Protein 6WX8 (pdb70)

Nearest PDB structures (foldseek):
  6wx8-assembly2_D  TM=1.002E+00  e=6.109E-12  Homo sapiens
  3f27-assembly1_D  TM=8.336E-01  e=6.403E-07  Mus musculus
  4s2q-assembly1_D  TM=8.272E-01  e=6.403E-07  Mus musculus
  4y60-assembly1_C  TM=8.380E-01  e=1.070E-06  Mus musculus
  6t78-assembly1_A  TM=8.111E-01  e=1.574E-06  Homo sapiens

Secondary structure (DSSP, 8-state):
--TTS-HHHHHHHHT-S-HHHHHHHHHHHHHHHHSSSS--HHHHHHTT-HHHHHHHTT-TT-HHHHHHHHHHHHHHHTS-HHHHHHHHHTT-HHHHHHHTT-S-HHHHHHHHHHHHHHHTT-HHHHHHHHHHT-HHHHHHT-STTS-HHHHHHHHHHHHHHT---SSPPPHHHHHHHHHHHHHHTT-S-HHHHHHHHHHHHHHHTS-HHHHHHHHHTT-HHHHGGGGG-SSHHHHHHHHHHHHHHTTS-HHHHHHHHHTTGGGGHHHHHT-S-HHHHHHHHHHHHHHHTS-HHHHHHHHHTT-HHHHHHHHSS--HHHHHHHHHHHHHHHHH--HHHHHHHHHTT-HHHHHHGGG-S-HHHHHHHHHHHHHHHHH-STTHHHHHHHHHHTTHHHHHHHGGG-SSHHHHHHHHHHHHHH-/----SS--HHHHHHHHHHHHHHHH-TTS-HHHHHHHHHHHHTT--HHHHHHHHHHHHHHHHHHHHT-TTGGGSPPS------/-HHHHHHHHHHT-S-HHHHHHHHHHHHHHHHSSSS--HHHHHHTT-HHHHHHHHT-TT-HHHHHHHHHHHHHHHTS-HHHHHHHHHTT-HHHHHHHTT-SSHHHHHHHHHHHHHHHTT-HHHHHHHHHHT-HHHHHHT-STTS-HHHHHHHHHHHHHHT---SSPPPHHHHHHHHHHHHHHTT-S-HHHHHHHHHHHHHHHTS-HHHHHHHHHTT-HHHHGGGGG-SSHHHHHHHHHHHHHHTTS-HHHHHHHHHTTGGGGHHHHHT-S-HHHHHHHHHHHHHHHTS-HHHHHHHHHTT-HHHHHHHHHHS-HHHHHHHHHHHHHHHHH--HHHHHHHHHTT-HHHHHHGGG-S-HHHHHHHHHHHHHHHHH-STTHHHHHHHHHHTTHHHHHHHGGG-SSHHHHHHHHHHHHHH--/---SS--HHHHHHHHHHHHHHHH-TTS-HHHHHHHHHHHHTTS-HHHHHHHHHHHHHHHHHHHHT-TTSTTPPPS------

Sequence (999 aa):
RVQNTSLEAIVQNASSDNQGIQLSAVQAARKLLSSDRNPPIDDLIKSGILPILVHCLERDDNPSLQFEAAWALTNIASGTSEQTQAVVQSNAVPLFLRLLHSPHQNVCEQAVWALGNIIGDGPQCRDYVISLGVVKPLLSFISPSIPITFLRNVTWVMVNLCRHKDPPPPMETIQEILPALCVLIHHTDVNILVDTVWALSYLTDAGNEQIQMVIDSGIVPHLVPLLSHQEVKVQTAALRAVGNIVTGTDEQTQVVLNCDALSHFPALLTHPKEKINKEAVWFLSNITAGNQQQVQAVIDANLVPMIIHLLDKGDFGTQKEAAWAISNLTISGRKDQVAYLIQQNVIPPFCNLLTVKDAQVVQVVLDGLSNILKMAEDEAETIGNLIEECGGLEKIEQLQNHENEDIYKLAYEIIDQFFDRVKRPMNAFMVWSRGQRRKMAQENPKMHNSEISKRLGAEWKLLSETEKRPFIDEAKRLRALHMKEHPDYKYRPRRKTKTLMNTSLEAIVQNASSDNQGIQLSAVQAARKLLSSDRNPPIDDLIKSGILPILVHCLERDDNPSLQFEAAWALTNIASGTSEQTQAVVQSNAVPLFLRLLHSPHQNVCEQAVWALGNIIGDGPQCRDYVISLGVVKPLLSFISPSIPITFLRNVTWVMVNLCRHKDPPPPMETIQEILPALCVLIHHTDVNILVDTVWALSYLTDAGNEQIQMVIDSGIVPHLVPLLSHQEVKVQTAALRAVGNIVTGTDEQTQVVLNCDALSHFPALLTHPKEKINKEAVWFLSNITAGNQQQVQAVIDANLVPMIIHLLDKGDFGTQKEAAWAISNLTISGRKDQVAYLIQQNVIPPFCNLLTVKDAQVVQVVLDGLSNILKMAEDEAETIGNLIEECGGLEKIEQLQNHENEDIYKLAYEIIDQFFSRVKRPMNAFMVWSRGQRRKMAQENPKMHNSEISKRLGAEWKLLSETEKRPFIDEAKRLRALHMKEHPDYKYRPRRKTKTLM

GO terms:
  GO:0061608 nuclear import signal receptor activity (F, IDA)
  GO:0005737 cytoplasm (C, IDA)
  GO:0008139 nuclear localization sequence binding (F, IDA)
  GO:0006607 NLS-bearing protein import into nucleus (P, IDA)
  GO:0006607 NLS-bearing protein import into nucleus (P, TAS)
  GO:0005654 nucleoplasm (C, TAS)
  GO:0005829 cytosol (C, TAS)
  GO:0005515 protein binding (F, IPI)
  GO:0005654 nucleoplasm (C, IDA)
  GO:0006606 protein import into nucleus (P, IDA)

Radius of gyration: 35.35 Å; Cα contacts (8 Å, |Δi|>4): 1407; chains: 4; bounding box: 92×103×62 Å

Solvent-accessible surface area: 43957 Å² total; per-residue (Å²): 170,46,176,124,62,62,31,133,45,13,19,127,63,0,64,32,138,80,69,50,79,10,48,65,5,0,55,34,0,17,75,7,0,1,56,64,155,130,21,21,9,71,68,0,40,167,38,35,0,13,90,28,0,16,97,0,0,80,56,79,103,25,38,62,0,1,41,14,0,0,30,0,0,0,0,0,0,9,18,76,55,133,22,0,69,20,0,24,150,28,91,0,0,47,27,0,19,111,2,6,135,18,124,72,102,67,0,9,43,10,0,1,57,0,1,0,0,0,0,0,22,9,28,155,6,0,44,72,0,21,97,80,37,1,6,174,20,2,32,81,36,30,35,52,78,22,53,69,88,8,8,86,23,0,2,17,1,0,0,0,0,1,38,38,78,120,74,35,4,52,110,128,6,0,90,82,1,2,78,12,1,5,27,2,7,12,42,96,24,59,84,0,6,16,26,1,0,14,0,0,5,13,0,2,24,6,24,64,130,15,2,70,18,0,24,106,35,38,0,1,44,18,0,1,46,15,0,28,52,150,50,48,71,0,22,2,0,0,1,10,0,0,0,5,0,0,32,4,58,33,140,10,0,42,44,0,12,89,32,35,0,14,58,29,0,52,64,1,4,96,38,112,113,106,115,5,11,58,11,0,0,14,0,0,0,1,0,1,6,0,42,84,116,0,0,59,26,0,24,96,27,111,0,2,43,40,4,11,122,28,1,42,187,20,49,94,14,0,31,53,22,0,0,18,1,4,4,6,4,3,103,16,8,92,122,81,2,5,38,59,0,30,137,68,95,0,4,40,12,0,1,67,8,2,73,25,193,55,45,109,5,0,18,4,0,0,18,0,0,4,37,0,0,92,45,15,141,132,107,15,137,68,10,5,77,68,0,101,138,42,20,0,22,108,42,0,81,118,14,32,125,49,161,49,104,65,0,83,133,29,0,116,72,5,27,125,109,48,82,118,85,47,3,27,41,16,75,15,36,37,24,15,10,68,47,64,65,76,127,23,36,109,118,67,106,207,38,135,94,77,77,3,17,157,107,2,20,61,65,30,159,153,36,56,129,96,98,40,142,72,62,54,71,57,15,126,120,50,70,44,77,26,54,119,99,7,13,22,67,171,136,55,14,119,96,32,40,32,17,71,133,135,116,65,14,119,50,15,23,130,61,1,76,31,142,78,106,49,81,13,62,71,5,1,53,34,0,16,92,64,0,0,79,65,146,129,22,48,10,72,69,0,40,172,35,32,1,18,91,26,1,20,91,0,0,83,40,87,112,36,32,57,2,3,46,12,0,0,30,0,0,0,0,0,0,11,21,77,55,132,21,0,64,17,0,21,146,30,93,0,0,48,26,0,18,104,2,7,134,20,125,79,94,69,0,7,42,9,0,1,59,0,1,0,0,0,0,0,26,9,33,161,6,0,45,74,0,23,98,81,35,1,5,100,19,2,30,54,36,30,42,75,107,23,50,69,86,7,6,88,24,0,1,16,1,0,0,0,0,1,35,42,75,104,76,35,3,55,108,129,6,0,88,80,0,4,9,11,0,1,72,2,7,66,56,128,25,59,82,0,8,15,24,0,0,11,0,0,4,13,0,1,25,3,23,69,132,18,2,68,21,0,24,89,7,4,0,0,30,28,0,0,53,20,1,68,55,182,51,54,75,0,24,1,0,0,0,11,0,0,0,4,0,0,34,4,57,24,126,11,0,40,46,0,18,90,4,50,0,15,82,33,0,52,64,2,6,94,42,116,123,103,78,5,9,47,8,0,0,13,0,0,0,0,0,1,5,0,44,81,116,0,0,58,29,0,21,99,30,105,0,1,54,41,2,14,103,15,1,62,159,15,49,92,13,0,27,58,21,0,0,17,0,2,4,3,3,2,96,15,8,100,114,81,2,6,41,49,0,28,138,57,96,0,3,41,8,0,0,67,12,2,79,29,202,47,48,86,4,1,11,4,0,0,23,0,0,1,39,0,0,72,53,11,146,132,109,19,135,71,13,6,74,72,0,101,138,39,22,0,25,100,34,0,81,108,16,30,127,50,169,60,102,56,0,76,107,25,0,117,70,0,18,117,103,41,29,156,149,48,4,23,43,14,75,15,62,36,26,16,12,64,52,79,76,58,138,22,35,110,119,64,102,207,35,141,76,86,82,2,49,155,110,2,21,60,64,26,157,151,38,53,124,96,98,34,143,74,60,54,73,56,15,112,120,47,73,43,83,26,49,122,76,3,14,18,64,144,141,54,14,119,96,34,42,34,16,74,137

InterPro domains:
  IPR000225 Armadillo [PF00514] (104-144)
  IPR000225 Armadillo [PF00514] (146-184)
  IPR000225 Armadillo [PF00514] (189-229)
  IPR000225 Armadillo [PF00514] (233-271)
  IPR000225 Armadillo [PF00514] (274-312)
  IPR000225 Armadillo [PF00514] (315-355)
  IPR000225 Armadillo [PF00514] (357-396)
  IPR000225 Armadillo [PF00514] (402-439)
  IPR000225 Armadillo [PS50176] (114-158)
  IPR000225 Armadillo [PS50176] (157-184)
  IPR000225 Armadillo [PS50176] (284-322)
  IPR000225 Armadillo [SM00185] (103-144)
  IPR000225 Armadillo [SM00185] (146-186)
  IPR000225 Armadillo [SM00185] (188-229)
  IPR000225 Armadillo [SM00185] (232-271)
  IPR000225 Armadillo [SM00185] (273-313)
  IPR000225 Armadillo [SM00185] (315-355)
  IPR000225 Armadillo [SM00185] (357-397)
  IPR000225 Armadillo [SM00185] (400-440)
  IPR002652 Importin-alpha, importin-beta-binding domain [PF01749] (11-93)

Structure (mmCIF, N/CA/C/O backbone):
data_6WX8
#
_entry.id   6WX8
#
_cell.length_a   148.580
_cell.length_b   118.990
_cell.length_c   94.870
_cell.angle_alpha   90.000
_cell.angle_beta   128.770
_cell.angle_gamma   90.000
#
_symmetry.space_group_name_H-M   'C 1 2 1'
#
loop_
_entity.id
_entity.type
_entity.pdbx_description
1 polymer 'Importin subunit alpha-3'
2 polymer 'Transcription factor SOX-2'
3 non-polymer 'SULFATE ION'
4 water water
#
loop_
_atom_site.group_PDB
_atom_site.id
_atom_site.type_symbol
_atom_site.label_atom_id
_atom_site.label_alt_id
_atom_site.label_comp_id
_atom_site.label_asym_id
_atom_site.label_entity_id
_atom_site.label_seq_id
_atom_site.pdbx_PDB_ins_code
_atom_site.Cartn_x
_atom_site.Cartn_y
_atom_site.Cartn_z
_atom_site.occupancy
_atom_site.B_iso_or_equiv
_atom_site.auth_seq_id
_atom_site.auth_comp_id
_atom_site.auth_asym_id
_atom_site.auth_atom_id
_atom_site.pdbx_PDB_model_num
ATOM 1 N N . ARG A 1 5 ? -18.29589 32.98898 -6.41773 1.000 98.96000 67 ARG A N 1
ATOM 2 C CA . ARG A 1 5 ? -17.50298 34.20603 -6.53280 1.000 92.71000 67 ARG A CA 1
ATOM 3 C C . ARG A 1 5 ? -17.84707 34.95796 -7.81582 1.000 88.52000 67 ARG A C 1
ATOM 4 O O . ARG A 1 5 ? -17.87015 36.18896 -7.84087 1.000 75.11000 67 ARG A O 1
ATOM 12 N N . VAL A 1 6 ? -18.12305 34.20690 -8.88278 1.000 86.36000 68 VAL A N 1
ATOM 13 C CA . VAL A 1 6 ? -18.50613 34.81782 -10.15179 1.000 85.30000 68 VAL A CA 1
ATOM 14 C C . VAL A 1 6 ? -19.94016 35.32472 -10.09577 1.000 74.26000 68 VAL A C 1
ATOM 15 O O . VAL A 1 6 ? -20.25425 36.39368 -10.62780 1.000 72.08000 68 VAL A O 1
ATOM 19 N N . GLN A 1 7 ? -20.82909 34.56569 -9.45571 1.000 75.65000 69 GLN A N 1
ATOM 20 C CA . GLN A 1 7 ? -22.23011 34.94860 -9.35569 1.000 78.32000 69 GLN A CA 1
ATOM 21 C C . GLN A 1 7 ? -22.45617 36.16162 -8.46373 1.000 73.94000 69 GLN A C 1
ATOM 22 O O . GLN A 1 7 ? -23.59020 36.64554 -8.39171 1.000 75.45000 69 GLN A O 1
ATOM 28 N N . ASN A 1 8 ? -21.41919 36.66471 -7.78978 1.000 71.28000 70 ASN A N 1
ATOM 29 C CA . ASN A 1 8 ? -21.58523 37.70374 -6.78081 1.000 67.20000 70 ASN A CA 1
ATOM 30 C C . ASN A 1 8 ? -20.73132 38.93579 -7.06789 1.000 60.91000 70 ASN A C 1
ATOM 31 O O . ASN A 1 8 ? -20.26834 39.59886 -6.13793 1.000 65.75000 70 ASN A O 1
ATOM 36 N N . THR A 1 9 ? -20.51638 39.25075 -8.34391 1.000 50.88000 71 THR A N 1
ATOM 37 C CA . THR A 1 9 ? -19.76847 40.43879 -8.73298 1.000 51.02000 71 THR A CA 1
ATOM 38 C C . THR A 1 9 ? -19.98754 40.70072 -10.21698 1.000 54.25000 71 THR A C 1
ATOM 39 O O . THR A 1 9 ? -20.12850 39.75968 -11.00294 1.000 73.19000 71 THR A O 1
ATOM 43 N N . SER A 1 10 ? -20.04164 41.97770 -10.58603 1.000 53.81000 72 SER A N 1
ATOM 44 C CA . SER A 1 10 ? -20.26571 42.38263 -11.97104 1.000 56.99000 72 SER A CA 1
ATOM 45 C C . SER A 1 10 ? -18.97472 42.22469 -12.76407 1.000 58.83000 72 SER A C 1
ATOM 46 O O . SER A 1 10 ? -18.01376 42.97176 -12.55213 1.000 49.01000 72 SER A O 1
ATOM 49 N N . LEU A 1 11 ? -18.94668 41.25065 -13.67703 1.000 65.26000 73 LEU A N 1
ATOM 50 C CA . LEU A 1 11 ? -17.80170 41.11869 -14.57406 1.000 60.62000 73 LEU A CA 1
ATOM 51 C C . LEU A 1 11 ? -17.69481 42.31767 -15.50912 1.000 61.89000 73 LEU A C 1
ATOM 52 O O . LEU A 1 11 ? -16.58685 42.76773 -15.82517 1.000 61.04000 73 LEU A O 1
ATOM 57 N N . GLU A 1 12 ? -18.83586 42.84257 -15.96510 1.000 61.99000 74 GLU A N 1
ATOM 58 C CA . GLU A 1 12 ? -18.82697 44.03054 -16.81615 1.000 69.77000 74 GLU A CA 1
ATOM 59 C C . GLU A 1 12 ? -18.17203 45.20961 -16.11021 1.000 64.06000 74 GLU A C 1
ATOM 60 O O . GLU A 1 12 ? -17.38309 45.94564 -16.71527 1.000 61.55000 74 GLU A O 1
ATOM 66 N N . ALA A 1 13 ? -18.49400 45.41364 -14.83021 1.000 63.26000 75 ALA A N 1
ATOM 67 C CA . ALA A 1 13 ? -17.87405 46.50171 -14.08027 1.000 59.60000 75 ALA A CA 1
ATOM 68 C C . ALA A 1 13 ? -16.37103 46.29282 -13.96231 1.000 51.08000 75 ALA A C 1
ATOM 69 O O . ALA A 1 13 ? -15.59710 47.25587 -14.01837 1.000 50.01000 75 ALA A O 1
ATOM 71 N N . ILE A 1 14 ? -15.93994 45.04185 -13.79128 1.000 52.80000 76 ILE A N 1
ATOM 72 C CA . ILE A 1 14 ? -14.51092 44.73795 -13.77631 1.000 49.23000 76 ILE A CA 1
ATOM 73 C C . ILE A 1 14 ? -13.87799 45.11694 -15.10934 1.000 50.65000 76 ILE A C 1
ATOM 74 O O . ILE A 1 14 ? -12.84604 45.79701 -15.15740 1.000 48.82000 76 ILE A O 1
ATOM 79 N N . VAL A 1 15 ? -14.48699 44.67286 -16.21131 1.000 53.13000 77 VAL A N 1
ATOM 80 C CA . VAL A 1 15 ? -13.94605 44.95284 -17.53933 1.000 50.10000 77 VAL A CA 1
ATOM 81 C C . VAL A 1 15 ? -13.90816 46.45183 -17.80439 1.000 50.56000 77 VAL A C 1
ATOM 82 O O . VAL A 1 15 ? -12.92721 46.97588 -18.34744 1.000 62.13000 77 VAL A O 1
ATOM 86 N N . GLN A 1 16 ? -14.97220 47.16678 -17.42739 1.000 55.85000 78 GLN A N 1
ATOM 87 C CA . GLN A 1 16 ? -15.01631 48.59976 -17.69344 1.000 62.67000 78 GLN A CA 1
ATOM 88 C C . GLN A 1 16 ? -14.05133 49.35687 -16.78850 1.000 56.21000 78 GLN A C 1
ATOM 89 O O . GLN A 1 16 ? -13.43841 50.34089 -17.21756 1.000 64.05000 78 GLN A O 1
ATOM 95 N N . ASN A 1 17 ? -13.91126 48.92592 -15.53049 1.000 54.80000 79 ASN A N 1
ATOM 96 C CA . ASN A 1 17 ? -12.93528 49.56303 -14.65055 1.000 58.37000 79 ASN A CA 1
ATOM 97 C C . ASN A 1 17 ? -11.50927 49.25211 -15.08758 1.000 62.66000 79 ASN A C 1
ATOM 98 O O . ASN A 1 17 ? -10.60032 50.05818 -14.85664 1.000 53.96000 79 ASN A O 1
ATOM 103 N N . ALA A 1 18 ? -11.29121 48.08810 -15.70054 1.000 67.34000 80 ALA A N 1
ATOM 104 C CA . ALA A 1 18 ? -9.96120 47.74117 -16.18656 1.000 66.03000 80 ALA A CA 1
ATOM 105 C C . ALA A 1 18 ? -9.54430 48.60115 -17.37061 1.000 67.96000 80 ALA A C 1
ATOM 106 O O . ALA A 1 18 ? -8.34831 48.68422 -17.67365 1.000 66.69000 80 ALA A O 1
ATOM 108 N N . SER A 1 19 ? -10.49936 49.23606 -18.04761 1.000 76.27000 81 SER A N 1
ATOM 109 C CA . SER A 1 19 ? -10.21346 50.15804 -19.13565 1.000 71.32000 81 SER A CA 1
ATOM 110 C C . SER A 1 19 ? -10.23754 51.61105 -18.68471 1.000 84.18000 81 SER A C 1
ATOM 111 O O . SER A 1 19 ? -10.13063 52.51203 -19.52275 1.000 94.39000 81 SER A O 1
ATOM 114 N N . SER A 1 20 ? -10.38052 51.85709 -17.38471 1.000 88.94000 82 SER A N 1
ATOM 115 C CA . SER A 1 20 ? -10.43460 53.21811 -16.87277 1.000 88.84000 82 SER A CA 1
ATOM 116 C C . SER A 1 20 ? -9.06865 53.88420 -16.97883 1.000 94.66000 82 SER A C 1
ATOM 117 O O . SER A 1 20 ? -8.02460 53.22427 -16.96484 1.000 86.07000 82 SER A O 1
ATOM 120 N N . ASP A 1 21 ? -9.08074 55.21320 -17.08389 1.000 96.87000 83 ASP A N 1
ATOM 121 C CA . ASP A 1 21 ? -7.84180 55.97728 -17.11495 1.000 91.57000 83 ASP A CA 1
ATOM 122 C C . ASP A 1 21 ? -7.22177 56.16438 -15.73698 1.000 83.42000 83 ASP A C 1
ATOM 123 O O . ASP A 1 21 ? -6.06879 56.60046 -15.65103 1.000 84.92000 83 ASP A O 1
ATOM 128 N N . ASN A 1 22 ? -7.94771 55.85237 -14.66695 1.000 76.06000 84 ASN A N 1
ATOM 129 C CA . ASN A 1 22 ? -7.39768 55.92046 -13.31996 1.000 81.28000 84 ASN A CA 1
ATOM 130 C C . ASN A 1 22 ? -6.62658 54.63852 -13.02294 1.000 88.06000 84 ASN A C 1
ATOM 131 O O . ASN A 1 22 ? -7.17451 53.53648 -13.14188 1.000 79.05000 84 ASN A O 1
ATOM 136 N N . GLN A 1 23 ? -5.35558 54.78463 -12.64298 1.000 92.61000 85 GLN A N 1
ATOM 137 C CA . GLN A 1 23 ? -4.50749 53.61769 -12.42296 1.000 84.91000 85 GLN A CA 1
ATOM 138 C C . GLN A 1 23 ? -4.98840 52.79071 -11.23591 1.000 71.20000 85 GLN A C 1
ATOM 139 O O . GLN A 1 23 ? -4.95131 51.55471 -11.27987 1.000 74.16000 85 GLN A O 1
ATOM 145 N N . GLY A 1 24 ? -5.43641 53.45072 -10.16393 1.000 76.38000 86 GLY A N 1
ATOM 146 C CA . GLY A 1 24 ? -5.92733 52.71473 -9.00888 1.000 60.70000 86 GLY A CA 1
ATOM 147 C C . GLY A 1 24 ? -7.15728 51.88563 -9.32581 1.000 70.34000 86 GLY A C 1
ATOM 148 O O . GLY A 1 24 ? -7.26319 50.72864 -8.90776 1.000 61.75000 86 GLY A O 1
ATOM 149 N N . ILE A 1 25 ? -8.10834 52.46854 -10.05781 1.000 72.49000 87 ILE A N 1
ATOM 150 C CA . ILE A 1 25 ? -9.30830 51.73544 -10.44674 1.000 72.09000 87 ILE A CA 1
ATOM 151 C C . ILE A 1 25 ? -8.94525 50.59543 -11.38671 1.000 68.64000 87 ILE A C 1
ATOM 152 O O . ILE A 1 25 ? -9.49417 49.49040 -11.29465 1.000 69.07000 87 ILE A O 1
ATOM 157 N N . GLN A 1 26 ? -8.01230 50.85046 -12.30675 1.000 69.59000 88 GLN A N 1
ATOM 158 C CA . GLN A 1 26 ? -7.60526 49.83745 -13.27472 1.000 68.44000 88 GLN A CA 1
ATOM 159 C C . GLN A 1 26 ? -6.94515 48.64852 -12.58769 1.000 57.89000 88 GLN A C 1
ATOM 160 O O . GLN A 1 26 ? -7.27208 47.49049 -12.87264 1.000 55.96000 88 GLN A O 1
ATOM 166 N N . LEU A 1 27 ? -5.99815 48.91862 -11.68473 1.000 60.32000 89 LEU A N 1
ATOM 167 C CA . LEU A 1 27 ? -5.30105 47.84170 -10.98471 1.000 56.46000 89 LEU A CA 1
ATOM 168 C C . LEU A 1 27 ? -6.26997 46.96866 -10.19565 1.000 59.38000 89 LEU A C 1
ATOM 169 O O . LEU A 1 27 ? -6.16688 45.73667 -10.22260 1.000 66.64000 89 LEU A O 1
ATOM 174 N N . SER A 1 28 ? -7.21299 47.58962 -9.48064 1.000 50.72000 90 SER A N 1
ATOM 175 C CA . SER A 1 28 ? -8.17291 46.82259 -8.69058 1.000 52.37000 90 SER A CA 1
ATOM 176 C C . SER A 1 28 ? -9.04088 45.93049 -9.56852 1.000 50.88000 90 SER A C 1
ATOM 177 O O . SER A 1 28 ? -9.46479 44.85348 -9.13146 1.000 54.23000 90 SER A O 1
ATOM 180 N N . ALA A 1 29 ? -9.32094 46.35743 -10.80153 1.000 54.77000 91 ALA A N 1
ATOM 181 C CA . ALA A 1 29 ? -10.14091 45.54734 -11.69647 1.000 53.92000 91 ALA A CA 1
ATOM 182 C C . ALA A 1 29 ? -9.35785 44.35237 -12.22545 1.000 51.87000 91 ALA A C 1
ATOM 183 O O . ALA A 1 29 ? -9.86777 43.22633 -12.25339 1.000 52.48000 91 ALA A O 1
ATOM 185 N N . VAL A 1 30 ? -8.11588 44.58244 -12.66049 1.000 53.67000 92 VAL A N 1
ATOM 186 C CA . VAL A 1 30 ? -7.27182 43.48148 -13.11948 1.000 54.87000 92 VAL A CA 1
ATOM 187 C C . VAL A 1 30 ? -6.99271 42.51854 -11.97345 1.000 57.97000 92 VAL A C 1
ATOM 188 O O . VAL A 1 30 ? -6.98364 41.29453 -12.15540 1.000 53.82000 92 VAL A O 1
ATOM 192 N N . GLN A 1 31 ? -6.75872 43.05960 -10.77448 1.000 49.72000 93 GLN A N 1
ATOM 193 C CA . GLN A 1 31 ? -6.55562 42.21666 -9.60045 1.000 53.00000 93 GLN A CA 1
ATOM 194 C C . GLN A 1 31 ? -7.78455 41.36159 -9.31738 1.000 51.03000 93 GLN A C 1
ATOM 195 O O . GLN A 1 31 ? -7.66246 40.18161 -8.96633 1.000 54.09000 93 GLN A O 1
ATOM 201 N N . ALA A 1 32 ? -8.97860 41.94350 -9.45636 1.000 50.53000 94 ALA A N 1
ATOM 202 C CA . ALA A 1 32 ? -10.20254 41.17243 -9.26430 1.000 46.47000 94 ALA A CA 1
ATOM 203 C C . ALA A 1 32 ? -10.32550 40.07038 -10.30825 1.000 41.74000 94 ALA A C 1
ATOM 204 O O . ALA A 1 32 ? -10.76141 38.95536 -9.99819 1.000 43.71000 94 ALA A O 1
ATOM 206 N N . ALA A 1 33 ? -9.95155 40.36835 -11.55527 1.000 42.83000 95 ALA A N 1
ATOM 207 C CA . ALA A 1 33 ? -9.96452 39.34531 -12.59623 1.000 49.68000 95 ALA A CA 1
ATOM 208 C C . ALA A 1 33 ? -8.98043 38.22839 -12.27822 1.000 43.62000 95 ALA A C 1
ATOM 209 O O . ALA A 1 33 ? -9.28335 37.04636 -12.48016 1.000 44.04000 95 ALA A O 1
ATOM 211 N N . ARG A 1 34 ? -7.78844 38.58549 -11.79227 1.000 43.47000 96 ARG A N 1
ATOM 212 C CA . ARG A 1 34 ? -6.80436 37.57658 -11.41126 1.000 39.43000 96 ARG A CA 1
ATOM 213 C C . ARG A 1 34 ? -7.34326 36.68058 -10.30421 1.000 42.07000 96 ARG A C 1
ATOM 214 O O . ARG A 1 34 ? -7.21418 35.45259 -10.36416 1.000 47.46000 96 ARG A O 1
ATOM 222 N N . LYS A 1 35 ? -7.94427 37.28358 -9.27421 1.000 43.71000 97 LYS A N 1
ATOM 223 C CA . LYS A 1 35 ? -8.47419 36.49759 -8.16416 1.000 47.29000 97 LYS A CA 1
ATOM 224 C C . LYS A 1 35 ? -9.61514 35.59549 -8.61809 1.000 44.30000 97 LYS A C 1
ATOM 225 O O . LYS A 1 35 ? -9.75604 34.46950 -8.12805 1.000 46.29000 97 LYS A O 1
ATOM 231 N N . LEU A 1 36 ? -10.44720 36.07840 -9.54509 1.000 46.53000 98 LEU A N 1
ATOM 232 C CA . LEU A 1 36 ? -11.48816 35.22831 -10.11402 1.000 43.84000 98 LEU A CA 1
ATOM 233 C C . LEU A 1 36 ? -10.89310 34.02732 -10.83599 1.000 55.63000 98 LEU A C 1
ATOM 234 O O . LEU A 1 36 ? -11.47702 32.93828 -10.81693 1.000 51.58000 98 LEU A O 1
ATOM 239 N N . LEU A 1 37 ? -9.73213 34.20237 -11.46504 1.000 51.97000 99 LEU A N 1
ATOM 240 C CA . LEU A 1 37 ? -9.10708 33.16638 -12.27501 1.000 54.09000 99 LEU A CA 1
ATOM 241 C C . LEU A 1 37 ? -8.14900 32.27848 -11.49301 1.000 53.46000 99 LEU A C 1
ATOM 242 O O . LEU A 1 37 ? -7.68794 31.26849 -12.03598 1.000 62.66000 99 LEU A O 1
ATOM 247 N N . SER A 1 38 ? -7.83698 32.62155 -10.24003 1.000 57.69000 100 SER A N 1
ATOM 248 C CA . SER A 1 38 ? -6.80391 31.91665 -9.48903 1.000 55.44000 100 SER A CA 1
ATOM 249 C C . SER A 1 38 ? -7.25984 31.52868 -8.08801 1.000 71.04000 100 SER A C 1
ATOM 250 O O . SER A 1 38 ? -6.41880 31.23577 -7.23102 1.000 69.51000 100 SER A O 1
ATOM 253 N N . SER A 1 39 ? -8.56683 31.51260 -7.82796 1.000 82.38000 101 SER A N 1
ATOM 254 C CA . SER A 1 39 ? -9.06277 31.14961 -6.50694 1.000 89.04000 101 SER A CA 1
ATOM 255 C C . SER A 1 39 ? -9.32166 29.65660 -6.35987 1.000 85.76000 101 SER A C 1
ATOM 256 O O . SER A 1 39 ? -9.42159 29.16964 -5.22785 1.000 84.35000 101 SER A O 1
ATOM 259 N N . ASP A 1 40 ? -9.42464 28.92455 -7.46384 1.000 84.09000 102 ASP A N 1
ATOM 260 C CA . ASP A 1 40 ? -9.58754 27.47754 -7.42977 1.000 82.07000 102 ASP A CA 1
ATOM 261 C C . ASP A 1 40 ? -9.11554 26.91852 -8.76577 1.000 84.18000 102 ASP A C 1
ATOM 262 O O . ASP A 1 40 ? -8.69862 27.66151 -9.65981 1.000 86.52000 102 ASP A O 1
ATOM 267 N N . ARG A 1 41 ? -9.19046 25.59851 -8.89871 1.000 80.32000 103 ARG A N 1
ATOM 268 C CA . ARG A 1 41 ? -8.73945 24.90749 -10.09870 1.000 86.69000 103 ARG A CA 1
ATOM 269 C C . ARG A 1 41 ? -9.82647 24.79138 -11.15966 1.000 86.95000 103 ARG A C 1
ATOM 270 O O . ARG A 1 41 ? -9.62845 24.09235 -12.15764 1.000 86.62000 103 ARG A O 1
ATOM 278 N N . ASN A 1 42 ? -10.96351 25.45631 -10.96565 1.000 86.35000 104 ASN A N 1
ATOM 279 C CA . ASN A 1 42 ? -12.04854 25.48819 -11.94762 1.000 83.03000 104 ASN A CA 1
ATOM 280 C C . ASN A 1 42 ? -12.52965 26.92816 -12.09766 1.000 83.42000 104 ASN A C 1
ATOM 281 O O . ASN A 1 42 ? -13.65166 27.26909 -11.70664 1.000 82.80000 104 ASN A O 1
ATOM 286 N N . PRO A 1 43 ? -11.69972 27.79919 -12.66572 1.000 68.02000 105 PRO A N 1
ATOM 287 C CA . PRO A 1 43 ? -12.04782 29.22116 -12.74477 1.000 61.60000 105 PRO A CA 1
ATOM 288 C C . PRO A 1 43 ? -12.97988 29.49705 -13.91175 1.000 68.27000 105 PRO A C 1
ATOM 289 O O . PRO A 1 43 ? -13.16185 28.63901 -14.78871 1.000 69.03000 105 PRO A O 1
ATOM 293 N N . PRO A 1 44 ? -13.59196 30.69301 -13.96078 1.000 60.03000 106 PRO A N 1
ATOM 294 C CA . PRO A 1 44 ? -14.51902 31.04490 -15.05977 1.000 61.91000 106 PRO A CA 1
ATOM 295 C C . PRO A 1 44 ? -13.80410 31.68290 -16.24781 1.000 62.20000 106 PRO A C 1
ATOM 296 O O . PRO A 1 44 ? -13.92519 32.88488 -16.53186 1.000 60.57000 106 PRO A O 1
ATOM 300 N N . ILE A 1 45 ? -13.03607 30.86793 -16.97080 1.000 62.61000 107 ILE A N 1
ATOM 301 C CA . ILE A 1 45 ? -12.23613 31.39194 -18.07385 1.000 53.50000 107 ILE A CA 1
ATOM 302 C C . ILE A 1 45 ? -13.13320 31.89383 -19.19984 1.000 49.83000 107 ILE A C 1
ATOM 303 O O . ILE A 1 45 ? -12.90229 32.97283 -19.75889 1.000 49.92000 107 ILE A O 1
ATOM 308 N N . ASP A 1 46 ? -14.16616 31.12375 -19.55078 1.000 57.05000 108 ASP A N 1
ATOM 309 C CA . ASP A 1 46 ? -15.03722 31.50364 -20.65977 1.000 51.56000 108 ASP A CA 1
ATOM 310 C C . ASP A 1 46 ? -15.74830 32.82361 -20.38280 1.000 62.52000 108 ASP A C 1
ATOM 311 O O . ASP A 1 46 ? -15.81739 33.69657 -21.25583 1.000 55.41000 108 ASP A O 1
ATOM 316 N N . ASP A 1 47 ? -16.28728 32.98662 -19.17079 1.000 66.93000 109 ASP A N 1
ATOM 317 C CA . ASP A 1 47 ? -17.02935 34.20258 -18.84881 1.000 61.37000 109 ASP A CA 1
ATOM 318 C C . ASP A 1 47 ? -16.15544 35.44463 -18.97289 1.000 59.84000 109 ASP A C 1
ATOM 319 O O . ASP A 1 47 ? -16.60953 36.48458 -19.46492 1.000 65.42000 109 ASP A O 1
ATOM 324 N N . LEU A 1 48 ? -14.89842 35.35974 -18.53592 1.000 65.17000 110 LEU A N 1
ATOM 325 C CA . LEU A 1 48 ? -14.01750 36.51780 -18.62000 1.000 63.01000 110 LEU A CA 1
ATOM 326 C C . LEU A 1 48 ? -13.52556 36.75977 -20.04102 1.000 57.62000 110 LEU A C 1
ATOM 327 O O . LEU A 1 48 ? -13.27665 37.91078 -20.41607 1.000 65.55000 110 LEU A O 1
ATOM 332 N N . ILE A 1 49 ? -13.37551 35.70175 -20.83898 1.000 58.91000 111 ILE A N 1
ATOM 333 C CA . ILE A 1 49 ? -13.06057 35.88272 -22.25300 1.000 64.18000 111 ILE A CA 1
ATOM 334 C C . ILE A 1 49 ? -14.22664 36.55361 -22.96999 1.000 61.45000 111 ILE A C 1
ATOM 335 O O . ILE A 1 49 ? -14.04373 37.51559 -23.72604 1.000 51.54000 111 ILE A O 1
ATOM 340 N N . LYS A 1 50 ? -15.44460 36.05153 -22.74394 1.000 60.78000 112 LYS A N 1
ATOM 341 C CA . LYS A 1 50 ? -16.62265 36.61043 -23.39992 1.000 61.82000 112 LYS A CA 1
ATOM 342 C C . LYS A 1 50 ? -16.87374 38.05443 -22.98597 1.000 64.35000 112 LYS A C 1
ATOM 343 O O . LYS A 1 50 ? -17.46682 38.82336 -23.75198 1.000 66.42000 112 LYS A O 1
ATOM 349 N N . SER A 1 51 ? -16.43673 38.44350 -21.78800 1.000 61.37000 113 SER A N 1
ATOM 350 C CA . SER A 1 51 ? -16.65781 39.80551 -21.31605 1.000 56.65000 113 SER A CA 1
ATOM 351 C C . SER A 1 51 ? -15.76190 40.83054 -21.99911 1.000 62.61000 113 SER A C 1
ATOM 352 O O . SER A 1 51 ? -15.97298 42.03353 -21.81116 1.000 63.05000 113 SER A O 1
ATOM 355 N N . GLY A 1 52 ? -14.77890 40.39358 -22.78313 1.000 63.90000 114 GLY A N 1
ATOM 356 C CA . GLY A 1 52 ? -13.92598 41.31461 -23.50419 1.000 56.81000 114 GLY A CA 1
ATOM 357 C C . GLY A 1 52 ? -12.75199 41.85072 -22.72125 1.000 52.78000 114 GLY A C 1
ATOM 358 O O . GLY A 1 52 ? -12.32508 42.98474 -22.96530 1.000 58.36000 114 GLY A O 1
ATOM 359 N N . ILE A 1 53 ? -12.21091 41.07279 -21.78323 1.000 62.74000 115 ILE A N 1
ATOM 360 C CA . ILE A 1 53 ? -11.10692 41.54990 -20.95928 1.000 64.60000 115 ILE A CA 1
ATOM 361 C C . ILE A 1 53 ? -9.74192 41.22697 -21.56031 1.000 64.62000 115 ILE A C 1
ATOM 362 O O . ILE A 1 53 ? -8.73494 41.81406 -21.13637 1.000 64.72000 115 ILE A O 1
ATOM 367 N N . LEU A 1 54 ? -9.67788 40.31394 -22.53128 1.000 61.66000 116 LEU A N 1
ATOM 368 C CA . LEU A 1 54 ? -8.39188 39.93900 -23.11830 1.000 49.46000 116 LEU A CA 1
ATOM 369 C C . LEU A 1 54 ? -7.65198 41.12103 -23.73337 1.000 52.95000 116 LEU A C 1
ATOM 370 O O . LEU A 1 54 ? -6.45398 41.28312 -23.43942 1.000 56.64000 116 LEU A O 1
ATOM 375 N N . PRO A 1 55 ? -8.26206 41.96196 -24.58139 1.000 51.97000 117 PRO A N 1
ATOM 376 C CA . PRO A 1 55 ? -7.50415 43.10599 -25.11546 1.000 52.58000 117 PRO A CA 1
ATOM 377 C C . PRO A 1 55 ? -7.02219 44.05806 -24.03551 1.000 54.50000 117 PRO A C 1
ATOM 378 O O . PRO A 1 55 ? -5.99624 44.72513 -24.22056 1.000 52.78000 117 PRO A O 1
ATOM 382 N N . ILE A 1 56 ? -7.73416 44.13906 -22.91049 1.000 54.14000 118 ILE A N 1
ATOM 383 C CA . ILE A 1 56 ? -7.32819 45.03613 -21.83354 1.000 50.36000 118 ILE A CA 1
ATOM 384 C C . ILE A 1 56 ? -6.12812 44.46624 -21.08855 1.000 55.40000 118 ILE A C 1
ATOM 385 O O . ILE A 1 56 ? -5.15817 45.17832 -20.80361 1.000 46.49000 118 ILE A O 1
ATOM 390 N N . LEU A 1 57 ? -6.18103 43.17425 -20.75650 1.000 54.76000 119 LEU A N 1
ATOM 391 C CA . LEU A 1 57 ? -5.05096 42.52935 -20.09351 1.000 45.17000 119 LEU A CA 1
ATOM 392 C C . LEU A 1 57 ? -3.80099 42.57741 -20.96155 1.000 51.98000 119 LEU A C 1
ATOM 393 O O . LEU A 1 57 ? -2.69899 42.84050 -20.46359 1.000 49.18000 119 LEU A O 1
ATOM 398 N N . VAL A 1 58 ? -3.95301 42.31334 -22.26153 1.000 50.80000 120 VAL A N 1
ATOM 399 C CA . VAL A 1 58 ? -2.82404 42.37738 -23.18457 1.000 44.97000 120 VAL A CA 1
ATOM 400 C C . VAL A 1 58 ? -2.23514 43.78142 -23.22264 1.000 50.08000 120 VAL A C 1
ATOM 401 O O . VAL A 1 58 ? -1.01115 43.95751 -23.20169 1.000 56.62000 120 VAL A O 1
ATOM 405 N N . HIS A 1 59 ? -3.09421 44.80336 -23.27166 1.000 53.39000 121 HIS A N 1
ATOM 406 C CA . HIS A 1 59 ? -2.60431 46.17840 -23.28673 1.000 56.06000 121 HIS A CA 1
ATOM 407 C C . HIS A 1 59 ? -1.84729 46.50850 -22.00476 1.000 56.70000 121 HIS A C 1
ATOM 408 O O . HIS A 1 59 ? -0.87235 47.26856 -22.02882 1.000 54.61000 121 HIS A O 1
ATOM 415 N N . CYS A 1 60 ? -2.29422 45.95851 -20.87173 1.000 51.82000 122 CYS A N 1
ATOM 416 C CA . CYS A 1 60 ? -1.61720 46.20261 -19.60176 1.000 49.32000 122 CYS A CA 1
ATOM 417 C C . CYS A 1 60 ? -0.17617 45.70571 -19.62178 1.000 55.48000 122 CYS A C 1
ATOM 418 O O . CYS A 1 60 ? 0.67682 46.25179 -18.91383 1.000 52.54000 122 CYS A O 1
ATOM 421 N N . LEU A 1 61 ? 0.10988 44.66270 -20.40975 1.000 51.75000 123 LEU A N 1
ATOM 422 C CA . LEU A 1 61 ? 1.46892 44.13679 -20.48977 1.000 55.83000 123 LEU A CA 1
ATOM 423 C C . LEU A 1 61 ? 2.45883 45.17883 -20.99784 1.000 57.87000 123 LEU A C 1
ATOM 424 O O . LEU A 1 61 ? 3.64984 45.10393 -20.67787 1.000 46.86000 123 LEU A O 1
ATOM 429 N N . GLU A 1 62 ? 1.99174 46.15277 -21.78386 1.000 61.63000 124 GLU A N 1
ATOM 430 C CA . GLU A 1 62 ? 2.87865 47.17381 -22.32993 1.000 60.80000 124 GLU A CA 1
ATOM 431 C C . GLU A 1 62 ? 3.22561 48.26387 -21.32798 1.000 62.96000 124 GLU A C 1
ATOM 432 O O . GLU A 1 62 ? 4.15755 49.03493 -21.58004 1.000 55.20000 124 GLU A O 1
ATOM 438 N N . ARG A 1 63 ? 2.51364 48.34487 -20.20397 1.000 59.47000 125 ARG A N 1
ATOM 439 C CA . ARG A 1 63 ? 2.66359 49.46792 -19.28001 1.000 59.54000 125 ARG A CA 1
ATOM 440 C C . ARG A 1 63 ? 3.87563 49.22503 -18.38604 1.000 50.29000 125 ARG A C 1
ATOM 441 O O . ARG A 1 63 ? 3.76869 48.80907 -17.22902 1.000 57.50000 125 ARG A O 1
ATOM 449 N N . ASP A 1 64 ? 5.05859 49.49409 -18.94609 1.000 50.11000 126 ASP A N 1
ATOM 450 C CA . ASP A 1 64 ? 6.28962 49.41021 -18.16912 1.000 57.31000 126 ASP A CA 1
ATOM 451 C C . ASP A 1 64 ? 6.27259 50.35526 -16.97616 1.000 59.73000 126 ASP A C 1
ATOM 452 O O . ASP A 1 64 ? 6.98964 50.11734 -15.99817 1.000 62.74000 126 ASP A O 1
ATOM 457 N N . ASP A 1 65 ? 5.46652 51.41720 -17.03518 1.000 71.58000 127 ASP A N 1
ATOM 458 C CA . ASP A 1 65 ? 5.36649 52.37523 -15.94321 1.000 65.85000 127 ASP A CA 1
ATOM 459 C C . ASP A 1 65 ? 4.63656 51.81323 -14.73217 1.000 60.93000 127 ASP A C 1
ATOM 460 O O . ASP A 1 65 ? 4.71655 52.40928 -13.65219 1.000 68.94000 127 ASP A O 1
ATOM 465 N N . ASN A 1 66 ? 3.93264 50.69218 -14.88010 1.000 61.61000 128 ASN A N 1
ATOM 466 C CA . ASN A 1 66 ? 3.15471 50.08617 -13.80105 1.000 58.44000 128 ASN A CA 1
ATOM 467 C C . ASN A 1 66 ? 3.49881 48.60319 -13.76001 1.000 61.32000 128 ASN A C 1
ATOM 468 O O . ASN A 1 66 ? 2.75885 47.76412 -14.29195 1.000 59.20000 128 ASN A O 1
ATOM 473 N N . PRO A 1 67 ? 4.62786 48.24529 -13.14103 1.000 55.74000 129 PRO A N 1
ATOM 474 C CA . PRO A 1 67 ? 4.99796 46.82232 -13.05598 1.000 54.74000 129 PRO A CA 1
ATOM 475 C C . PRO A 1 67 ? 3.98804 45.97728 -12.30292 1.000 52.41000 129 PRO A C 1
ATOM 476 O O . PRO A 1 67 ? 3.87211 44.77626 -12.57587 1.000 52.92000 129 PRO A O 1
ATOM 480 N N . SER A 1 68 ? 3.25703 46.56627 -11.35292 1.000 45.68000 130 SER A N 1
ATOM 481 C CA . SER A 1 68 ? 2.20410 45.82522 -10.66986 1.000 49.79000 130 SER A CA 1
ATOM 482 C C . SER A 1 68 ? 1.06509 45.49211 -11.62281 1.000 46.67000 130 SER A C 1
ATOM 483 O O . SER A 1 68 ? 0.46717 44.41307 -11.53375 1.000 45.59000 130 SER A O 1
ATOM 486 N N . LEU A 1 69 ? 0.75300 46.40605 -12.54384 1.000 56.89000 131 LEU A N 1
ATOM 487 C CA . LEU A 1 69 ? -0.30501 46.14794 -13.51379 1.000 53.74000 131 LEU A CA 1
ATOM 488 C C . LEU A 1 69 ? 0.12703 45.10293 -14.53477 1.000 53.69000 131 LEU A C 1
ATOM 489 O O . LEU A 1 69 ? -0.68293 44.26986 -14.95771 1.000 53.33000 131 LEU A O 1
ATOM 494 N N . GLN A 1 70 ? 1.39401 45.13900 -14.94981 1.000 46.18000 132 GLN A N 1
ATOM 495 C CA . GLN A 1 70 ? 1.92106 44.09000 -15.81678 1.000 46.61000 132 GLN A CA 1
ATOM 496 C C . GLN A 1 70 ? 1.86718 42.73103 -15.12972 1.000 51.02000 132 GLN A C 1
ATOM 497 O O . GLN A 1 70 ? 1.45323 41.73297 -15.73167 1.000 40.44000 132 GLN A O 1
ATOM 503 N N . PHE A 1 71 ? 2.29522 42.67410 -13.86574 1.000 47.49000 133 PHE A N 1
ATOM 504 C CA . PHE A 1 71 ? 2.31133 41.41113 -13.13469 1.000 37.05000 133 PHE A CA 1
ATOM 505 C C . PHE A 1 71 ? 0.90837 40.83004 -12.99362 1.000 43.54000 133 PHE A C 1
ATOM 506 O O . PHE A 1 71 ? 0.68244 39.64902 -13.28457 1.000 47.24000 133 PHE A O 1
ATOM 514 N N . GLU A 1 72 ? -0.04567 41.64300 -12.53362 1.000 42.07000 134 GLU A N 1
ATOM 515 C CA . GLU A 1 72 ? -1.41063 41.15591 -12.34956 1.000 45.90000 134 GLU A CA 1
ATOM 516 C C . GLU A 1 72 ? -2.02264 40.69582 -13.66753 1.000 37.64000 134 GLU A C 1
ATOM 517 O O . GLU A 1 72 ? -2.73657 39.68676 -13.70846 1.000 35.39000 134 GLU A O 1
ATOM 523 N N . ALA A 1 73 ? -1.75272 41.41879 -14.75656 1.000 38.93000 135 ALA A N 1
ATOM 524 C CA . ALA A 1 73 ? -2.32374 41.04670 -16.04753 1.000 44.06000 135 ALA A CA 1
ATOM 525 C C . ALA A 1 73 ? -1.68067 39.77672 -16.58950 1.000 46.07000 135 ALA A C 1
ATOM 526 O O . ALA A 1 73 ? -2.37262 38.90765 -17.13244 1.000 41.57000 135 ALA A O 1
ATOM 528 N N . ALA A 1 74 ? -0.35565 39.65682 -16.46354 1.000 31.93000 136 ALA A N 1
ATOM 529 C CA . ALA A 1 74 ? 0.31342 38.42085 -16.85451 1.000 43.89000 136 ALA A CA 1
ATOM 530 C C . ALA A 1 74 ? -0.19247 37.24285 -16.03245 1.000 43.01000 136 ALA A C 1
ATOM 531 O O . ALA A 1 74 ? -0.36741 36.13682 -16.55840 1.000 41.34000 136 ALA A O 1
ATOM 533 N N . TRP A 1 75 ? -0.42445 37.46088 -14.73545 1.000 36.19000 137 TRP A N 1
ATOM 534 C CA . TRP A 1 75 ? -0.99435 36.41788 -13.88639 1.000 32.57000 137 TRP A CA 1
ATOM 535 C C . TRP A 1 75 ? -2.38034 36.01276 -14.37633 1.000 44.23000 137 TRP A C 1
ATOM 536 O O . TRP A 1 75 ? -2.69126 34.82074 -14.47927 1.000 46.79000 137 TRP A O 1
ATOM 547 N N . ALA A 1 76 ? -3.22742 36.99769 -14.68334 1.000 44.36000 138 ALA A N 1
ATOM 548 C CA . ALA A 1 76 ? -4.55741 36.69658 -15.20529 1.000 48.89000 138 ALA A CA 1
ATOM 549 C C . ALA A 1 76 ? -4.46940 35.93853 -16.52526 1.000 45.45000 138 ALA A C 1
ATOM 550 O O . ALA A 1 76 ? -5.17534 34.94448 -16.73220 1.000 37.37000 138 ALA A O 1
ATOM 552 N N . LEU A 1 77 ? -3.60246 36.39656 -17.43131 1.000 42.39000 139 LEU A N 1
ATOM 553 C CA . LEU A 1 77 ? -3.45845 35.73252 -18.72329 1.000 41.62000 139 LEU A CA 1
ATOM 554 C C . LEU A 1 77 ? -2.82835 34.35257 -18.58325 1.000 39.41000 139 LEU A C 1
ATOM 555 O O . LEU A 1 77 ? -3.14232 33.45151 -19.36821 1.000 41.86000 139 LEU A O 1
ATOM 560 N N . THR A 1 78 ? -1.92731 34.17767 -17.61127 1.000 38.33000 140 THR A N 1
ATOM 561 C CA . THR A 1 78 ? -1.33421 32.86472 -17.36824 1.000 37.05000 140 THR A CA 1
ATOM 562 C C . THR A 1 78 ? -2.40713 31.81165 -17.11616 1.000 47.14000 140 THR A C 1
ATOM 563 O O . THR A 1 78 ? -2.37908 30.72463 -17.70512 1.000 44.86000 140 THR A O 1
ATOM 567 N N . ASN A 1 79 ? -3.36813 32.11962 -16.24315 1.000 43.40000 141 ASN A N 1
ATOM 568 C CA . ASN A 1 79 ? -4.37805 31.13357 -15.87708 1.000 42.20000 141 ASN A CA 1
ATOM 569 C C . ASN A 1 79 ? -5.44207 30.96945 -16.95504 1.000 37.20000 141 ASN A C 1
ATOM 570 O O . ASN A 1 79 ? -6.05500 29.89940 -17.05198 1.000 38.62000 141 ASN A O 1
ATOM 575 N N . ILE A 1 80 ? -5.68517 32.00640 -17.76007 1.000 42.82000 142 ILE A N 1
ATOM 576 C CA . ILE A 1 80 ? -6.55319 31.84030 -18.92104 1.000 49.74000 142 ILE A CA 1
ATOM 577 C C . ILE A 1 80 ? -5.91616 30.88730 -19.92402 1.000 50.21000 142 ILE A C 1
ATOM 578 O O . ILE A 1 80 ? -6.58711 30.01023 -20.48097 1.000 53.62000 142 ILE A O 1
ATOM 583 N N . ALA A 1 81 ? -4.61017 31.03438 -20.15907 1.000 48.40000 143 ALA A N 1
ATOM 584 C CA . ALA A 1 81 ? -3.90914 30.15839 -21.09005 1.000 47.76000 143 ALA A CA 1
ATOM 585 C C . ALA A 1 81 ? -3.74603 28.74743 -20.54400 1.000 48.97000 143 ALA A C 1
ATOM 586 O O . ALA A 1 81 ? -3.42299 27.83242 -21.30898 1.000 54.41000 143 ALA A O 1
ATOM 588 N N . SER A 1 82 ? -3.95397 28.55046 -19.24399 1.000 45.73000 144 SER A N 1
ATOM 589 C CA . SER A 1 82 ? -3.83287 27.24150 -18.61594 1.000 41.22000 144 SER A CA 1
ATOM 590 C C . SER A 1 82 ? -5.02281 26.33040 -18.88987 1.000 45.83000 144 SER A C 1
ATOM 591 O O . SER A 1 82 ? -5.01172 25.17842 -18.44082 1.000 50.80000 144 SER A O 1
ATOM 594 N N . GLY A 1 83 ? -6.03887 26.80130 -19.60786 1.000 50.28000 145 GLY A N 1
ATOM 595 C CA . GLY A 1 83 ? -7.24182 26.01521 -19.79679 1.000 49.63000 145 GLY A CA 1
ATOM 596 C C . GLY A 1 83 ? -7.20179 25.11217 -21.01175 1.000 51.86000 145 GLY A C 1
ATOM 597 O O . GLY A 1 83 ? -6.18476 24.46723 -21.28476 1.000 57.36000 145 GLY A O 1
ATOM 598 N N . THR A 1 84 ? -8.30581 25.05906 -21.74972 1.000 53.25000 146 THR A N 1
ATOM 599 C CA . THR A 1 84 ? -8.38779 24.22701 -22.93668 1.000 48.72000 146 THR A CA 1
ATOM 600 C C . THR A 1 84 ? -7.62987 24.87302 -24.09473 1.000 56.01000 146 THR A C 1
ATOM 601 O O . THR A 1 84 ? -7.20095 26.02805 -24.02779 1.000 52.90000 146 THR A O 1
ATOM 605 N N . SER A 1 85 ? -7.45385 24.09499 -25.16671 1.000 58.21000 147 SER A N 1
ATOM 606 C CA . SER A 1 85 ? -6.79292 24.61899 -26.35775 1.000 53.76000 147 SER A CA 1
ATOM 607 C C . SER A 1 85 ? -7.53102 25.82291 -26.92677 1.000 51.23000 147 SER A C 1
ATOM 608 O O . SER A 1 85 ? -6.89710 26.74794 -27.44483 1.000 59.92000 147 SER A O 1
ATOM 611 N N . GLU A 1 86 ? -8.86302 25.83082 -26.83873 1.000 56.67000 148 GLU A N 1
ATOM 612 C CA . GLU A 1 86 ? -9.63211 26.97475 -27.31775 1.000 53.37000 148 GLU A CA 1
ATOM 613 C C . GLU A 1 86 ? -9.32917 28.22381 -26.50081 1.000 51.82000 148 GLU A C 1
ATOM 614 O O . GLU A 1 86 ? -9.21726 29.32479 -27.05186 1.000 53.49000 148 GLU A O 1
ATOM 620 N N . GLN A 1 87 ? -9.18612 28.06987 -25.18281 1.000 52.80000 149 GLN A N 1
ATOM 621 C CA . GLN A 1 87 ? -8.91617 29.21492 -24.32186 1.000 49.90000 149 GLN A CA 1
ATOM 622 C C . GLN A 1 87 ? -7.46921 29.67802 -24.44393 1.000 50.30000 149 GLN A C 1
ATOM 623 O O . GLN A 1 87 ? -7.19429 30.88204 -24.39098 1.000 52.50000 149 GLN A O 1
ATOM 629 N N . THR A 1 88 ? -6.53215 28.73807 -24.59592 1.000 48.53000 150 THR A N 1
ATOM 630 C CA . THR A 1 88 ? -5.14718 29.11216 -24.86797 1.000 43.90000 150 THR A CA 1
ATOM 631 C C . THR A 1 88 ? -5.02527 29.83711 -26.20301 1.000 46.26000 150 THR A C 1
ATOM 632 O O . THR A 1 88 ? -4.29435 30.82816 -26.31507 1.000 48.29000 150 THR A O 1
ATOM 636 N N . GLN A 1 89 ? -5.73027 29.35202 -27.22997 1.000 45.11000 151 GLN A N 1
ATOM 637 C CA . GLN A 1 89 ? -5.68636 29.99998 -28.53699 1.000 51.69000 151 GLN A CA 1
ATOM 638 C C . GLN A 1 89 ? -6.21945 31.42594 -28.47103 1.000 51.12000 151 GLN A C 1
ATOM 639 O O . GLN A 1 89 ? -5.73853 32.30995 -29.18908 1.000 55.42000 151 GLN A O 1
ATOM 645 N N . ALA A 1 90 ? -7.22644 31.66491 -27.62401 1.000 48.90000 152 ALA A N 1
ATOM 646 C CA . ALA A 1 90 ? -7.74953 33.01788 -27.45305 1.000 45.36000 152 ALA A CA 1
ATOM 647 C C . ALA A 1 90 ? -6.66258 33.97797 -26.98612 1.000 42.83000 152 ALA A C 1
ATOM 648 O O . ALA A 1 90 ? -6.60468 35.12796 -27.43317 1.000 44.88000 152 ALA A O 1
ATOM 650 N N . VAL A 1 91 ? -5.79152 33.52107 -26.08413 1.000 41.25000 153 VAL A N 1
ATOM 651 C CA . VAL A 1 91 ? -4.67357 34.34816 -25.64420 1.000 40.58000 153 VAL A CA 1
ATOM 652 C C . VAL A 1 91 ? -3.69962 34.58018 -26.79223 1.000 41.68000 153 VAL A C 1
ATOM 653 O O . VAL A 1 91 ? -3.18770 35.69121 -26.97529 1.000 45.05000 153 VAL A O 1
ATOM 657 N N . VAL A 1 92 ? -3.43157 33.53917 -27.58420 1.000 52.13000 154 VAL A N 1
ATOM 658 C CA . VAL A 1 92 ? -2.49661 33.66919 -28.69823 1.000 47.00000 154 VAL A CA 1
ATOM 659 C C . VAL A 1 92 ? -3.03371 34.65011 -29.73426 1.000 47.63000 154 VAL A C 1
ATOM 660 O O . VAL A 1 92 ? -2.29279 35.49814 -30.24831 1.000 46.72000 154 VAL A O 1
ATOM 664 N N . GLN A 1 93 ? -4.32872 34.56101 -30.05021 1.000 47.68000 155 GLN A N 1
ATOM 665 C CA . GLN A 1 93 ? -4.92181 35.47093 -31.02423 1.000 55.44000 155 GLN A CA 1
ATOM 666 C C . GLN A 1 93 ? -4.99189 36.90695 -30.52829 1.000 49.43000 155 GLN A C 1
ATOM 667 O O . GLN A 1 93 ? -5.21498 37.80990 -31.34032 1.000 47.86000 155 GLN A O 1
ATOM 673 N N . SER A 1 94 ? -4.81087 37.13901 -29.23130 1.000 50.20000 156 SER A N 1
ATOM 674 C CA . SER A 1 94 ? -4.71994 38.49004 -28.69536 1.000 43.04000 156 SER A CA 1
ATOM 675 C C . SER A 1 94 ? -3.33599 39.09912 -28.86742 1.000 45.29000 156 SER A C 1
ATOM 676 O O . SER A 1 94 ? -3.11306 40.22416 -28.40647 1.000 59.61000 156 SER A O 1
ATOM 679 N N . ASN A 1 95 ? -2.41096 38.38016 -29.50842 1.000 47.64000 157 ASN A N 1
ATOM 680 C CA . ASN A 1 95 ? -1.04300 38.85125 -29.73748 1.000 46.86000 157 ASN A CA 1
ATOM 681 C C . ASN A 1 95 ? -0.34098 39.16635 -28.41852 1.000 45.28000 157 ASN A C 1
ATOM 682 O O . ASN A 1 95 ? 0.40195 40.14240 -28.30358 1.000 50.61000 157 ASN A O 1
ATOM 687 N N . ALA A 1 96 ? -0.57989 38.32637 -27.40948 1.000 41.48000 158 ALA A N 1
ATOM 688 C CA . ALA A 1 96 ? 0.04513 38.52547 -26.10750 1.000 40.84000 158 ALA A CA 1
ATOM 689 C C . ALA A 1 96 ? 1.46817 37.98257 -26.06052 1.000 41.34000 158 ALA A C 1
ATOM 690 O O . ALA A 1 96 ? 2.27716 38.45665 -25.25457 1.000 43.71000 158 ALA A O 1
ATOM 692 N N . VAL A 1 97 ? 1.78721 36.99355 -26.90050 1.000 43.37000 159 VAL A N 1
ATOM 693 C CA . VAL A 1 97 ? 3.10326 36.35465 -26.83051 1.000 46.03000 159 VAL A CA 1
ATOM 694 C C . VAL A 1 97 ? 4.23918 37.33672 -27.09658 1.000 41.26000 159 VAL A C 1
ATOM 695 O O . VAL A 1 97 ? 5.23021 37.31581 -26.34561 1.000 45.40000 159 VAL A O 1
ATOM 699 N N . PRO A 1 98 ? 4.18309 38.20167 -28.12062 1.000 45.28000 160 PRO A N 1
ATOM 700 C CA . PRO A 1 98 ? 5.26902 39.18474 -28.28269 1.000 40.31000 160 PRO A CA 1
ATOM 701 C C . PRO A 1 98 ? 5.46000 40.07780 -27.07073 1.000 50.81000 160 PRO A C 1
ATOM 702 O O . PRO A 1 98 ? 6.59298 40.48489 -26.78578 1.000 42.64000 160 PRO A O 1
ATOM 706 N N . LEU A 1 99 ? 4.38700 40.39576 -26.34571 1.000 45.13000 161 LEU A N 1
ATOM 707 C CA . LEU A 1 99 ? 4.52598 41.21781 -25.14875 1.000 45.41000 161 LEU A CA 1
ATOM 708 C C . LEU A 1 99 ? 5.10007 40.41590 -23.98673 1.000 44.35000 161 LEU A C 1
ATOM 709 O O . LEU A 1 99 ? 5.88205 40.94698 -23.19178 1.000 43.45000 161 LEU A O 1
ATOM 714 N N . PHE A 1 100 ? 4.71816 39.14088 -23.86867 1.000 34.74000 162 PHE A N 1
ATOM 715 C CA . PHE A 1 100 ? 5.33925 38.27096 -22.87465 1.000 39.97000 162 PHE A CA 1
ATOM 716 C C . PHE A 1 100 ? 6.83925 38.15005 -23.11369 1.000 38.89000 162 PHE A C 1
ATOM 717 O O . PHE A 1 100 ? 7.63128 38.14914 -22.16472 1.000 39.01000 162 PHE A O 1
ATOM 725 N N . LEU A 1 101 ? 7.24522 38.04103 -24.38070 1.000 39.93000 163 LEU A N 1
ATOM 726 C CA . LEU A 1 101 ? 8.66521 37.94711 -24.70174 1.000 43.51000 163 LEU A CA 1
ATOM 727 C C . LEU A 1 101 ? 9.40114 39.23018 -24.34081 1.000 44.50000 163 LEU A C 1
ATOM 728 O O . LEU A 1 101 ? 10.54915 39.18428 -23.88285 1.000 53.21000 163 LEU A O 1
ATOM 733 N N . ARG A 1 102 ? 8.76305 40.38313 -24.55184 1.000 46.12000 164 ARG A N 1
ATOM 734 C CA . ARG A 1 102 ? 9.35798 41.64219 -24.11991 1.000 49.31000 164 ARG A CA 1
ATOM 735 C C . ARG A 1 102 ? 9.50402 41.68626 -22.60391 1.000 49.60000 164 ARG A C 1
ATOM 736 O O . ARG A 1 102 ? 10.49400 42.21234 -22.08197 1.000 57.76000 164 ARG A O 1
ATOM 744 N N . LEU A 1 103 ? 8.52608 41.13622 -21.87986 1.000 41.86000 165 LEU A N 1
ATOM 745 C CA . LEU A 1 103 ? 8.56912 41.13928 -20.42286 1.000 52.46000 165 LEU A CA 1
ATOM 746 C C . LEU A 1 103 ? 9.64220 40.21737 -19.86186 1.000 51.94000 165 LEU A C 1
ATOM 747 O O . LEU A 1 103 ? 9.95823 40.32144 -18.67187 1.000 48.70000 165 LEU A O 1
ATOM 752 N N . LEU A 1 104 ? 10.19824 39.31638 -20.67384 1.000 43.53000 166 LEU A N 1
ATOM 753 C CA . LEU A 1 104 ? 11.31131 38.49747 -20.21284 1.000 48.15000 166 LEU A CA 1
ATOM 754 C C . LEU A 1 104 ? 12.54826 39.33257 -19.91491 1.000 49.43000 166 LEU A C 1
ATOM 755 O O . LEU A 1 104 ? 13.43732 38.87066 -19.19292 1.000 54.14000 166 LEU A O 1
ATOM 760 N N . HIS A 1 105 ? 12.62216 40.54855 -20.45296 1.000 45.34000 167 HIS A N 1
ATOM 761 C CA . HIS A 1 105 ? 13.71311 41.47164 -20.18103 1.000 57.62000 167 HIS A CA 1
ATOM 762 C C . HIS A 1 105 ? 13.33107 42.53665 -19.16206 1.000 58.42000 167 HIS A C 1
ATOM 763 O O . HIS A 1 105 ? 14.07901 43.50171 -18.97913 1.000 61.65000 167 HIS A O 1
ATOM 770 N N . SER A 1 106 ? 12.18310 42.39060 -18.51002 1.000 47.73000 168 SER A N 1
ATOM 771 C CA . SER A 1 106 ? 11.77606 43.34961 -17.49505 1.000 53.88000 168 SER A CA 1
ATOM 772 C C . SER A 1 106 ? 12.74810 43.31073 -16.31808 1.000 52.46000 168 SER A C 1
ATOM 773 O O . SER A 1 106 ? 13.24218 42.23778 -15.95305 1.000 49.89000 168 SER A O 1
ATOM 776 N N . PRO A 1 107 ? 13.05904 44.45877 -15.71013 1.000 56.55000 169 PRO A N 1
ATOM 777 C CA . PRO A 1 107 ? 13.92608 44.44988 -14.52216 1.000 54.05000 169 PRO A CA 1
ATOM 778 C C . PRO A 1 107 ? 13.23115 43.95288 -13.26612 1.000 60.14000 169 PRO A C 1
ATOM 779 O O . PRO A 1 107 ? 13.89319 43.80097 -12.23213 1.000 46.03000 169 PRO A O 1
ATOM 783 N N . HIS A 1 108 ? 11.92916 43.69179 -13.32607 1.000 50.99000 170 HIS A N 1
ATOM 784 C CA . HIS A 1 108 ? 11.14423 43.27378 -12.17203 1.000 46.72000 170 HIS A CA 1
ATOM 785 C C . HIS A 1 108 ? 10.98633 41.75877 -12.20596 1.000 51.23000 170 HIS A C 1
ATOM 786 O O . HIS A 1 108 ? 10.41234 41.21169 -13.15392 1.000 50.26000 170 HIS A O 1
ATOM 793 N N . GLN A 1 109 ? 11.50841 41.08884 -11.17495 1.000 40.86000 171 GLN A N 1
ATOM 794 C CA . GLN A 1 109 ? 11.61751 39.63285 -11.19490 1.000 45.39000 171 GLN A CA 1
ATOM 795 C C . GLN A 1 109 ? 10.25455 38.96575 -11.35183 1.000 53.56000 171 GLN A C 1
ATOM 796 O O . GLN A 1 109 ? 10.09059 38.05371 -12.16979 1.000 47.50000 171 GLN A O 1
ATOM 802 N N . ASN A 1 110 ? 9.26354 39.40071 -10.56782 1.000 45.46000 172 ASN A N 1
ATOM 803 C CA . ASN A 1 110 ? 7.95158 38.76062 -10.62275 1.000 49.14000 172 ASN A CA 1
ATOM 804 C C . ASN A 1 110 ? 7.30153 38.91952 -11.99074 1.000 48.65000 172 ASN A C 1
ATOM 805 O O . ASN A 1 110 ? 6.52458 38.05545 -12.41068 1.000 52.91000 172 ASN A O 1
ATOM 810 N N . VAL A 1 111 ? 7.59944 40.01452 -12.69479 1.000 44.31000 173 VAL A N 1
ATOM 811 C CA . VAL A 1 111 ? 7.05938 40.19843 -14.03778 1.000 40.13000 173 VAL A CA 1
ATOM 812 C C . VAL A 1 111 ? 7.69642 39.20843 -15.00676 1.000 42.57000 173 VAL A C 1
ATOM 813 O O . VAL A 1 111 ? 7.01344 38.62835 -15.85872 1.000 45.12000 173 VAL A O 1
ATOM 817 N N . CYS A 1 112 ? 9.01144 39.00353 -14.89579 1.000 47.47000 174 CYS A N 1
ATOM 818 C CA . CYS A 1 112 ? 9.68248 38.00454 -15.72377 1.000 52.86000 174 CYS A CA 1
ATOM 819 C C . CYS A 1 112 ? 9.13259 36.60951 -15.45870 1.000 43.50000 174 CYS A C 1
ATOM 820 O O . CYS A 1 112 ? 8.73861 35.89845 -16.39166 1.000 38.35000 174 CYS A O 1
ATOM 823 N N . GLU A 1 113 ? 9.11865 36.19456 -14.18869 1.000 45.00000 175 GLU A N 1
ATOM 824 C CA . GLU A 1 113 ? 8.65976 34.85254 -13.83862 1.000 42.70000 175 GLU A CA 1
ATOM 825 C C . GLU A 1 113 ? 7.24876 34.59843 -14.35157 1.000 42.28000 175 GLU A C 1
ATOM 826 O O . GLU A 1 113 ? 6.96181 33.53538 -14.91452 1.000 47.51000 175 GLU A O 1
ATOM 832 N N . GLN A 1 114 ? 6.35070 35.56637 -14.16158 1.000 36.82000 176 GLN A N 1
ATOM 833 C CA . GLN A 1 114 ? 4.97170 35.38026 -14.59553 1.000 45.08000 176 GLN A CA 1
ATOM 834 C C . GLN A 1 114 ? 4.87865 35.32319 -16.11452 1.000 39.03000 176 GLN A C 1
ATOM 835 O O . GLN A 1 114 ? 4.06269 34.57412 -16.66647 1.000 38.33000 176 GLN A O 1
ATOM 841 N N . ALA A 1 115 ? 5.70258 36.11222 -16.80958 1.000 33.27000 177 ALA A N 1
ATOM 842 C CA . ALA A 1 115 ? 5.76454 36.01717 -18.26358 1.000 31.55000 177 ALA A CA 1
ATOM 843 C C . ALA A 1 115 ? 6.27962 34.65019 -18.70054 1.000 36.84000 177 ALA A C 1
ATOM 844 O O . ALA A 1 115 ? 5.76763 34.06311 -19.66150 1.000 38.62000 177 ALA A O 1
ATOM 846 N N . VAL A 1 116 ? 7.30468 34.13629 -18.01255 1.000 41.93000 178 VAL A N 1
ATOM 847 C CA . VAL A 1 116 ? 7.79776 32.78631 -18.28651 1.000 33.07000 178 VAL A CA 1
ATOM 848 C C . VAL A 1 116 ? 6.67284 31.77124 -18.13644 1.000 31.17000 178 VAL A C 1
ATOM 849 O O . VAL A 1 116 ? 6.47087 30.90319 -18.99540 1.000 48.17000 178 VAL A O 1
ATOM 853 N N . TRP A 1 117 ? 5.92786 31.86423 -17.03142 1.000 34.25000 179 TRP A N 1
ATOM 854 C CA . TRP A 1 117 ? 4.84994 30.91717 -16.76235 1.000 33.00000 179 TRP A CA 1
ATOM 855 C C . TRP A 1 117 ? 3.77890 30.97405 -17.84632 1.000 38.97000 179 TRP A C 1
ATOM 856 O O . TRP A 1 117 ? 3.31296 29.93600 -18.32926 1.000 38.71000 179 TRP A O 1
ATOM 867 N N . ALA A 1 118 ? 3.36681 32.18501 -18.23335 1.000 38.28000 180 ALA A N 1
ATOM 868 C CA . ALA A 1 118 ? 2.36076 32.32390 -19.28133 1.000 44.33000 180 ALA A CA 1
ATOM 869 C C . ALA A 1 118 ? 2.84077 31.71188 -20.59032 1.000 44.11000 180 ALA A C 1
ATOM 870 O O . ALA A 1 118 ? 2.07779 31.02280 -21.28027 1.000 38.18000 180 ALA A O 1
ATOM 872 N N . LEU A 1 119 ? 4.10174 31.95595 -20.95337 1.000 44.72000 181 LEU A N 1
ATOM 873 C CA . LEU A 1 119 ? 4.65074 31.36194 -22.16736 1.000 39.52000 181 LEU A CA 1
ATOM 874 C C . LEU A 1 119 ? 4.70485 29.84295 -22.07230 1.000 39.51000 181 LEU A C 1
ATOM 875 O O . LEU A 1 119 ? 4.52487 29.15289 -23.08227 1.000 34.83000 181 LEU A O 1
ATOM 880 N N . GLY A 1 120 ? 4.94092 29.30501 -20.87429 1.000 36.40000 182 GLY A N 1
ATOM 881 C CA . GLY A 1 120 ? 4.97403 27.86002 -20.71723 1.000 35.32000 182 GLY A CA 1
ATOM 882 C C . GLY A 1 120 ? 3.64506 27.20091 -21.03516 1.000 40.21000 182 GLY A C 1
ATOM 883 O O . GLY A 1 120 ? 3.59912 26.15889 -21.69112 1.000 37.48000 182 GLY A O 1
ATOM 884 N N . ASN A 1 121 ? 2.54404 27.79486 -20.56415 1.000 43.94000 183 ASN A N 1
ATOM 885 C CA . ASN A 1 121 ? 1.22707 27.24175 -20.85809 1.000 38.01000 183 ASN A CA 1
ATOM 886 C C . ASN A 1 121 ? 0.91302 27.30567 -22.34509 1.000 34.70000 183 ASN A C 1
ATOM 887 O O . ASN A 1 121 ? 0.24506 26.41061 -22.87803 1.000 38.31000 183 ASN A O 1
ATOM 892 N N . ILE A 1 122 ? 1.37592 28.35468 -23.02414 1.000 36.36000 184 ILE A N 1
ATOM 893 C CA . ILE A 1 122 ? 1.13887 28.47961 -24.45814 1.000 41.81000 184 ILE A CA 1
ATOM 894 C C . ILE A 1 122 ? 1.96592 27.45463 -25.22712 1.000 45.33000 184 ILE A C 1
ATOM 895 O O . ILE A 1 122 ? 1.46294 26.78356 -26.13608 1.000 39.76000 184 ILE A O 1
ATOM 900 N N . ILE A 1 123 ? 3.24694 27.32074 -24.87316 1.000 45.18000 185 ILE A N 1
ATOM 901 C CA . ILE A 1 123 ? 4.11099 26.35177 -25.54215 1.000 40.75000 185 ILE A CA 1
ATOM 902 C C . ILE A 1 123 ? 3.58309 24.93674 -25.34407 1.000 40.88000 185 ILE A C 1
ATOM 903 O O . ILE A 1 123 ? 3.63712 24.10271 -26.25604 1.000 40.50000 185 ILE A O 1
ATOM 908 N N . GLY A 1 124 ? 3.04314 24.65075 -24.16005 1.000 42.52000 186 GLY A N 1
ATOM 909 C CA . GLY A 1 124 ? 2.55725 23.31573 -23.85298 1.000 37.29000 186 GLY A CA 1
ATOM 910 C C . GLY A 1 124 ? 1.25625 22.94161 -24.53092 1.000 37.07000 186 GLY A C 1
ATOM 911 O O . GLY A 1 124 ? 0.83433 21.78459 -24.41487 1.000 45.33000 186 GLY A O 1
ATOM 912 N N . ASP A 1 125 ? 0.61017 23.88054 -25.22694 1.000 40.53000 187 ASP A N 1
ATOM 913 C CA . ASP A 1 125 ? -0.66783 23.57443 -25.86489 1.000 43.17000 187 ASP A CA 1
ATOM 914 C C . ASP A 1 125 ? -0.49880 22.57839 -27.00486 1.000 47.30000 187 ASP A C 1
ATOM 915 O O . ASP A 1 125 ? -1.31574 21.66333 -27.16280 1.000 57.75000 187 ASP A O 1
ATOM 920 N N . GLY A 1 126 ? 0.55317 22.73243 -27.80489 1.000 50.94000 188 GLY A N 1
ATOM 921 C CA . GLY A 1 126 ? 0.79019 21.85041 -28.92287 1.000 45.59000 188 GLY A CA 1
ATOM 922 C C . GLY A 1 126 ? 1.96014 22.29345 -29.77692 1.000 43.86000 188 GLY A C 1
ATOM 923 O O . GLY A 1 126 ? 2.59107 23.32351 -29.52098 1.000 45.94000 188 GLY A O 1
ATOM 924 N N . PRO A 1 127 ? 2.26916 21.51743 -30.81890 1.000 40.63000 189 PRO A N 1
ATOM 925 C CA . PRO A 1 127 ? 3.43611 21.84648 -31.65395 1.000 40.67000 189 PRO A CA 1
ATOM 926 C C . PRO A 1 127 ? 3.29800 23.15544 -32.40799 1.000 45.13000 189 PRO A C 1
ATOM 927 O O . PRO A 1 127 ? 4.31094 23.81650 -32.66905 1.000 45.53000 189 PRO A O 1
ATOM 931 N N . GLN A 1 128 ? 2.07696 23.54834 -32.77497 1.000 37.31000 190 GLN A N 1
ATOM 932 C CA . GLN A 1 128 ? 1.88885 24.80530 -33.49202 1.000 36.91000 190 GLN A CA 1
ATOM 933 C C . GLN A 1 128 ? 2.24080 25.99836 -32.61007 1.000 35.80000 190 GLN A C 1
ATOM 934 O O . GLN A 1 128 ? 3.05173 26.84940 -32.99713 1.000 42.71000 190 GLN A O 1
ATOM 940 N N . CYS A 1 129 ? 1.62983 26.08337 -31.42706 1.000 31.30000 191 CYS A N 1
ATOM 941 C CA . CYS A 1 129 ? 1.96878 27.15543 -30.49411 1.000 37.96000 191 CYS A CA 1
ATOM 942 C C . CYS A 1 129 ? 3.42980 27.07754 -30.07215 1.000 37.72000 191 CYS A C 1
ATOM 943 O O . CYS A 1 129 ? 4.10573 28.10659 -29.95521 1.000 37.34000 191 CYS A O 1
ATOM 946 N N . ARG A 1 130 ? 3.92789 25.86359 -29.82312 1.000 37.94000 192 ARG A N 1
ATOM 947 C CA . ARG A 1 130 ? 5.32991 25.68870 -29.45316 1.000 37.86000 192 ARG A CA 1
ATOM 948 C C . ARG A 1 130 ? 6.25284 26.29572 -30.50321 1.000 39.74000 192 ARG A C 1
ATOM 949 O O . ARG A 1 130 ? 7.13879 27.09379 -30.18027 1.000 31.95000 192 ARG A O 1
ATOM 957 N N . ASP A 1 131 ? 6.04683 25.93766 -31.77319 1.000 44.02000 193 ASP A N 1
ATOM 958 C CA . ASP A 1 131 ? 6.89076 26.47267 -32.83523 1.000 41.36000 193 ASP A CA 1
ATOM 959 C C . ASP A 1 131 ? 6.66365 27.96465 -33.03829 1.000 38.27000 193 ASP A C 1
ATOM 960 O O . ASP A 1 131 ? 7.59859 28.68570 -33.40434 1.000 46.65000 193 ASP A O 1
ATOM 965 N N . TYR A 1 132 ? 5.43462 28.43957 -32.82527 1.000 46.07000 194 TYR A N 1
ATOM 966 C CA . TYR A 1 132 ? 5.16452 29.87355 -32.90232 1.000 38.31000 194 TYR A CA 1
ATOM 967 C C . TYR A 1 132 ? 5.98850 30.64565 -31.87937 1.000 41.19000 194 TYR A C 1
ATOM 968 O O . TYR A 1 132 ? 6.64042 31.64268 -32.21443 1.000 41.29000 194 TYR A O 1
ATOM 977 N N . VAL A 1 133 ? 5.96857 30.20070 -30.62235 1.000 39.96000 195 VAL A N 1
ATOM 978 C CA . VAL A 1 133 ? 6.72455 30.88979 -29.58140 1.000 40.69000 195 VAL A CA 1
ATOM 979 C C . VAL A 1 133 ? 8.22256 30.69988 -29.79744 1.000 45.39000 195 VAL A C 1
ATOM 980 O O . VAL A 1 133 ? 9.02250 31.60395 -29.52650 1.000 40.01000 195 VAL A O 1
ATOM 984 N N . ILE A 1 134 ? 8.62562 29.52289 -30.28741 1.000 44.66000 196 ILE A N 1
ATOM 985 C CA . ILE A 1 134 ? 10.02863 29.29497 -30.63244 1.000 44.08000 196 ILE A CA 1
ATOM 986 C C . ILE A 1 134 ? 10.47453 30.26296 -31.71949 1.000 43.79000 196 ILE A C 1
ATOM 987 O O . ILE A 1 134 ? 11.53449 30.89304 -31.61955 1.000 34.16000 196 ILE A O 1
ATOM 992 N N . SER A 1 135 ? 9.66549 30.39986 -32.77547 1.000 40.03000 197 SER A N 1
ATOM 993 C CA . SER A 1 135 ? 10.06240 31.21785 -33.91552 1.000 42.46000 197 SER A CA 1
ATOM 994 C C . SER A 1 135 ? 10.19431 32.68887 -33.54458 1.000 53.84000 197 SER A C 1
ATOM 995 O O . SER A 1 135 ? 10.98024 33.41390 -34.16363 1.000 56.17000 197 SER A O 1
ATOM 998 N N . LEU A 1 136 ? 9.44231 33.14786 -32.54558 1.000 46.05000 198 LEU A N 1
ATOM 999 C CA . LEU A 1 136 ? 9.57223 34.52189 -32.08263 1.000 43.02000 198 LEU A CA 1
ATOM 1000 C C . LEU A 1 136 ? 10.80524 34.74300 -31.21468 1.000 45.64000 198 LEU A C 1
ATOM 1001 O O . LEU A 1 136 ? 11.16716 35.89804 -30.96974 1.000 46.21000 198 LEU A O 1
ATOM 1006 N N . GLY A 1 137 ? 11.45432 33.67907 -30.74466 1.000 39.87000 199 GLY A N 1
ATOM 1007 C CA . GLY A 1 137 ? 12.73233 33.81918 -30.07370 1.000 45.20000 199 GLY A CA 1
ATOM 1008 C C . GLY A 1 137 ? 12.69539 33.62724 -28.57169 1.000 36.16000 199 GLY A C 1
ATOM 1009 O O . GLY A 1 137 ? 13.33036 34.38331 -27.83374 1.000 46.06000 199 GLY A O 1
ATOM 1010 N N . VAL A 1 138 ? 11.95048 32.62421 -28.10163 1.000 37.10000 200 VAL A N 1
ATOM 1011 C CA . VAL A 1 138 ? 11.79753 32.43125 -26.66262 1.000 33.94000 200 VAL A CA 1
ATOM 1012 C C . VAL A 1 138 ? 13.00960 31.72936 -26.05063 1.000 42.60000 200 VAL A C 1
ATOM 1013 O O . VAL A 1 138 ? 13.33362 31.96243 -24.88065 1.000 38.66000 200 VAL A O 1
ATOM 1017 N N . VAL A 1 139 ? 13.69664 30.87338 -26.81161 1.000 40.68000 201 VAL A N 1
ATOM 1018 C CA . VAL A 1 139 ? 14.68672 29.97347 -26.21961 1.000 45.83000 201 VAL A CA 1
ATOM 1019 C C . VAL A 1 139 ? 15.87368 30.75657 -25.66268 1.000 42.91000 201 VAL A C 1
ATOM 1020 O O . VAL A 1 139 ? 16.33573 30.49465 -24.54568 1.000 40.30000 201 VAL A O 1
ATOM 1024 N N . LYS A 1 140 ? 16.39059 31.72358 -26.43073 1.000 41.12000 202 LYS A N 1
ATOM 1025 C CA . LYS A 1 140 ? 17.57255 32.46668 -25.99180 1.000 43.15000 202 LYS A CA 1
ATOM 1026 C C . LYS A 1 140 ? 17.36154 33.19471 -24.66782 1.000 42.59000 202 LYS A C 1
ATOM 1027 O O . LYS A 1 140 ? 18.15358 32.97881 -23.73383 1.000 41.65000 202 LYS A O 1
ATOM 1033 N N . PRO A 1 141 ? 16.34849 34.05665 -24.50682 1.000 47.52000 203 PRO A N 1
ATOM 1034 C CA . PRO A 1 141 ? 16.17448 34.70569 -23.19884 1.000 43.37000 203 PRO A CA 1
ATOM 1035 C C . PRO A 1 141 ? 15.78558 33.73671 -22.09979 1.000 45.44000 203 PRO A C 1
ATOM 1036 O O . PRO A 1 141 ? 16.16260 33.95178 -20.94181 1.000 57.85000 203 PRO A O 1
ATOM 1040 N N . LEU A 1 142 ? 15.03664 32.68064 -22.42673 1.000 43.92000 204 LEU A N 1
ATOM 1041 C CA . LEU A 1 142 ? 14.63674 31.70666 -21.41468 1.000 44.40000 204 LEU A CA 1
ATOM 1042 C C . LEU A 1 142 ? 15.84881 31.02376 -20.79369 1.000 45.40000 204 LEU A C 1
ATOM 1043 O O . LEU A 1 142 ? 15.95985 30.92382 -19.56669 1.000 47.08000 204 LEU A O 1
ATOM 1048 N N . LEU A 1 143 ? 16.77182 30.54579 -21.63070 1.000 45.98000 205 LEU A N 1
ATOM 1049 C CA . LEU A 1 143 ? 17.93788 29.83789 -21.11570 1.000 45.61000 205 LEU A CA 1
ATOM 1050 C C . LEU A 1 143 ? 18.91984 30.77099 -20.42177 1.000 45.98000 205 LEU A C 1
ATOM 1051 O O . LEU A 1 143 ? 19.71189 30.30808 -19.59377 1.000 40.73000 205 LEU A O 1
ATOM 1056 N N . SER A 1 144 ? 18.89274 32.06697 -20.74182 1.000 47.11000 206 SER A N 1
ATOM 1057 C CA . SER A 1 144 ? 19.75369 33.01406 -20.04488 1.000 51.23000 206 SER A CA 1
ATOM 1058 C C . SER A 1 144 ? 19.40073 33.11810 -18.56888 1.000 50.80000 206 SER A C 1
ATOM 1059 O O . SER A 1 144 ? 20.25873 33.48819 -17.75992 1.000 46.59000 206 SER A O 1
ATOM 1062 N N . PHE A 1 145 ? 18.15676 32.80002 -18.19983 1.000 45.52000 207 PHE A N 1
ATOM 1063 C CA . PHE A 1 145 ? 17.77481 32.80205 -16.79281 1.000 44.12000 207 PHE A CA 1
ATOM 1064 C C . PHE A 1 145 ? 18.49791 31.72013 -16.00379 1.000 53.51000 207 PHE A C 1
ATOM 1065 O O . PHE A 1 145 ? 18.65193 31.85619 -14.78580 1.000 51.96000 207 PHE A O 1
ATOM 1073 N N . ILE A 1 146 ? 18.93896 30.65014 -16.66476 1.000 50.80000 208 ILE A N 1
ATOM 1074 C CA . ILE A 1 146 ? 19.60006 29.54621 -15.98074 1.000 49.61000 208 ILE A CA 1
ATOM 1075 C C . ILE A 1 146 ? 20.99604 29.99332 -15.57280 1.000 56.22000 208 ILE A C 1
ATOM 1076 O O . ILE A 1 146 ? 21.90901 30.06135 -16.40383 1.000 58.00000 208 ILE A O 1
ATOM 1081 N N . SER A 1 147 ? 21.16706 30.30139 -14.29382 1.000 45.00000 209 SER A N 1
ATOM 1082 C CA . SER A 1 147 ? 22.45704 30.70550 -13.75287 1.000 60.41000 209 SER A CA 1
ATOM 1083 C C . SER A 1 147 ? 22.48611 30.32056 -12.28386 1.000 63.77000 209 SER A C 1
ATOM 1084 O O . SER A 1 147 ? 21.46416 29.91451 -11.71981 1.000 54.22000 209 SER A O 1
ATOM 1087 N N . PRO A 1 148 ? 23.65213 30.41566 -11.63290 1.000 68.58000 210 PRO A N 1
ATOM 1088 C CA . PRO A 1 148 ? 23.68019 30.19272 -10.17789 1.000 66.90000 210 PRO A CA 1
ATOM 1089 C C . PRO A 1 148 ? 22.90914 31.23370 -9.38491 1.000 68.03000 210 PRO A C 1
ATOM 1090 O O . PRO A 1 148 ? 22.52519 30.95172 -8.24289 1.000 73.49000 210 PRO A O 1
ATOM 1094 N N . SER A 1 149 ? 22.66404 32.41866 -9.94395 1.000 64.05000 211 SER A N 1
ATOM 1095 C CA . SER A 1 149 ? 22.03199 33.50765 -9.21197 1.000 64.31000 211 SER A CA 1
ATOM 1096 C C . SER A 1 149 ? 20.52798 33.59153 -9.44993 1.000 66.51000 211 SER A C 1
ATOM 1097 O O . SER A 1 149 ? 19.93891 34.66250 -9.26795 1.000 76.05000 211 SER A O 1
ATOM 1100 N N . ILE A 1 150 ? 19.89804 32.49747 -9.86687 1.000 65.12000 212 ILE A N 1
ATOM 1101 C CA . ILE A 1 150 ? 18.45403 32.48737 -10.08682 1.000 58.52000 212 ILE A CA 1
ATOM 1102 C C . ILE A 1 150 ? 17.78611 31.86837 -8.86378 1.000 55.17000 212 ILE A C 1
ATOM 1103 O O . ILE A 1 150 ? 18.30420 30.88743 -8.30875 1.000 62.62000 212 ILE A O 1
ATOM 1108 N N . PRO A 1 151 ? 16.69209 32.44331 -8.36377 1.000 60.13000 213 PRO A N 1
ATOM 1109 C CA . PRO A 1 151 ? 15.94517 31.77730 -7.28972 1.000 61.38000 213 PRO A CA 1
ATOM 1110 C C . PRO A 1 151 ? 15.49025 30.39125 -7.72265 1.000 47.97000 213 PRO A C 1
ATOM 1111 O O . PRO A 1 151 ? 15.09023 30.17918 -8.86963 1.000 48.83000 213 PRO A O 1
ATOM 1115 N N . ILE A 1 152 ? 15.57334 29.44130 -6.78662 1.000 54.81000 214 ILE A N 1
ATOM 1116 C CA . ILE A 1 152 ? 15.27043 28.04526 -7.09455 1.000 45.67000 214 ILE A CA 1
ATOM 1117 C C . ILE A 1 152 ? 13.84142 27.89315 -7.60550 1.000 48.46000 214 ILE A C 1
ATOM 1118 O O . ILE A 1 152 ? 13.57645 27.10309 -8.52146 1.000 57.81000 214 ILE A O 1
ATOM 1123 N N . THR A 1 153 ? 12.89739 28.64110 -7.02650 1.000 53.51000 215 THR A N 1
ATOM 1124 C CA . THR A 1 153 ? 11.50338 28.52699 -7.44746 1.000 46.12000 215 THR A CA 1
ATOM 1125 C C . THR A 1 153 ? 11.32431 28.98692 -8.88947 1.000 39.64000 215 THR A C 1
ATOM 1126 O O . THR A 1 153 ? 10.53833 28.40184 -9.64342 1.000 41.97000 215 THR A O 1
ATOM 1130 N N . PHE A 1 154 ? 12.04122 30.04096 -9.28653 1.000 43.68000 216 PHE A N 1
ATOM 1131 C CA . PHE A 1 154 ? 12.02615 30.46990 -10.68255 1.000 43.78000 216 PHE A CA 1
ATOM 1132 C C . PHE A 1 154 ? 12.62220 29.39690 -11.58452 1.000 52.13000 216 PHE A C 1
ATOM 1133 O O . PHE A 1 154 ? 12.04619 29.05482 -12.62449 1.000 45.50000 216 PHE A O 1
ATOM 1141 N N . LEU A 1 155 ? 13.78425 28.85700 -11.20254 1.000 36.54000 217 LEU A N 1
ATOM 1142 C CA . LEU A 1 155 ? 14.45529 27.86701 -12.03952 1.000 47.58000 217 LEU A CA 1
ATOM 1143 C C . LEU A 1 155 ? 13.57337 26.64694 -12.27644 1.000 47.17000 217 LEU A C 1
ATOM 1144 O O . LEU A 1 155 ? 13.55537 26.09190 -13.38242 1.000 50.75000 217 LEU A O 1
ATOM 1149 N N . ARG A 1 156 ? 12.82743 26.21993 -11.25440 1.000 37.86000 218 ARG A N 1
ATOM 1150 C CA . ARG A 1 156 ? 11.86650 25.13586 -11.43633 1.000 39.96000 218 ARG A CA 1
ATOM 1151 C C . ARG A 1 156 ? 10.86144 25.46975 -12.53032 1.000 36.62000 218 ARG A C 1
ATOM 1152 O O . ARG A 1 156 ? 10.49948 24.60669 -13.34027 1.000 40.64000 218 ARG A O 1
ATOM 1160 N N . ASN A 1 157 ? 10.39535 26.71971 -12.56735 1.000 50.35000 219 ASN A N 1
ATOM 1161 C CA . ASN A 1 157 ? 9.47029 27.13561 -13.61534 1.000 54.51000 219 ASN A CA 1
ATOM 1162 C C . ASN A 1 157 ? 10.15225 27.15360 -14.97736 1.000 44.94000 219 ASN A C 1
ATOM 1163 O O . ASN A 1 157 ? 9.55125 26.75852 -15.98333 1.000 39.88000 219 ASN A O 1
ATOM 1168 N N . VAL A 1 158 ? 11.40422 27.61769 -15.02842 1.000 43.32000 220 VAL A N 1
ATOM 1169 C CA . VAL A 1 158 ? 12.15018 27.63669 -16.28544 1.000 43.68000 220 VAL A CA 1
ATOM 1170 C C . VAL A 1 158 ? 12.30126 26.22568 -16.83939 1.000 44.90000 220 VAL A C 1
ATOM 1171 O O . VAL A 1 158 ? 12.06924 25.97861 -18.02937 1.000 48.10000 220 VAL A O 1
ATOM 1175 N N . THR A 1 159 ? 12.69935 25.27674 -15.98536 1.000 42.23000 221 THR A N 1
ATOM 1176 C CA . THR A 1 159 ? 12.86543 23.89873 -16.43631 1.000 42.40000 221 THR A CA 1
ATOM 1177 C C . THR A 1 159 ? 11.54746 23.31562 -16.92725 1.000 34.78000 221 THR A C 1
ATOM 1178 O O . THR A 1 159 ? 11.52448 22.54558 -17.89522 1.000 47.67000 221 THR A O 1
ATOM 1182 N N . TRP A 1 160 ? 10.43845 23.66357 -16.27023 1.000 37.84000 222 TRP A N 1
ATOM 1183 C CA . TRP A 1 160 ? 9.13747 23.17946 -16.71717 1.000 44.11000 222 TRP A CA 1
ATOM 1184 C C . TRP A 1 160 ? 8.80639 23.69438 -18.11218 1.000 42.07000 222 TRP A C 1
ATOM 1185 O O . TRP A 1 160 ? 8.24542 22.96131 -18.93514 1.000 44.33000 222 TRP A O 1
ATOM 1196 N N . VAL A 1 161 ? 9.13830 24.95740 -18.39424 1.000 35.06000 223 VAL A N 1
ATOM 1197 C CA . VAL A 1 161 ? 8.92522 25.49633 -19.73526 1.000 40.70000 223 VAL A CA 1
ATOM 1198 C C . VAL A 1 161 ? 9.79224 24.75835 -20.74825 1.000 48.04000 223 VAL A C 1
ATOM 1199 O O . VAL A 1 161 ? 9.35823 24.47327 -21.87123 1.000 43.13000 223 VAL A O 1
ATOM 1203 N N . MET A 1 162 ? 11.03127 24.43445 -20.36528 1.000 40.51000 224 MET A N 1
ATOM 1204 C CA . MET A 1 162 ? 11.89930 23.65547 -21.24228 1.000 40.00000 224 MET A CA 1
ATOM 1205 C C . MET A 1 162 ? 11.31839 22.27642 -21.52120 1.000 38.41000 224 MET A C 1
ATOM 1206 O O . MET A 1 162 ? 11.49839 21.74139 -22.62119 1.000 39.74000 224 MET A O 1
ATOM 1211 N N . VAL A 1 163 ? 10.63146 21.68341 -20.54116 1.000 34.75000 225 VAL A N 1
ATOM 1212 C CA . VAL A 1 163 ? 9.97054 20.39736 -20.76009 1.000 42.78000 225 VAL A CA 1
ATOM 1213 C C . VAL A 1 163 ? 8.93850 20.51324 -21.87706 1.000 45.33000 225 VAL A C 1
ATOM 1214 O O . VAL A 1 163 ? 8.87653 19.67021 -22.78003 1.000 50.83000 225 VAL A O 1
ATOM 1218 N N . ASN A 1 164 ? 8.10943 21.56019 -21.83108 1.000 35.03000 226 ASN A N 1
ATOM 1219 C CA . ASN A 1 164 ? 7.08538 21.73808 -22.85505 1.000 40.97000 226 ASN A CA 1
ATOM 1220 C C . ASN A 1 164 ? 7.69432 22.00407 -24.22608 1.000 39.44000 226 ASN A C 1
ATOM 1221 O O . ASN A 1 164 ? 7.08332 21.67098 -25.24805 1.000 40.43000 226 ASN A O 1
ATOM 1226 N N . LEU A 1 165 ? 8.88928 22.59715 -24.27214 1.000 35.53000 227 LEU A N 1
ATOM 1227 C CA . LEU A 1 165 ? 9.55523 22.83514 -25.54617 1.000 34.96000 227 LEU A CA 1
ATOM 1228 C C . LEU A 1 165 ? 10.00530 21.54215 -26.21513 1.000 38.51000 227 LEU A C 1
ATOM 1229 O O . LEU A 1 165 ? 10.30026 21.55112 -27.41414 1.000 40.74000 227 LEU A O 1
ATOM 1234 N N . CYS A 1 166 ? 10.06939 20.44018 -25.46909 1.000 32.88000 228 CYS A N 1
ATOM 1235 C CA . CYS A 1 166 ? 10.51947 19.15419 -25.98306 1.000 23.85000 228 CYS A CA 1
ATOM 1236 C C . CYS A 1 166 ? 9.37953 18.17110 -26.21798 1.000 38.55000 228 CYS A C 1
ATOM 1237 O O . CYS A 1 166 ? 9.63259 17.04510 -26.65595 1.000 46.73000 228 CYS A O 1
ATOM 1240 N N . ARG A 1 167 ? 8.13551 18.56603 -25.93796 1.000 40.97000 229 ARG A N 1
ATOM 1241 C CA . ARG A 1 167 ? 7.08458 17.58997 -25.66289 1.000 47.78000 229 ARG A CA 1
ATOM 1242 C C . ARG A 1 167 ? 6.54859 16.91288 -26.92185 1.000 51.80000 229 ARG A C 1
ATOM 1243 O O . ARG A 1 167 ? 6.54367 15.68088 -27.01180 1.000 73.04000 229 ARG A O 1
ATOM 1251 N N . HIS A 1 168 ? 6.09851 17.68881 -27.90086 1.000 46.38000 230 HIS A N 1
ATOM 1252 C CA . HIS A 1 168 ? 5.28551 17.13971 -28.97882 1.000 47.83000 230 HIS A CA 1
ATOM 1253 C C . HIS A 1 168 ? 6.13852 16.61973 -30.12982 1.000 44.01000 230 HIS A C 1
ATOM 1254 O O . HIS A 1 168 ? 7.20747 17.15179 -30.43888 1.000 48.59000 230 HIS A O 1
ATOM 1261 N N . LYS A 1 169 ? 5.63757 15.55667 -30.76477 1.000 50.63000 231 LYS A N 1
ATOM 1262 C CA . LYS A 1 169 ? 6.38259 14.77868 -31.74376 1.000 56.93000 231 LYS A CA 1
ATOM 1263 C C . LYS A 1 169 ? 5.88154 14.93959 -33.17575 1.000 57.14000 231 LYS A C 1
ATOM 1264 O O . LYS A 1 169 ? 6.56254 14.49360 -34.10575 1.000 53.79000 231 LYS A O 1
ATOM 1270 N N . ASP A 1 170 ? 4.73649 15.58750 -33.39174 1.000 59.00000 232 ASP A N 1
ATOM 1271 C CA . ASP A 1 170 ? 4.11744 15.68041 -34.71672 1.000 51.84000 232 ASP A CA 1
ATOM 1272 C C . ASP A 1 170 ? 3.88433 17.14038 -35.08777 1.000 46.82000 232 ASP A C 1
ATOM 1273 O O . ASP A 1 170 ? 2.74930 17.63230 -35.02476 1.000 60.66000 232 ASP A O 1
ATOM 1278 N N . PRO A 1 171 ? 4.93727 17.86943 -35.48784 1.000 34.11000 233 PRO A N 1
ATOM 1279 C CA . PRO A 1 171 ? 6.33529 17.44952 -35.60386 1.000 50.89000 233 PRO A CA 1
ATOM 1280 C C . PRO A 1 171 ? 7.11131 17.71063 -34.31590 1.000 38.66000 233 PRO A C 1
ATOM 1281 O O . PRO A 1 171 ? 6.61529 18.44163 -33.45691 1.000 37.09000 233 PRO A O 1
ATOM 1285 N N . PRO A 1 172 ? 8.29936 17.12972 -34.17491 1.000 47.40000 234 PRO A N 1
ATOM 1286 C CA . PRO A 1 172 ? 9.13337 17.43682 -33.01295 1.000 33.38000 234 PRO A CA 1
ATOM 1287 C C . PRO A 1 172 ? 9.63627 18.86585 -33.08602 1.000 29.53000 234 PRO A C 1
ATOM 1288 O O . PRO A 1 172 ? 9.57320 19.49480 -34.15304 1.000 36.36000 234 PRO A O 1
ATOM 1292 N N . PRO A 1 173 ? 10.11427 19.42493 -31.97505 1.000 39.76000 235 PRO A N 1
ATOM 1293 C CA . PRO A 1 173 ? 10.67217 20.78296 -32.00812 1.000 35.59000 235 PRO A CA 1
ATOM 1294 C C . PRO A 1 173 ? 11.79513 20.88400 -33.02516 1.000 37.31000 235 PRO A C 1
ATOM 1295 O O . PRO A 1 173 ? 12.41919 19.87003 -33.37314 1.000 38.61000 235 PRO A O 1
ATOM 1299 N N . PRO A 1 174 ? 12.07304 22.08500 -33.53522 1.000 35.91000 236 PRO A N 1
ATOM 1300 C CA . PRO A 1 174 ? 13.12600 22.22903 -34.54626 1.000 41.47000 236 PRO A CA 1
ATOM 1301 C C . PRO A 1 174 ? 14.47005 21.73315 -34.03528 1.000 45.76000 236 PRO A C 1
ATOM 1302 O O . PRO A 1 174 ? 14.74308 21.73221 -32.83229 1.000 36.81000 236 PRO A O 1
ATOM 1306 N N . MET A 1 175 ? 15.30805 21.29117 -34.97629 1.000 44.37000 237 MET A N 1
ATOM 1307 C CA . MET A 1 175 ? 16.63509 20.79627 -34.62431 1.000 41.74000 237 MET A CA 1
ATOM 1308 C C . MET A 1 175 ? 17.44304 21.86036 -33.89137 1.000 43.59000 237 MET A C 1
ATOM 1309 O O . MET A 1 175 ? 18.08109 21.57744 -32.87238 1.000 44.02000 237 MET A O 1
ATOM 1314 N N . GLU A 1 176 ? 17.43094 23.09333 -34.40642 1.000 40.43000 238 GLU A N 1
ATOM 1315 C CA . GLU A 1 176 ? 18.19089 24.17141 -33.78049 1.000 49.72000 238 GLU A CA 1
ATOM 1316 C C . GLU A 1 176 ? 17.75191 24.40244 -32.33948 1.000 52.46000 238 GLU A C 1
ATOM 1317 O O . GLU A 1 176 ? 18.57992 24.70453 -31.47352 1.000 43.96000 238 GLU A O 1
ATOM 1323 N N . THR A 1 177 ? 16.45393 24.25936 -32.06044 1.000 47.98000 239 THR A N 1
ATOM 1324 C CA . THR A 1 177 ? 15.96596 24.45438 -30.69843 1.000 47.78000 239 THR A CA 1
ATOM 1325 C C . THR A 1 177 ? 16.42807 23.32845 -29.78140 1.000 41.85000 239 THR A C 1
ATOM 1326 O O . THR A 1 177 ? 16.85008 23.57952 -28.64542 1.000 44.15000 239 THR A O 1
ATOM 1330 N N . ILE A 1 178 ? 16.35814 22.08342 -30.25935 1.000 31.18000 240 ILE A N 1
ATOM 1331 C CA . ILE A 1 178 ? 16.83024 20.95049 -29.46932 1.000 39.82000 240 ILE A CA 1
ATOM 1332 C C . ILE A 1 178 ? 18.31624 21.09760 -29.16937 1.000 36.92000 240 ILE A C 1
ATOM 1333 O O . ILE A 1 178 ? 18.77829 20.79168 -28.06337 1.000 34.54000 240 ILE A O 1
ATOM 1338 N N . GLN A 1 179 ? 19.08417 21.58362 -30.14641 1.000 29.09000 241 GLN A N 1
ATOM 1339 C CA . GLN A 1 179 ? 20.52317 21.73372 -29.96546 1.000 42.10000 241 GLN A CA 1
ATOM 1340 C C . GLN A 1 179 ? 20.86412 22.86478 -29.00052 1.000 42.17000 241 GLN A C 1
ATOM 1341 O O . GLN A 1 179 ? 21.94014 22.85188 -28.39655 1.000 43.41000 241 GLN A O 1
ATOM 1347 N N . GLU A 1 180 ? 19.98106 23.85673 -28.86053 1.000 45.18000 242 GLU A N 1
ATOM 1348 C CA . GLU A 1 180 ? 20.20401 24.91578 -27.88058 1.000 42.41000 242 GLU A CA 1
ATOM 1349 C C . GLU A 1 180 ? 19.86609 24.45982 -26.46555 1.000 38.12000 242 GLU A C 1
ATOM 1350 O O . GLU A 1 180 ? 20.53509 24.85990 -25.50558 1.000 46.77000 242 GLU A O 1
ATOM 1356 N N . ILE A 1 181 ? 18.83715 23.62575 -26.32048 1.000 44.08000 243 ILE A N 1
ATOM 1357 C CA . ILE A 1 181 ? 18.33621 23.26577 -24.99845 1.000 34.34000 243 ILE A CA 1
ATOM 1358 C C . ILE A 1 181 ? 19.23831 22.23586 -24.33044 1.000 40.14000 243 ILE A C 1
ATOM 1359 O O . ILE A 1 181 ? 19.44034 22.27192 -23.11045 1.000 36.97000 243 ILE A O 1
ATOM 1364 N N . LEU A 1 182 ? 19.80234 21.31686 -25.11442 1.000 39.27000 244 LEU A N 1
ATOM 1365 C CA . LEU A 1 182 ? 20.58944 20.23094 -24.53540 1.000 43.16000 244 LEU A CA 1
ATOM 1366 C C . LEU A 1 182 ? 21.78243 20.70306 -23.70546 1.000 28.80000 244 LEU A C 1
ATOM 1367 O O . LEU A 1 182 ? 22.02450 20.10411 -22.64344 1.000 32.09000 244 LEU A O 1
ATOM 1372 N N . PRO A 1 183 ? 22.56335 21.71609 -24.10852 1.000 32.46000 245 PRO A N 1
ATOM 1373 C CA . PRO A 1 183 ? 23.59834 22.22920 -23.19457 1.000 40.18000 245 PRO A CA 1
ATOM 1374 C C . PRO A 1 183 ? 23.04835 22.71222 -21.86458 1.000 43.70000 245 PRO A C 1
ATOM 1375 O O . PRO A 1 183 ? 23.72839 22.58130 -20.83859 1.000 49.92000 245 PRO A O 1
ATOM 1379 N N . ALA A 1 184 ? 21.83731 23.27413 -21.84856 1.000 46.48000 246 ALA A N 1
ATOM 1380 C CA . ALA A 1 184 ? 21.23632 23.69114 -20.58656 1.000 39.17000 246 ALA A CA 1
ATOM 1381 C C . ALA A 1 184 ? 20.82043 22.48515 -19.75450 1.000 43.60000 246 ALA A C 1
ATOM 1382 O O . ALA A 1 184 ? 20.99046 22.48221 -18.53050 1.000 43.65000 246 ALA A O 1
ATOM 1384 N N . LEU A 1 185 ? 20.26948 21.45308 -20.39944 1.000 43.78000 247 LEU A N 1
ATOM 1385 C CA . LEU A 1 185 ? 19.92358 20.23409 -19.67638 1.000 34.65000 247 LEU A CA 1
ATOM 1386 C C . LEU A 1 185 ? 21.16165 19.55319 -19.10939 1.000 39.00000 247 LEU A C 1
ATOM 1387 O O . LEU A 1 185 ? 21.07873 18.87123 -18.08136 1.000 38.99000 247 LEU A O 1
ATOM 1392 N N . CYS A 1 186 ? 22.31462 19.71825 -19.76444 1.000 38.69000 248 CYS A N 1
ATOM 1393 C CA . CYS A 1 186 ? 23.55767 19.19036 -19.21245 1.000 50.72000 248 CYS A CA 1
ATOM 1394 C C . CYS A 1 186 ? 23.88267 19.84743 -17.87749 1.000 45.78000 248 CYS A C 1
ATOM 1395 O O . CYS A 1 186 ? 24.35274 19.18450 -16.94548 1.000 48.75000 248 CYS A O 1
ATOM 1398 N N . VAL A 1 187 ? 23.64958 21.15742 -17.77153 1.000 51.96000 249 VAL A N 1
ATOM 1399 C CA . VAL A 1 187 ? 23.86657 21.85148 -16.50657 1.000 37.57000 249 VAL A CA 1
ATOM 1400 C C . VAL A 1 187 ? 22.82763 21.41745 -15.47852 1.000 39.46000 249 VAL A C 1
ATOM 1401 O O . VAL A 1 187 ? 23.15969 21.09352 -14.33152 1.000 44.97000 249 VAL A O 1
ATOM 1405 N N . LEU A 1 188 ? 21.55462 21.39735 -15.87848 1.000 46.08000 250 LEU A N 1
ATOM 1406 C CA . LEU A 1 188 ? 20.47167 21.11831 -14.94143 1.000 40.47000 250 LEU A CA 1
ATOM 1407 C C . LEU A 1 188 ? 20.44878 19.66733 -14.47438 1.000 38.24000 250 LEU A C 1
ATOM 1408 O O . LEU A 1 188 ? 19.87283 19.38333 -13.41835 1.000 33.18000 250 LEU A O 1
ATOM 1413 N N . ILE A 1 189 ? 21.05282 18.74634 -15.22836 1.000 43.51000 251 ILE A N 1
ATOM 1414 C CA . ILE A 1 189 ? 21.06793 17.34336 -14.82530 1.000 44.70000 251 ILE A CA 1
ATOM 1415 C C . ILE A 1 189 ? 21.96798 17.09647 -13.62532 1.000 48.86000 251 ILE A C 1
ATOM 1416 O O . ILE A 1 189 ? 21.90208 16.02049 -13.02028 1.000 48.23000 251 ILE A O 1
ATOM 1421 N N . HIS A 1 190 ? 22.80393 18.06554 -13.26238 1.000 41.87000 252 HIS A N 1
ATOM 1422 C CA . HIS A 1 190 ? 23.65597 17.96764 -12.08741 1.000 56.55000 252 HIS A CA 1
ATOM 1423 C C . HIS A 1 190 ? 23.04896 18.63865 -10.86441 1.000 58.27000 252 HIS A C 1
ATOM 1424 O O . HIS A 1 190 ? 23.66699 18.62574 -9.79643 1.000 47.74000 252 HIS A O 1
ATOM 1431 N N . HIS A 1 191 ? 21.85992 19.21956 -10.99340 1.000 48.36000 253 HIS A N 1
ATOM 1432 C CA . HIS A 1 191 ? 21.25690 19.95357 -9.89141 1.000 50.68000 253 HIS A CA 1
ATOM 1433 C C . HIS A 1 191 ? 20.82800 19.01258 -8.76836 1.000 49.24000 253 HIS A C 1
ATOM 1434 O O . HIS A 1 191 ? 20.44807 17.86155 -8.99731 1.000 53.04000 253 HIS A O 1
ATOM 1441 N N . THR A 1 192 ? 20.88900 19.52463 -7.53738 1.000 47.43000 254 THR A N 1
ATOM 1442 C CA . THR A 1 192 ? 20.53509 18.71865 -6.37434 1.000 47.17000 254 THR A CA 1
ATOM 1443 C C . THR A 1 192 ? 19.03610 18.72956 -6.10030 1.000 55.34000 254 THR A C 1
ATOM 1444 O O . THR A 1 192 ? 18.51818 17.78855 -5.48824 1.000 66.62000 254 THR A O 1
ATOM 1448 N N . ASP A 1 193 ? 18.32801 19.76950 -6.53832 1.000 49.41000 255 ASP A N 1
ATOM 1449 C CA . ASP A 1 193 ? 16.88902 19.83941 -6.31828 1.000 44.81000 255 ASP A CA 1
ATOM 1450 C C . ASP A 1 193 ? 16.18207 18.74133 -7.10221 1.000 45.14000 255 ASP A C 1
ATOM 1451 O O . ASP A 1 193 ? 16.37404 18.60729 -8.31421 1.000 52.15000 255 ASP A O 1
ATOM 1456 N N . VAL A 1 194 ? 15.36814 17.94930 -6.40015 1.000 41.35000 256 VAL A N 1
ATOM 1457 C CA . VAL A 1 194 ? 14.72620 16.79423 -7.02209 1.000 50.49000 256 VAL A CA 1
ATOM 1458 C C . VAL A 1 194 ? 13.76414 17.23612 -8.11808 1.000 45.48000 256 VAL A C 1
ATOM 1459 O O . VAL A 1 194 ? 13.67415 16.60407 -9.17705 1.000 59.64000 256 VAL A O 1
ATOM 1463 N N . ASN A 1 195 ? 13.04107 18.33608 -7.89010 1.000 47.65000 257 ASN A N 1
ATOM 1464 C CA . ASN A 1 195 ? 12.05801 18.78797 -8.87009 1.000 57.92000 257 ASN A CA 1
ATOM 1465 C C . ASN A 1 195 ? 12.72394 19.17997 -10.18512 1.000 48.20000 257 ASN A C 1
ATOM 1466 O O . ASN A 1 195 ? 12.21093 18.86789 -11.26610 1.000 47.78000 257 ASN A O 1
ATOM 1471 N N . ILE A 1 196 ? 13.86490 19.86605 -10.11318 1.000 45.21000 258 ILE A N 1
ATOM 1472 C CA . ILE A 1 196 ? 14.58284 20.23805 -11.32922 1.000 47.99000 258 ILE A CA 1
ATOM 1473 C C . ILE A 1 196 ? 15.18390 19.00706 -11.99419 1.000 50.90000 258 ILE A C 1
ATOM 1474 O O . ILE A 1 196 ? 15.14487 18.86601 -13.22218 1.000 54.42000 258 ILE A O 1
ATOM 1479 N N . LEU A 1 197 ? 15.74099 18.09313 -11.19717 1.000 48.14000 259 LEU A N 1
ATOM 1480 C CA . LEU A 1 197 ? 16.36305 16.89716 -11.75914 1.000 47.27000 259 LEU A CA 1
ATOM 1481 C C . LEU A 1 197 ? 15.33309 16.01806 -12.45808 1.000 42.83000 259 LEU A C 1
ATOM 1482 O O . LEU A 1 197 ? 15.57009 15.52903 -13.56907 1.000 43.21000 259 LEU A O 1
ATOM 1487 N N . VAL A 1 198 ? 14.18113 15.80500 -11.81903 1.000 41.10000 260 VAL A N 1
ATOM 1488 C CA . VAL A 1 198 ? 13.13417 14.98491 -12.42397 1.000 45.80000 260 VAL A CA 1
ATOM 1489 C C . VAL A 1 198 ? 12.63308 15.62382 -13.71398 1.000 43.21000 260 VAL A C 1
ATOM 1490 O O . VAL A 1 198 ? 12.45110 14.94277 -14.73195 1.000 53.03000 260 VAL A O 1
ATOM 1494 N N . ASP A 1 199 ? 12.41499 16.94181 -13.69703 1.000 49.17000 261 ASP A N 1
ATOM 1495 C CA . ASP A 1 199 ? 11.93991 17.62973 -14.89304 1.000 39.99000 261 ASP A CA 1
ATOM 1496 C C . ASP A 1 199 ? 12.98488 17.60776 -16.00107 1.000 39.51000 261 ASP A C 1
ATOM 1497 O O . ASP A 1 199 ? 12.64185 17.45869 -17.18005 1.000 42.72000 261 ASP A O 1
ATOM 1502 N N . THR A 1 200 ? 14.26288 17.77386 -15.64611 1.000 35.17000 262 THR A N 1
ATOM 1503 C CA . THR A 1 200 ? 15.32285 17.71189 -16.64714 1.000 36.16000 262 THR A CA 1
ATOM 1504 C C . THR A 1 200 ? 15.32792 16.36486 -17.35709 1.000 37.31000 262 THR A C 1
ATOM 1505 O O . THR A 1 200 ? 15.47189 16.29882 -18.58409 1.000 37.48000 262 THR A O 1
ATOM 1509 N N . VAL A 1 201 ? 15.16202 15.27888 -16.60304 1.000 38.25000 263 VAL A N 1
ATOM 1510 C CA . VAL A 1 201 ? 15.18909 13.95186 -17.20599 1.000 38.31000 263 VAL A CA 1
ATOM 1511 C C . VAL A 1 201 ? 13.92208 13.69974 -18.01494 1.000 43.47000 263 VAL A C 1
ATOM 1512 O O . VAL A 1 201 ? 13.96609 13.07270 -19.08092 1.000 46.39000 263 VAL A O 1
ATOM 1516 N N . TRP A 1 202 ? 12.77207 14.17368 -17.52293 1.000 38.31000 264 TRP A N 1
ATOM 1517 C CA . TRP A 1 202 ? 11.54005 14.05657 -18.29588 1.000 42.56000 264 TRP A CA 1
ATOM 1518 C C . TRP A 1 202 ? 11.66596 14.76852 -19.63592 1.000 38.31000 264 TRP A C 1
ATOM 1519 O O . TRP A 1 202 ? 11.17696 14.27445 -20.65888 1.000 39.31000 264 TRP A O 1
ATOM 1530 N N . ALA A 1 203 ? 12.31488 15.93557 -19.64898 1.000 35.92000 265 ALA A N 1
ATOM 1531 C CA . ALA A 1 203 ? 12.55679 16.63053 -20.90802 1.000 34.40000 265 ALA A CA 1
ATOM 1532 C C . ALA A 1 203 ? 13.41582 15.78655 -21.84001 1.000 37.38000 265 ALA A C 1
ATOM 1533 O O . ALA A 1 203 ? 13.17179 15.74149 -23.05100 1.000 38.82000 265 ALA A O 1
ATOM 1535 N N . LEU A 1 204 ? 14.43089 15.11365 -21.29201 1.000 41.80000 266 LEU A N 1
ATOM 1536 C CA . LEU A 1 204 ? 15.24292 14.21167 -22.10200 1.000 43.95000 266 LEU A CA 1
ATOM 1537 C C . LEU A 1 204 ? 14.42299 13.02959 -22.60393 1.000 37.46000 266 LEU A C 1
ATOM 1538 O O . LEU A 1 204 ? 14.57999 12.60056 -23.75292 1.000 40.04000 266 LEU A O 1
ATOM 1543 N N . SER A 1 205 ? 13.53805 12.49357 -21.75988 1.000 32.19000 267 SER A N 1
ATOM 1544 C CA . SER A 1 205 ? 12.72912 11.34749 -22.16581 1.000 42.74000 267 SER A CA 1
ATOM 1545 C C . SER A 1 205 ? 11.76206 11.70738 -23.28780 1.000 40.85000 267 SER A C 1
ATOM 1546 O O . SER A 1 205 ? 11.43409 10.85133 -24.11676 1.000 40.86000 267 SER A O 1
ATOM 1549 N N . TYR A 1 206 ? 11.29897 12.95935 -23.33383 1.000 41.54000 268 TYR A N 1
ATOM 1550 C CA . TYR A 1 206 ? 10.46091 13.39325 -24.44783 1.000 40.99000 268 TYR A CA 1
ATOM 1551 C C . TYR A 1 206 ? 11.28086 13.55925 -25.72186 1.000 39.89000 268 TYR A C 1
ATOM 1552 O O . TYR A 1 206 ? 10.80385 13.24318 -26.81883 1.000 40.56000 268 TYR A O 1
ATOM 1561 N N . LEU A 1 207 ? 12.51283 14.05834 -25.59991 1.000 47.00000 269 LEU A N 1
ATOM 1562 C CA . LEU A 1 207 ? 13.37878 14.18736 -26.76795 1.000 36.96000 269 LEU A CA 1
ATOM 1563 C C . LEU A 1 207 ? 13.74786 12.82336 -27.33490 1.000 42.68000 269 LEU A C 1
ATOM 1564 O O . LEU A 1 207 ? 13.71084 12.62031 -28.55389 1.000 40.04000 269 LEU A O 1
ATOM 1569 N N . THR A 1 208 ? 14.10695 11.87642 -26.46688 1.000 44.20000 270 THR A N 1
ATOM 1570 C CA . THR A 1 208 ? 14.45903 10.53643 -26.91583 1.000 37.78000 270 THR A CA 1
ATOM 1571 C C . THR A 1 208 ? 13.25807 9.74832 -27.42077 1.000 47.63000 270 THR A C 1
ATOM 1572 O O . THR A 1 208 ? 13.44812 8.70931 -28.06073 1.000 49.87000 270 THR A O 1
ATOM 1576 N N . ASP A 1 209 ? 12.04005 10.20725 -27.14875 1.000 39.55000 271 ASP A N 1
ATOM 1577 C CA . ASP A 1 209 ? 10.83507 9.60015 -27.69669 1.000 42.63000 271 ASP A CA 1
ATOM 1578 C C . ASP A 1 209 ? 10.37099 10.27306 -28.98470 1.000 47.97000 271 ASP A C 1
ATOM 1579 O O . ASP A 1 209 ? 9.32100 9.90297 -29.51865 1.000 46.47000 271 ASP A O 1
ATOM 1584 N N . ALA A 1 210 ? 11.12890 11.23909 -29.50076 1.000 47.88000 272 ALA A N 1
ATOM 1585 C CA . ALA A 1 210 ? 10.72082 12.02002 -30.66078 1.000 44.33000 272 ALA A CA 1
ATOM 1586 C C . ALA A 1 210 ? 11.25481 11.46901 -31.97677 1.000 49.02000 272 ALA A C 1
ATOM 1587 O O . ALA A 1 210 ? 10.95574 12.03394 -33.03379 1.000 48.82000 272 ALA A O 1
ATOM 1589 N N . GLY A 1 211 ? 12.02989 10.38806 -31.94375 1.000 51.58000 273 GLY A N 1
ATOM 1590 C CA . GLY A 1 211 ? 12.56489 9.80105 -33.15675 1.000 37.25000 273 GLY A CA 1
ATOM 1591 C C . GLY A 1 211 ? 14.06391 9.58615 -33.10278 1.000 47.41000 273 GLY A C 1
ATOM 1592 O O . GLY A 1 211 ? 14.74790 10.15123 -32.24383 1.000 36.18000 273 GLY A O 1
ATOM 1593 N N . ASN A 1 212 ? 14.58694 8.77115 -34.02277 1.000 41.74000 274 ASN A N 1
ATOM 1594 C CA . ASN A 1 212 ? 16.00796 8.43725 -33.99180 1.000 47.26000 274 ASN A CA 1
ATOM 1595 C C . ASN A 1 212 ? 16.89087 9.64230 -34.29587 1.000 39.83000 274 ASN A C 1
ATOM 1596 O O . ASN A 1 212 ? 18.02288 9.71340 -33.80491 1.000 44.38000 274 ASN A O 1
ATOM 1601 N N . GLU A 1 213 ? 16.40478 10.59424 -35.09590 1.000 45.72000 275 GLU A N 1
ATOM 1602 C CA . GLU A 1 213 ? 17.17969 11.81028 -35.32097 1.000 44.89000 275 GLU A CA 1
ATOM 1603 C C . GLU A 1 213 ? 17.28667 12.63434 -34.04500 1.000 45.98000 275 GLU A C 1
ATOM 1604 O O . GLU A 1 213 ? 18.33764 13.22142 -33.76506 1.000 47.09000 275 GLU A O 1
ATOM 1610 N N . GLN A 1 214 ? 16.20769 12.69430 -33.26197 1.000 42.00000 276 GLN A N 1
ATOM 1611 C CA . GLN A 1 214 ? 16.25568 13.41935 -31.99800 1.000 44.62000 276 GLN A CA 1
ATOM 1612 C C . GLN A 1 214 ? 17.08576 12.66545 -30.96700 1.000 33.56000 276 GLN A C 1
ATOM 1613 O O . GLN A 1 214 ? 17.78574 13.28353 -30.15504 1.000 43.29000 276 GLN A O 1
ATOM 1619 N N . ILE A 1 215 ? 17.00585 11.33144 -30.97094 1.000 38.20000 277 ILE A N 1
ATOM 1620 C CA . ILE A 1 215 ? 17.88593 10.52753 -30.12794 1.000 37.22000 277 ILE A CA 1
ATOM 1621 C C . ILE A 1 215 ? 19.34390 10.83262 -30.44599 1.000 45.11000 277 ILE A C 1
ATOM 1622 O O . ILE A 1 215 ? 20.18993 10.91672 -29.54602 1.000 42.83000 277 ILE A O 1
ATOM 1627 N N . GLN A 1 216 ? 19.65685 11.02459 -31.73001 1.000 41.70000 278 GLN A N 1
ATOM 1628 C CA . GLN A 1 216 ? 21.03282 11.30867 -32.12006 1.000 47.29000 278 GLN A CA 1
ATOM 1629 C C . GLN A 1 216 ? 21.45974 12.69072 -31.64513 1.000 46.39000 278 GLN A C 1
ATOM 1630 O O . GLN A 1 216 ? 22.62374 12.89581 -31.28118 1.000 42.02000 278 GLN A O 1
ATOM 1636 N N . MET A 1 217 ? 20.53267 13.65166 -31.64414 1.000 42.70000 279 MET A N 1
ATOM 1637 C CA . MET A 1 217 ? 20.83060 14.96570 -31.08320 1.000 39.75000 279 MET A CA 1
ATOM 1638 C C . MET A 1 217 ? 21.17265 14.86078 -29.60321 1.000 40.31000 279 MET A C 1
ATOM 1639 O O . MET A 1 217 ? 22.12162 15.49686 -29.13026 1.000 41.50000 279 MET A O 1
ATOM 1644 N N . VAL A 1 218 ? 20.39973 14.06776 -28.85615 1.000 35.94000 280 VAL A N 1
ATOM 1645 C CA . VAL A 1 218 ? 20.68979 13.85283 -27.44015 1.000 40.34000 280 VAL A CA 1
ATOM 1646 C C . VAL A 1 218 ? 22.07384 13.23994 -27.26617 1.000 43.80000 280 VAL A C 1
ATOM 1647 O O . VAL A 1 218 ? 22.84783 13.65302 -26.39221 1.000 44.93000 280 VAL A O 1
ATOM 1651 N N . ILE A 1 219 ? 22.40388 12.24193 -28.09014 1.000 47.55000 281 ILE A N 1
ATOM 1652 C CA . ILE A 1 219 ? 23.71193 11.59502 -28.00216 1.000 38.55000 281 ILE A CA 1
ATOM 1653 C C . ILE A 1 219 ? 24.82185 12.58508 -28.33623 1.000 43.37000 281 ILE A C 1
ATOM 1654 O O . ILE A 1 219 ? 25.84186 12.65918 -27.64026 1.000 47.64000 281 ILE A O 1
ATOM 1659 N N . ASP A 1 220 ? 24.63776 13.36403 -29.40525 1.000 37.27000 282 ASP A N 1
ATOM 1660 C CA . ASP A 1 220 ? 25.67368 14.29708 -29.83432 1.000 43.12000 282 ASP A CA 1
ATOM 1661 C C . ASP A 1 220 ? 25.90364 15.41914 -28.83037 1.000 44.78000 282 ASP A C 1
ATOM 1662 O O . ASP A 1 220 ? 26.96859 16.04521 -28.85543 1.000 56.71000 282 ASP A O 1
ATOM 1667 N N . SER A 1 221 ? 24.93665 15.69011 -27.95236 1.000 45.39000 283 SER A N 1
ATOM 1668 C CA . SER A 1 221 ? 25.14461 16.68716 -26.91040 1.000 43.57000 283 SER A CA 1
ATOM 1669 C C . SER A 1 221 ? 26.14867 16.22527 -25.86241 1.000 44.95000 283 SER A C 1
ATOM 1670 O O . SER A 1 221 ? 26.71164 17.06134 -25.15046 1.000 54.54000 283 SER A O 1
ATOM 1673 N N . GLY A 1 222 ? 26.38777 14.92129 -25.75537 1.000 38.09000 284 GLY A N 1
ATOM 1674 C CA . GLY A 1 222 ? 27.28383 14.39139 -24.75038 1.000 37.53000 284 GLY A CA 1
ATOM 1675 C C . GLY A 1 222 ? 26.64489 14.12840 -23.40835 1.000 47.68000 284 GLY A C 1
ATOM 1676 O O . GLY A 1 222 ? 27.36694 13.87049 -22.43736 1.000 48.63000 284 GLY A O 1
ATOM 1677 N N . ILE A 1 223 ? 25.31489 14.17631 -23.32131 1.000 35.16000 285 ILE A N 1
ATOM 1678 C CA . ILE A 1 223 ? 24.63593 14.09932 -22.03328 1.000 42.90000 285 ILE A CA 1
ATOM 1679 C C . ILE A 1 223 ? 24.31605 12.66631 -21.61822 1.000 42.08000 285 ILE A C 1
ATOM 1680 O O . ILE A 1 223 ? 24.01510 12.42734 -20.43920 1.000 45.00000 285 ILE A O 1
ATOM 1685 N N . VAL A 1 224 ? 24.37008 11.70828 -22.55118 1.000 42.18000 286 VAL A N 1
ATOM 1686 C CA . VAL A 1 224 ? 24.03619 10.32127 -22.20912 1.000 33.11000 286 VAL A CA 1
ATOM 1687 C C . VAL A 1 224 ? 24.92526 9.78238 -21.09712 1.000 35.17000 286 VAL A C 1
ATOM 1688 O O . VAL A 1 224 ? 24.40133 9.11937 -20.18808 1.000 40.31000 286 VAL A O 1
ATOM 1692 N N . PRO A 1 225 ? 26.24724 10.00547 -21.08917 1.000 40.46000 287 PRO A N 1
ATOM 1693 C CA . PRO A 1 225 ? 27.04831 9.56957 -19.93018 1.000 38.72000 287 PRO A CA 1
ATOM 1694 C C . PRO A 1 225 ? 26.61931 10.18959 -18.61019 1.000 47.03000 287 PRO A C 1
ATOM 1695 O O . PRO A 1 225 ? 27.01537 9.68166 -17.55318 1.000 45.37000 287 PRO A O 1
ATOM 1699 N N . HIS A 1 226 ? 25.86423 11.28954 -18.62821 1.000 53.82000 288 HIS A N 1
ATOM 1700 C CA . HIS A 1 226 ? 25.35023 11.87755 -17.39722 1.000 43.20000 288 HIS A CA 1
ATOM 1701 C C . HIS A 1 226 ? 23.94427 11.40147 -17.05816 1.000 39.17000 288 HIS A C 1
ATOM 1702 O O . HIS A 1 226 ? 23.51930 11.53448 -15.90515 1.000 44.16000 288 HIS A O 1
ATOM 1709 N N . LEU A 1 227 ? 23.21928 10.85138 -18.03411 1.000 45.15000 289 LEU A N 1
ATOM 1710 C CA . LEU A 1 227 ? 21.87732 10.33430 -17.78805 1.000 34.51000 289 LEU A CA 1
ATOM 1711 C C . LEU A 1 227 ? 21.91244 8.90432 -17.26000 1.000 44.17000 289 LEU A C 1
ATOM 1712 O O . LEU A 1 227 ? 21.13149 8.54930 -16.37096 1.000 47.33000 289 LEU A O 1
ATOM 1717 N N . VAL A 1 228 ? 22.80048 8.07136 -17.80899 1.000 54.50000 290 VAL A N 1
ATOM 1718 C CA . VAL A 1 228 ? 22.84859 6.66038 -17.41494 1.000 54.90000 290 VAL A CA 1
ATOM 1719 C C . VAL A 1 228 ? 23.08664 6.46845 -15.91894 1.000 56.23000 290 VAL A C 1
ATOM 1720 O O . VAL A 1 228 ? 22.38972 5.64243 -15.30988 1.000 55.68000 290 VAL A O 1
ATOM 1724 N N . PRO A 1 229 ? 24.03562 7.16254 -15.27299 1.000 46.98000 291 PRO A N 1
ATOM 1725 C CA . PRO A 1 229 ? 24.22768 6.94661 -13.82599 1.000 48.47000 291 PRO A CA 1
ATOM 1726 C C . PRO A 1 229 ? 22.98068 7.18456 -12.99196 1.000 57.09000 291 PRO A C 1
ATOM 1727 O O . PRO A 1 229 ? 22.88875 6.65060 -11.87894 1.000 61.83000 291 PRO A O 1
ATOM 1731 N N . LEU A 1 230 ? 22.02162 7.96948 -13.48596 1.000 51.48000 292 LEU A N 1
ATOM 1732 C CA . LEU A 1 230 ? 20.79462 8.23242 -12.74694 1.000 53.18000 292 LEU A CA 1
ATOM 1733 C C . LEU A 1 230 ? 19.91671 6.99737 -12.58986 1.000 51.26000 292 LEU A C 1
ATOM 1734 O O . LEU A 1 230 ? 18.93173 7.05233 -11.84683 1.000 53.71000 292 LEU A O 1
ATOM 1739 N N . LEU A 1 231 ? 20.23776 5.89536 -13.27383 1.000 56.43000 293 LEU A N 1
ATOM 1740 C CA . LEU A 1 231 ? 19.50486 4.65032 -13.07175 1.000 57.69000 293 LEU A CA 1
ATOM 1741 C C . LEU A 1 231 ? 19.63194 4.13038 -11.64674 1.000 61.36000 293 LEU A C 1
ATOM 1742 O O . LEU A 1 231 ? 18.75500 3.39034 -11.18668 1.000 55.45000 293 LEU A O 1
ATOM 1747 N N . SER A 1 232 ? 20.70093 4.49849 -10.94079 1.000 60.53000 294 SER A N 1
ATOM 1748 C CA . SER A 1 232 ? 20.91300 4.10156 -9.55478 1.000 62.56000 294 SER A CA 1
ATOM 1749 C C . SER A 1 232 ? 20.73295 5.26658 -8.58882 1.000 66.94000 294 SER A C 1
ATOM 1750 O O . SER A 1 232 ? 21.20999 5.20266 -7.45183 1.000 79.93000 294 SER A O 1
ATOM 1753 N N . HIS A 1 233 ? 20.06186 6.33252 -9.02084 1.000 68.41000 295 HIS A N 1
ATOM 1754 C CA . HIS A 1 233 ? 19.89581 7.51154 -8.18088 1.000 63.96000 295 HIS A CA 1
ATOM 1755 C C . HIS A 1 233 ? 19.10387 7.17353 -6.92084 1.000 64.42000 295 HIS A C 1
ATOM 1756 O O . HIS A 1 233 ? 18.29493 6.24448 -6.89478 1.000 63.95000 295 HIS A O 1
ATOM 1763 N N . GLN A 1 234 ? 19.35985 7.94259 -5.85988 1.000 69.95000 296 GLN A N 1
ATOM 1764 C CA . GLN A 1 234 ? 18.71291 7.67960 -4.57885 1.000 71.55000 296 GLN A CA 1
ATOM 1765 C C . GLN A 1 234 ? 17.21189 7.93749 -4.63782 1.000 64.74000 296 GLN A C 1
ATOM 1766 O O . GLN A 1 234 ? 16.43795 7.23347 -3.97976 1.000 68.98000 296 GLN A O 1
ATOM 1772 N N . GLU A 1 235 ? 16.78379 8.92843 -5.41484 1.000 62.85000 297 GLU A N 1
ATOM 1773 C CA . GLU A 1 235 ? 15.36977 9.25233 -5.55481 1.000 60.81000 297 GLU A CA 1
ATOM 1774 C C . GLU A 1 235 ? 14.76580 8.36525 -6.63776 1.000 57.40000 297 GLU A C 1
ATOM 1775 O O . GLU A 1 235 ? 15.24976 8.35224 -7.77477 1.000 62.79000 297 GLU A O 1
ATOM 1781 N N . VAL A 1 236 ? 13.71586 7.62119 -6.28170 1.000 56.82000 298 VAL A N 1
ATOM 1782 C CA . VAL A 1 236 ? 13.11389 6.69211 -7.23364 1.000 59.05000 298 VAL A CA 1
ATOM 1783 C C . VAL A 1 236 ? 12.48381 7.44102 -8.40265 1.000 61.16000 298 VAL A C 1
ATOM 1784 O O . VAL A 1 236 ? 12.48681 6.94798 -9.53663 1.000 64.90000 298 VAL A O 1
ATOM 1788 N N . LYS A 1 237 ? 11.93673 8.63399 -8.15368 1.000 59.09000 299 LYS A N 1
ATOM 1789 C CA . LYS A 1 237 ? 11.34664 9.41691 -9.23370 1.000 58.38000 299 LYS A CA 1
ATOM 1790 C C . LYS A 1 237 ? 12.39359 9.81194 -10.26574 1.000 57.64000 299 LYS A C 1
ATOM 1791 O O . LYS A 1 237 ? 12.07254 9.96987 -11.44974 1.000 46.67000 299 LYS A O 1
ATOM 1797 N N . VAL A 1 238 ? 13.64559 9.98104 -9.83679 1.000 51.36000 300 VAL A N 1
ATOM 1798 C CA . VAL A 1 238 ? 14.73154 10.22208 -10.78083 1.000 55.52000 300 VAL A CA 1
ATOM 1799 C C . VAL A 1 238 ? 15.07061 8.94407 -11.54079 1.000 58.55000 300 VAL A C 1
ATOM 1800 O O . VAL A 1 238 ? 15.34657 8.97505 -12.74580 1.000 48.19000 300 VAL A O 1
ATOM 1804 N N . GLN A 1 239 ? 15.05671 7.80010 -10.84874 1.000 53.97000 301 GLN A N 1
ATOM 1805 C CA . GLN A 1 239 ? 15.39977 6.53010 -11.48670 1.000 50.10000 301 GLN A CA 1
ATOM 1806 C C . GLN A 1 239 ? 14.43376 6.18999 -12.61466 1.000 56.72000 301 GLN A C 1
ATOM 1807 O O . GLN A 1 239 ? 14.85275 5.90297 -13.74266 1.000 56.04000 301 GLN A O 1
ATOM 1813 N N . THR A 1 240 ? 13.12977 6.20791 -12.32462 1.000 49.52000 302 THR A N 1
ATOM 1814 C CA . THR A 1 240 ? 12.14477 5.80480 -13.32358 1.000 52.30000 302 THR A CA 1
ATOM 1815 C C . THR A 1 240 ? 12.14567 6.75176 -14.51361 1.000 54.39000 302 THR A C 1
ATOM 1816 O O . THR A 1 240 ? 12.00766 6.31770 -15.66359 1.000 55.90000 302 THR A O 1
ATOM 1820 N N . ALA A 1 241 ? 12.28559 8.05478 -14.25767 1.000 50.77000 303 ALA A N 1
ATOM 1821 C CA . ALA A 1 241 ? 12.39949 9.00874 -15.35271 1.000 49.26000 303 ALA A CA 1
ATOM 1822 C C . ALA A 1 241 ? 13.63048 8.71979 -16.20174 1.000 47.51000 303 ALA A C 1
ATOM 1823 O O . ALA A 1 241 ? 13.56944 8.76274 -17.43674 1.000 48.98000 303 ALA A O 1
ATOM 1825 N N . ALA A 1 242 ? 14.76252 8.42590 -15.55576 1.000 42.61000 304 ALA A N 1
ATOM 1826 C CA . ALA A 1 242 ? 15.97552 8.10795 -16.30178 1.000 43.90000 304 ALA A CA 1
ATOM 1827 C C . ALA A 1 242 ? 15.85459 6.76891 -17.01573 1.000 45.35000 304 ALA A C 1
ATOM 1828 O O . ALA A 1 242 ? 16.37757 6.60390 -18.12374 1.000 42.76000 304 ALA A O 1
ATOM 1830 N N . LEU A 1 243 ? 15.17268 5.80189 -16.39667 1.000 43.61000 305 LEU A N 1
ATOM 1831 C CA . LEU A 1 243 ? 15.02375 4.48986 -17.01561 1.000 45.37000 305 LEU A CA 1
ATOM 1832 C C . LEU A 1 243 ? 14.19270 4.57175 -18.29059 1.000 48.54000 305 LEU A C 1
ATOM 1833 O O . LEU A 1 243 ? 14.53272 3.94473 -19.30058 1.000 46.08000 305 LEU A O 1
ATOM 1838 N N . ARG A 1 244 ? 13.09665 5.33467 -18.26359 1.000 39.82000 306 ARG A N 1
ATOM 1839 C CA . ARG A 1 244 ? 12.30760 5.53757 -19.47357 1.000 40.00000 306 ARG A CA 1
ATOM 1840 C C . ARG A 1 244 ? 13.09752 6.31158 -20.52363 1.000 44.66000 306 ARG A C 1
ATOM 1841 O O . ARG A 1 244 ? 13.01950 6.00153 -21.71861 1.000 49.39000 306 ARG A O 1
ATOM 1849 N N . ALA A 1 245 ? 13.85846 7.32265 -20.09769 1.000 44.17000 307 ALA A N 1
ATOM 1850 C CA . ALA A 1 245 ? 14.63938 8.12067 -21.03874 1.000 36.16000 307 ALA A CA 1
ATOM 1851 C C . ALA A 1 245 ? 15.65741 7.26471 -21.78374 1.000 43.22000 307 ALA A C 1
ATOM 1852 O O . ALA A 1 245 ? 15.73737 7.30767 -23.01775 1.000 43.27000 307 ALA A O 1
ATOM 1854 N N . VAL A 1 246 ? 16.44649 6.47379 -21.04973 1.000 42.48000 308 VAL A N 1
ATOM 1855 C CA . VAL A 1 246 ? 17.41753 5.60383 -21.70273 1.000 44.38000 308 VAL A CA 1
ATOM 1856 C C . VAL A 1 246 ? 16.71159 4.46476 -22.42566 1.000 32.07000 308 VAL A C 1
ATOM 1857 O O . VAL A 1 246 ? 17.19959 3.97775 -23.45466 1.000 43.11000 308 VAL A O 1
ATOM 1861 N N . GLY A 1 247 ? 15.56863 4.01270 -21.90261 1.000 36.73000 309 GLY A N 1
ATOM 1862 C CA . GLY A 1 247 ? 14.78568 3.01262 -22.61055 1.000 34.96000 309 GLY A CA 1
ATOM 1863 C C . GLY A 1 247 ? 14.35661 3.47753 -23.98855 1.000 36.51000 309 GLY A C 1
ATOM 1864 O O . GLY A 1 247 ? 14.30363 2.68649 -24.93352 1.000 41.52000 309 GLY A O 1
ATOM 1865 N N . ASN A 1 248 ? 14.02951 4.76451 -24.12159 1.000 32.60000 310 ASN A N 1
ATOM 1866 C CA . ASN A 1 248 ? 13.68144 5.30443 -25.43160 1.000 41.84000 310 ASN A CA 1
ATOM 1867 C C . ASN A 1 248 ? 14.87941 5.31348 -26.37364 1.000 39.73000 310 ASN A C 1
ATOM 1868 O O . ASN A 1 248 ? 14.71038 5.13342 -27.58563 1.000 40.59000 310 ASN A O 1
ATOM 1873 N N . ILE A 1 249 ? 16.08741 5.52558 -25.84369 1.000 48.20000 311 ILE A N 1
ATOM 1874 C CA . ILE A 1 249 ? 17.26938 5.56463 -26.69972 1.000 40.08000 311 ILE A CA 1
ATOM 1875 C C . ILE A 1 249 ? 17.52746 4.19762 -27.31568 1.000 43.57000 311 ILE A C 1
ATOM 1876 O O . ILE A 1 249 ? 17.87643 4.09060 -28.49868 1.000 38.29000 311 ILE A O 1
ATOM 1881 N N . VAL A 1 250 ? 17.35455 3.12564 -26.53263 1.000 39.46000 312 VAL A N 1
ATOM 1882 C CA . VAL A 1 250 ? 17.62163 1.78064 -27.03858 1.000 36.67000 312 VAL A CA 1
ATOM 1883 C C . VAL A 1 250 ? 16.50664 1.26253 -27.92853 1.000 50.93000 312 VAL A C 1
ATOM 1884 O O . VAL A 1 250 ? 16.58170 0.11651 -28.39049 1.000 49.91000 312 VAL A O 1
ATOM 1888 N N . THR A 1 251 ? 15.47058 2.06345 -28.17953 1.000 39.57000 313 THR A N 1
ATOM 1889 C CA . THR A 1 251 ? 14.53956 1.78734 -29.26549 1.000 42.75000 313 THR A CA 1
ATOM 1890 C C . THR A 1 251 ? 15.03148 2.32432 -30.60253 1.000 48.96000 313 THR A C 1
ATOM 1891 O O . THR A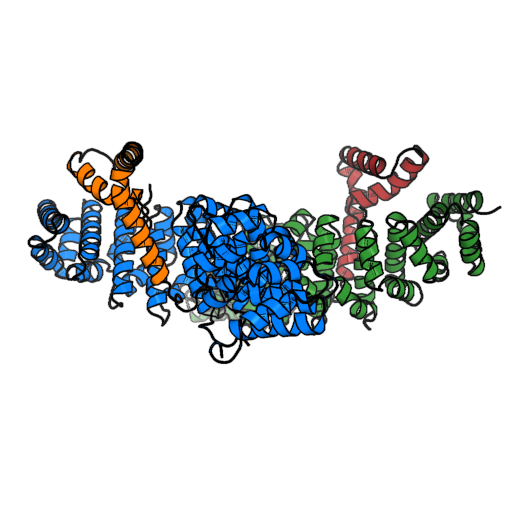 1 251 ? 14.32946 2.17723 -31.60750 1.000 38.09000 313 THR A O 1
ATOM 1895 N N . GLY A 1 252 ? 16.20644 2.93740 -30.63659 1.000 36.67000 314 GLY A N 1
ATOM 1896 C CA . GLY A 1 252 ? 16.79237 3.44539 -31.85963 1.000 33.22000 314 GLY A CA 1
ATOM 1897 C C . GLY A 1 252 ? 17.60242 2.39442 -32.58361 1.000 33.24000 314 GLY A C 1
ATOM 1898 O O . GLY A 1 252 ? 17.37151 1.18941 -32.44255 1.000 35.93000 314 GLY A O 1
ATOM 1899 N N . THR A 1 253 ? 18.57536 2.85945 -33.36666 1.000 46.55000 315 THR A N 1
ATOM 1900 C CA . THR A 1 253 ? 19.41840 1.96148 -34.14165 1.000 48.94000 315 THR A CA 1
ATOM 1901 C C . THR A 1 253 ? 20.32749 1.14858 -33.21764 1.000 46.65000 315 THR A C 1
ATOM 1902 O O . THR A 1 253 ? 20.38251 1.35963 -32.00165 1.000 43.23000 315 THR A O 1
ATOM 1906 N N . ASP A 1 254 ? 21.05253 0.20161 -33.81963 1.000 51.80000 316 ASP A N 1
ATOM 1907 C CA . ASP A 1 254 ? 22.02961 -0.57430 -33.06263 1.000 55.82000 316 ASP A CA 1
ATOM 1908 C C . ASP A 1 254 ? 23.17056 0.30880 -32.57269 1.000 42.70000 316 ASP A C 1
ATOM 1909 O O . ASP A 1 254 ? 23.68461 0.11288 -31.46570 1.000 47.97000 316 ASP A O 1
ATOM 1914 N N . GLU A 1 255 ? 23.57447 1.29180 -33.38375 1.000 39.22000 317 GLU A N 1
ATOM 1915 C CA . GLU A 1 255 ? 24.64242 2.21389 -32.99381 1.000 48.75000 317 GLU A CA 1
ATOM 1916 C C . GLU A 1 255 ? 24.23040 3.07190 -31.80384 1.000 62.07000 317 GLU A C 1
ATOM 1917 O O . GLU A 1 255 ? 25.03141 3.30200 -30.89087 1.000 42.00000 317 GLU A O 1
ATOM 1923 N N . GLN A 1 256 ? 22.98036 3.54582 -31.79582 1.000 46.42000 318 GLN A N 1
ATOM 1924 C CA . GLN A 1 256 ? 22.48634 4.34683 -30.67983 1.000 40.70000 318 GLN A CA 1
ATOM 1925 C C . GLN A 1 256 ? 22.29844 3.49587 -29.42879 1.000 41.02000 318 GLN A C 1
ATOM 1926 O O . GLN A 1 256 ? 22.55044 3.96093 -28.31082 1.000 44.98000 318 GLN A O 1
ATOM 1932 N N . THR A 1 257 ? 21.83852 2.25383 -29.59473 1.000 43.47000 319 THR A N 1
ATOM 1933 C CA . THR A 1 257 ? 21.75662 1.34087 -28.45969 1.000 43.65000 319 THR A CA 1
ATOM 1934 C C . THR A 1 257 ? 23.13865 1.05598 -27.88372 1.000 54.90000 319 THR A C 1
ATOM 1935 O O . THR A 1 257 ? 23.30070 0.93804 -26.66272 1.000 54.10000 319 THR A O 1
ATOM 1939 N N . GLN A 1 258 ? 24.15263 0.96002 -28.74775 1.000 55.78000 320 GLN A N 1
ATOM 1940 C CA . GLN A 1 258 ? 25.50267 0.66613 -28.27778 1.000 56.86000 320 GLN A CA 1
ATOM 1941 C C . GLN A 1 258 ? 26.06762 1.80720 -27.43884 1.000 56.61000 320 GLN A C 1
ATOM 1942 O O . GLN A 1 258 ? 26.83366 1.56129 -26.49886 1.000 51.80000 320 GLN A O 1
ATOM 1948 N N . VAL A 1 259 ? 25.71852 3.05317 -27.77088 1.000 53.73000 321 VAL A N 1
ATOM 1949 C CA . VAL A 1 259 ? 26.16547 4.19823 -26.97794 1.000 43.52000 321 VAL A CA 1
ATOM 1950 C C . VAL A 1 259 ? 25.73052 4.03726 -25.52692 1.000 50.09000 321 VAL A C 1
ATOM 1951 O O . VAL A 1 259 ? 26.50853 4.27135 -24.59395 1.000 59.19000 321 VAL A O 1
ATOM 1955 N N . VAL A 1 260 ? 24.47355 3.64118 -25.31687 1.000 52.20000 322 VAL A N 1
ATOM 1956 C CA . VAL A 1 260 ? 23.97461 3.40620 -23.96484 1.000 47.92000 322 VAL A CA 1
ATOM 1957 C C . VAL A 1 260 ? 24.76871 2.29528 -23.28882 1.000 56.98000 322 VAL A C 1
ATOM 1958 O O . VAL A 1 260 ? 25.15274 2.40835 -22.11784 1.000 55.55000 322 VAL A O 1
ATOM 1962 N N . LEU A 1 261 ? 25.02676 1.20427 -24.01479 1.000 57.57000 323 LEU A N 1
ATOM 1963 C CA . LEU A 1 261 ? 25.76286 0.08434 -23.43776 1.000 63.00000 323 LEU A CA 1
ATOM 1964 C C . LEU A 1 261 ? 27.20384 0.46745 -23.11982 1.000 50.78000 323 LEU A C 1
ATOM 1965 O O . LEU A 1 261 ? 27.76690 0.00353 -22.12182 1.000 48.07000 323 LEU A O 1
ATOM 1970 N N . ASN A 1 262 ? 27.82076 1.30746 -23.95687 1.000 44.26000 324 ASN A N 1
ATOM 1971 C CA . ASN A 1 262 ? 29.17673 1.76557 -23.67793 1.000 58.06000 324 ASN A CA 1
ATOM 1972 C C . ASN A 1 262 ? 29.25071 2.61462 -22.41497 1.000 67.07000 324 ASN A C 1
ATOM 1973 O O . ASN A 1 262 ? 30.33872 2.77672 -21.85201 1.000 67.45000 324 ASN A O 1
ATOM 1978 N N . CYS A 1 263 ? 28.12369 3.15656 -21.95796 1.000 62.97000 325 CYS A N 1
ATOM 1979 C CA . CYS A 1 263 ? 28.05568 3.87361 -20.69298 1.000 57.56000 325 CYS A CA 1
ATOM 1980 C C . CYS A 1 263 ? 27.81978 2.94464 -19.51094 1.000 60.87000 325 CYS A C 1
ATOM 1981 O O . CYS A 1 263 ? 27.49978 3.42166 -18.41695 1.000 80.13000 325 CYS A O 1
ATOM 1984 N N . ASP A 1 264 ? 27.95586 1.63264 -19.71589 1.000 66.92000 326 ASP A N 1
ATOM 1985 C CA . ASP A 1 264 ? 27.80896 0.63667 -18.65385 1.000 65.00000 326 ASP A CA 1
ATOM 1986 C C . ASP A 1 264 ? 26.40798 0.67960 -18.04781 1.000 56.40000 326 ASP A C 1
ATOM 1987 O O . ASP A 1 264 ? 26.23202 0.58963 -16.83180 1.000 67.71000 326 ASP A O 1
ATOM 1992 N N . ALA A 1 265 ? 25.39994 0.82649 -18.91178 1.000 65.30000 327 ALA A N 1
ATOM 1993 C CA . ALA A 1 265 ? 24.01695 0.88242 -18.44574 1.000 65.53000 327 ALA A CA 1
ATOM 1994 C C . ALA A 1 265 ? 23.60706 -0.40458 -17.74268 1.000 62.72000 327 ALA A C 1
ATOM 1995 O O . ALA A 1 265 ? 22.84709 -0.37060 -16.76766 1.000 74.04000 327 ALA A O 1
ATOM 1997 N N . LEU A 1 266 ? 24.09313 -1.55057 -18.22665 1.000 71.41000 328 LEU A N 1
ATOM 1998 C CA . LEU A 1 266 ? 23.67323 -2.83458 -17.67559 1.000 64.94000 328 LEU A CA 1
ATOM 1999 C C . LEU A 1 266 ? 24.11329 -3.01949 -16.22959 1.000 63.28000 328 LEU A C 1
ATOM 2000 O O . LEU A 1 266 ? 23.49636 -3.80750 -15.50654 1.000 65.81000 328 LEU A O 1
ATOM 2005 N N . SER A 1 267 ? 25.17525 -2.33140 -15.80465 1.000 63.54000 329 SER A N 1
ATOM 2006 C CA . SER A 1 267 ? 25.62830 -2.43131 -14.42066 1.000 70.03000 329 SER A CA 1
ATOM 2007 C C . SER A 1 267 ? 24.54030 -2.03435 -13.43064 1.000 69.06000 329 SER A C 1
ATOM 2008 O O . SER A 1 267 ? 24.53837 -2.51430 -12.29062 1.000 70.44000 329 SER A O 1
ATOM 2011 N N . HIS A 1 268 ? 23.61823 -1.16543 -13.83465 1.000 64.57000 330 HIS A N 1
ATOM 2012 C CA . HIS A 1 268 ? 22.57423 -0.68546 -12.93964 1.000 67.97000 330 HIS A CA 1
ATOM 2013 C C . HIS A 1 268 ? 21.36429 -1.60555 -12.89656 1.000 67.00000 330 HIS A C 1
ATOM 2014 O O . HIS A 1 268 ? 20.44130 -1.35158 -12.11755 1.000 70.25000 330 HIS A O 1
ATOM 2021 N N . PHE A 1 269 ? 21.35334 -2.67158 -13.68952 1.000 67.48000 331 PHE A N 1
ATOM 2022 C CA . PHE A 1 269 ? 20.14339 -3.46967 -13.84945 1.000 75.43000 331 PHE A CA 1
ATOM 2023 C C . PHE A 1 269 ? 20.00250 -4.60664 -12.84040 1.000 73.81000 331 PHE A C 1
ATOM 2024 O O . PHE A 1 269 ? 18.86554 -4.99170 -12.54035 1.000 70.11000 331 PHE A O 1
ATOM 2032 N N . PRO A 1 270 ? 21.08556 -5.18654 -12.30141 1.000 71.72000 332 PRO A N 1
ATOM 2033 C CA . PRO A 1 270 ? 20.90165 -6.09551 -11.15537 1.000 71.16000 332 PRO A CA 1
ATOM 2034 C C . PRO A 1 270 ? 20.04565 -5.49352 -10.05237 1.000 69.00000 332 PRO A C 1
ATOM 2035 O O . PRO A 1 270 ? 19.14171 -6.16057 -9.53432 1.000 71.62000 332 PRO A O 1
ATOM 2039 N N . ALA A 1 271 ? 20.31257 -4.24049 -9.67643 1.000 76.91000 333 ALA A N 1
ATOM 2040 C CA . ALA A 1 271 ? 19.49556 -3.57851 -8.66443 1.000 67.31000 333 ALA A CA 1
ATOM 2041 C C . ALA A 1 271 ? 18.08452 -3.30662 -9.17640 1.000 76.20000 333 ALA A C 1
ATOM 2042 O O . ALA A 1 271 ? 17.11555 -3.39566 -8.41336 1.000 74.15000 333 ALA A O 1
ATOM 2044 N N . LEU A 1 272 ? 17.94646 -2.97268 -10.46341 1.000 74.01000 334 LEU A N 1
ATOM 2045 C CA . LEU A 1 272 ? 16.62342 -2.68680 -11.01238 1.000 64.76000 334 LEU A CA 1
ATOM 2046 C C . LEU A 1 272 ? 15.77851 -3.94986 -11.11630 1.000 68.76000 334 LEU A C 1
ATOM 2047 O O . LEU A 1 272 ? 14.56151 -3.90693 -10.90027 1.000 74.78000 334 LEU A O 1
ATOM 2052 N N . LEU A 1 273 ? 16.40157 -5.08283 -11.44828 1.000 70.03000 335 LEU A N 1
ATOM 2053 C CA . LEU A 1 273 ? 15.65066 -6.32289 -11.58820 1.000 77.33000 335 LEU A CA 1
ATOM 2054 C C . LEU A 1 273 ? 15.20173 -6.87686 -10.24117 1.000 86.68000 335 LEU A C 1
ATOM 2055 O O . LEU A 1 273 ? 14.22179 -7.62793 -10.19011 1.000 86.60000 335 LEU A O 1
ATOM 2060 N N . THR A 1 274 ? 15.89174 -6.52777 -9.15620 1.000 82.52000 336 THR A N 1
ATOM 2061 C CA . THR A 1 274 ? 15.51481 -6.94275 -7.81118 1.000 77.83000 336 THR A CA 1
ATOM 2062 C C . THR A 1 274 ? 14.81076 -5.83776 -7.03520 1.000 81.11000 336 THR A C 1
ATOM 2063 O O . THR A 1 274 ? 14.62281 -5.96973 -5.82119 1.000 91.89000 336 THR A O 1
ATOM 2067 N N . HIS A 1 275 ? 14.42667 -4.75282 -7.70323 1.000 80.91000 337 HIS A N 1
ATOM 2068 C CA . HIS A 1 275 ? 13.78761 -3.63783 -7.02225 1.000 83.35000 337 HIS A CA 1
ATOM 2069 C C . HIS A 1 275 ? 12.43466 -4.07191 -6.46120 1.000 92.81000 337 HIS A C 1
ATOM 2070 O O . HIS A 1 275 ? 11.72769 -4.86498 -7.09114 1.000 94.13000 337 HIS A O 1
ATOM 2077 N N . PRO A 1 276 ? 12.05466 -3.58388 -5.27620 1.000 87.63000 338 PRO A N 1
ATOM 2078 C CA . PRO A 1 276 ? 10.73270 -3.94395 -4.73015 1.000 86.66000 338 PRO A CA 1
ATOM 2079 C C . PRO A 1 276 ? 9.57465 -3.56107 -5.63613 1.000 85.61000 338 PRO A C 1
ATOM 2080 O O . PRO A 1 276 ? 8.62170 -4.34014 -5.77507 1.000 83.43000 338 PRO A O 1
ATOM 2084 N N . LYS A 1 277 ? 9.62055 -2.37909 -6.24918 1.000 90.08000 339 LYS A N 1
ATOM 2085 C CA . LYS A 1 277 ? 8.55049 -1.94920 -7.14216 1.000 91.40000 339 LYS A CA 1
ATOM 2086 C C . LYS A 1 277 ? 8.45552 -2.88625 -8.33812 1.000 86.50000 339 LYS A C 1
ATOM 2087 O O . LYS A 1 277 ? 9.42851 -3.06322 -9.07814 1.000 85.18000 339 LYS A O 1
ATOM 2093 N N . GLU A 1 278 ? 7.27955 -3.48934 -8.52606 1.000 87.52000 340 GLU A N 1
ATOM 2094 C CA . GLU A 1 278 ? 7.10058 -4.42140 -9.63402 1.000 87.29000 340 GLU A CA 1
ATOM 2095 C C . GLU A 1 278 ? 7.12449 -3.70745 -10.98105 1.000 73.45000 340 GLU A C 1
ATOM 2096 O O . GLU A 1 278 ? 7.64250 -4.24945 -11.96404 1.000 72.47000 340 GLU A O 1
ATOM 2102 N N . LYS A 1 279 ? 6.56141 -2.49749 -11.05508 1.000 76.54000 341 LYS A N 1
ATOM 2103 C CA . LYS A 1 279 ? 6.58032 -1.75954 -12.31511 1.000 65.40000 341 LYS A CA 1
ATOM 2104 C C . LYS A 1 279 ? 7.99928 -1.41346 -12.74817 1.000 58.37000 341 LYS A C 1
ATOM 2105 O O . LYS A 1 279 ? 8.28224 -1.35849 -13.95018 1.000 55.17000 341 LYS A O 1
ATOM 2111 N N . ILE A 1 280 ? 8.90030 -1.17136 -11.79320 1.000 57.92000 342 ILE A N 1
ATOM 2112 C CA . ILE A 1 280 ? 10.28827 -0.90528 -12.15326 1.000 59.28000 342 ILE A CA 1
ATOM 2113 C C . ILE A 1 280 ? 10.95034 -2.16725 -12.69123 1.000 63.21000 342 ILE A C 1
ATOM 2114 O O . ILE A 1 280 ? 11.78930 -2.09723 -13.59925 1.000 68.41000 342 ILE A O 1
ATOM 2119 N N . ASN A 1 281 ? 10.58243 -3.33526 -12.16117 1.000 65.42000 343 ASN A N 1
ATOM 2120 C CA . ASN A 1 281 ? 11.05950 -4.58825 -12.73913 1.000 56.54000 343 ASN A CA 1
ATOM 2121 C C . ASN A 1 281 ? 10.55147 -4.75034 -14.16611 1.000 66.44000 343 ASN A C 1
ATOM 2122 O O . ASN A 1 281 ? 11.31946 -5.07832 -15.07812 1.000 61.23000 343 ASN A O 1
ATOM 2127 N N . LYS A 1 282 ? 9.25045 -4.52344 -14.37508 1.000 60.45000 344 LYS A N 1
ATOM 2128 C CA . LYS A 1 282 ? 8.67741 -4.62453 -15.71406 1.000 47.76000 344 LYS A CA 1
ATOM 2129 C C . LYS A 1 282 ? 9.35732 -3.66652 -16.68312 1.000 64.86000 344 LYS A C 1
ATOM 2130 O O . LYS A 1 282 ? 9.66631 -4.03854 -17.82211 1.000 63.20000 344 LYS A O 1
ATOM 2136 N N . GLU A 1 283 ? 9.58825 -2.42349 -16.25417 1.000 55.79000 345 GLU A N 1
ATOM 2137 C CA . GLU A 1 283 ? 10.26715 -1.45648 -17.11323 1.000 50.67000 345 GLU A CA 1
ATOM 2138 C C . GLU A 1 283 ? 11.68517 -1.90739 -17.43726 1.000 54.39000 345 GLU A C 1
ATOM 2139 O O . GLU A 1 283 ? 12.13113 -1.80441 -18.58628 1.000 57.90000 345 GLU A O 1
ATOM 2145 N N . ALA A 1 284 ? 12.41524 -2.39730 -16.43026 1.000 53.82000 346 ALA A N 1
ATOM 2146 C CA . ALA A 1 284 ? 13.79526 -2.81221 -16.65129 1.000 62.37000 346 ALA A CA 1
ATOM 2147 C C . ALA A 1 284 ? 13.88231 -3.98525 -17.61624 1.000 59.07000 346 ALA A C 1
ATOM 2148 O O . ALA A 1 284 ? 14.86730 -4.11121 -18.35127 1.000 51.09000 346 ALA A O 1
ATOM 2150 N N . VAL A 1 285 ? 12.86937 -4.85232 -17.62918 1.000 57.27000 347 VAL A N 1
ATOM 2151 C CA . VAL A 1 285 ? 12.87542 -5.97335 -18.56113 1.000 57.57000 347 VAL A CA 1
ATOM 2152 C C . VAL A 1 285 ? 12.48935 -5.51144 -19.96114 1.000 61.07000 347 VAL A C 1
ATOM 2153 O O . VAL A 1 285 ? 13.02935 -6.00544 -20.95814 1.000 53.61000 347 VAL A O 1
ATOM 2157 N N . TRP A 1 286 ? 11.54828 -4.56650 -20.06215 1.000 56.75000 348 TRP A N 1
ATOM 2158 C CA . TRP A 1 286 ? 11.22520 -3.97858 -21.35916 1.000 52.82000 348 TRP A CA 1
ATOM 2159 C C . TRP A 1 286 ? 12.46114 -3.36052 -22.00122 1.000 52.97000 348 TRP A C 1
ATOM 2160 O O . TRP A 1 286 ? 12.69011 -3.51755 -23.20623 1.000 46.31000 348 TRP A O 1
ATOM 2171 N N . PHE A 1 287 ? 13.25611 -2.63243 -21.21228 1.000 53.78000 349 PHE A N 1
ATOM 2172 C CA . PHE A 1 287 ? 14.54706 -2.13836 -21.67734 1.000 42.42000 349 PHE A CA 1
ATOM 2173 C C . PHE A 1 287 ? 15.39312 -3.27433 -22.24032 1.000 50.19000 349 PHE A C 1
ATOM 2174 O O . PHE A 1 287 ? 15.84608 -3.22634 -23.38933 1.000 51.69000 349 PHE A O 1
ATOM 2182 N N . LEU A 1 288 ? 15.62122 -4.31028 -21.42528 1.000 56.21000 350 LEU A N 1
ATOM 2183 C CA . LEU A 1 288 ? 16.49928 -5.40023 -21.83327 1.000 55.76000 350 LEU A CA 1
ATOM 2184 C C . LEU A 1 288 ? 15.95230 -6.14532 -23.04322 1.000 51.12000 350 LEU A C 1
ATOM 2185 O O . LEU A 1 288 ? 16.72831 -6.67530 -23.84622 1.000 53.51000 350 LEU A O 1
ATOM 2190 N N . SER A 1 289 ? 14.62630 -6.20542 -23.18618 1.000 45.48000 351 SER A N 1
ATOM 2191 C CA . SER A 1 289 ? 14.04230 -6.83350 -24.36714 1.000 39.67000 351 SER A CA 1
ATOM 2192 C C . SER A 1 289 ? 14.45121 -6.09552 -25.63518 1.000 45.56000 351 SER A C 1
ATOM 2193 O O . SER A 1 289 ? 14.71223 -6.71955 -26.67016 1.000 57.07000 351 SER A O 1
ATOM 2196 N N . ASN A 1 290 ? 14.51612 -4.76252 -25.57423 1.000 52.89000 352 ASN A N 1
ATOM 2197 C CA . ASN A 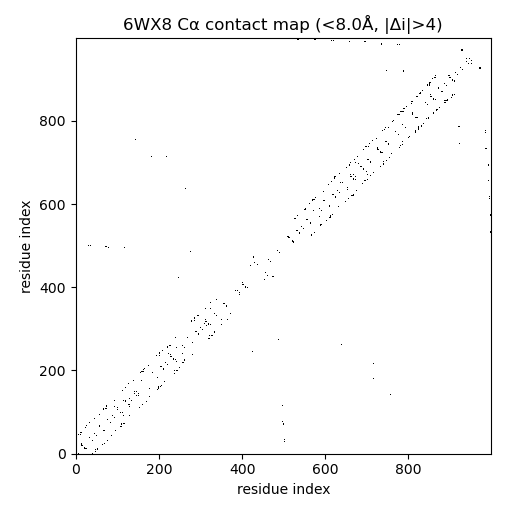1 290 ? 14.99704 -3.99353 -26.71428 1.000 45.47000 352 ASN A CA 1
ATOM 2198 C C . ASN A 1 290 ? 16.49404 -4.16644 -26.93332 1.000 44.56000 352 ASN A C 1
ATOM 2199 O O . ASN A 1 290 ? 16.98599 -3.85644 -28.02334 1.000 46.81000 352 ASN A O 1
ATOM 2204 N N . ILE A 1 291 ? 17.22611 -4.64635 -25.92732 1.000 44.62000 353 ILE A N 1
ATOM 2205 C CA . ILE A 1 291 ? 18.64412 -4.93526 -26.11435 1.000 51.35000 353 ILE A CA 1
ATOM 2206 C C . ILE A 1 291 ? 18.82919 -6.28627 -26.78930 1.000 48.52000 353 ILE A C 1
ATOM 2207 O O . ILE A 1 291 ? 19.58917 -6.41525 -27.75632 1.000 47.18000 353 ILE A O 1
ATOM 2212 N N . THR A 1 292 ? 18.13528 -7.31330 -26.29224 1.000 51.18000 354 THR A N 1
ATOM 2213 C CA . THR A 1 292 ? 18.20835 -8.63732 -26.89819 1.000 60.63000 354 THR A CA 1
ATOM 2214 C C . THR A 1 292 ? 17.58831 -8.68041 -28.28717 1.000 59.71000 354 THR A C 1
ATOM 2215 O O . THR A 1 292 ? 17.79436 -9.66243 -29.00714 1.000 58.04000 354 THR A O 1
ATOM 2219 N N . ALA A 1 293 ? 16.83923 -7.65048 -28.67419 1.000 49.01000 355 ALA A N 1
ATOM 2220 C CA . ALA A 1 293 ? 16.34918 -7.51757 -30.03918 1.000 49.56000 355 ALA A CA 1
ATOM 2221 C C . ALA A 1 293 ? 17.37011 -6.87453 -30.96823 1.000 44.69000 355 ALA A C 1
ATOM 2222 O O . ALA A 1 293 ? 17.05605 -6.64260 -32.14023 1.000 46.12000 355 ALA A O 1
ATOM 2224 N N . GLY A 1 294 ? 18.57010 -6.58843 -30.48028 1.000 49.85000 356 GLY A N 1
ATOM 2225 C CA . GLY A 1 294 ? 19.61603 -5.96939 -31.26934 1.000 49.88000 356 GLY A CA 1
ATOM 2226 C C . GLY A 1 294 ? 20.48608 -6.98536 -31.97432 1.000 61.52000 356 GLY A C 1
ATOM 2227 O O . GLY A 1 294 ? 20.02514 -8.05041 -32.39427 1.000 68.53000 356 GLY A O 1
ATOM 2228 N N . ASN A 1 295 ? 21.76706 -6.65128 -32.11238 1.000 63.61000 357 ASN A N 1
ATOM 2229 C CA . ASN A 1 295 ? 22.70409 -7.52224 -32.79937 1.000 56.80000 357 ASN A CA 1
ATOM 2230 C C . ASN A 1 295 ? 23.26820 -8.56616 -31.83435 1.000 62.26000 357 ASN A C 1
ATOM 2231 O O . ASN A 1 295 ? 22.91324 -8.62114 -30.65333 1.000 58.10000 357 ASN A O 1
ATOM 2236 N N . GLN A 1 296 ? 24.16424 -9.41012 -32.35034 1.000 65.70000 358 GLN A N 1
ATOM 2237 C CA . GLN A 1 296 ? 24.73734 -10.47505 -31.53532 1.000 66.13000 358 GLN A CA 1
ATOM 2238 C C . GLN A 1 296 ? 25.66333 -9.92394 -30.45937 1.000 63.97000 358 GLN A C 1
ATOM 2239 O O . GLN A 1 296 ? 25.73540 -10.48590 -29.36035 1.000 61.98000 358 GLN A O 1
ATOM 2245 N N . GLN A 1 297 ? 26.38425 -8.84191 -30.75743 1.000 66.89000 359 GLN A N 1
ATOM 2246 C CA . GLN A 1 297 ? 27.24024 -8.21881 -29.75148 1.000 65.21000 359 GLN A CA 1
ATOM 2247 C C . GLN A 1 297 ? 26.42323 -7.69382 -28.57648 1.000 70.49000 359 GLN A C 1
ATOM 2248 O O . GLN A 1 297 ? 26.86927 -7.75474 -27.42449 1.000 62.44000 359 GLN A O 1
ATOM 2254 N N . GLN A 1 298 ? 25.21819 -7.18391 -28.84546 1.000 70.55000 360 GLN A N 1
ATOM 2255 C CA . GLN A 1 298 ? 24.38019 -6.65293 -27.77646 1.000 62.77000 360 GLN A CA 1
ATOM 2256 C C . GLN A 1 298 ? 23.70129 -7.75794 -26.97939 1.000 60.21000 360 GLN A C 1
ATOM 2257 O O . GLN A 1 298 ? 23.47431 -7.59491 -25.77439 1.000 66.06000 360 GLN A O 1
ATOM 2263 N N . VAL A 1 299 ? 23.36135 -8.87699 -27.62334 1.000 64.64000 361 VAL A N 1
ATOM 2264 C CA . VAL A 1 299 ? 22.92145 -10.05199 -26.87528 1.000 65.07000 361 VAL A CA 1
ATOM 2265 C C . VAL A 1 299 ? 24.04551 -10.54188 -25.97229 1.000 65.28000 361 VAL A C 1
ATOM 2266 O O . VAL A 1 299 ? 23.82157 -10.90485 -24.81027 1.000 64.15000 361 VAL A O 1
ATOM 2270 N N . GLN A 1 300 ? 25.27449 -10.56081 -26.49733 1.000 70.06000 362 GLN A N 1
ATOM 2271 C CA . GLN A 1 300 ? 26.42755 -10.95770 -25.69935 1.000 74.76000 362 GLN A CA 1
ATOM 2272 C C . GLN A 1 300 ? 26.61452 -10.03064 -24.50339 1.000 80.95000 362 GLN A C 1
ATOM 2273 O O . GLN A 1 300 ? 27.01958 -10.47257 -23.42239 1.000 72.61000 362 GLN A O 1
ATOM 2279 N N . ALA A 1 301 ? 26.33442 -8.73667 -24.68643 1.000 79.13000 363 ALA A N 1
ATOM 2280 C CA . ALA A 1 301 ? 26.47539 -7.78262 -23.58948 1.000 64.29000 363 ALA A CA 1
ATOM 2281 C C . ALA A 1 301 ? 25.52245 -8.10764 -22.44543 1.000 64.10000 363 ALA A C 1
ATOM 2282 O O . ALA A 1 301 ? 25.89248 -8.00057 -21.27045 1.000 68.89000 363 ALA A O 1
ATOM 2284 N N . VAL A 1 302 ? 24.28747 -8.50173 -22.76838 1.000 58.32000 364 VAL A N 1
ATOM 2285 C CA . VAL A 1 302 ? 23.35353 -8.92376 -21.72934 1.000 56.84000 364 VAL A CA 1
ATOM 2286 C C . VAL A 1 302 ? 23.85063 -10.19770 -21.06130 1.000 69.52000 364 VAL A C 1
ATOM 2287 O O . VAL A 1 302 ? 23.66268 -10.39266 -19.85329 1.000 69.32000 364 VAL A O 1
ATOM 2291 N N . ILE A 1 303 ? 24.50067 -11.07668 -21.82528 1.000 72.11000 365 ILE A N 1
ATOM 2292 C CA . ILE A 1 303 ? 25.04577 -12.30462 -21.25525 1.000 78.52000 365 ILE A CA 1
ATOM 2293 C C . ILE A 1 303 ? 26.18778 -11.98451 -20.29930 1.000 76.07000 365 ILE A C 1
ATOM 2294 O O . ILE A 1 303 ? 26.19985 -12.43346 -19.14728 1.000 73.11000 365 ILE A O 1
ATOM 2299 N N . ASP A 1 304 ? 27.16671 -11.20446 -20.76636 1.000 71.48000 366 ASP A N 1
ATOM 2300 C CA . ASP A 1 304 ? 28.32071 -10.85835 -19.94341 1.000 71.90000 366 ASP A CA 1
ATOM 2301 C C . ASP A 1 304 ? 27.93670 -10.08732 -18.68643 1.000 75.13000 366 ASP A C 1
ATOM 2302 O O . ASP A 1 304 ? 28.70173 -10.08823 -17.71645 1.000 89.89000 366 ASP A O 1
ATOM 2307 N N . ALA A 1 305 ? 26.77765 -9.43240 -18.67742 1.000 77.32000 367 ALA A N 1
ATOM 2308 C CA . ALA A 1 305 ? 26.33064 -8.67339 -17.51844 1.000 73.89000 367 ALA A CA 1
ATOM 2309 C C . ALA A 1 305 ? 25.65973 -9.54239 -16.46338 1.000 79.84000 367 ALA A C 1
ATOM 2310 O O . ALA A 1 305 ? 25.13172 -9.00039 -15.48539 1.000 90.49000 367 ALA A O 1
ATOM 2312 N N . ASN A 1 306 ? 25.65981 -10.86440 -16.64933 1.000 81.82000 368 ASN A N 1
ATOM 2313 C CA . ASN A 1 306 ? 25.07691 -11.81340 -15.69827 1.000 87.96000 368 ASN A CA 1
ATOM 2314 C C . ASN A 1 306 ? 23.58590 -11.56250 -15.49224 1.000 82.92000 368 ASN A C 1
ATOM 2315 O O . ASN A 1 306 ? 23.02895 -11.88349 -14.43821 1.000 70.12000 368 ASN A O 1
ATOM 2320 N N . LEU A 1 307 ? 22.92883 -10.99258 -16.50024 1.000 72.94000 369 LEU A N 1
ATOM 2321 C CA . LEU A 1 307 ? 21.51681 -10.65167 -16.40521 1.000 79.30000 369 LEU A CA 1
ATOM 2322 C C . LEU A 1 307 ? 20.60287 -11.75976 -16.90414 1.000 73.56000 369 LEU A C 1
ATOM 2323 O O . LEU A 1 307 ? 19.42888 -11.79382 -16.51710 1.000 71.00000 369 LEU A O 1
ATOM 2328 N N . VAL A 1 308 ? 21.11090 -12.65476 -17.75812 1.000 75.29000 370 VAL A N 1
ATOM 2329 C CA . VAL A 1 308 ? 20.28696 -13.75683 -18.25805 1.000 77.00000 370 VAL A CA 1
ATOM 2330 C C . VAL A 1 308 ? 19.68206 -14.58583 -17.13000 1.000 81.29000 370 VAL A C 1
ATOM 2331 O O . VAL A 1 308 ? 18.47207 -14.85891 -17.17895 1.000 75.98000 370 VAL A O 1
ATOM 2335 N N . PRO A 1 309 ? 20.43712 -15.02374 -16.10901 1.000 83.90000 371 PRO A N 1
ATOM 2336 C CA . PRO A 1 309 ? 19.77420 -15.71974 -14.99096 1.000 80.66000 371 PRO A CA 1
ATOM 2337 C C . PRO A 1 309 ? 18.69216 -14.88379 -14.33396 1.000 79.08000 371 PRO A C 1
ATOM 2338 O O . PRO A 1 309 ? 17.65521 -15.42584 -13.93391 1.000 78.83000 371 PRO A O 1
ATOM 2342 N N . MET A 1 310 ? 18.90107 -13.56977 -14.22502 1.000 81.30000 372 MET A N 1
ATOM 2343 C CA . MET A 1 310 ? 17.91103 -12.71281 -13.58402 1.000 73.67000 372 MET A CA 1
ATOM 2344 C C . MET A 1 310 ? 16.68899 -12.50393 -14.46899 1.000 75.51000 372 MET A C 1
ATOM 2345 O O . MET A 1 310 ? 15.57000 -12.38399 -13.95596 1.000 68.98000 372 MET A O 1
ATOM 2350 N N . ILE A 1 311 ? 16.87595 -12.45497 -15.79000 1.000 67.91000 373 ILE A N 1
ATOM 2351 C CA . ILE A 1 311 ? 15.73292 -12.39608 -16.69597 1.000 73.80000 373 ILE A CA 1
ATOM 2352 C C . ILE A 1 311 ? 14.94101 -13.69514 -16.62889 1.000 74.61000 373 ILE A C 1
ATOM 2353 O O . ILE A 1 311 ? 13.70701 -13.68622 -16.54885 1.000 63.36000 373 ILE A O 1
ATOM 2358 N N . ILE A 1 312 ? 15.64209 -14.83109 -16.66987 1.000 80.74000 374 ILE A N 1
ATOM 2359 C CA . ILE A 1 312 ? 14.97518 -16.12113 -16.52380 1.000 78.57000 374 ILE A CA 1
ATOM 2360 C C . ILE A 1 312 ? 14.34823 -16.23812 -15.14077 1.000 78.84000 374 ILE A C 1
ATOM 2361 O O . ILE A 1 312 ? 13.23427 -16.75419 -14.98772 1.000 76.80000 374 ILE A O 1
ATOM 2366 N N . HIS A 1 313 ? 15.05723 -15.76103 -14.11281 1.000 75.21000 375 HIS A N 1
ATOM 2367 C CA . HIS A 1 313 ? 14.50527 -15.77401 -12.76180 1.000 77.71000 375 HIS A CA 1
ATOM 2368 C C . HIS A 1 313 ? 13.23522 -14.93910 -12.67379 1.000 86.54000 375 HIS A C 1
ATOM 2369 O O . HIS A 1 313 ? 12.29026 -15.31513 -11.97675 1.000 84.07000 375 HIS A O 1
ATOM 2376 N N . LEU A 1 314 ? 13.20612 -13.78112 -13.33684 1.000 89.67000 376 LEU A N 1
ATOM 2377 C CA . LEU A 1 314 ? 11.99406 -12.96921 -13.32283 1.000 85.29000 376 LEU A CA 1
ATOM 2378 C C . LEU A 1 314 ? 10.90607 -13.56832 -14.20277 1.000 85.44000 376 LEU A C 1
ATOM 2379 O O . LEU A 1 314 ? 9.71707 -13.42439 -13.89674 1.000 78.54000 376 LEU A O 1
ATOM 2384 N N . LEU A 1 315 ? 11.29109 -14.21433 -15.30776 1.000 88.51000 377 LEU A N 1
ATOM 2385 C CA . LEU A 1 315 ? 10.32311 -14.94243 -16.12170 1.000 93.10000 377 LEU A CA 1
ATOM 2386 C C . LEU A 1 315 ? 9.54221 -15.94245 -15.28064 1.000 92.40000 377 LEU A C 1
ATOM 2387 O O . LEU A 1 315 ? 8.34921 -16.17054 -15.51259 1.000 90.31000 377 LEU A O 1
ATOM 2392 N N . ASP A 1 316 ? 10.20328 -16.55037 -14.30064 1.000 90.13000 378 ASP A N 1
ATOM 2393 C CA . ASP A 1 316 ? 9.60037 -17.54138 -13.42258 1.000 100.86000 378 ASP A CA 1
ATOM 2394 C C . ASP A 1 316 ? 9.19037 -16.88935 -12.10759 1.000 98.42000 378 ASP A C 1
ATOM 2395 O O . ASP A 1 316 ? 9.93133 -16.07628 -11.55265 1.000 96.29000 378 ASP A O 1
ATOM 2400 N N . LYS A 1 317 ? 8.00341 -17.24041 -11.61654 1.000 96.66000 379 LYS A N 1
ATOM 2401 C CA . LYS A 1 317 ? 7.48541 -16.69740 -10.35855 1.000 114.97000 379 LYS A CA 1
ATOM 2402 C C . LYS A 1 317 ? 7.53330 -15.16940 -10.34061 1.000 111.31000 379 LYS A C 1
ATOM 2403 O O . LYS A 1 317 ? 7.85629 -14.54733 -9.32664 1.000 113.75000 379 LYS A O 1
ATOM 2409 N N . GLY A 1 318 ? 7.21723 -14.55746 -11.47762 1.000 106.83000 380 GLY A N 1
ATOM 2410 C CA . GLY A 1 318 ? 7.17812 -13.10947 -11.56468 1.000 94.53000 380 GLY A CA 1
ATOM 2411 C C . GLY A 1 318 ? 5.76908 -12.60157 -11.77566 1.000 96.66000 380 GLY A C 1
ATOM 2412 O O . GLY A 1 318 ? 4.88912 -13.37365 -12.16460 1.000 99.08000 380 GLY A O 1
ATOM 2413 N N . ASP A 1 319 ? 5.52600 -11.31958 -11.50470 1.000 86.70000 381 ASP A N 1
ATOM 2414 C CA . ASP A 1 319 ? 4.22095 -10.75068 -11.80968 1.000 92.83000 381 ASP A CA 1
ATOM 2415 C C . ASP A 1 319 ? 3.94591 -10.84476 -13.30667 1.000 86.55000 381 ASP A C 1
ATOM 2416 O O . ASP A 1 319 ? 4.86689 -10.86473 -14.12870 1.000 85.79000 381 ASP A O 1
ATOM 2421 N N . PHE A 1 320 ? 2.65791 -10.91386 -13.65063 1.000 66.54000 382 PHE A N 1
ATOM 2422 C CA . PHE A 1 320 ? 2.25589 -11.18094 -15.02961 1.000 79.62000 382 PHE A CA 1
ATOM 2423 C C . PHE A 1 320 ? 2.85479 -10.16794 -16.00066 1.000 86.38000 382 PHE A C 1
ATOM 2424 O O . PHE A 1 320 ? 3.35478 -10.53895 -17.06867 1.000 90.30000 382 PHE A O 1
ATOM 2432 N N . GLY A 1 321 ? 2.79771 -8.88093 -15.64971 1.000 90.01000 383 GLY A N 1
ATOM 2433 C CA . GLY A 1 321 ? 3.35761 -7.85893 -16.52077 1.000 77.61000 383 GLY A CA 1
ATOM 2434 C C . GLY A 1 321 ? 4.83162 -8.06884 -16.81281 1.000 67.99000 383 GLY A C 1
ATOM 2435 O O . GLY A 1 321 ? 5.27158 -7.96585 -17.96082 1.000 74.74000 383 GLY A O 1
ATOM 2436 N N . THR A 1 322 ? 5.61967 -8.36174 -15.77382 1.000 60.25000 384 THR A N 1
ATOM 2437 C CA . THR A 1 322 ? 7.04768 -8.59565 -15.96885 1.000 68.08000 384 THR A CA 1
ATOM 2438 C C . THR A 1 322 ? 7.31374 -9.88066 -16.74481 1.000 87.27000 384 THR A C 1
ATOM 2439 O O . THR A 1 322 ? 8.26172 -9.93563 -17.53684 1.000 83.86000 384 THR A O 1
ATOM 2443 N N . GLN A 1 323 ? 6.49382 -10.91571 -16.54475 1.000 87.42000 385 GLN A N 1
ATOM 2444 C CA . GLN A 1 323 ? 6.69288 -12.16273 -17.27770 1.000 84.36000 385 GLN A CA 1
ATOM 2445 C C . GLN A 1 323 ? 6.47283 -11.96580 -18.77270 1.000 83.05000 385 GLN A C 1
ATOM 2446 O O . GLN A 1 323 ? 7.16684 -12.57679 -19.59470 1.000 82.08000 385 GLN A O 1
ATOM 2452 N N . LYS A 1 324 ? 5.50376 -11.12588 -19.14471 1.000 70.70000 386 LYS A N 1
ATOM 2453 C CA . LYS A 1 324 ? 5.28369 -10.82595 -20.55471 1.000 73.94000 386 LYS A CA 1
ATOM 2454 C C . LYS A 1 324 ? 6.51963 -10.18389 -21.17478 1.000 72.59000 386 LYS A C 1
ATOM 2455 O O . LYS A 1 324 ? 6.96562 -10.58091 -22.25777 1.000 67.00000 386 LYS A O 1
ATOM 2461 N N . GLU A 1 325 ? 7.08158 -9.17683 -20.50083 1.000 74.96000 387 GLU A N 1
ATOM 2462 C CA . GLU A 1 325 ? 8.29452 -8.53576 -20.99889 1.000 77.10000 387 GLU A CA 1
ATOM 2463 C C . GLU A 1 325 ? 9.46059 -9.51569 -21.03789 1.000 75.84000 387 GLU A C 1
ATOM 2464 O O . GLU A 1 325 ? 10.29356 -9.46566 -21.95092 1.000 67.73000 387 GLU A O 1
ATOM 2470 N N . ALA A 1 326 ? 9.54268 -10.40864 -20.04886 1.000 75.24000 388 ALA A N 1
ATOM 2471 C CA . ALA A 1 326 ? 10.61075 -11.40357 -20.03885 1.000 73.57000 388 ALA A CA 1
ATOM 2472 C C . ALA A 1 326 ? 10.47578 -12.36862 -21.20981 1.000 67.68000 388 ALA A C 1
ATOM 2473 O O . ALA A 1 326 ? 11.47979 -12.76858 -21.80982 1.000 63.09000 388 ALA A O 1
ATOM 2475 N N . ALA A 1 327 ? 9.24180 -12.75572 -21.54476 1.000 65.70000 389 ALA A N 1
ATOM 2476 C CA . ALA A 1 327 ? 9.02482 -13.60278 -22.71272 1.000 69.22000 389 ALA A CA 1
ATOM 2477 C C . ALA A 1 327 ? 9.48473 -12.90580 -23.98576 1.000 61.26000 389 ALA A C 1
ATOM 2478 O O . ALA A 1 327 ? 10.10975 -13.52679 -24.85375 1.000 61.23000 389 ALA A O 1
ATOM 2480 N N . TRP A 1 328 ? 9.17364 -11.61383 -24.11880 1.000 61.28000 390 TRP A N 1
ATOM 2481 C CA . TRP A 1 328 ? 9.66355 -10.83884 -25.25284 1.000 56.61000 390 TRP A CA 1
ATOM 2482 C C . TRP A 1 328 ? 11.18655 -10.81673 -25.27889 1.000 48.15000 390 TRP A C 1
ATOM 2483 O O . TRP A 1 328 ? 11.80453 -11.01473 -26.32990 1.000 46.07000 390 TRP A O 1
ATOM 2494 N N . ALA A 1 329 ? 11.81057 -10.58265 -24.11992 1.000 49.67000 391 ALA A N 1
ATOM 2495 C CA . ALA A 1 329 ? 13.26757 -10.53354 -24.05497 1.000 58.15000 391 ALA A CA 1
ATOM 2496 C C . ALA A 1 329 ? 13.88865 -11.86852 -24.44893 1.000 65.73000 391 ALA A C 1
ATOM 2497 O O . ALA A 1 329 ? 14.90063 -11.90447 -25.15796 1.000 67.97000 391 ALA A O 1
ATOM 2499 N N . ILE A 1 330 ? 13.29674 -12.97654 -23.99787 1.000 68.78000 392 ILE A N 1
ATOM 2500 C CA . ILE A 1 330 ? 13.81482 -14.29652 -24.34783 1.000 61.92000 392 ILE A CA 1
ATOM 2501 C C . ILE A 1 330 ? 13.62579 -14.56959 -25.83582 1.000 65.99000 392 ILE A C 1
ATOM 2502 O O . ILE A 1 330 ? 14.57579 -14.92555 -26.54383 1.000 58.79000 392 ILE A O 1
ATOM 2507 N N . SER A 1 331 ? 12.38977 -14.42669 -26.32479 1.000 49.39000 393 SER A N 1
ATOM 2508 C CA . SER A 1 331 ? 12.10174 -14.71277 -27.72777 1.000 55.26000 393 SER A CA 1
ATOM 2509 C C . SER A 1 331 ? 12.94966 -13.85575 -28.66183 1.000 58.03000 393 SER A C 1
ATOM 2510 O O . SER A 1 331 ? 13.44366 -14.34675 -29.68382 1.000 57.99000 393 SER A O 1
ATOM 2513 N N . ASN A 1 332 ? 13.10858 -12.56772 -28.34188 1.000 56.77000 394 ASN A N 1
ATOM 2514 C CA . ASN A 1 332 ? 13.96749 -11.70670 -29.14994 1.000 55.37000 394 ASN A CA 1
ATOM 2515 C C . ASN A 1 332 ? 15.38353 -12.26360 -29.23396 1.000 58.17000 394 ASN A C 1
ATOM 2516 O O . ASN A 1 332 ? 16.03849 -12.15960 -30.27799 1.000 62.66000 394 ASN A O 1
ATOM 2521 N N . LEU A 1 333 ? 15.87560 -12.85453 -28.14095 1.000 58.32000 395 LEU A N 1
ATOM 2522 C CA . LEU A 1 333 ? 17.22264 -13.41543 -28.14897 1.000 64.00000 395 LEU A CA 1
ATOM 2523 C C . LEU A 1 333 ? 17.32069 -14.60246 -29.09893 1.000 62.57000 395 LEU A C 1
ATOM 2524 O O . LEU A 1 333 ? 18.34269 -14.78142 -29.76995 1.000 63.73000 395 LEU A O 1
ATOM 2529 N N . THR A 1 334 ? 16.27075 -15.42454 -29.17386 1.000 64.28000 396 THR A N 1
ATOM 2530 C CA . THR A 1 334 ? 16.28580 -16.54757 -30.10582 1.000 66.19000 396 THR A CA 1
ATOM 2531 C C . THR A 1 334 ? 16.32172 -16.06763 -31.54984 1.000 63.49000 396 THR A C 1
ATOM 2532 O O . THR A 1 334 ? 16.80874 -16.78363 -32.43283 1.000 76.39000 396 THR A O 1
ATOM 2536 N N . ILE A 1 335 ? 15.80863 -14.86568 -31.80987 1.000 68.39000 397 ILE A N 1
ATOM 2537 C CA . ILE A 1 335 ? 15.83355 -14.31673 -33.15989 1.000 66.59000 397 ILE A CA 1
ATOM 2538 C C . ILE A 1 335 ? 17.21550 -13.76964 -33.49396 1.000 66.65000 397 ILE A C 1
ATOM 2539 O O . ILE A 1 335 ? 17.72448 -13.97165 -34.60197 1.000 69.01000 397 ILE A O 1
ATOM 2544 N N . SER A 1 336 ? 17.84448 -13.08056 -32.54200 1.000 68.28000 398 SER A N 1
ATOM 2545 C CA . SER A 1 336 ? 19.11643 -12.41049 -32.77807 1.000 72.46000 398 SER A CA 1
ATOM 2546 C C . SER A 1 336 ? 20.32450 -13.20938 -32.31107 1.000 72.81000 398 SER A C 1
ATOM 2547 O O . SER A 1 336 ? 21.42747 -12.98733 -32.82312 1.000 75.04000 398 SER A O 1
ATOM 2550 N N . GLY A 1 337 ? 20.14959 -14.12336 -31.35903 1.000 64.20000 399 GLY A N 1
ATOM 2551 C CA . GLY A 1 337 ? 21.28866 -14.79126 -30.76504 1.000 70.42000 399 GLY A CA 1
ATOM 2552 C C . GLY A 1 337 ? 21.89570 -15.84725 -31.67002 1.000 81.41000 399 GLY A C 1
ATOM 2553 O O . GLY A 1 337 ? 21.24271 -16.40933 -32.54698 1.000 75.51000 399 GLY A O 1
ATOM 2554 N N . ARG A 1 338 ? 23.17873 -16.11215 -31.43905 1.000 83.76000 400 ARG A N 1
ATOM 2555 C CA . ARG A 1 338 ? 23.87878 -17.19313 -32.11202 1.000 75.95000 400 ARG A CA 1
ATOM 2556 C C . ARG A 1 338 ? 23.49689 -18.53213 -31.48596 1.000 84.44000 400 ARG A C 1
ATOM 2557 O O . ARG A 1 338 ? 22.74393 -18.60315 -30.51093 1.000 77.19000 400 ARG A O 1
ATOM 2565 N N . LYS A 1 339 ? 24.02195 -19.61412 -32.06593 1.000 91.46000 401 LYS A N 1
ATOM 2566 C CA . LYS A 1 339 ? 23.73306 -20.94312 -31.53987 1.000 87.35000 401 LYS A CA 1
ATOM 2567 C C . LYS A 1 339 ? 24.25911 -21.09603 -30.11788 1.000 78.82000 401 LYS A C 1
ATOM 2568 O O . LYS A 1 339 ? 23.56917 -21.63904 -29.24784 1.000 70.71000 401 LYS A O 1
ATOM 2574 N N . ASP A 1 340 ? 25.48108 -20.62093 -29.86494 1.000 81.82000 402 ASP A N 1
ATOM 2575 C CA . ASP A 1 340 ? 26.04513 -20.69784 -28.52195 1.000 85.92000 402 ASP A CA 1
ATOM 2576 C C . ASP A 1 340 ? 25.28010 -19.82685 -27.53396 1.000 87.12000 402 ASP A C 1
ATOM 2577 O O . ASP A 1 340 ? 25.15916 -20.18782 -26.35795 1.000 86.40000 402 ASP A O 1
ATOM 2582 N N . GLN A 1 341 ? 24.76201 -18.68191 -27.98599 1.000 90.22000 403 GLN A N 1
ATOM 2583 C CA . GLN A 1 341 ? 24.03797 -17.79292 -27.08201 1.000 78.78000 403 GLN A CA 1
ATOM 2584 C C . GLN A 1 341 ? 22.69203 -18.38300 -26.68294 1.000 77.56000 403 GLN A C 1
ATOM 2585 O O . GLN A 1 341 ? 22.28306 -18.28098 -25.52093 1.000 90.78000 403 GLN A O 1
ATOM 2591 N N . VAL A 1 342 ? 21.98604 -19.00509 -27.62990 1.000 69.79000 404 VAL A N 1
ATOM 2592 C CA . VAL A 1 342 ? 20.76410 -19.71716 -27.27383 1.000 81.65000 404 VAL A CA 1
ATOM 2593 C C . VAL A 1 342 ? 21.09521 -20.98510 -26.49579 1.000 85.39000 404 VAL A C 1
ATOM 2594 O O . VAL A 1 342 ? 20.32627 -21.40612 -25.62175 1.000 84.91000 404 VAL A O 1
ATOM 2598 N N . ALA A 1 343 ? 22.24825 -21.59903 -26.77580 1.000 87.53000 405 ALA A N 1
ATOM 2599 C CA . ALA A 1 343 ? 22.69035 -22.74297 -25.98277 1.000 86.07000 405 ALA A CA 1
ATOM 2600 C C . ALA A 1 343 ? 22.88737 -22.35290 -24.52179 1.000 95.86000 405 ALA A C 1
ATOM 2601 O O . ALA A 1 343 ? 22.42544 -23.05390 -23.61475 1.000 96.07000 405 ALA A O 1
ATOM 2603 N N . TYR A 1 344 ? 23.57230 -21.23084 -24.27586 1.000 94.18000 406 TYR A N 1
ATOM 2604 C CA . TYR A 1 344 ? 23.72830 -20.74078 -22.90888 1.000 98.82000 406 TYR A CA 1
ATOM 2605 C C . TYR A 1 344 ? 22.37731 -20.47585 -22.25885 1.000 93.90000 406 TYR A C 1
ATOM 2606 O O . TYR A 1 344 ? 22.19636 -20.72481 -21.06083 1.000 96.97000 406 TYR A O 1
ATOM 2615 N N . LEU A 1 345 ? 21.41825 -19.95694 -23.02884 1.000 89.63000 407 LEU A N 1
ATOM 2616 C CA . LEU A 1 345 ? 20.08425 -19.73401 -22.48581 1.000 92.75000 407 LEU A CA 1
ATOM 2617 C C . LEU A 1 345 ? 19.45635 -21.05104 -22.04674 1.000 92.31000 407 LEU A C 1
ATOM 2618 O O . LEU A 1 345 ? 18.84039 -21.13004 -20.97672 1.000 89.52000 407 LEU A O 1
ATOM 2623 N N . ILE A 1 346 ? 19.64140 -22.10506 -22.84470 1.000 95.53000 408 ILE A N 1
ATOM 2624 C CA . ILE A 1 346 ? 19.11550 -23.42108 -22.49663 1.000 93.70000 408 ILE A CA 1
ATOM 2625 C C . ILE A 1 346 ? 19.79058 -23.94798 -21.23663 1.000 89.34000 408 ILE A C 1
ATOM 2626 O O . ILE A 1 346 ? 19.13364 -24.48199 -20.33559 1.000 74.58000 408 ILE A O 1
ATOM 2631 N N . GLN A 1 347 ? 21.11957 -23.81589 -21.16868 1.000 87.09000 409 GLN A N 1
ATOM 2632 C CA . GLN A 1 347 ? 21.87764 -24.32979 -20.03068 1.000 91.31000 409 GLN A CA 1
ATOM 2633 C C . GLN A 1 347 ? 21.41064 -23.72677 -18.71269 1.000 91.48000 409 GLN A C 1
ATOM 2634 O O . GLN A 1 347 ? 21.53971 -24.36272 -17.65967 1.000 98.22000 409 GLN A O 1
ATOM 2640 N N . GLN A 1 348 ? 20.86755 -22.50981 -18.74472 1.000 96.99000 410 GLN A N 1
ATOM 2641 C CA . GLN A 1 348 ? 20.40154 -21.82080 -17.54974 1.000 95.59000 410 GLN A CA 1
ATOM 2642 C C . GLN A 1 348 ? 18.95557 -22.16288 -17.20068 1.000 92.48000 410 GLN A C 1
ATOM 2643 O O . GLN A 1 348 ? 18.30954 -21.40390 -16.46869 1.000 94.15000 410 GLN A O 1
ATOM 2649 N N . ASN A 1 349 ? 18.43464 -23.27494 -17.72762 1.000 89.83000 411 ASN A N 1
ATOM 2650 C CA . ASN A 1 349 ? 17.10268 -23.78002 -17.37756 1.000 95.97000 411 ASN A CA 1
ATOM 2651 C C . ASN A 1 349 ? 16.00760 -22.80611 -17.81356 1.000 88.08000 411 ASN A C 1
ATOM 2652 O O . ASN A 1 349 ? 15.12660 -22.43314 -17.03555 1.000 89.57000 411 ASN A O 1
ATOM 2657 N N . VAL A 1 350 ? 16.07253 -22.38615 -19.07858 1.000 89.07000 412 VAL A N 1
ATOM 2658 C CA . VAL A 1 350 ? 15.09145 -21.43724 -19.59859 1.000 87.76000 412 VAL A CA 1
ATOM 2659 C C . VAL A 1 350 ? 13.80949 -22.13135 -20.04352 1.000 89.56000 412 VAL A C 1
ATOM 2660 O O . VAL A 1 350 ? 12.74544 -21.50042 -20.05652 1.000 89.99000 412 VAL A O 1
ATOM 2664 N N . ILE A 1 351 ? 13.87356 -23.41436 -20.38648 1.000 90.24000 413 ILE A N 1
ATOM 2665 C CA . ILE A 1 351 ? 12.76559 -24.11446 -21.03841 1.000 92.59000 413 ILE A CA 1
ATOM 2666 C C . ILE A 1 351 ? 11.56063 -24.26351 -20.11037 1.000 97.47000 413 ILE A C 1
ATOM 2667 O O . ILE A 1 351 ? 10.43560 -23.98860 -20.55235 1.000 89.58000 413 ILE A O 1
ATOM 2672 N N . PRO A 1 352 ? 11.70870 -24.68245 -18.85136 1.000 95.58000 414 PRO A N 1
ATOM 2673 C CA . PRO A 1 352 ? 10.52373 -24.82649 -17.98732 1.000 95.14000 414 PRO A CA 1
ATOM 2674 C C . PRO A 1 352 ? 9.76565 -23.51754 -17.82035 1.000 98.77000 414 PRO A C 1
ATOM 2675 O O . PRO A 1 352 ? 8.55064 -23.48863 -18.06231 1.000 89.92000 414 PRO A O 1
ATOM 2679 N N . PRO A 1 353 ? 10.41358 -22.40848 -17.42241 1.000 93.21000 415 PRO A N 1
ATOM 2680 C CA . PRO A 1 353 ? 9.63050 -21.17153 -17.26044 1.000 87.14000 415 PRO A CA 1
ATOM 2681 C C . PRO A 1 353 ? 9.11743 -20.61461 -18.57444 1.000 85.49000 415 PRO A C 1
ATOM 2682 O O . PRO A 1 353 ? 8.02639 -20.03069 -18.60043 1.000 91.57000 415 PRO A O 1
ATOM 2686 N N . PHE A 1 354 ? 9.87440 -20.76660 -19.66246 1.000 82.55000 416 PHE A N 1
ATOM 2687 C CA . PHE A 1 354 ? 9.40633 -20.31169 -20.96746 1.000 83.91000 416 PHE A CA 1
ATOM 2688 C C . PHE A 1 354 ? 8.15537 -21.07179 -21.39139 1.000 84.33000 416 PHE A C 1
ATOM 2689 O O . PHE A 1 354 ? 7.18032 -20.47588 -21.86139 1.000 75.68000 416 PHE A O 1
ATOM 2697 N N . CYS A 1 355 ? 8.16647 -22.39778 -21.22534 1.000 92.82000 417 CYS A N 1
ATOM 2698 C CA . CYS A 1 355 ? 7.01451 -23.20588 -21.61228 1.000 92.52000 417 CYS A CA 1
ATOM 2699 C C . CYS A 1 355 ? 5.83253 -22.99792 -20.67325 1.000 92.80000 417 CYS A C 1
ATOM 2700 O O . CYS A 1 355 ? 4.68053 -23.16502 -21.08821 1.000 93.04000 417 CYS A O 1
ATOM 2703 N N . ASN A 1 356 ? 6.09154 -22.64985 -19.40827 1.000 86.50000 418 ASN A N 1
ATOM 2704 C CA . ASN A 1 356 ? 5.00155 -22.41789 -18.46425 1.000 94.12000 418 ASN A CA 1
ATOM 2705 C C . ASN A 1 356 ? 4.10546 -21.26097 -18.88826 1.000 98.51000 418 ASN A C 1
ATOM 2706 O O . ASN A 1 356 ? 2.97547 -21.15603 -18.39823 1.000 94.01000 418 ASN A O 1
ATOM 2711 N N . LEU A 1 357 ? 4.57737 -20.39497 -19.78131 1.000 102.23000 419 LEU A N 1
ATOM 2712 C CA . LEU A 1 357 ? 3.76128 -19.30605 -20.29833 1.000 103.13000 419 LEU A CA 1
ATOM 2713 C C . LEU A 1 357 ? 2.93828 -19.70915 -21.51129 1.000 98.88000 419 LEU A C 1
ATOM 2714 O O . LEU A 1 357 ? 2.25420 -18.85722 -22.08530 1.000 99.34000 419 LEU A O 1
ATOM 2719 N N . LEU A 1 358 ? 2.99935 -20.97317 -21.92824 1.000 96.83000 420 LEU A N 1
ATOM 2720 C CA . LEU A 1 358 ? 2.15135 -21.41927 -23.02420 1.000 100.62000 420 LEU A CA 1
ATOM 2721 C C . LEU A 1 358 ? 0.68436 -21.48435 -22.62115 1.000 106.85000 420 LEU A C 1
ATOM 2722 O O . LEU A 1 358 ? -0.18466 -21.54345 -23.49812 1.000 108.49000 420 LEU A O 1
ATOM 2727 N N . THR A 1 359 ? 0.39340 -21.47432 -21.32214 1.000 111.44000 421 THR A N 1
ATOM 2728 C CA . THR A 1 359 ? -0.96958 -21.53139 -20.81110 1.000 112.64000 421 THR A CA 1
ATOM 2729 C C . THR A 1 359 ? -1.56066 -20.15742 -20.51614 1.000 114.64000 421 THR A C 1
ATOM 2730 O O . THR A 1 359 ? -2.67165 -20.08148 -19.98111 1.000 119.23000 421 THR A O 1
ATOM 2734 N N . VAL A 1 360 ? -0.85275 -19.07239 -20.84320 1.000 114.72000 422 VAL A N 1
ATOM 2735 C CA . VAL A 1 360 ? -1.38183 -17.75241 -20.51824 1.000 113.41000 422 VAL A CA 1
ATOM 2736 C C . VAL A 1 360 ? -2.54188 -17.41853 -21.45021 1.000 111.54000 422 VAL A C 1
ATOM 2737 O O . VAL A 1 360 ? -2.66388 -17.94458 -22.56419 1.000 109.35000 422 VAL A O 1
ATOM 2741 N N . LYS A 1 361 ? -3.41093 -16.52457 -20.98022 1.000 108.09000 423 LYS A N 1
ATOM 2742 C CA . LYS A 1 361 ? -4.59198 -16.14868 -21.74620 1.000 110.90000 423 LYS A CA 1
ATOM 2743 C C . LYS A 1 361 ? -4.29508 -15.09670 -22.80725 1.000 114.90000 423 LYS A C 1
ATOM 2744 O O . LYS A 1 361 ? -5.06412 -14.96679 -23.76623 1.000 119.37000 423 LYS A O 1
ATOM 2750 N N . ASP A 1 362 ? -3.20513 -14.34762 -22.65432 1.000 115.82000 424 ASP A N 1
ATOM 2751 C CA . ASP A 1 362 ? -2.81023 -13.35663 -23.64637 1.000 112.81000 424 ASP A CA 1
ATOM 2752 C C . ASP A 1 362 ? -2.37122 -14.04665 -24.93335 1.000 102.96000 424 ASP A C 1
ATOM 2753 O O . ASP A 1 362 ? -1.42516 -14.84059 -24.92735 1.000 96.76000 424 ASP A O 1
ATOM 2758 N N . ALA A 1 363 ? -3.06027 -13.74374 -26.03634 1.000 94.04000 425 ALA A N 1
ATOM 2759 C CA . ALA A 1 363 ? -2.73927 -14.38177 -27.30833 1.000 99.46000 425 ALA A CA 1
ATOM 2760 C C . ALA A 1 363 ? -1.37931 -13.93770 -27.83239 1.000 94.09000 425 ALA A C 1
ATOM 2761 O O . ALA A 1 363 ? -0.67228 -14.73068 -28.46338 1.000 87.06000 425 ALA A O 1
ATOM 2763 N N . GLN A 1 364 ? -1.00239 -12.68066 -27.58645 1.000 96.88000 426 GLN A N 1
ATOM 2764 C CA . GLN A 1 364 ? 0.28056 -12.18360 -28.07151 1.000 90.02000 426 GLN A CA 1
ATOM 2765 C C . GLN A 1 364 ? 1.44663 -12.87849 -27.37851 1.000 85.86000 426 GLN A C 1
ATOM 2766 O O . GLN A 1 364 ? 2.46263 -13.18244 -28.01553 1.000 80.40000 426 GLN A O 1
ATOM 2772 N N . VAL A 1 365 ? 1.32168 -13.13044 -26.07250 1.000 84.56000 427 VAL A N 1
ATOM 2773 C CA . VAL A 1 365 ? 2.39275 -13.79534 -25.33251 1.000 90.75000 427 VAL A CA 1
ATOM 2774 C C . VAL A 1 365 ? 2.61883 -15.20435 -25.86646 1.000 94.27000 427 VAL A C 1
ATOM 2775 O O . VAL A 1 365 ? 3.75385 -15.60628 -26.14548 1.000 90.61000 427 VAL A O 1
ATOM 2779 N N . VAL A 1 366 ? 1.53888 -15.97943 -26.00240 1.000 97.36000 428 VAL A N 1
ATOM 2780 C CA . VAL A 1 366 ? 1.64996 -17.33844 -26.52834 1.000 94.16000 428 VAL A CA 1
ATOM 2781 C C . VAL A 1 366 ? 2.29392 -17.32745 -27.90836 1.000 89.07000 428 VAL A C 1
ATOM 2782 O O . VAL A 1 366 ? 3.14297 -18.17140 -28.22336 1.000 98.70000 428 VAL A O 1
ATOM 2786 N N . GLN A 1 367 ? 1.89583 -16.37451 -28.75439 1.000 86.08000 429 GLN A N 1
ATOM 2787 C CA . GLN A 1 367 ? 2.50878 -16.24552 -30.07141 1.000 89.38000 429 GLN A CA 1
ATOM 2788 C C . GLN A 1 367 ? 4.00576 -15.98841 -29.96147 1.000 84.91000 429 GLN A C 1
ATOM 2789 O O . GLN A 1 367 ? 4.80378 -16.59639 -30.68447 1.000 76.95000 429 GLN A O 1
ATOM 2795 N N . VAL A 1 368 ? 4.40173 -15.09435 -29.05452 1.000 85.01000 430 VAL A N 1
ATOM 2796 C CA . VAL A 1 368 ? 5.81371 -14.76725 -28.88457 1.000 79.69000 430 VAL A CA 1
ATOM 2797 C C . VAL A 1 368 ? 6.59081 -15.96717 -28.34955 1.000 81.25000 430 VAL A C 1
ATOM 2798 O O . VAL A 1 368 ? 7.71182 -16.24411 -28.79457 1.000 80.11000 430 VAL A O 1
ATOM 2802 N N . VAL A 1 369 ? 6.00589 -16.70618 -27.40450 1.000 82.43000 431 VAL A N 1
ATOM 2803 C CA . VAL A 1 369 ? 6.70299 -17.84610 -26.81348 1.000 84.25000 431 VAL A CA 1
ATOM 2804 C C . VAL A 1 369 ? 6.83103 -18.98413 -27.82044 1.000 82.23000 431 VAL A C 1
ATOM 2805 O O . VAL A 1 369 ? 7.87208 -19.64807 -27.89744 1.000 77.38000 431 VAL A O 1
ATOM 2809 N N . LEU A 1 370 ? 5.78003 -19.22924 -28.60740 1.000 82.56000 432 LEU A N 1
ATOM 2810 C CA . LEU A 1 370 ? 5.84307 -20.28727 -29.61036 1.000 89.12000 432 LEU A CA 1
ATOM 2811 C C . LEU A 1 370 ? 6.89502 -19.97924 -30.66840 1.000 84.20000 432 LEU A C 1
ATOM 2812 O O . LEU A 1 370 ? 7.62006 -20.87721 -31.11339 1.000 83.61000 432 LEU A O 1
ATOM 2817 N N . ASP A 1 371 ? 6.98492 -18.71525 -31.09245 1.000 79.85000 433 ASP A N 1
ATOM 2818 C CA . ASP A 1 371 ? 8.02386 -18.32022 -32.03850 1.000 75.65000 433 ASP A CA 1
ATOM 2819 C C . ASP A 1 371 ? 9.41290 -18.57010 -31.46453 1.000 68.96000 433 ASP A C 1
ATOM 2820 O O . ASP A 1 371 ? 10.31790 -19.01707 -32.17954 1.000 72.23000 433 ASP A O 1
ATOM 2825 N N . GLY A 1 372 ? 9.60291 -18.27704 -30.17655 1.000 64.93000 434 GLY A N 1
ATOM 2826 C CA . GLY A 1 372 ? 10.89495 -18.51892 -29.55458 1.000 69.54000 434 GLY A CA 1
ATOM 2827 C C . GLY A 1 372 ? 11.26205 -19.98990 -29.52753 1.000 74.44000 434 GLY A C 1
ATOM 2828 O O . GLY A 1 372 ? 12.35807 -20.37584 -29.93955 1.000 72.61000 434 GLY A O 1
ATOM 2829 N N . LEU A 1 373 ? 10.34612 -20.82994 -29.03547 1.000 75.39000 435 LEU A N 1
ATOM 2830 C CA . LEU A 1 373 ? 10.58022 -22.27193 -29.03742 1.000 63.80000 435 LEU A CA 1
ATOM 2831 C C . LEU A 1 373 ? 10.85722 -22.78496 -30.44241 1.000 69.49000 435 LEU A C 1
ATOM 2832 O O . LEU A 1 373 ? 11.73127 -23.63691 -30.63940 1.000 68.63000 435 LEU A O 1
ATOM 2837 N N . SER A 1 374 ? 10.10715 -22.29005 -31.43141 1.000 72.63000 436 SER A N 1
ATOM 2838 C CA . SER A 1 374 ? 10.34614 -22.68309 -32.81640 1.000 69.36000 436 SER A CA 1
ATOM 2839 C C . SER A 1 374 ? 11.77210 -22.34901 -33.23945 1.000 69.39000 436 SER A C 1
ATOM 2840 O O . SER A 1 374 ? 12.45714 -23.16999 -33.85844 1.000 80.83000 436 SER A O 1
ATOM 2843 N N . ASN A 1 375 ? 12.23703 -21.13996 -32.91052 1.000 67.94000 437 ASN A N 1
ATOM 2844 C CA . ASN A 1 375 ? 13.59999 -20.74988 -33.25857 1.000 74.89000 437 ASN A CA 1
ATOM 2845 C C . ASN A 1 375 ? 14.63507 -21.56378 -32.48957 1.000 75.15000 437 ASN A C 1
ATOM 2846 O O . ASN A 1 375 ? 15.72007 -21.83473 -33.01559 1.000 81.91000 437 ASN A O 1
ATOM 2851 N N . ILE A 1 376 ? 14.32513 -21.94975 -31.24855 1.000 70.12000 438 ILE A N 1
ATOM 2852 C CA . ILE A 1 376 ? 15.25321 -22.76166 -30.46254 1.000 75.52000 438 ILE A CA 1
ATOM 2853 C C . ILE A 1 376 ? 15.47829 -24.11167 -31.13250 1.000 78.58000 438 ILE A C 1
ATOM 2854 O O . ILE A 1 376 ? 16.62031 -24.55660 -31.30651 1.000 87.95000 438 ILE A O 1
ATOM 2859 N N . LEU A 1 377 ? 14.39032 -24.78676 -31.50944 1.000 77.64000 439 LEU A N 1
ATOM 2860 C CA . LEU A 1 377 ? 14.50639 -26.08478 -32.16939 1.000 87.47000 439 LEU A CA 1
ATOM 2861 C C . LEU A 1 377 ? 15.24434 -25.96778 -33.49742 1.000 84.73000 439 LEU A C 1
ATOM 2862 O O . LEU A 1 377 ? 16.11039 -26.79373 -33.81041 1.000 91.13000 439 LEU A O 1
ATOM 2867 N N . LYS A 1 378 ? 14.91025 -24.95084 -34.29445 1.000 73.96000 440 LYS A N 1
ATOM 2868 C CA . LYS A 1 378 ? 15.55720 -24.77784 -35.59147 1.000 79.89000 440 LYS A CA 1
ATOM 2869 C C . LYS A 1 378 ? 17.04218 -24.47373 -35.45053 1.000 85.23000 440 LYS A C 1
ATOM 2870 O O . LYS A 1 378 ? 17.82517 -24.77372 -36.36054 1.000 92.27000 440 LYS A O 1
ATOM 2876 N N . MET A 1 379 ? 17.45317 -23.88266 -34.32757 1.000 92.22000 441 MET A N 1
ATOM 2877 C CA . MET A 1 379 ? 18.85015 -23.49356 -34.17462 1.000 98.87000 441 MET A CA 1
ATOM 2878 C C . MET A 1 379 ? 19.73024 -24.68148 -33.80460 1.000 103.99000 441 MET A C 1
ATOM 2879 O O . MET A 1 379 ? 20.85224 -24.80643 -34.30863 1.000 113.61000 441 MET A O 1
ATOM 2884 N N . ALA A 1 380 ? 19.24633 -25.56148 -32.92755 1.000 101.23000 442 ALA A N 1
ATOM 2885 C CA . ALA A 1 380 ? 19.98843 -26.75942 -32.53853 1.000 108.45000 442 ALA A CA 1
ATOM 2886 C C . ALA A 1 380 ? 19.50448 -27.90948 -33.41647 1.000 118.14000 442 ALA A C 1
ATOM 2887 O O . ALA A 1 380 ? 18.66755 -28.72353 -33.02841 1.000 118.33000 442 ALA A O 1
ATOM 2889 N N . GLU A 1 381 ? 20.04844 -27.96050 -34.63348 1.000 123.35000 443 GLU A N 1
ATOM 2890 C CA . GLU A 1 381 ? 19.63949 -28.98056 -35.59443 1.000 135.81000 443 GLU A CA 1
ATOM 2891 C C . GLU A 1 381 ? 20.04460 -30.37352 -35.13039 1.000 140.44000 443 GLU A C 1
ATOM 2892 O O . GLU A 1 381 ? 19.22766 -31.30157 -35.13633 1.000 134.15000 443 GLU A O 1
ATOM 2898 N N . ASP A 1 382 ? 21.30662 -30.53941 -34.72942 1.000 138.17000 444 ASP A N 1
ATOM 2899 C CA . ASP A 1 382 ? 21.78972 -31.85536 -34.32438 1.000 138.25000 444 ASP A CA 1
ATOM 2900 C C . ASP A 1 382 ? 21.13179 -32.30536 -33.02534 1.000 139.37000 444 ASP A C 1
ATOM 2901 O O . ASP A 1 382 ? 20.77688 -33.48138 -32.87529 1.000 138.02000 444 ASP A O 1
ATOM 2906 N N . GLU A 1 383 ? 20.94876 -31.38433 -32.07938 1.000 135.07000 445 GLU A N 1
ATOM 2907 C CA . GLU A 1 383 ? 20.39082 -31.70432 -30.77135 1.000 129.06000 445 GLU A CA 1
ATOM 2908 C C . GLU A 1 383 ? 18.93079 -31.28141 -30.64032 1.000 124.37000 445 GLU A C 1
ATOM 2909 O O . GLU A 1 383 ? 18.46581 -31.00040 -29.53031 1.000 118.75000 445 GLU A O 1
ATOM 2915 N N . ALA A 1 384 ? 18.20176 -31.21751 -31.75930 1.000 125.14000 446 ALA A N 1
ATOM 2916 C CA . ALA A 1 384 ? 16.77574 -30.90960 -31.69327 1.000 116.32000 446 ALA A CA 1
ATOM 2917 C C . ALA A 1 384 ? 16.01683 -31.95762 -30.89320 1.000 113.12000 446 ALA A C 1
ATOM 2918 O O . ALA A 1 384 ? 15.03683 -31.63167 -30.21419 1.000 111.98000 446 ALA A O 1
ATOM 2920 N N . GLU A 1 385 ? 16.45292 -33.21760 -30.96517 1.000 124.20000 447 GLU A N 1
ATOM 2921 C CA . GLU A 1 385 ? 15.79601 -34.27861 -30.21110 1.000 118.35000 447 GLU A CA 1
ATOM 2922 C C . GLU A 1 385 ? 15.96904 -34.07154 -28.71212 1.000 110.08000 447 GLU A C 1
ATOM 2923 O O . GLU A 1 385 ? 15.03608 -34.30658 -27.93408 1.000 102.56000 447 GLU A O 1
ATOM 2929 N N . THR A 1 386 ? 17.16003 -33.64044 -28.28817 1.000 112.22000 448 THR A N 1
ATOM 2930 C CA . THR A 1 386 ? 17.39905 -33.38937 -26.87019 1.000 110.05000 448 THR A CA 1
ATOM 2931 C C . THR A 1 386 ? 16.51299 -32.26441 -26.35021 1.000 115.14000 448 THR A C 1
ATOM 2932 O O . THR A 1 386 ? 15.97803 -32.34940 -25.23919 1.000 108.04000 448 THR A O 1
ATOM 2936 N N . ILE A 1 387 ? 16.34889 -31.19845 -27.13724 1.000 118.99000 449 ILE A N 1
ATOM 2937 C CA . ILE A 1 387 ? 15.49583 -30.09150 -26.71226 1.000 113.68000 449 ILE A CA 1
ATOM 2938 C C . ILE A 1 387 ? 14.03386 -30.51560 -26.70720 1.000 108.73000 449 ILE A C 1
ATOM 2939 O O . ILE A 1 387 ? 13.26886 -30.13861 -25.81119 1.000 108.07000 449 ILE A O 1
ATOM 2944 N N . GLY A 1 388 ? 13.62088 -31.30266 -27.70416 1.000 109.87000 450 GLY A N 1
ATOM 2945 C CA . GLY A 1 388 ? 12.26192 -31.81976 -27.70709 1.000 110.83000 450 GLY A CA 1
ATOM 2946 C C . GLY A 1 388 ? 11.95401 -32.64073 -26.47105 1.000 113.48000 450 GLY A C 1
ATOM 2947 O O . GLY A 1 388 ? 10.83103 -32.61979 -25.96102 1.000 102.37000 450 GLY A O 1
ATOM 2948 N N . ASN A 1 389 ? 12.94808 -33.38064 -25.97505 1.000 116.93000 451 ASN A N 1
ATOM 2949 C CA . ASN A 1 389 ? 12.78817 -34.09260 -24.71302 1.000 117.96000 451 ASN A CA 1
ATOM 2950 C C . ASN A 1 389 ? 12.63313 -33.11357 -23.55505 1.000 114.06000 451 ASN A C 1
ATOM 2951 O O . ASN A 1 389 ? 11.74717 -33.27459 -22.70602 1.000 113.14000 451 ASN A O 1
ATOM 2956 N N . LEU A 1 390 ? 13.50207 -32.09851 -23.49912 1.000 117.71000 452 LEU A N 1
ATOM 2957 C CA . LEU A 1 390 ? 13.40903 -31.08647 -22.44916 1.000 111.16000 452 LEU A CA 1
ATOM 2958 C C . LEU A 1 390 ? 12.04498 -30.41056 -22.45114 1.000 104.06000 452 LEU A C 1
ATOM 2959 O O . LEU A 1 390 ? 11.46700 -30.15956 -21.38614 1.000 100.74000 452 LEU A O 1
ATOM 2964 N N . ILE A 1 391 ? 11.52092 -30.09365 -23.63814 1.000 98.57000 453 ILE A N 1
ATOM 2965 C CA . ILE A 1 391 ? 10.17788 -29.52974 -23.72812 1.000 97.16000 453 ILE A CA 1
ATOM 2966 C C . ILE A 1 391 ? 9.15097 -30.52079 -23.19505 1.000 104.25000 453 ILE A C 1
ATOM 2967 O O . ILE A 1 391 ? 8.19596 -30.14183 -22.50904 1.000 101.31000 453 ILE A O 1
ATOM 2972 N N . GLU A 1 392 ? 9.34405 -31.81179 -23.48001 1.000 109.01000 454 GLU A N 1
ATOM 2973 C CA . GLU A 1 392 ? 8.38313 -32.81584 -23.03594 1.000 106.23000 454 GLU A CA 1
ATOM 2974 C C . GLU A 1 392 ? 8.47219 -33.05077 -21.53193 1.000 100.82000 454 GLU A C 1
ATOM 2975 O O . GLU A 1 392 ? 7.44623 -33.24582 -20.86989 1.000 98.84000 454 GLU A O 1
ATOM 2981 N N . GLU A 1 393 ? 9.68921 -33.04767 -20.97897 1.000 97.14000 455 GLU A N 1
ATOM 2982 C CA . GLU A 1 393 ? 9.87227 -33.34560 -19.56096 1.000 97.16000 455 GLU A CA 1
ATOM 2983 C C . GLU A 1 393 ? 9.07423 -32.38662 -18.68398 1.000 107.17000 455 GLU A C 1
ATOM 2984 O O . GLU A 1 393 ? 8.40629 -32.80363 -17.73094 1.000 118.94000 455 GLU A O 1
ATOM 2990 N N . CYS A 1 394 ? 9.13113 -31.09263 -18.99103 1.000 110.94000 456 CYS A N 1
ATOM 2991 C CA . CYS A 1 394 ? 8.44409 -30.08164 -18.19405 1.000 110.02000 456 CYS A CA 1
ATOM 2992 C C . CYS A 1 394 ? 6.96607 -29.96276 -18.53901 1.000 108.86000 456 CYS A C 1
ATOM 2993 O O . CYS A 1 394 ? 6.29402 -29.06278 -18.02302 1.000 109.16000 456 CYS A O 1
ATOM 2996 N N . GLY A 1 395 ? 6.44711 -30.84483 -19.38896 1.000 103.81000 457 GLY A N 1
ATOM 2997 C CA . GLY A 1 395 ? 5.07309 -30.75394 -19.83192 1.000 103.64000 457 GLY A CA 1
ATOM 2998 C C . GLY A 1 395 ? 4.83098 -29.77300 -20.95495 1.000 105.67000 457 GLY A C 1
ATOM 2999 O O . GLY A 1 395 ? 3.66796 -29.49309 -21.26893 1.000 102.91000 457 GLY A O 1
ATOM 3000 N N . GLY A 1 396 ? 5.89193 -29.24095 -21.56700 1.000 107.67000 458 GLY A N 1
ATOM 3001 C CA . GLY A 1 396 ? 5.71383 -28.26401 -22.62904 1.000 104.83000 458 GLY A CA 1
ATOM 3002 C C . GLY A 1 396 ? 5.02483 -28.84410 -23.84899 1.000 104.47000 458 GLY A C 1
ATOM 3003 O O . GLY A 1 396 ? 4.11977 -28.22919 -24.41699 1.000 103.77000 458 GLY A O 1
ATOM 3004 N N . LEU A 1 397 ? 5.45990 -30.03409 -24.27696 1.000 101.86000 459 LEU A N 1
ATOM 3005 C CA . LEU A 1 397 ? 4.86591 -30.66318 -25.45392 1.000 107.93000 459 LEU A CA 1
ATOM 3006 C C . LEU A 1 397 ? 3.36793 -30.87427 -25.27486 1.000 107.73000 459 LEU A C 1
ATOM 3007 O O . LEU A 1 397 ? 2.59789 -30.75936 -26.23584 1.000 104.51000 459 LEU A O 1
ATOM 3012 N N . GLU A 1 398 ? 2.93399 -31.18325 -24.04984 1.000 111.43000 460 GLU A N 1
ATOM 3013 C CA . GLU A 1 398 ? 1.50500 -31.26234 -23.76979 1.000 119.11000 460 GLU A CA 1
ATOM 3014 C C . GLU A 1 398 ? 0.82490 -29.92040 -24.00882 1.000 119.58000 460 GLU A C 1
ATOM 3015 O O . GLU A 1 398 ? -0.27112 -29.86250 -24.57779 1.000 119.59000 460 GLU A O 1
ATOM 3021 N N . LYS A 1 399 ? 1.46484 -28.82734 -23.58489 1.000 116.60000 461 LYS A N 1
ATOM 3022 C CA . LYS A 1 399 ? 0.86274 -27.50738 -23.74292 1.000 116.80000 461 LYS A CA 1
ATOM 3023 C C . LYS A 1 399 ? 0.87067 -27.05544 -25.19794 1.000 113.00000 461 LYS A C 1
ATOM 3024 O O . LYS A 1 399 ? -0.05839 -26.36552 -25.63394 1.000 109.82000 461 LYS A O 1
ATOM 3030 N N . ILE A 1 400 ? 1.90467 -27.42440 -25.95895 1.000 106.89000 462 ILE A N 1
ATOM 3031 C CA . ILE A 1 400 ? 1.91261 -27.13546 -27.39097 1.000 109.51000 462 ILE A CA 1
ATOM 3032 C C . ILE A 1 400 ? 0.76964 -27.86356 -28.08490 1.000 116.43000 462 ILE A C 1
ATOM 3033 O O . ILE A 1 400 ? 0.08857 -27.30264 -28.95290 1.000 107.13000 462 ILE A O 1
ATOM 3038 N N . GLU A 1 401 ? 0.54273 -29.12756 -27.71485 1.000 118.59000 463 GLU A N 1
ATOM 3039 C CA . GLU A 1 401 ? -0.52723 -29.90666 -28.33278 1.000 114.08000 463 GLU A CA 1
ATOM 3040 C C . GLU A 1 401 ? -1.90026 -29.33774 -27.99676 1.000 110.85000 463 GLU A C 1
ATOM 3041 O O . GLU A 1 401 ? -2.79929 -29.33884 -28.84574 1.000 117.13000 463 GLU A O 1
ATOM 3047 N N . GLN A 1 402 ? -2.08925 -28.85971 -26.76378 1.000 110.58000 464 GLN A N 1
ATOM 3048 C CA . GLN A 1 402 ? -3.33729 -28.18278 -26.42777 1.000 118.03000 464 GLN A CA 1
ATOM 3049 C C . GLN A 1 402 ? -3.52440 -26.91882 -27.25481 1.000 119.87000 464 GLN A C 1
ATOM 3050 O O . GLN A 1 402 ? -4.66144 -26.54592 -27.57179 1.000 113.33000 464 GLN A O 1
ATOM 3056 N N . LEU A 1 403 ? -2.42946 -26.25076 -27.61287 1.000 116.92000 465 LEU A N 1
ATOM 3057 C CA . LEU A 1 403 ? -2.49557 -25.05480 -28.43991 1.000 120.59000 465 LEU A CA 1
ATOM 3058 C C . LEU A 1 403 ? -2.76059 -25.36488 -29.90789 1.000 120.41000 465 LEU A C 1
ATOM 3059 O O . LEU A 1 403 ? -2.98668 -24.43392 -30.68692 1.000 111.65000 465 LEU A O 1
ATOM 3064 N N . GLN A 1 404 ? -2.72551 -26.63989 -30.30684 1.000 119.57000 466 GLN A N 1
ATOM 3065 C CA . GLN A 1 404 ? -3.10753 -26.99297 -31.66882 1.000 119.87000 466 GLN A CA 1
ATOM 3066 C C . GLN A 1 404 ? -4.57656 -26.70908 -31.94379 1.000 120.25000 466 GLN A C 1
ATOM 3067 O O . GLN A 1 404 ? -4.95961 -26.54915 -33.10778 1.000 116.01000 466 GLN A O 1
ATOM 3073 N N . ASN A 1 405 ? -5.40453 -26.64610 -30.90276 1.000 122.68000 467 ASN A N 1
ATOM 3074 C CA . ASN A 1 405 ? -6.80356 -26.27020 -31.03174 1.000 128.45000 467 ASN A CA 1
ATOM 3075 C C . ASN A 1 405 ? -7.05765 -24.83820 -30.58878 1.000 132.87000 467 ASN A C 1
ATOM 3076 O O . ASN A 1 405 ? -8.21567 -24.46227 -30.37776 1.000 127.85000 467 ASN A O 1
ATOM 3081 N N . HIS A 1 406 ? -6.00470 -24.03912 -30.43085 1.000 134.83000 468 HIS A N 1
ATOM 3082 C CA . HIS A 1 406 ? -6.16878 -22.65312 -30.02690 1.000 125.39000 468 HIS A CA 1
ATOM 3083 C C . HIS A 1 406 ? -6.97286 -21.89421 -31.07790 1.000 125.67000 468 HIS A C 1
ATOM 3084 O O . HIS A 1 406 ? -7.06487 -22.29227 -32.24188 1.000 125.38000 468 HIS A O 1
ATOM 3091 N N . GLU A 1 407 ? -7.57193 -20.78824 -30.64593 1.000 118.69000 469 GLU A N 1
ATOM 3092 C CA . GLU A 1 407 ? -8.46501 -20.03933 -31.51993 1.000 114.22000 469 GLU A CA 1
ATOM 3093 C C . GLU A 1 407 ? -7.70609 -19.23532 -32.57199 1.000 117.85000 469 GLU A C 1
ATOM 3094 O O . GLU A 1 407 ? -8.17314 -19.10740 -33.70898 1.000 116.92000 469 GLU A O 1
ATOM 3100 N N . ASN A 1 408 ? -6.54512 -18.68823 -32.21804 1.000 117.75000 470 ASN A N 1
ATOM 3101 C CA . ASN A 1 408 ? -5.80921 -17.82521 -33.13410 1.000 116.16000 470 ASN A CA 1
ATOM 3102 C C . ASN A 1 408 ? -5.19519 -18.62622 -34.27509 1.000 118.34000 470 ASN A C 1
ATOM 3103 O O . ASN A 1 408 ? -4.60011 -19.68517 -34.06206 1.000 116.28000 470 ASN A O 1
ATOM 3108 N N . GLU A 1 409 ? -5.31926 -18.09027 -35.49410 1.000 127.59000 471 GLU A N 1
ATOM 3109 C CA . GLU A 1 409 ? -4.81125 -18.78429 -36.67509 1.000 122.40000 471 GLU A CA 1
ATOM 3110 C C . GLU A 1 409 ? -3.30623 -19.00918 -36.58513 1.000 114.85000 471 GLU A C 1
ATOM 3111 O O . GLU A 1 409 ? -2.82716 -20.13315 -36.76310 1.000 114.72000 471 GLU A O 1
ATOM 3117 N N . ASP A 1 410 ? -2.54329 -17.95011 -36.30519 1.000 110.52000 472 ASP A N 1
ATOM 3118 C CA . ASP A 1 410 ? -1.09128 -18.08801 -36.25023 1.000 111.18000 472 ASP A CA 1
ATOM 3119 C C . ASP A 1 410 ? -0.65019 -19.01794 -35.12921 1.000 108.39000 472 ASP A C 1
ATOM 3120 O O . ASP A 1 410 ? 0.42985 -19.61487 -35.20922 1.000 102.48000 472 ASP A O 1
ATOM 3125 N N . ILE A 1 411 ? -1.46014 -19.15695 -34.07918 1.000 109.66000 473 ILE A N 1
ATOM 3126 C CA . ILE A 1 411 ? -1.06505 -19.99188 -32.95016 1.000 113.14000 473 ILE A CA 1
ATOM 3127 C C . ILE A 1 411 ? -1.26496 -21.46891 -33.27109 1.000 121.19000 473 ILE A C 1
ATOM 3128 O O . ILE A 1 411 ? -0.34790 -22.27984 -33.10409 1.000 124.94000 473 ILE A O 1
ATOM 3133 N N . TYR A 1 412 ? -2.46195 -21.84901 -33.73504 1.000 124.11000 474 TYR A N 1
ATOM 3134 C CA . TYR A 1 412 ? -2.69886 -23.26403 -34.00598 1.000 118.92000 474 TYR A CA 1
ATOM 3135 C C . TYR A 1 412 ? -2.00287 -23.71904 -35.28398 1.000 117.21000 474 TYR A C 1
ATOM 3136 O O . TYR A 1 412 ? -1.66179 -24.90002 -35.41095 1.000 121.92000 474 TYR A O 1
ATOM 3145 N N . LYS A 1 413 ? -1.78396 -22.80906 -36.23802 1.000 110.71000 475 LYS A N 1
ATOM 3146 C CA . LYS A 1 413 ? -1.02297 -23.17205 -37.42903 1.000 105.10000 475 LYS A CA 1
ATOM 3147 C C . LYS A 1 413 ? 0.43406 -23.45094 -37.08507 1.000 115.07000 475 LYS A C 1
ATOM 3148 O O . LYS A 1 413 ? 1.02411 -24.41392 -37.59005 1.000 114.72000 475 LYS A O 1
ATOM 3154 N N . LEU A 1 414 ? 1.03103 -22.61787 -36.23112 1.000 113.77000 476 LEU A N 1
ATOM 3155 C CA . LEU A 1 414 ? 2.41706 -22.83875 -35.83215 1.000 117.61000 476 LEU A CA 1
ATOM 3156 C C . LEU A 1 414 ? 2.54617 -24.04371 -34.90911 1.000 119.95000 476 LEU A C 1
ATOM 3157 O O . LEU A 1 414 ? 3.52922 -24.78965 -34.98911 1.000 123.13000 476 LEU A O 1
ATOM 3162 N N . ALA A 1 415 ? 1.56621 -24.24974 -34.02507 1.000 121.56000 477 ALA A N 1
ATOM 3163 C CA . ALA A 1 415 ? 1.61531 -25.39270 -33.11703 1.000 120.05000 477 ALA A CA 1
ATOM 3164 C C . ALA A 1 415 ? 1.64938 -26.70673 -33.88397 1.000 123.24000 477 ALA A C 1
ATOM 3165 O O . ALA A 1 415 ? 2.41345 -27.61666 -33.53896 1.000 124.02000 477 ALA A O 1
ATOM 3167 N N . TYR A 1 416 ? 0.82436 -26.82883 -34.92694 1.000 127.08000 478 TYR A N 1
ATOM 3168 C CA . TYR A 1 416 ? 0.87741 -28.01286 -35.77590 1.000 124.53000 478 TYR A CA 1
ATOM 3169 C C . TYR A 1 416 ? 2.21140 -28.10280 -36.50794 1.000 121.03000 478 TYR A C 1
ATOM 3170 O O . TYR A 1 416 ? 2.79847 -29.18676 -36.61391 1.000 121.10000 478 TYR A O 1
ATOM 3179 N N . GLU A 1 417 ? 2.70030 -26.97278 -37.02700 1.000 113.70000 479 GLU A N 1
ATOM 3180 C CA . GLU A 1 417 ? 3.94928 -26.97173 -37.78403 1.000 112.60000 479 GLU A CA 1
ATOM 3181 C C . GLU A 1 417 ? 5.14033 -27.34261 -36.90706 1.000 109.86000 479 GLU A C 1
ATOM 3182 O O . GLU A 1 417 ? 6.03237 -28.07957 -37.34405 1.000 104.70000 479 GLU A O 1
ATOM 3188 N N . ILE A 1 418 ? 5.18034 -26.82956 -35.67308 1.000 119.53000 480 ILE A N 1
ATOM 3189 C CA . ILE A 1 418 ? 6.25039 -27.19545 -34.74709 1.000 119.07000 480 ILE A CA 1
ATOM 3190 C C . ILE A 1 418 ? 6.23150 -28.69444 -34.47704 1.000 120.45000 480 ILE A C 1
ATOM 3191 O O . ILE A 1 418 ? 7.28255 -29.34737 -34.43304 1.000 115.82000 480 ILE A O 1
ATOM 3196 N N . ILE A 1 419 ? 5.03854 -29.26451 -34.30298 1.000 121.32000 481 ILE A N 1
ATOM 3197 C CA . ILE A 1 419 ? 4.93165 -30.68651 -34.00192 1.000 121.12000 481 ILE A CA 1
ATOM 3198 C C . ILE A 1 419 ? 5.25367 -31.53054 -35.22989 1.000 115.36000 481 ILE A C 1
ATOM 3199 O O . ILE A 1 419 ? 5.82575 -32.61949 -35.10687 1.000 114.84000 481 ILE A O 1
ATOM 3204 N N . ASP A 1 420 ? 4.92360 -31.04761 -36.42890 1.000 110.11000 482 ASP A N 1
ATOM 3205 C CA . ASP A 1 420 ? 5.24562 -31.80863 -37.63188 1.000 112.86000 482 ASP A CA 1
ATOM 3206 C C . ASP A 1 420 ? 6.75462 -31.92553 -37.81392 1.000 115.30000 482 ASP A C 1
ATOM 3207 O O . ASP A 1 420 ? 7.26368 -32.99551 -38.16790 1.000 120.65000 482 ASP A O 1
ATOM 3212 N N . GLN A 1 421 ? 7.49156 -30.85047 -37.54199 1.000 114.04000 483 GLN A N 1
ATOM 3213 C CA . GLN A 1 421 ? 8.91554 -30.82539 -37.84803 1.000 106.29000 483 GLN A CA 1
ATOM 3214 C C . GLN A 1 421 ? 9.77662 -31.44529 -36.75303 1.000 103.34000 483 GLN A C 1
ATOM 3215 O O . GLN A 1 421 ? 10.85665 -31.96622 -37.05305 1.000 96.04000 483 GLN A O 1
ATOM 3221 N N . PHE A 1 422 ? 9.32966 -31.41327 -35.49402 1.000 109.22000 484 PHE A N 1
ATOM 3222 C CA . PHE A 1 422 ? 10.13172 -31.92217 -34.38903 1.000 111.40000 484 PHE A CA 1
ATOM 3223 C C . PHE A 1 422 ? 9.40982 -32.91018 -33.47896 1.000 109.06000 484 PHE A C 1
ATOM 3224 O O . PHE A 1 422 ? 10.01588 -33.37710 -32.50896 1.000 106.32000 484 PHE A O 1
ATOM 3232 N N . PHE A 1 423 ? 8.15083 -33.23928 -33.74891 1.000 109.88000 485 PHE A N 1
ATOM 3233 C CA . PHE A 1 423 ? 7.43693 -34.22230 -32.93685 1.000 119.29000 485 PHE A CA 1
ATOM 3234 C C . PHE A 1 423 ? 6.56096 -35.13239 -33.79379 1.000 114.40000 485 PHE A C 1
ATOM 3235 O O . PHE A 1 423 ? 5.83804 -35.98442 -33.27574 1.000 105.40000 485 PHE A O 1
ATOM 3243 N N . ASP B 2 2 ? 17.42809 -4.34897 -39.98471 1.000 91.17000 39 ASP B N 1
ATOM 3244 C CA . ASP B 2 2 ? 16.05907 -3.93138 -39.70922 1.000 92.58000 39 ASP B CA 1
ATOM 3245 C C . ASP B 2 2 ? 15.59275 -4.50043 -38.37200 1.000 78.28000 39 ASP B C 1
ATOM 3246 O O . ASP B 2 2 ? 15.23214 -5.67354 -38.27979 1.000 68.15000 39 ASP B O 1
ATOM 3251 N N . ARG B 2 3 ? 15.60188 -3.66336 -37.33906 1.000 78.72000 40 ARG B N 1
ATOM 3252 C CA . ARG B 2 3 ? 15.30552 -4.08737 -35.97992 1.000 71.28000 40 ARG B CA 1
ATOM 3253 C C . ARG B 2 3 ? 13.84557 -3.81880 -35.63739 1.000 67.98000 40 ARG B C 1
ATOM 3254 O O . ARG B 2 3 ? 13.21208 -2.91603 -36.19121 1.000 65.62000 40 ARG B O 1
ATOM 3262 N N . VAL B 2 4 ? 13.31716 -4.61490 -34.71414 1.000 67.37000 41 VAL B N 1
ATOM 3263 C CA . VAL B 2 4 ? 11.94530 -4.48029 -34.24063 1.000 62.23000 41 VAL B CA 1
ATOM 3264 C C . VAL B 2 4 ? 12.01377 -4.16418 -32.74867 1.000 58.01000 41 VAL B C 1
ATOM 3265 O O . VAL B 2 4 ? 12.17136 -5.06107 -31.91067 1.000 58.71000 41 VAL B O 1
ATOM 3269 N N . LYS B 2 5 ? 11.93749 -2.87918 -32.41673 1.000 58.74000 42 LYS B N 1
ATOM 3270 C CA . LYS B 2 5 ? 11.92587 -2.41509 -31.03775 1.000 50.14000 42 LYS B CA 1
ATOM 3271 C C . LYS B 2 5 ? 10.51090 -2.02051 -30.63324 1.000 45.46000 42 LYS B C 1
ATOM 3272 O O . LYS B 2 5 ? 9.71445 -1.56380 -31.45897 1.000 52.85000 42 LYS B O 1
ATOM 3278 N N . ARG B 2 6 ? 10.20444 -2.19952 -29.35312 1.000 49.93000 43 ARG B N 1
ATOM 3279 C CA . ARG B 2 6 ? 8.87451 -1.85390 -28.88764 1.000 44.20000 43 ARG B CA 1
ATOM 3280 C C . ARG B 2 6 ? 8.92446 -0.61583 -27.99573 1.000 50.43000 43 ARG B C 1
ATOM 3281 O O . ARG B 2 6 ? 9.88969 -0.42648 -27.24811 1.000 43.90000 43 ARG B O 1
ATOM 3289 N N . PRO B 2 7 ? 7.89618 0.25485 -28.04040 1.000 46.24000 44 PRO B N 1
ATOM 3290 C CA . PRO B 2 7 ? 6.69090 0.14943 -28.87394 1.000 42.52000 44 PRO B CA 1
ATOM 3291 C C . PRO B 2 7 ? 6.96127 0.34642 -30.36706 1.000 50.51000 44 PRO B C 1
ATOM 3292 O O . PRO B 2 7 ? 7.76086 1.19964 -30.75241 1.000 45.13000 44 PRO B O 1
ATOM 3296 N N . MET B 2 8 ? 6.28421 -0.44985 -31.18875 1.000 53.46000 45 MET B N 1
ATOM 3297 C CA . MET B 2 8 ? 6.53568 -0.48086 -32.62084 1.000 43.52000 45 MET B CA 1
ATOM 3298 C C . MET B 2 8 ? 5.90204 0.71690 -33.31668 1.000 46.81000 45 MET B C 1
ATOM 3299 O O . MET B 2 8 ? 4.86004 1.22860 -32.89632 1.000 47.00000 45 MET B O 1
ATOM 3304 N N . ASN B 2 9 ? 6.54150 1.16203 -34.39695 1.000 42.41000 46 ASN B N 1
ATOM 3305 C CA . ASN B 2 9 ? 5.97486 2.20080 -35.24280 1.000 50.76000 46 ASN B CA 1
ATOM 3306 C C . ASN B 2 9 ? 5.07765 1.56745 -36.30642 1.000 34.60000 46 ASN B C 1
ATOM 3307 O O . ASN B 2 9 ? 4.90401 0.34639 -36.36228 1.000 42.11000 46 ASN B O 1
ATOM 3312 N N . ALA B 2 10 ? 4.48707 2.41521 -37.15626 1.000 41.84000 47 ALA B N 1
ATOM 3313 C CA . ALA B 2 10 ? 3.53884 1.93386 -38.15687 1.000 42.73000 47 ALA B CA 1
ATOM 3314 C C . ALA B 2 10 ? 4.16382 0.88899 -39.07404 1.000 54.58000 47 ALA B C 1
ATOM 3315 O O . ALA B 2 10 ? 3.52700 -0.12023 -39.40173 1.000 57.80000 47 ALA B O 1
ATOM 3317 N N . PHE B 2 11 ? 5.40658 1.11535 -39.50952 1.000 53.40000 48 PHE B N 1
ATOM 3318 C CA . PHE B 2 11 ? 6.06554 0.15749 -40.39171 1.000 46.02000 48 PHE B CA 1
ATOM 3319 C C . PHE B 2 11 ? 6.30522 -1.17339 -39.68871 1.000 41.61000 48 PHE B C 1
ATOM 3320 O O . PHE B 2 11 ? 6.12632 -2.23948 -40.28757 1.000 41.09000 48 PHE B O 1
ATOM 3328 N N . MET B 2 12 ? 6.72069 -1.13018 -38.41987 1.000 45.10000 49 MET B N 1
ATOM 3329 C CA . MET B 2 12 ? 7.05034 -2.36003 -37.70592 1.000 38.22000 49 MET B CA 1
ATOM 3330 C C . MET B 2 12 ? 5.82069 -3.23840 -37.49639 1.000 47.84000 49 MET B C 1
ATOM 3331 O O . MET B 2 12 ? 5.89300 -4.46038 -37.67334 1.000 53.91000 49 MET B O 1
ATOM 3336 N N . VAL B 2 13 ? 4.68865 -2.64372 -37.11001 1.000 50.21000 50 VAL B N 1
ATOM 3337 C CA . VAL B 2 13 ? 3.47496 -3.43808 -36.92350 1.000 48.50000 50 VAL B CA 1
ATOM 3338 C C . VAL B 2 13 ? 2.99563 -4.00332 -38.25828 1.000 49.20000 50 VAL B C 1
ATOM 3339 O O . VAL B 2 13 ? 2.49896 -5.13447 -38.32402 1.000 50.01000 50 VAL B O 1
ATOM 3343 N N . TRP B 2 14 ? 3.13999 -3.23234 -39.33938 1.000 45.08000 51 TRP B N 1
ATOM 3344 C CA . TRP B 2 14 ? 2.78964 -3.73554 -40.66322 1.000 51.85000 51 TRP B CA 1
ATOM 3345 C C . TRP B 2 14 ? 3.72683 -4.85727 -41.09450 1.000 55.43000 51 TRP B C 1
ATOM 3346 O O . TRP B 2 14 ? 3.27993 -5.86945 -41.64727 1.000 51.91000 51 TRP B O 1
ATOM 3357 N N . SER B 2 15 ? 5.03187 -4.69286 -40.85300 1.000 54.13000 52 SER B N 1
ATOM 3358 C CA . SER B 2 15 ? 5.99205 -5.72958 -41.21330 1.000 52.04000 52 SER B CA 1
ATOM 3359 C C . SER B 2 15 ? 5.74574 -7.01561 -40.44112 1.000 52.51000 52 SER B C 1
ATOM 3360 O O . SER B 2 15 ? 6.04089 -8.10555 -40.94416 1.000 53.96000 52 SER B O 1
ATOM 3363 N N . ARG B 2 16 ? 5.21317 -6.91169 -39.21993 1.000 60.65000 53 ARG B N 1
ATOM 3364 C CA . ARG B 2 16 ? 5.01585 -8.09070 -38.38278 1.000 61.69000 53 ARG B CA 1
ATOM 3365 C C . ARG B 2 16 ? 4.10591 -9.10603 -39.06637 1.000 59.41000 53 ARG B C 1
ATOM 3366 O O . ARG B 2 16 ? 4.39327 -10.30894 -39.07640 1.000 61.34000 53 ARG B O 1
ATOM 3374 N N . GLY B 2 17 ? 2.99754 -8.63841 -39.64398 1.000 63.40000 54 GLY B N 1
ATOM 3375 C CA . GLY B 2 17 ? 2.11855 -9.54372 -40.36759 1.000 58.69000 54 GLY B CA 1
ATOM 3376 C C . GLY B 2 17 ? 2.72020 -10.00562 -41.68179 1.000 61.65000 54 GLY B C 1
ATOM 3377 O O . GLY B 2 17 ? 2.67143 -11.19266 -42.01869 1.000 71.70000 54 GLY B O 1
ATOM 3378 N N . GLN B 2 18 ? 3.29362 -9.07049 -42.44506 1.000 62.99000 55 GLN B N 1
ATOM 3379 C CA . GLN B 2 18 ? 3.85023 -9.40741 -43.75125 1.000 64.57000 55 GLN B CA 1
ATOM 3380 C C . GLN B 2 18 ? 5.05156 -10.34103 -43.64465 1.000 65.62000 55 GLN B C 1
ATOM 3381 O O . GLN B 2 18 ? 5.28147 -11.15202 -44.55068 1.000 68.05000 55 GLN B O 1
ATOM 3387 N N . ARG B 2 19 ? 5.83093 -10.23372 -42.56395 1.000 68.78000 56 ARG B N 1
ATOM 3388 C CA . ARG B 2 19 ? 7.02125 -11.06534 -42.41534 1.000 56.07000 56 ARG B CA 1
ATOM 3389 C C . ARG B 2 19 ? 6.66369 -12.54745 -42.44411 1.000 72.77000 56 ARG B C 1
ATOM 3390 O O . ARG B 2 19 ? 7.28867 -13.33731 -43.15930 1.000 70.42000 56 ARG B O 1
ATOM 3398 N N . ARG B 2 20 ? 5.65711 -12.93971 -41.65871 1.000 75.94000 57 ARG B N 1
ATOM 3399 C CA . ARG B 2 20 ? 5.30259 -14.34982 -41.53848 1.000 67.24000 57 ARG B CA 1
ATOM 3400 C C . ARG B 2 20 ? 4.79626 -14.90206 -42.86526 1.000 76.63000 57 ARG B C 1
ATOM 3401 O O . ARG B 2 20 ? 5.20243 -15.98796 -43.29634 1.000 89.11000 57 ARG B O 1
ATOM 3409 N N . LYS B 2 21 ? 3.88679 -14.17138 -43.51596 1.000 74.13000 58 LYS B N 1
ATOM 3410 C CA . LYS B 2 21 ? 3.37443 -14.59562 -44.81674 1.000 73.75000 58 LYS B CA 1
ATOM 3411 C C . LYS B 2 21 ? 4.50710 -14.75334 -45.82316 1.000 76.69000 58 LYS B C 1
ATOM 3412 O O . LYS B 2 21 ? 4.60115 -15.77235 -46.51613 1.000 76.87000 58 LYS B O 1
ATOM 3418 N N . MET B 2 22 ? 5.37175 -13.74108 -45.92155 1.000 77.48000 59 MET B N 1
ATOM 3419 C CA . MET B 2 22 ? 6.47040 -13.77580 -46.87896 1.000 79.50000 59 MET B CA 1
ATOM 3420 C C . MET B 2 22 ? 7.42386 -14.93549 -46.61025 1.000 74.55000 59 MET B C 1
ATOM 3421 O O . MET B 2 22 ? 8.00367 -15.49137 -47.55043 1.000 77.39000 59 MET B O 1
ATOM 3426 N N . ALA B 2 23 ? 7.60745 -15.30535 -45.34029 1.000 78.92000 60 ALA B N 1
ATOM 3427 C CA . ALA B 2 23 ? 8.45993 -16.44507 -45.01554 1.000 86.13000 60 ALA B CA 1
ATOM 3428 C C . ALA B 2 23 ? 7.86114 -17.75128 -45.52323 1.000 92.75000 60 ALA B C 1
ATOM 3429 O O . ALA B 2 23 ? 8.57619 -18.59610 -46.07345 1.000 90.66000 60 ALA B O 1
ATOM 3431 N N . GLN B 2 24 ? 6.55026 -17.93468 -45.34472 1.000 92.98000 61 GLN B N 1
ATOM 3432 C CA . GLN B 2 24 ? 5.90647 -19.16790 -45.78640 1.000 96.36000 61 GLN B CA 1
ATOM 3433 C C . GLN B 2 24 ? 5.85693 -19.25402 -47.30638 1.000 91.98000 61 GLN B C 1
ATOM 3434 O O . GLN B 2 24 ? 6.12704 -20.31397 -47.88341 1.000 98.99000 61 GLN B O 1
ATOM 3440 N N . GLU B 2 25 ? 5.50834 -18.15017 -47.97032 1.000 84.75000 62 GLU B N 1
ATOM 3441 C CA . GLU B 2 25 ? 5.38179 -18.16330 -49.42427 1.000 80.93000 62 GLU B CA 1
ATOM 3442 C C . GLU B 2 25 ? 6.72559 -18.35693 -50.11476 1.000 88.55000 62 GLU B C 1
ATOM 3443 O O . GLU B 2 25 ? 6.77333 -18.87499 -51.23675 1.000 85.92000 62 GLU B O 1
ATOM 3449 N N . ASN B 2 26 ? 7.81971 -17.95455 -49.47020 1.000 92.94000 63 ASN B N 1
ATOM 3450 C CA . ASN B 2 26 ? 9.16253 -18.08217 -50.03870 1.000 88.51000 63 ASN B CA 1
ATOM 3451 C C . ASN B 2 26 ? 10.11510 -18.60581 -48.97603 1.000 99.27000 63 ASN B C 1
ATOM 3452 O O . ASN B 2 26 ? 10.91308 -17.84953 -48.40438 1.000 96.58000 63 ASN B O 1
ATOM 3457 N N . PRO B 2 27 ? 10.05661 -19.90481 -48.67492 1.000 103.09000 64 PRO B N 1
ATOM 3458 C CA . PRO B 2 27 ? 10.93618 -20.45347 -47.62722 1.000 98.98000 64 PRO B CA 1
ATOM 3459 C C . PRO B 2 27 ? 12.41603 -20.38103 -47.96978 1.000 101.95000 64 PRO B C 1
ATOM 3460 O O . PRO B 2 27 ? 13.24940 -20.48172 -47.06109 1.000 104.11000 64 PRO B O 1
ATOM 3464 N N . LYS B 2 28 ? 12.76949 -20.21101 -49.24492 1.000 98.23000 65 LYS B N 1
ATOM 3465 C CA . LYS B 2 28 ? 14.15931 -20.13161 -49.67345 1.000 110.07000 65 LYS B CA 1
ATOM 3466 C C . LYS B 2 28 ? 14.69186 -18.70244 -49.68775 1.000 111.63000 65 LYS B C 1
ATOM 3467 O O . LYS B 2 28 ? 15.70553 -18.43517 -50.34415 1.000 121.83000 65 LYS B O 1
ATOM 3473 N N . MET B 2 29 ? 14.03684 -17.78460 -48.98456 1.000 104.25000 66 MET B N 1
ATOM 3474 C CA . MET B 2 29 ? 14.44444 -16.38647 -48.91580 1.000 99.55000 66 MET B CA 1
ATOM 3475 C C . MET B 2 29 ? 14.97687 -16.08521 -47.52102 1.000 95.17000 66 MET B C 1
ATOM 3476 O O . MET B 2 29 ? 14.35236 -16.45734 -46.52076 1.000 90.49000 66 MET B O 1
ATOM 3481 N N . HIS B 2 30 ? 16.12469 -15.41586 -47.45750 1.000 91.30000 67 HIS B N 1
ATOM 3482 C CA . HIS B 2 30 ? 16.76208 -15.12058 -46.18476 1.000 95.68000 67 HIS B CA 1
ATOM 3483 C C . HIS B 2 30 ? 16.08098 -13.94474 -45.48658 1.000 95.33000 67 HIS B C 1
ATOM 3484 O O . HIS B 2 30 ? 15.39849 -13.12699 -46.10837 1.000 92.88000 67 HIS B O 1
ATOM 3491 N N . ASN B 2 31 ? 16.27746 -13.88060 -44.16466 1.000 98.07000 68 ASN B N 1
ATOM 3492 C CA . ASN B 2 31 ? 15.62144 -12.85675 -43.35748 1.000 96.89000 68 ASN B CA 1
ATOM 3493 C C . ASN B 2 31 ? 16.05286 -11.45564 -43.76373 1.000 92.96000 68 ASN B C 1
ATOM 3494 O O . ASN B 2 31 ? 15.26060 -10.50888 -43.66949 1.000 79.30000 68 ASN B O 1
ATOM 3499 N N . SER B 2 32 ? 17.30164 -11.29928 -44.20921 1.000 97.20000 69 SER B N 1
ATOM 3500 C CA . SER B 2 32 ? 17.78208 -9.99116 -44.63948 1.000 86.15000 69 SER B CA 1
ATOM 3501 C C . SER B 2 32 ? 17.04646 -9.51847 -45.88623 1.000 80.82000 69 SER B C 1
ATOM 3502 O O . SER B 2 32 ? 16.67406 -8.34359 -45.98616 1.000 76.42000 69 SER B O 1
ATOM 3505 N N . GLU B 2 33 ? 16.83037 -10.41960 -46.84709 1.000 82.78000 70 GLU B N 1
ATOM 3506 C CA . GLU B 2 33 ? 16.13480 -10.04689 -48.07085 1.000 84.14000 70 GLU B CA 1
ATOM 3507 C C . GLU B 2 33 ? 14.65981 -9.76633 -47.81731 1.000 75.56000 70 GLU B C 1
ATOM 3508 O O . GLU B 2 33 ? 14.06029 -8.93356 -48.50714 1.000 71.14000 70 GLU B O 1
ATOM 3514 N N . ILE B 2 34 ? 14.05739 -10.44245 -46.83604 1.000 75.38000 71 ILE B N 1
ATOM 3515 C CA . ILE B 2 34 ? 12.66043 -10.17686 -46.50953 1.000 72.94000 71 ILE B CA 1
ATOM 3516 C C . ILE B 2 34 ? 12.50822 -8.77987 -45.92156 1.000 67.76000 71 ILE B C 1
ATOM 3517 O O . ILE B 2 34 ? 11.55687 -8.05719 -46.24125 1.000 52.58000 71 ILE B O 1
ATOM 3522 N N . SER B 2 35 ? 13.44741 -8.37053 -45.06494 1.000 59.30000 72 SER B N 1
ATOM 3523 C CA . SER B 2 35 ? 13.39821 -7.02751 -44.49801 1.000 57.86000 72 SER B CA 1
ATOM 3524 C C . SER B 2 35 ? 13.59248 -5.96452 -45.57115 1.000 59.45000 72 SER B C 1
ATOM 3525 O O . SER B 2 35 ? 12.92317 -4.92372 -45.54997 1.000 55.42000 72 SER B O 1
ATOM 3528 N N . LYS B 2 36 ? 14.51220 -6.20329 -46.50949 1.000 60.69000 73 LYS B N 1
ATOM 3529 C CA . LYS B 2 36 ? 14.76750 -5.23728 -47.57364 1.000 53.81000 73 LYS B CA 1
ATOM 3530 C C . LYS B 2 36 ? 13.52411 -5.01872 -48.42819 1.000 51.28000 73 LYS B C 1
ATOM 3531 O O . LYS B 2 36 ? 13.15564 -3.87785 -48.73212 1.000 58.66000 73 LYS B O 1
ATOM 3537 N N . ARG B 2 37 ? 12.86230 -6.10795 -48.82387 1.000 47.74000 74 ARG B N 1
ATOM 3538 C CA . ARG B 2 37 ? 11.68594 -5.99037 -49.67943 1.000 53.15000 74 ARG B CA 1
ATOM 3539 C C . ARG B 2 37 ? 10.51003 -5.37568 -48.93203 1.000 50.28000 74 ARG B C 1
ATO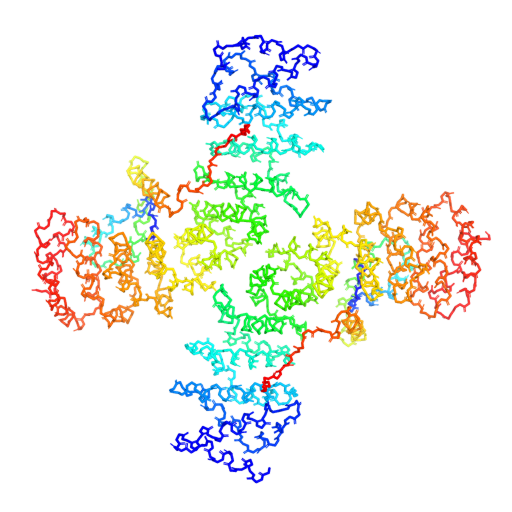M 3540 O O . ARG B 2 37 ? 9.76557 -4.56595 -49.49580 1.000 46.17000 74 ARG B O 1
ATOM 3548 N N . LEU B 2 38 ? 10.31663 -5.75766 -47.66393 1.000 49.04000 75 LEU B N 1
ATOM 3549 C CA . LEU B 2 38 ? 9.23974 -5.16594 -46.87356 1.000 46.52000 75 LEU B CA 1
ATOM 3550 C C . LEU B 2 38 ? 9.43234 -3.66487 -46.70673 1.000 44.60000 75 LEU B C 1
ATOM 3551 O O . LEU B 2 38 ? 8.46408 -2.89818 -46.77942 1.000 40.43000 75 LEU B O 1
ATOM 3556 N N . GLY B 2 39 ? 10.67030 -3.22848 -46.47023 1.000 46.43000 76 GLY B N 1
ATOM 3557 C CA . GLY B 2 39 ? 10.92789 -1.80139 -46.36642 1.000 38.35000 76 GLY B CA 1
ATOM 3558 C C . GLY B 2 39 ? 10.62518 -1.05957 -47.65235 1.000 45.47000 76 GLY B C 1
ATOM 3559 O O . GLY B 2 39 ? 10.13384 0.07228 -47.62924 1.000 46.77000 76 GLY B O 1
ATOM 3560 N N . ALA B 2 40 ? 10.91894 -1.68255 -48.79642 1.000 43.47000 77 ALA B N 1
ATOM 3561 C CA . ALA B 2 40 ? 10.62726 -1.05272 -50.07935 1.000 42.77000 77 ALA B CA 1
ATOM 3562 C C . ALA B 2 40 ? 9.13715 -1.07820 -50.38679 1.000 37.95000 77 ALA B C 1
ATOM 3563 O O . ALA B 2 40 ? 8.57267 -0.07140 -50.83164 1.000 44.20000 77 ALA B O 1
ATOM 3565 N N . GLU B 2 41 ? 8.48159 -2.22039 -50.16347 1.000 40.36000 78 GLU B N 1
ATOM 3566 C CA . GLU B 2 41 ? 7.05551 -2.32685 -50.44892 1.000 48.97000 78 GLU B CA 1
ATOM 3567 C C . GLU B 2 41 ? 6.22256 -1.40805 -49.56667 1.000 47.52000 78 GLU B C 1
ATOM 3568 O O . GLU B 2 41 ? 5.11030 -1.03642 -49.95427 1.000 47.27000 78 GLU B O 1
ATOM 3574 N N . TRP B 2 42 ? 6.73989 -1.03081 -48.39388 1.000 48.69000 79 TRP B N 1
ATOM 3575 C CA . TRP B 2 42 ? 6.05591 -0.05297 -47.55469 1.000 45.05000 79 TRP B CA 1
ATOM 3576 C C . TRP B 2 42 ? 5.92323 1.29394 -48.25373 1.000 55.61000 79 TRP B C 1
ATOM 3577 O O . TRP B 2 42 ? 4.95209 2.02166 -48.02141 1.000 50.99000 79 TRP B O 1
ATOM 3588 N N . LYS B 2 43 ? 6.88479 1.64119 -49.11511 1.000 54.46000 80 LYS B N 1
ATOM 3589 C CA . LYS B 2 43 ? 6.85314 2.92513 -49.80618 1.000 46.46000 80 LYS B CA 1
ATOM 3590 C C . LYS B 2 43 ? 5.71672 3.01972 -50.81776 1.000 46.67000 80 LYS B C 1
ATOM 3591 O O . LYS B 2 43 ? 5.31824 4.13157 -51.17968 1.000 62.05000 80 LYS B O 1
ATOM 3597 N N . LEU B 2 44 ? 5.19190 1.88452 -51.28449 1.000 51.17000 81 LEU B N 1
ATOM 3598 C CA . LEU B 2 44 ? 4.11952 1.89413 -52.27408 1.000 46.28000 81 LEU B CA 1
ATOM 3599 C C . LEU B 2 44 ? 2.74169 2.10374 -51.66358 1.000 61.99000 81 LEU B C 1
ATOM 3600 O O . LEU B 2 44 ? 1.81330 2.48341 -52.38625 1.000 62.90000 81 LEU B O 1
ATOM 3605 N N . LEU B 2 45 ? 2.58225 1.86978 -50.36350 1.000 65.57000 82 LEU B N 1
ATOM 3606 C CA . LEU B 2 45 ? 1.26846 1.95041 -49.74401 1.000 60.24000 82 LEU B CA 1
ATOM 3607 C C . LEU B 2 45 ? 0.76203 3.38826 -49.71091 1.000 62.64000 82 LEU B C 1
ATOM 3608 O O . LEU B 2 45 ? 1.51983 4.32951 -49.46526 1.000 61.90000 82 LEU B O 1
ATOM 3613 N N . SER B 2 46 ? -0.53511 3.54584 -49.95843 1.000 57.22000 83 SER B N 1
ATOM 3614 C CA . SER B 2 46 ? -1.18248 4.84165 -49.87227 1.000 62.38000 83 SER B CA 1
ATOM 3615 C C . SER B 2 46 ? -1.47604 5.18965 -48.41418 1.000 67.48000 83 SER B C 1
ATOM 3616 O O . SER B 2 46 ? -1.33344 4.36575 -47.50618 1.000 64.48000 83 SER B O 1
ATOM 3619 N N . GLU B 2 47 ? -1.88534 6.44154 -48.19811 1.000 73.65000 84 GLU B N 1
ATOM 3620 C CA . GLU B 2 47 ? -2.18498 6.90153 -46.84503 1.000 72.38000 84 GLU B CA 1
ATOM 3621 C C . GLU B 2 47 ? -3.32850 6.10522 -46.23054 1.000 69.22000 84 GLU B C 1
ATOM 3622 O O . GLU B 2 47 ? -3.31995 5.82030 -45.02653 1.000 74.36000 84 GLU B O 1
ATOM 3628 N N . THR B 2 48 ? -4.32569 5.74186 -47.03914 1.000 63.53000 85 THR B N 1
ATOM 3629 C CA . THR B 2 48 ? -5.44726 4.96354 -46.52467 1.000 68.86000 85 THR B CA 1
ATOM 3630 C C . THR B 2 48 ? -5.00666 3.56971 -46.09475 1.000 70.21000 85 THR B C 1
ATOM 3631 O O . THR B 2 48 ? -5.50312 3.03462 -45.09552 1.000 77.04000 85 THR B O 1
ATOM 3635 N N . GLU B 2 49 ? -4.07275 2.96195 -46.83206 1.000 74.00000 86 GLU B N 1
ATOM 3636 C CA . GLU B 2 49 ? -3.59320 1.63512 -46.46216 1.000 71.11000 86 GLU B CA 1
ATOM 3637 C C . GLU B 2 49 ? -2.65976 1.68449 -45.25751 1.000 62.70000 86 GLU B C 1
ATOM 3638 O O . GLU B 2 49 ? -2.56618 0.70356 -44.50948 1.000 61.88000 86 GLU B O 1
ATOM 3644 N N . LYS B 2 50 ? -1.97003 2.80971 -45.04884 1.000 70.79000 87 LYS B N 1
ATOM 3645 C CA . LYS B 2 50 ? -1.08864 2.95406 -43.89619 1.000 67.59000 87 LYS B CA 1
ATOM 3646 C C . LYS B 2 50 ? -1.83428 3.34391 -42.62893 1.000 63.45000 87 LYS B C 1
ATOM 3647 O O . LYS B 2 50 ? -1.33479 3.07814 -41.53010 1.000 61.79000 87 LYS B O 1
ATOM 3653 N N . ARG B 2 51 ? -2.99653 3.97354 -42.76253 1.000 73.08000 88 ARG B N 1
ATOM 3654 C CA . ARG B 2 51 ? -3.70726 4.51640 -41.60830 1.000 66.62000 88 ARG B CA 1
ATOM 3655 C C . ARG B 2 51 ? -3.99353 3.50038 -40.50212 1.000 58.59000 88 ARG B C 1
ATOM 3656 O O . ARG B 2 51 ? -3.79119 3.84752 -39.32522 1.000 61.86000 88 ARG B O 1
ATOM 3664 N N . PRO B 2 52 ? -4.46025 2.27022 -40.77787 1.000 59.30000 89 PRO B N 1
ATOM 3665 C CA . PRO B 2 52 ? -4.66754 1.32423 -39.66673 1.000 51.87000 89 PRO B CA 1
ATOM 3666 C C . PRO B 2 52 ? -3.40816 1.05367 -38.86619 1.000 55.58000 89 PRO B C 1
ATOM 3667 O O . PRO B 2 52 ? -3.47365 0.91073 -37.63915 1.000 58.01000 89 PRO B O 1
ATOM 3671 N N . PHE B 2 53 ? -2.25439 0.98298 -39.52962 1.000 61.88000 90 PHE B N 1
ATOM 3672 C CA . PHE B 2 53 ? -1.00504 0.72441 -38.83007 1.000 56.46000 90 PHE B CA 1
ATOM 3673 C C . PHE B 2 53 ? -0.45718 1.98362 -38.17336 1.000 53.31000 90 PHE B C 1
ATOM 3674 O O . PHE B 2 53 ? 0.26722 1.89291 -37.17463 1.000 54.40000 90 PHE B O 1
ATOM 3682 N N . ILE B 2 54 ? -0.79075 3.15749 -38.71431 1.000 54.51000 91 ILE B N 1
ATOM 3683 C CA . ILE B 2 54 ? -0.44188 4.40564 -38.04652 1.000 55.35000 91 ILE B CA 1
ATOM 3684 C C . ILE B 2 54 ? -1.25145 4.56347 -36.76623 1.000 65.54000 91 ILE B C 1
ATOM 3685 O O . ILE B 2 54 ? -0.72418 4.97970 -35.72745 1.000 64.45000 91 ILE B O 1
ATOM 3690 N N . ASP B 2 55 ? -2.54236 4.22307 -36.81472 1.000 62.91000 92 ASP B N 1
ATOM 3691 C CA . ASP B 2 55 ? -3.37994 4.32788 -35.62341 1.000 61.49000 92 ASP B CA 1
ATOM 3692 C C . ASP B 2 55 ? -2.96323 3.31508 -34.56550 1.000 61.16000 92 ASP B C 1
ATOM 3693 O O . ASP B 2 55 ? -3.01987 3.60414 -33.36450 1.000 63.84000 92 ASP B O 1
ATOM 3698 N N . GLU B 2 56 ? -2.55002 2.11718 -34.99158 1.000 58.69000 93 GLU B N 1
ATOM 3699 C CA . GLU B 2 56 ? -2.07335 1.12139 -34.03570 1.000 59.03000 93 GLU B CA 1
ATOM 3700 C C . GLU B 2 56 ? -0.78124 1.57283 -33.36521 1.000 58.82000 93 GLU B C 1
ATOM 3701 O O . GLU B 2 56 ? -0.61073 1.39596 -32.15326 1.000 61.81000 93 GLU B O 1
ATOM 3707 N N . ALA B 2 57 ? 0.14429 2.14707 -34.13860 1.000 62.86000 94 ALA B N 1
ATOM 3708 C CA . ALA B 2 57 ? 1.38836 2.64549 -33.56010 1.000 63.56000 94 ALA B CA 1
ATOM 3709 C C . ALA B 2 57 ? 1.12138 3.76747 -32.56707 1.000 61.55000 94 ALA B C 1
ATOM 3710 O O . ALA B 2 57 ? 1.74877 3.82773 -31.50331 1.000 54.37000 94 ALA B O 1
ATOM 3712 N N . LYS B 2 58 ? 0.19998 4.67517 -32.90378 1.000 60.71000 95 LYS B N 1
ATOM 3713 C CA . LYS B 2 58 ? -0.20298 5.70910 -31.95470 1.000 60.19000 95 LYS B CA 1
ATOM 3714 C C . LYS B 2 58 ? -0.82633 5.09199 -30.71242 1.000 56.08000 95 LYS B C 1
ATOM 3715 O O . LYS B 2 58 ? -0.58404 5.55314 -29.59054 1.000 59.20000 95 LYS B O 1
ATOM 3721 N N . ARG B 2 59 ? -1.63907 4.04873 -30.89505 1.000 52.84000 96 ARG B N 1
ATOM 3722 C CA . ARG B 2 59 ? -2.26844 3.37660 -29.76277 1.000 53.38000 96 ARG B CA 1
ATOM 3723 C C . ARG B 2 59 ? -1.22490 2.72399 -28.86312 1.000 53.48000 96 ARG B C 1
ATOM 3724 O O . ARG B 2 59 ? -1.28447 2.84405 -27.63310 1.000 58.01000 96 ARG B O 1
ATOM 3732 N N . LEU B 2 60 ? -0.26090 2.01824 -29.46144 1.000 58.40000 97 LEU B N 1
ATOM 3733 C CA . LEU B 2 60 ? 0.81658 1.42363 -28.67481 1.000 58.02000 97 LEU B CA 1
ATOM 3734 C C . LEU B 2 60 ? 1.65251 2.48993 -27.97819 1.000 54.17000 97 LEU B C 1
ATOM 3735 O O . LEU B 2 60 ? 2.13400 2.27915 -26.85836 1.000 49.39000 97 LEU B O 1
ATOM 3740 N N . ARG B 2 61 ? 1.83991 3.64095 -28.62833 1.000 50.77000 98 ARG B N 1
ATOM 3741 C CA . ARG B 2 61 ? 2.61781 4.71623 -28.01770 1.000 61.01000 98 ARG B CA 1
ATOM 3742 C C . ARG B 2 61 ? 1.88107 5.32708 -26.83046 1.000 60.25000 98 ARG B C 1
ATOM 3743 O O . ARG B 2 61 ? 2.49437 5.61733 -25.79671 1.000 57.07000 98 ARG B O 1
ATOM 3751 N N . ALA B 2 62 ? 0.56795 5.53766 -26.96698 1.000 60.91000 99 ALA B N 1
ATOM 3752 C CA . ALA B 2 62 ? -0.21081 6.09949 -25.86672 1.000 53.25000 99 ALA B CA 1
ATOM 3753 C C . ALA B 2 62 ? -0.19006 5.18358 -24.64867 1.000 52.90000 99 ALA B C 1
ATOM 3754 O O . ALA B 2 62 ? -0.04278 5.65269 -23.51375 1.000 52.83000 99 ALA B O 1
ATOM 3756 N N . LEU B 2 63 ? -0.34274 3.87451 -24.86453 1.000 52.46000 100 LEU B N 1
ATOM 3757 C CA . LEU B 2 63 ? -0.28303 2.93160 -23.75149 1.000 52.42000 100 LEU B CA 1
ATOM 3758 C C . LEU B 2 63 ? 1.09822 2.91807 -23.11301 1.000 54.97000 100 LEU B C 1
ATOM 3759 O O . LEU B 2 63 ? 1.22271 2.83019 -21.88605 1.000 49.97000 100 LEU B O 1
ATOM 3764 N N . HIS B 2 64 ? 2.15088 3.00334 -23.93241 1.000 58.96000 101 HIS B N 1
ATOM 3765 C CA . HIS B 2 64 ? 3.50709 2.98780 -23.39592 1.000 62.81000 101 HIS B CA 1
ATOM 3766 C C . HIS B 2 64 ? 3.75807 4.17394 -22.47309 1.000 58.74000 101 HIS B C 1
ATOM 3767 O O . HIS B 2 64 ? 4.51247 4.05523 -21.50137 1.000 47.52000 101 HIS B O 1
ATOM 3774 N N . MET B 2 65 ? 3.13861 5.31873 -22.76093 1.000 55.24000 102 MET B N 1
ATOM 3775 C CA . MET B 2 65 ? 3.31557 6.49083 -21.91108 1.000 58.58000 102 MET B CA 1
ATOM 3776 C C . MET B 2 65 ? 2.45307 6.39765 -20.65574 1.000 53.02000 102 MET B C 1
ATOM 3777 O O . MET B 2 65 ? 2.89736 6.78086 -19.56794 1.000 52.88000 102 MET B O 1
ATOM 3782 N N . LYS B 2 66 ? 1.22217 5.89826 -20.78825 1.000 59.60000 103 LYS B N 1
ATOM 3783 C CA . LYS B 2 66 ? 0.36467 5.72207 -19.62091 1.000 59.32000 103 LYS B CA 1
ATOM 3784 C C . LYS B 2 66 ? 0.91235 4.66530 -18.66905 1.000 64.06000 103 LYS B C 1
ATOM 3785 O O . LYS B 2 66 ? 0.64679 4.72830 -17.46195 1.000 75.46000 103 LYS B O 1
ATOM 3791 N N . GLU B 2 67 ? 1.67546 3.70350 -19.17928 1.000 61.10000 104 GLU B N 1
ATOM 3792 C CA . GLU B 2 67 ? 2.28609 2.67475 -18.34944 1.000 52.54000 104 GLU B CA 1
ATOM 3793 C C . GLU B 2 67 ? 3.63717 3.10520 -17.79098 1.000 56.75000 104 GLU B C 1
ATOM 3794 O O . GLU B 2 67 ? 4.38462 2.26146 -17.28521 1.000 54.66000 104 GLU B O 1
ATOM 3800 N N . HIS B 2 68 ? 3.96274 4.39029 -17.88018 1.000 50.34000 105 HIS B N 1
ATOM 3801 C CA . HIS B 2 68 ? 5.15282 4.91970 -17.23367 1.000 57.32000 105 HIS B CA 1
ATOM 3802 C C . HIS B 2 68 ? 5.04445 4.71077 -15.72561 1.000 59.91000 105 HIS B C 1
ATOM 3803 O O . HIS B 2 68 ? 3.99158 5.00548 -15.14223 1.000 62.82000 105 HIS B O 1
ATOM 3810 N N . PRO B 2 69 ? 6.08186 4.18113 -15.06997 1.000 54.70000 106 PRO B N 1
ATOM 3811 C CA . PRO B 2 69 ? 5.97950 3.90119 -13.62391 1.000 59.85000 106 PRO B CA 1
ATOM 3812 C C . PRO B 2 69 ? 5.53045 5.08911 -12.78582 1.000 60.50000 106 PRO B C 1
ATOM 3813 O O . PRO B 2 69 ? 4.78487 4.90394 -11.81453 1.000 74.42000 106 PRO B O 1
ATOM 3817 N N . ASP B 2 70 ? 5.96094 6.30022 -13.12706 1.000 61.14000 107 ASP B N 1
ATOM 3818 C CA . ASP B 2 70 ? 5.56683 7.51914 -12.42399 1.000 55.75000 107 ASP B CA 1
ATOM 3819 C C . ASP B 2 70 ? 4.68723 8.40881 -13.29972 1.000 47.41000 107 ASP B C 1
ATOM 3820 O O . ASP B 2 70 ? 4.85384 9.62786 -13.33586 1.000 58.49000 107 ASP B O 1
ATOM 3825 N N . TYR B 2 71 ? 3.75714 7.79048 -14.03333 1.000 50.28000 108 TYR B N 1
ATOM 3826 C CA . TYR B 2 71 ? 2.86857 8.54415 -14.91804 1.000 58.06000 108 TYR B CA 1
ATOM 3827 C C . TYR B 2 71 ? 2.10252 9.63096 -14.16782 1.000 62.22000 108 TYR B C 1
ATOM 3828 O O . TYR B 2 71 ? 1.93998 10.74488 -14.68083 1.000 64.34000 108 TYR B O 1
ATOM 3837 N N . LYS B 2 72 ? 1.61107 9.32888 -12.96161 1.000 67.65000 109 LYS B N 1
ATOM 3838 C CA . LYS B 2 72 ? 0.86104 10.33170 -12.20840 1.000 67.24000 109 LYS B CA 1
ATOM 3839 C C . LYS B 2 72 ? 1.71080 11.54699 -11.86479 1.000 62.98000 109 LYS B C 1
ATOM 3840 O O . LYS B 2 72 ? 1.19247 12.66883 -11.81167 1.000 70.05000 109 LYS B O 1
ATOM 3846 N N . TYR B 2 73 ? 3.00895 11.35540 -11.62827 1.000 64.30000 110 TYR B N 1
ATOM 3847 C CA . TYR B 2 73 ? 3.89475 12.44870 -11.25468 1.000 61.22000 110 TYR B CA 1
ATOM 3848 C C . TYR B 2 73 ? 4.58810 13.07984 -12.45598 1.000 68.88000 110 TYR B C 1
ATOM 3849 O O . TYR B 2 73 ? 5.63797 13.71317 -12.29342 1.000 60.73000 110 TYR B O 1
ATOM 3858 N N . ARG B 2 74 ? 4.02870 12.92159 -13.65276 1.000 57.35000 111 ARG B N 1
ATOM 3859 C CA . ARG B 2 74 ? 4.62107 13.52569 -14.83202 1.000 50.02000 111 ARG B CA 1
ATOM 3860 C C . ARG B 2 74 ? 4.42961 15.04264 -14.80605 1.000 57.13000 111 ARG B C 1
ATOM 3861 O O . ARG B 2 74 ? 3.48068 15.54738 -14.19772 1.000 58.59000 111 ARG B O 1
ATOM 3869 N N . PRO B 2 75 ? 5.32814 15.79287 -15.44143 1.000 54.02000 112 PRO B N 1
ATOM 3870 C CA . PRO B 2 75 ? 5.08463 17.23179 -15.62144 1.000 50.32000 112 PRO B CA 1
ATOM 3871 C C . PRO B 2 75 ? 3.92619 17.45937 -16.58101 1.000 53.87000 112 PRO B C 1
ATOM 3872 O O . PRO B 2 75 ? 3.85398 16.84228 -17.64695 1.000 49.11000 112 PRO B O 1
ATOM 3876 N N . ARG B 2 76 ? 3.01806 18.34911 -16.19873 1.000 55.27000 113 ARG B N 1
ATOM 3877 C CA . ARG B 2 76 ? 1.83368 18.61069 -17.00030 1.000 51.57000 113 ARG B CA 1
ATOM 3878 C C . ARG B 2 76 ? 2.11795 19.69372 -18.03547 1.000 39.42000 113 ARG B C 1
ATOM 3879 O O . ARG B 2 76 ? 3.05076 20.49001 -17.90488 1.000 40.86000 113 ARG B O 1
ATOM 3887 N N . ARG B 2 77 ? 1.28955 19.71039 -19.08316 1.000 44.34000 114 ARG B N 1
ATOM 3888 C CA . ARG B 2 77 ? 1.48785 20.67038 -20.16430 1.000 36.91000 114 ARG B CA 1
ATOM 3889 C C . ARG B 2 77 ? 1.09457 22.07929 -19.73524 1.000 45.81000 114 ARG B C 1
ATOM 3890 O O . ARG B 2 77 ? 1.72712 23.05746 -20.14854 1.000 41.82000 114 ARG B O 1
ATOM 3898 N N . LYS B 2 78 ? 0.06285 22.20302 -18.90886 1.000 51.86000 115 LYS B N 1
ATOM 3899 C CA . LYS B 2 78 ? -0.42438 23.49990 -18.46476 1.000 40.65000 115 LYS B CA 1
ATOM 3900 C C . LYS B 2 78 ? -0.63381 23.47893 -16.95968 1.000 45.40000 115 LYS B C 1
ATOM 3901 O O . LYS B 2 78 ? -1.11229 22.48682 -16.40143 1.000 45.09000 115 LYS B O 1
ATOM 3907 N N . THR B 2 79 ? -0.27390 24.58309 -16.30589 1.000 38.18000 116 THR B N 1
ATOM 3908 C CA . THR B 2 79 ? -0.40840 24.72014 -14.86484 1.000 43.88000 116 THR B CA 1
ATOM 3909 C C . THR B 2 79 ? -0.95871 26.09899 -14.54173 1.000 45.67000 116 THR B C 1
ATOM 3910 O O . THR B 2 79 ? -0.74928 27.06001 -15.28687 1.000 44.84000 116 THR B O 1
ATOM 3914 N N . LYS B 2 80 ? -1.66431 26.18484 -13.42046 1.000 47.83000 117 LYS B N 1
ATOM 3915 C CA . LYS B 2 80 ? -2.25752 27.43069 -12.96132 1.000 45.58000 117 LYS B CA 1
ATOM 3916 C C . LYS B 2 80 ? -1.41030 28.05302 -11.86068 1.000 42.84000 117 LYS B C 1
ATOM 3917 O O . LYS B 2 80 ? -0.77078 27.35427 -11.07088 1.000 47.13000 117 LYS B O 1
ATOM 3923 N N . THR B 2 81 ? -1.41269 29.38303 -11.81577 1.000 42.10000 118 THR B N 1
ATOM 3924 C CA . THR B 2 81 ? -0.78251 30.12529 -10.72605 1.000 48.86000 118 THR B CA 1
ATOM 3925 C C . THR B 2 81 ? -1.87422 30.42202 -9.70966 1.000 50.34000 118 THR B C 1
ATOM 3926 O O . THR B 2 81 ? -2.60757 31.40678 -9.83344 1.000 48.76000 118 THR B O 1
ATOM 3930 N N . LEU B 2 82 ? -1.98157 29.57105 -8.69856 1.000 57.81000 119 LEU B N 1
ATOM 3931 C CA . LEU B 2 82 ? -3.06724 29.67478 -7.74216 1.000 60.52000 119 LEU B CA 1
ATOM 3932 C C . LEU B 2 82 ? -2.65504 30.49698 -6.53137 1.000 63.56000 119 LEU B C 1
ATOM 3933 O O . LEU B 2 82 ? -1.47402 30.75136 -6.28283 1.000 66.72000 119 LEU B O 1
ATOM 3938 N N . MET B 2 83 ? -3.65387 30.89472 -5.75602 1.000 75.05000 120 MET B N 1
ATOM 3939 C CA . MET B 2 83 ? -3.41765 31.65787 -4.54315 1.000 78.75000 120 MET B CA 1
ATOM 3940 C C . MET B 2 83 ? -3.41291 30.72195 -3.34610 1.000 69.36000 120 MET B C 1
ATOM 3941 O O . MET B 2 83 ? -2.46260 30.69430 -2.56545 1.000 76.25000 120 MET B O 1
ATOM 3946 N N . ASN C 1 8 ? 67.80029 -10.73576 3.75449 1.000 104.32000 70 ASN C N 1
ATOM 3947 C CA . ASN C 1 8 ? 68.13037 -11.42864 4.99453 1.000 107.32000 70 ASN C CA 1
ATOM 3948 C C . ASN C 1 8 ? 67.78324 -12.91362 4.91074 1.000 101.84000 70 ASN C C 1
ATOM 3949 O O . ASN C 1 8 ? 67.19109 -13.36968 3.93386 1.000 96.85000 70 ASN C O 1
ATOM 3954 N N . THR C 1 9 ? 68.16429 -13.66553 5.94878 1.000 105.48000 71 THR C N 1
ATOM 3955 C CA . THR C 1 9 ? 67.87717 -15.09551 5.97598 1.000 112.17000 71 THR C CA 1
ATOM 3956 C C . THR C 1 9 ? 66.39217 -15.38136 6.15318 1.000 106.52000 71 THR C C 1
ATOM 3957 O O . THR C 1 9 ? 65.90403 -16.41438 5.67835 1.000 104.84000 71 THR C O 1
ATOM 3961 N N . SER C 1 10 ? 65.66232 -14.49622 6.84116 1.000 99.73000 72 SER C N 1
ATOM 3962 C CA . SER C 1 10 ? 64.24132 -14.73608 7.06934 1.000 96.63000 72 SER C CA 1
ATOM 3963 C C . SER C 1 10 ? 63.42721 -14.46015 5.81940 1.000 93.74000 72 SER C C 1
ATOM 3964 O O . SER C 1 10 ? 62.37214 -15.07108 5.62458 1.000 85.36000 72 SER C O 1
ATOM 3967 N N . LEU C 1 11 ? 63.89919 -13.54929 4.96824 1.000 90.89000 73 LEU C N 1
ATOM 3968 C CA . LEU C 1 11 ? 63.24407 -13.32738 3.68529 1.000 75.86000 73 LEU C CA 1
ATOM 3969 C C . LEU C 1 11 ? 63.33687 -14.57449 2.81342 1.000 81.19000 73 LEU C C 1
ATOM 3970 O O . LEU C 1 11 ? 62.40176 -14.89649 2.07056 1.000 84.77000 73 LEU C O 1
ATOM 3975 N N . GLU C 1 12 ? 64.46382 -15.28557 2.89238 1.000 78.78000 74 GLU C N 1
ATOM 3976 C CA . GLU C 1 12 ? 64.61763 -16.53567 2.15750 1.000 78.29000 74 GLU C CA 1
ATOM 3977 C C . GLU C 1 12 ? 63.55259 -17.54553 2.56474 1.000 78.04000 74 GLU C C 1
ATOM 3978 O O . GLU C 1 12 ? 62.93044 -18.18858 1.71188 1.000 77.13000 74 GLU C O 1
ATOM 3984 N N . ALA C 1 13 ? 63.32772 -17.69837 3.87278 1.000 76.60000 75 ALA C N 1
ATOM 3985 C CA . ALA C 1 13 ? 62.30270 -18.62323 4.34900 1.000 75.26000 75 ALA C CA 1
ATOM 3986 C C . ALA C 1 13 ? 60.90669 -18.16715 3.94210 1.000 69.96000 75 ALA C C 1
ATOM 3987 O O . ALA C 1 13 ? 60.05258 -18.99512 3.60529 1.000 66.37000 75 ALA C O 1
ATOM 3989 N N . ILE C 1 14 ? 60.65580 -16.85613 3.97398 1.000 73.46000 76 ILE C N 1
ATOM 3990 C CA . ILE C 1 14 ? 59.36180 -16.32507 3.54706 1.000 72.34000 76 ILE C CA 1
ATOM 3991 C C . ILE C 1 14 ? 59.09961 -16.65622 2.08313 1.000 68.62000 76 ILE C C 1
ATOM 3992 O O . ILE C 1 14 ? 58.02753 -17.16117 1.72430 1.000 63.85000 76 ILE C O 1
ATOM 3997 N N . VAL C 1 15 ? 60.07254 -16.36740 1.21399 1.000 72.51000 77 VAL C N 1
ATOM 3998 C CA . VAL C 1 15 ? 59.90036 -16.61555 -0.21497 1.000 64.43000 77 VAL C CA 1
ATOM 3999 C C . VAL C 1 15 ? 59.67821 -18.09956 -0.48277 1.000 68.09000 77 VAL C C 1
ATOM 4000 O O . VAL C 1 15 ? 58.82709 -18.47958 -1.29663 1.000 67.11000 77 VAL C O 1
ATOM 4004 N N . GLN C 1 16 ? 60.42721 -18.96554 0.20524 1.000 59.30000 78 GLN C N 1
ATOM 4005 C CA . GLN C 1 16 ? 60.29406 -20.39956 -0.02858 1.000 67.45000 78 GLN C CA 1
ATOM 4006 C C . GLN C 1 16 ? 58.97608 -20.93338 0.52063 1.000 64.06000 78 GLN C C 1
ATOM 4007 O O . GLN C 1 16 ? 58.34794 -21.80140 -0.09620 1.000 71.01000 78 GLN C O 1
ATOM 4013 N N . ASN C 1 17 ? 58.54325 -20.43022 1.67862 1.000 65.88000 79 ASN C N 1
ATOM 4014 C CA . ASN C 1 17 ? 57.28428 -20.88304 2.26081 1.000 70.90000 79 ASN C CA 1
ATOM 4015 C C . ASN C 1 17 ? 56.07623 -20.39103 1.47189 1.000 61.72000 79 ASN C C 1
ATOM 4016 O O . ASN C 1 17 ? 55.03317 -21.05494 1.46408 1.000 60.08000 79 ASN C O 1
ATOM 4021 N N . ALA C 1 18 ? 56.19026 -19.23712 0.81074 1.000 58.11000 80 ALA C N 1
ATOM 4022 C CA . ALA C 1 18 ? 55.06922 -18.69511 0.04880 1.000 60.45000 80 ALA C CA 1
ATOM 4023 C C . ALA C 1 18 ? 54.73401 -19.52622 -1.18306 1.000 69.32000 80 ALA C C 1
ATOM 4024 O O . ALA C 1 18 ? 53.63696 -19.37719 -1.73096 1.000 65.90000 80 ALA C O 1
ATOM 4026 N N . SER C 1 19 ? 55.64889 -20.37735 -1.64007 1.000 56.60000 81 SER C N 1
ATOM 4027 C CA . SER C 1 19 ? 55.39669 -21.27746 -2.75794 1.000 71.43000 81 SER C CA 1
ATOM 4028 C C . SER C 1 19 ? 55.01762 -22.68238 -2.30673 1.000 68.55000 81 SER C C 1
ATOM 4029 O O . SER C 1 19 ? 54.92445 -23.58646 -3.14262 1.000 71.51000 81 SER C O 1
ATOM 4032 N N . SER C 1 20 ? 54.80675 -22.88821 -1.00969 1.000 64.94000 82 SER C N 1
ATOM 4033 C CA . SER C 1 20 ? 54.49769 -24.21512 -0.49450 1.000 61.69000 82 SER C CA 1
ATOM 4034 C C . SER C 1 20 ? 53.10661 -24.67206 -0.91729 1.000 63.60000 82 SER C C 1
ATOM 4035 O O . SER C 1 20 ? 52.19865 -23.86601 -1.14229 1.000 58.19000 82 SER C O 1
ATOM 4038 N N . ASP C 1 21 ? 52.94848 -25.99205 -1.02313 1.000 62.13000 83 ASP C N 1
ATOM 4039 C CA . ASP C 1 21 ? 51.64940 -26.59498 -1.29391 1.000 55.18000 83 ASP C CA 1
ATOM 4040 C C . ASP C 1 21 ? 50.77853 -26.67776 -0.04881 1.000 64.14000 83 ASP C C 1
ATOM 4041 O O . ASP C 1 21 ? 49.58750 -26.98867 -0.16164 1.000 68.21000 83 ASP C O 1
ATOM 4046 N N . ASN C 1 22 ? 51.34669 -26.41967 1.12610 1.000 67.73000 84 ASN C N 1
ATOM 4047 C CA . ASN C 1 22 ? 50.58183 -26.37847 2.36418 1.000 63.81000 84 ASN C CA 1
ATOM 4048 C C . ASN C 1 22 ? 49.91395 -25.01340 2.48310 1.000 62.28000 84 ASN C C 1
ATOM 4049 O O . ASN C 1 22 ? 50.58803 -23.97946 2.42090 1.000 55.29000 84 ASN C O 1
ATOM 4054 N N . GLN C 1 23 ? 48.58797 -25.01027 2.64224 1.000 64.07000 85 GLN C N 1
ATOM 4055 C CA . GLN C 1 23 ? 47.85008 -23.75120 2.66718 1.000 73.51000 85 GLN C CA 1
ATOM 4056 C C . GLN C 1 23 ? 48.22628 -22.91010 3.88004 1.000 60.09000 85 GLN C C 1
ATOM 4057 O O . GLN C 1 23 ? 48.34538 -21.68312 3.77589 1.000 56.43000 85 GLN C O 1
ATOM 4063 N N . GLY C 1 24 ? 48.41636 -23.54798 5.03509 1.000 63.81000 86 GLY C N 1
ATOM 4064 C CA . GLY C 1 24 ? 48.81055 -22.80488 6.21997 1.000 56.23000 86 GLY C CA 1
ATOM 4065 C C . GLY C 1 24 ? 50.17659 -22.16001 6.08274 1.000 55.58000 86 GLY C C 1
ATOM 4066 O O . GLY C 1 24 ? 50.36573 -20.99898 6.45559 1.000 57.91000 86 GLY C O 1
ATOM 4067 N N . ILE C 1 25 ? 51.14847 -22.90515 5.55272 1.000 60.66000 87 ILE C N 1
ATOM 4068 C CA . ILE C 1 25 ? 52.49550 -22.36728 5.38351 1.000 59.23000 87 ILE C CA 1
ATOM 4069 C C . ILE C 1 25 ? 52.49948 -21.23440 4.36538 1.000 56.17000 87 ILE C C 1
ATOM 4070 O O . ILE C 1 25 ? 53.17459 -20.21743 4.55619 1.000 53.96000 87 ILE C O 1
ATOM 4075 N N . GLN C 1 26 ? 51.74435 -21.38546 3.27548 1.000 58.70000 88 GLN C N 1
ATOM 4076 C CA . GLN C 1 26 ? 51.69632 -20.35357 2.24437 1.000 55.50000 88 GLN C CA 1
ATOM 4077 C C . GLN C 1 26 ? 51.08749 -19.06646 2.78329 1.000 53.68000 88 GLN C C 1
ATOM 4078 O O . GLN C 1 26 ? 51.65256 -17.97953 2.61210 1.000 47.22000 88 GLN C O 1
ATOM 4084 N N . LEU C 1 27 ? 49.92855 -19.17329 3.43843 1.000 56.33000 89 LEU C N 1
ATOM 4085 C CA . LEU C 1 27 ? 49.25271 -17.99217 3.96536 1.000 58.63000 89 LEU C CA 1
ATOM 4086 C C . LEU C 1 27 ? 50.13188 -17.25413 4.96418 1.000 55.97000 89 LEU C C 1
ATOM 4087 O O . LEU C 1 27 ? 50.24298 -16.02415 4.91903 1.000 52.87000 89 LEU C O 1
ATOM 4092 N N . SER C 1 28 ? 50.76192 -17.99308 5.88020 1.000 48.59000 90 SER C N 1
ATOM 4093 C CA . SER C 1 28 ? 51.62108 -17.36104 6.87503 1.000 50.73000 90 SER C CA 1
ATOM 4094 C C . SER C 1 28 ? 52.81407 -16.66721 6.23082 1.000 50.99000 90 SER C C 1
ATOM 4095 O O . SER C 1 28 ? 53.29321 -15.65019 6.74465 1.000 54.24000 90 SER C O 1
ATOM 4098 N N . ALA C 1 29 ? 53.30590 -17.19638 5.10983 1.000 53.11000 91 ALA C N 1
ATOM 4099 C CA . ALA C 1 29 ? 54.45288 -16.58555 4.44863 1.000 56.61000 91 ALA C CA 1
ATOM 4100 C C . ALA C 1 29 ? 54.05691 -15.30760 3.72153 1.000 50.18000 91 ALA C C 1
ATOM 4101 O O . ALA C 1 29 ? 54.73901 -14.28065 3.83533 1.000 52.31000 91 ALA C O 1
ATOM 4103 N N . VAL C 1 30 ? 52.96082 -15.35160 2.95965 1.000 48.82000 92 VAL C N 1
ATOM 4104 C CA . VAL C 1 30 ? 52.48384 -14.15164 2.27557 1.000 57.44000 92 VAL C CA 1
ATOM 4105 C C . VAL C 1 30 ? 52.05504 -13.10048 3.29049 1.000 46.96000 92 VAL C C 1
ATOM 4106 O O . VAL C 1 30 ? 52.30813 -11.90153 3.11233 1.000 45.69000 92 VAL C O 1
ATOM 4110 N N . GLN C 1 31 ? 51.39313 -13.53431 4.36762 1.000 56.72000 93 GLN C N 1
ATOM 4111 C CA . GLN C 1 31 ? 51.00532 -12.61015 5.42855 1.000 52.31000 93 GLN C CA 1
ATOM 4112 C C . GLN C 1 31 ? 52.22445 -11.95618 6.06534 1.000 47.39000 93 GLN C C 1
ATOM 4113 O O . GLN C 1 31 ? 52.21258 -10.75415 6.35521 1.000 49.19000 93 GLN C O 1
ATOM 4119 N N . ALA C 1 32 ? 53.28741 -12.73224 6.29232 1.000 52.47000 94 ALA C N 1
ATOM 4120 C CA . ALA C 1 32 ? 54.50652 -12.16928 6.86312 1.000 51.56000 94 ALA C CA 1
ATOM 4121 C C . ALA C 1 32 ? 55.11950 -11.13244 5.93393 1.000 57.17000 94 ALA C C 1
ATOM 4122 O O . ALA C 1 32 ? 55.63564 -10.10443 6.38976 1.000 61.49000 94 ALA C O 1
ATOM 4124 N N . ALA C 1 33 ? 55.08434 -11.39259 4.62597 1.000 60.24000 95 ALA C N 1
ATOM 4125 C CA . ALA C 1 33 ? 55.58531 -10.42274 3.65880 1.000 51.87000 95 ALA C CA 1
ATOM 4126 C C . ALA C 1 33 ? 54.77142 -9.13767 3.68874 1.000 50.86000 95 ALA C C 1
ATOM 4127 O O . ALA C 1 33 ? 55.33151 -8.03572 3.63255 1.000 51.14000 95 ALA C O 1
ATOM 4129 N N . ARG C 1 34 ? 53.44442 -9.26055 3.76790 1.000 47.45000 96 ARG C N 1
ATOM 4130 C CA . ARG C 1 34 ? 52.58653 -8.08247 3.84086 1.000 50.78000 96 ARG C CA 1
ATOM 4131 C C . ARG C 1 34 ? 52.89473 -7.25435 5.08273 1.000 46.19000 96 ARG C C 1
ATOM 4132 O O . ARG C 1 34 ? 53.00183 -6.02437 5.01158 1.000 52.39000 96 ARG C O 1
ATOM 4140 N N . LYS C 1 35 ? 53.03380 -7.91523 6.23479 1.000 55.26000 97 LYS C N 1
ATOM 4141 C CA . LYS C 1 35 ? 53.30100 -7.19111 7.47268 1.000 59.68000 97 LYS C CA 1
ATOM 4142 C C . LYS C 1 35 ? 54.64606 -6.47923 7.41645 1.000 58.43000 97 LYS C C 1
ATOM 4143 O O . LYS C 1 35 ? 54.79121 -5.37018 7.94231 1.000 66.92000 97 LYS C O 1
ATOM 4149 N N . LEU C 1 36 ? 55.64593 -7.10439 6.78741 1.000 59.62000 98 LEU C N 1
ATOM 4150 C CA . LEU C 1 36 ? 56.92697 -6.43252 6.59619 1.000 58.28000 98 LEU C CA 1
ATOM 4151 C C . LEU C 1 36 ? 56.78398 -5.18060 5.74107 1.000 58.05000 98 LEU C C 1
ATOM 4152 O O . LEU C 1 36 ? 57.50909 -4.20064 5.94787 1.000 58.35000 98 LEU C O 1
ATOM 4157 N N . LEU C 1 37 ? 55.86287 -5.19263 4.77817 1.000 66.22000 99 LEU C N 1
ATOM 4158 C CA . LEU C 1 37 ? 55.69786 -4.08973 3.84206 1.000 62.29000 99 LEU C CA 1
ATOM 4159 C C . LEU C 1 37 ? 54.71000 -3.03359 4.31605 1.000 48.02000 99 LEU C C 1
ATOM 4160 O O . LEU C 1 37 ? 54.62803 -1.96765 3.69493 1.000 58.75000 99 LEU C O 1
ATOM 4165 N N . SER C 1 38 ? 53.96310 -3.28840 5.39716 1.000 63.40000 100 SER C N 1
ATOM 4166 C CA . SER C 1 38 ? 52.89122 -2.38827 5.80817 1.000 65.71000 100 SER C CA 1
ATOM 4167 C C . SER C 1 38 ? 52.92241 -2.06910 7.30013 1.000 75.32000 100 SER C C 1
ATOM 4168 O O . SER C 1 38 ? 51.92251 -1.58395 7.83919 1.000 74.19000 100 SER C O 1
ATOM 4171 N N . SER C 1 39 ? 54.04147 -2.31811 7.97904 1.000 81.99000 101 SER C N 1
ATOM 4172 C CA . SER C 1 39 ? 54.12765 -2.02996 9.40500 1.000 78.16000 101 SER C CA 1
ATOM 4173 C C . SER C 1 39 ? 54.65180 -0.63197 9.70478 1.000 76.08000 101 SER C C 1
ATOM 4174 O O . SER C 1 39 ? 54.46596 -0.14282 10.82474 1.000 74.89000 101 SER C O 1
ATOM 4177 N N . ASP C 1 40 ? 55.29075 0.02087 8.73863 1.000 85.93000 102 ASP C N 1
ATOM 4178 C CA . ASP C 1 40 ? 55.77188 1.38585 8.90842 1.000 88.56000 102 ASP C CA 1
ATOM 4179 C C . ASP C 1 40 ? 55.91678 2.01468 7.52834 1.000 90.99000 102 ASP C C 1
ATOM 4180 O O . ASP C 1 40 ? 55.66062 1.37558 6.50344 1.000 86.20000 102 ASP C O 1
ATOM 4185 N N . ARG C 1 41 ? 56.33289 3.27864 7.50815 1.000 95.21000 103 ARG C N 1
ATOM 4186 C CA . ARG C 1 41 ? 56.46381 4.03149 6.27004 1.000 105.92000 103 ARG C CA 1
ATOM 4187 C C . ARG C 1 41 ? 57.83973 3.89030 5.62691 1.000 108.27000 103 ARG C C 1
ATOM 4188 O O . ARG C 1 41 ? 58.13068 4.60016 4.65780 1.000 108.26000 103 ARG C O 1
ATOM 4196 N N . ASN C 1 42 ? 58.68671 2.99928 6.13492 1.000 106.06000 104 ASN C N 1
ATOM 4197 C CA . ASN C 1 42 ? 60.00262 2.72611 5.55180 1.000 99.30000 104 ASN C CA 1
ATOM 4198 C C . ASN C 1 42 ? 60.21649 1.21808 5.47095 1.000 93.13000 104 ASN C C 1
ATOM 4199 O O . ASN C 1 42 ? 61.06352 0.65809 6.17892 1.000 89.19000 104 ASN C O 1
ATOM 4204 N N . PRO C 1 43 ? 59.46434 0.52904 4.61712 1.000 76.30000 105 PRO C N 1
ATOM 4205 C CA . PRO C 1 43 ? 59.55621 -0.93097 4.56027 1.000 70.48000 105 PRO C CA 1
ATOM 4206 C C . PRO C 1 43 ? 60.74608 -1.36917 3.72519 1.000 66.94000 105 PRO C C 1
ATOM 4207 O O . PRO C 1 43 ? 61.33407 -0.55730 2.99503 1.000 72.06000 105 PRO C O 1
ATOM 4211 N N . PRO C 1 44 ? 61.13198 -2.65119 3.79930 1.000 51.95000 106 PRO C N 1
ATOM 4212 C CA . PRO C 1 44 ? 62.27785 -3.14738 3.00523 1.000 67.84000 106 PRO C CA 1
ATOM 4213 C C . PRO C 1 44 ? 61.85166 -3.64650 1.62633 1.000 69.81000 106 PRO C C 1
ATOM 4214 O O . PRO C 1 44 ? 61.85952 -4.84853 1.32047 1.000 72.49000 106 PRO C O 1
ATOM 4218 N N . ILE C 1 45 ? 61.46964 -2.70257 0.76427 1.000 66.78000 107 ILE C N 1
ATOM 4219 C CA . ILE C 1 45 ? 60.94247 -3.06167 -0.54964 1.000 68.24000 107 ILE C CA 1
ATOM 4220 C C . ILE C 1 45 ? 62.02832 -3.69086 -1.41468 1.000 57.97000 107 ILE C C 1
ATOM 4221 O O . ILE C 1 45 ? 61.80216 -4.71392 -2.07254 1.000 58.43000 107 ILE C O 1
ATOM 4226 N N . ASP C 1 46 ? 63.22137 -3.08996 -1.43088 1.000 60.17000 108 ASP C N 1
ATOM 4227 C CA . ASP C 1 46 ? 64.29823 -3.59715 -2.27694 1.000 63.36000 108 ASP C CA 1
ATOM 4228 C C . ASP C 1 46 ? 64.70416 -5.00914 -1.87283 1.000 66.94000 108 ASP C C 1
ATOM 4229 O O . ASP C 1 46 ? 64.89199 -5.88225 -2.72775 1.000 59.29000 108 ASP C O 1
ATOM 4234 N N . ASP C 1 47 ? 64.85628 -5.24800 -0.56782 1.000 65.46000 109 ASP C N 1
ATOM 4235 C CA . ASP C 1 47 ? 65.26822 -6.56598 -0.09671 1.000 68.65000 109 ASP C CA 1
ATOM 4236 C C . ASP C 1 47 ? 64.26109 -7.63895 -0.49448 1.000 66.45000 109 ASP C C 1
ATOM 4237 O O . ASP C 1 47 ? 64.64495 -8.75802 -0.85639 1.000 66.46000 109 ASP C O 1
ATOM 4242 N N . LEU C 1 48 ? 62.96712 -7.31983 -0.43337 1.000 62.10000 110 LEU C N 1
ATOM 4243 C CA . LEU C 1 48 ? 61.95200 -8.30178 -0.78915 1.000 61.40000 110 LEU C CA 1
ATOM 4244 C C . LEU C 1 48 ? 61.85282 -8.50895 -2.29411 1.000 60.77000 110 LEU C C 1
ATOM 4245 O O . LEU C 1 48 ? 61.54367 -9.61897 -2.74095 1.000 52.26000 110 LEU C O 1
ATOM 4250 N N . ILE C 1 49 ? 62.12482 -7.47106 -3.08826 1.000 60.62000 111 ILE C N 1
ATOM 4251 C CA . ILE C 1 49 ? 62.16964 -7.64323 -4.53825 1.000 61.73000 111 ILE C CA 1
ATOM 4252 C C . ILE C 1 49 ? 63.33152 -8.54638 -4.93027 1.000 61.36000 111 ILE C C 1
ATOM 4253 O O . ILE C 1 49 ? 63.16436 -9.50745 -5.69014 1.000 57.96000 111 ILE C O 1
ATOM 4258 N N . LYS C 1 50 ? 64.52760 -8.25142 -4.41144 1.000 61.81000 112 LYS C N 1
ATOM 4259 C CA . LYS C 1 50 ? 65.70250 -9.05055 -4.74147 1.000 54.84000 112 LYS C CA 1
ATOM 4260 C C . LYS C 1 50 ? 65.57244 -10.48148 -4.23430 1.000 58.33000 112 LYS C C 1
ATOM 4261 O O . LYS C 1 50 ? 66.20030 -11.39360 -4.78526 1.000 72.36000 112 LYS C O 1
ATOM 4267 N N . SER C 1 51 ? 64.77553 -10.69930 -3.18818 1.000 56.95000 113 SER C N 1
ATOM 4268 C CA . SER C 1 51 ? 64.57348 -12.04322 -2.66301 1.000 50.52000 113 SER C CA 1
ATOM 4269 C C . SER C 1 51 ? 63.69231 -12.89725 -3.56581 1.000 48.38000 113 SER C C 1
ATOM 4270 O O . SER C 1 51 ? 63.54823 -14.09621 -3.30566 1.000 52.61000 113 SER C O 1
ATOM 4273 N N . GLY C 1 52 ? 63.10424 -12.31732 -4.60881 1.000 60.43000 114 GLY C N 1
ATOM 4274 C CA . GLY C 1 52 ? 62.29107 -13.07836 -5.53364 1.000 63.16000 114 GLY C CA 1
ATOM 4275 C C . GLY C 1 52 ? 60.84010 -13.22719 -5.14346 1.000 51.33000 114 GLY C C 1
ATOM 4276 O O . GLY C 1 52 ? 60.23098 -14.25917 -5.44727 1.000 54.97000 114 GLY C O 1
ATOM 4277 N N . ILE C 1 53 ? 60.26026 -12.22607 -4.48051 1.000 54.94000 115 ILE C N 1
ATOM 4278 C CA . ILE C 1 53 ? 58.88130 -12.33890 -4.02034 1.000 62.49000 115 ILE C CA 1
ATOM 4279 C C . ILE C 1 53 ? 57.86823 -11.84893 -5.04929 1.000 55.65000 115 ILE C C 1
ATOM 4280 O O . ILE C 1 53 ? 56.67622 -12.16882 -4.93012 1.000 51.93000 115 ILE C O 1
ATOM 4285 N N . LEU C 1 54 ? 58.30319 -11.08408 -6.04943 1.000 41.93000 116 LEU C N 1
ATOM 4286 C CA . LEU C 1 54 ? 57.36912 -10.55612 -7.03938 1.000 45.69000 116 LEU C CA 1
ATOM 4287 C C . LEU C 1 54 ? 56.62394 -11.64914 -7.79818 1.000 44.69000 116 LEU C C 1
ATOM 4288 O O . LEU C 1 54 ? 55.38694 -11.56505 -7.88905 1.000 48.77000 116 LEU C O 1
ATOM 4293 N N . PRO C 1 55 ? 57.27580 -12.67726 -8.36013 1.000 52.72000 117 PRO C N 1
ATOM 4294 C CA . PRO C 1 55 ? 56.50263 -13.71228 -9.06993 1.000 44.93000 117 PRO C CA 1
ATOM 4295 C C . PRO C 1 55 ? 55.51667 -14.45809 -8.18873 1.000 43.03000 117 PRO C C 1
ATOM 4296 O O . PRO C 1 55 ? 54.48657 -14.92606 -8.69056 1.000 49.59000 117 PRO C O 1
ATOM 4300 N N . ILE C 1 56 ? 55.79480 -14.58797 -6.89175 1.000 51.45000 118 ILE C N 1
ATOM 4301 C CA . ILE C 1 56 ? 54.87983 -15.30279 -6.00756 1.000 43.69000 118 ILE C CA 1
ATOM 4302 C C . ILE C 1 56 ? 53.65394 -14.45365 -5.70153 1.000 51.55000 118 ILE C C 1
ATOM 4303 O O . ILE C 1 56 ? 52.51789 -14.94156 -5.73735 1.000 39.79000 118 ILE C O 1
ATOM 4308 N N . LEU C 1 57 ? 53.86608 -13.17463 -5.38070 1.000 46.59000 119 LEU C N 1
ATOM 4309 C CA . LEU C 1 57 ? 52.74318 -12.27151 -5.14668 1.000 51.39000 119 LEU C CA 1
ATOM 4310 C C . LEU C 1 57 ? 51.86906 -12.14758 -6.38959 1.000 49.43000 119 LEU C C 1
ATOM 4311 O O . LEU C 1 57 ? 50.63607 -12.13946 -6.29146 1.000 36.76000 119 LEU C O 1
ATOM 4316 N N . VAL C 1 58 ? 52.49194 -12.03777 -7.56568 1.000 40.94000 120 VAL C N 1
ATOM 4317 C CA . VAL C 1 58 ? 51.73281 -11.97785 -8.81260 1.000 44.41000 120 VAL C CA 1
ATOM 4318 C C . VAL C 1 58 ? 50.90268 -13.24380 -8.99036 1.000 40.38000 120 VAL C C 1
ATOM 4319 O O . VAL C 1 58 ? 49.73164 -13.18674 -9.38524 1.000 50.72000 120 VAL C O 1
ATOM 4323 N N . HIS C 1 59 ? 51.49461 -14.40681 -8.69929 1.000 47.56000 121 HIS C N 1
ATOM 4324 C CA . HIS C 1 59 ? 50.74950 -15.65876 -8.79507 1.000 40.67000 121 HIS C CA 1
ATOM 4325 C C . HIS C 1 59 ? 49.57860 -15.69355 -7.82194 1.000 37.80000 121 HIS C C 1
ATOM 4326 O O . HIS C 1 59 ? 48.51252 -16.23150 -8.14476 1.000 51.49000 121 HIS C O 1
ATOM 4333 N N . CYS C 1 60 ? 49.75778 -15.13543 -6.62202 1.000 43.83000 122 CYS C N 1
ATOM 4334 C CA . CYS C 1 60 ? 48.68089 -15.13723 -5.63990 1.000 52.39000 122 CYS C CA 1
ATOM 4335 C C . CYS C 1 60 ? 47.46090 -14.37218 -6.13985 1.000 43.80000 122 CYS C C 1
ATOM 4336 O O . CYS C 1 60 ? 46.32891 -14.69804 -5.76469 1.000 40.85000 122 CYS C O 1
ATOM 4339 N N . LEU C 1 61 ? 47.67089 -13.34829 -6.97299 1.000 34.90000 123 LEU C N 1
ATOM 4340 C CA . LEU C 1 61 ? 46.54790 -12.59526 -7.52296 1.000 41.89000 123 LEU C CA 1
ATOM 4341 C C . LEU C 1 61 ? 45.64373 -13.47528 -8.37676 1.000 38.09000 123 LEU C C 1
ATOM 4342 O O . LEU C 1 61 ? 44.44774 -13.18820 -8.51466 1.000 41.19000 123 LEU C O 1
ATOM 4347 N N . GLU C 1 62 ? 46.18957 -14.54640 -8.95469 1.000 46.32000 124 GLU C N 1
ATOM 4348 C CA . GLU C 1 62 ? 45.42940 -15.44243 -9.81551 1.000 42.46000 124 GLU C CA 1
ATOM 4349 C C . GLU C 1 62 ? 44.55641 -16.41727 -9.03930 1.000 44.39000 124 GLU C C 1
ATOM 4350 O O . GLU C 1 62 ? 43.71228 -17.08627 -9.64513 1.000 47.46000 124 GLU C O 1
ATOM 4356 N N . ARG C 1 63 ? 44.73554 -16.51113 -7.72131 1.000 41.46000 125 ARG C N 1
ATOM 4357 C CA . ARG C 1 63 ? 44.09355 -17.53998 -6.90212 1.000 40.38000 125 ARG C CA 1
ATOM 4358 C C . ARG C 1 63 ? 42.65862 -17.12083 -6.59301 1.000 39.52000 125 ARG C C 1
ATOM 4359 O O . ARG C 1 63 ? 42.33078 -16.65767 -5.49703 1.000 38.42000 125 ARG C O 1
ATOM 4367 N N . ASP C 1 64 ? 41.77949 -17.30287 -7.58489 1.000 40.28000 126 ASP C N 1
ATOM 4368 C CA . ASP C 1 64 ? 40.36154 -17.01872 -7.37177 1.000 34.31000 126 ASP C CA 1
ATOM 4369 C C . ASP C 1 64 ? 39.77759 -17.88255 -6.26360 1.000 50.60000 126 ASP C C 1
ATOM 4370 O O . ASP C 1 64 ? 38.78969 -17.49339 -5.62754 1.000 54.35000 126 ASP C O 1
ATOM 4375 N N . ASP C 1 65 ? 40.36852 -19.05257 -6.01554 1.000 52.86000 127 ASP C N 1
ATOM 4376 C CA . ASP C 1 65 ? 39.86856 -19.94241 -4.97738 1.000 40.45000 127 ASP C CA 1
ATOM 4377 C C . ASP C 1 65 ? 40.18375 -19.44727 -3.57247 1.000 44.86000 127 ASP C C 1
ATOM 4378 O O . ASP C 1 65 ? 39.57182 -19.92511 -2.61135 1.000 45.41000 127 ASP C O 1
ATOM 4383 N N . ASN C 1 66 ? 41.10885 -18.49833 -3.42568 1.000 38.17000 128 ASN C N 1
ATOM 4384 C CA . ASN C 1 66 ? 41.53504 -18.00422 -2.11478 1.000 42.55000 128 ASN C CA 1
ATOM 4385 C C . ASN C 1 66 ? 41.54516 -16.48122 -2.12696 1.000 46.41000 128 ASN C C 1
ATOM 4386 O O . ASN C 1 66 ? 42.59719 -15.85333 -2.31815 1.000 35.31000 128 ASN C O 1
ATOM 4391 N N . PRO C 1 67 ? 40.38324 -15.85110 -1.93290 1.000 41.91000 129 PRO C N 1
ATOM 4392 C CA . PRO C 1 67 ? 40.34537 -14.38009 -1.88007 1.000 39.24000 129 PRO C CA 1
ATOM 4393 C C . PRO C 1 67 ? 41.18354 -13.80103 -0.75623 1.000 37.31000 129 PRO C C 1
ATOM 4394 O O . PRO C 1 67 ? 41.63962 -12.65509 -0.86241 1.000 38.75000 129 PRO C O 1
ATOM 4398 N N . SER C 1 68 ? 41.39160 -14.55493 0.32584 1.000 43.27000 130 SER C N 1
ATOM 4399 C CA . SER C 1 68 ? 42.26375 -14.08188 1.39269 1.000 42.06000 130 SER C CA 1
ATOM 4400 C C . SER C 1 68 ? 43.70571 -13.98306 0.91452 1.000 39.64000 130 SER C C 1
ATOM 4401 O O . SER C 1 68 ? 44.42383 -13.04407 1.27633 1.000 42.23000 130 SER C O 1
ATOM 4404 N N . LEU C 1 69 ? 44.14454 -14.93819 0.09158 1.000 37.66000 131 LEU C N 1
ATOM 4405 C CA . LEU C 1 69 ? 45.50448 -14.89236 -0.43158 1.000 41.15000 131 LEU C CA 1
ATOM 4406 C C . LEU C 1 69 ? 45.64946 -13.80449 -1.48972 1.000 44.74000 131 LEU C C 1
ATOM 4407 O O . LEU C 1 69 ? 46.69750 -13.15359 -1.57891 1.000 45.02000 131 LEU C O 1
ATOM 4412 N N . GLN C 1 70 ? 44.61239 -13.60250 -2.30863 1.000 38.68000 132 GLN C N 1
ATOM 4413 C CA . GLN C 1 70 ? 44.61338 -12.48761 -3.25176 1.000 35.85000 132 GLN C CA 1
ATOM 4414 C C . GLN C 1 70 ? 44.72057 -11.15753 -2.51792 1.000 45.02000 132 GLN C C 1
ATOM 4415 O O . GLN C 1 70 ? 45.48560 -10.27164 -2.91711 1.000 40.32000 132 GLN C O 1
ATOM 4421 N N . PHE C 1 71 ? 43.94470 -10.99835 -1.44385 1.000 41.17000 133 PHE C N 1
ATOM 4422 C CA . PHE C 1 71 ? 43.95989 -9.75726 -0.67700 1.000 32.31000 133 PHE C CA 1
ATOM 4423 C C . PHE C 1 71 ? 45.34298 -9.48331 -0.09718 1.000 35.00000 133 PHE C C 1
ATOM 4424 O O . PHE C 1 71 ? 45.86206 -8.36636 -0.20237 1.000 34.03000 133 PHE C O 1
ATOM 4432 N N . GLU C 1 72 ? 45.94796 -10.49329 0.53587 1.000 37.97000 134 GLU C N 1
ATOM 4433 C CA . GLU C 1 72 ? 47.26504 -10.30933 1.13570 1.000 42.95000 134 GLU C CA 1
ATOM 4434 C C . GLU C 1 72 ? 48.30496 -9.91654 0.09054 1.000 33.39000 134 GLU C C 1
ATOM 4435 O O . GLU C 1 72 ? 49.17106 -9.07458 0.35335 1.000 41.31000 134 GLU C O 1
ATOM 4441 N N . ALA C 1 73 ? 48.23278 -10.51467 -1.10138 1.000 34.63000 135 ALA C N 1
ATOM 4442 C CA . ALA C 1 73 ? 49.21069 -10.20187 -2.13952 1.000 38.05000 135 ALA C CA 1
ATOM 4443 C C . ALA C 1 73 ? 48.98474 -8.81192 -2.71766 1.000 33.92000 135 ALA C C 1
ATOM 4444 O O . ALA C 1 73 ? 49.94678 -8.06802 -2.94885 1.000 40.32000 135 ALA C O 1
ATOM 4446 N N . ALA C 1 74 ? 47.72575 -8.44684 -2.97056 1.000 38.21000 136 ALA C N 1
ATOM 4447 C CA . ALA C 1 74 ? 47.42781 -7.09787 -3.43768 1.000 31.08000 136 ALA C CA 1
ATOM 4448 C C . ALA C 1 74 ? 47.86801 -6.05679 -2.41785 1.000 40.85000 136 ALA C C 1
ATOM 4449 O O . ALA C 1 74 ? 48.37806 -4.99087 -2.78803 1.000 40.16000 136 ALA C O 1
ATOM 4451 N N . TRP C 1 75 ? 47.67613 -6.34562 -1.12880 1.000 35.26000 137 TRP C N 1
ATOM 4452 C CA . 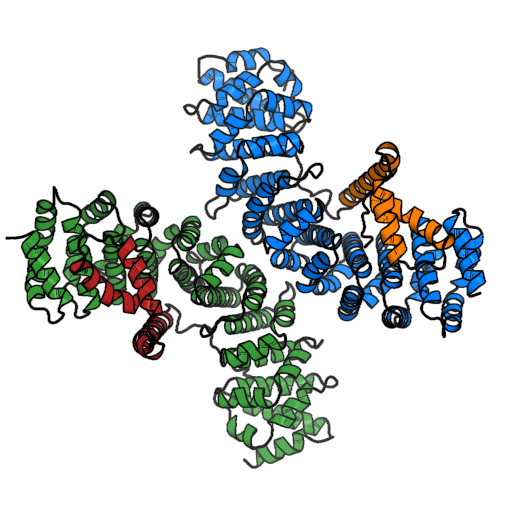TRP C 1 75 ? 48.14532 -5.44654 -0.07895 1.000 38.72000 137 TRP C CA 1
ATOM 4453 C C . TRP C 1 75 ? 49.66032 -5.28868 -0.14014 1.000 38.83000 137 TRP C C 1
ATOM 4454 O O . TRP C 1 75 ? 50.18442 -4.16971 -0.07732 1.000 40.34000 137 TRP C O 1
ATOM 4465 N N . ALA C 1 76 ? 50.38122 -6.40475 -0.26309 1.000 37.34000 138 ALA C N 1
ATOM 4466 C CA . ALA C 1 76 ? 51.83421 -6.34989 -0.38226 1.000 41.26000 138 ALA C CA 1
ATOM 4467 C C . ALA C 1 76 ? 52.25813 -5.59207 -1.63539 1.000 48.07000 138 ALA C C 1
ATOM 4468 O O . ALA C 1 76 ? 53.16121 -4.74914 -1.58958 1.000 57.25000 138 ALA C O 1
ATOM 4470 N N . LEU C 1 77 ? 51.61598 -5.88514 -2.76828 1.000 40.09000 139 LEU C N 1
ATOM 4471 C CA . LEU C 1 77 ? 51.97990 -5.22632 -4.01840 1.000 39.59000 139 LEU C CA 1
ATOM 4472 C C . LEU C 1 77 ? 51.61903 -3.74628 -4.00553 1.000 38.88000 139 LEU C C 1
ATOM 4473 O O . LEU C 1 77 ? 52.31703 -2.93641 -4.62770 1.000 41.79000 139 LEU C O 1
ATOM 4478 N N . THR C 1 78 ? 50.52713 -3.37812 -3.32845 1.000 46.94000 140 THR C N 1
ATOM 4479 C CA . THR C 1 78 ? 50.17027 -1.96707 -3.19957 1.000 39.49000 140 THR C CA 1
ATOM 4480 C C . THR C 1 78 ? 51.31140 -1.16610 -2.58579 1.000 39.69000 140 THR C C 1
ATOM 4481 O O . THR C 1 78 ? 51.67744 -0.09718 -3.08695 1.000 38.51000 140 THR C O 1
ATOM 4485 N N . ASN C 1 79 ? 51.89148 -1.67502 -1.49680 1.000 38.06000 141 ASN C N 1
ATOM 4486 C CA . ASN C 1 79 ? 52.92762 -0.92903 -0.79100 1.000 47.31000 141 ASN C CA 1
ATOM 4487 C C . ASN C 1 79 ? 54.26653 -0.97522 -1.51314 1.000 42.91000 141 ASN C C 1
ATOM 4488 O O . ASN C 1 79 ? 55.07763 -0.05427 -1.35733 1.000 50.05000 141 ASN C O 1
ATOM 4493 N N . ILE C 1 80 ? 54.52636 -2.02733 -2.29205 1.000 48.36000 142 ILE C N 1
ATOM 4494 C CA . ILE C 1 80 ? 55.70627 -2.02353 -3.15018 1.000 45.58000 142 ILE C CA 1
ATOM 4495 C C . ILE C 1 80 ? 55.57524 -0.94564 -4.21729 1.000 44.72000 142 ILE C C 1
ATOM 4496 O O . ILE C 1 80 ? 56.53027 -0.21175 -4.49948 1.000 42.11000 142 ILE C O 1
ATOM 4501 N N . ALA C 1 81 ? 54.38718 -0.82161 -4.81517 1.000 49.04000 143 ALA C N 1
ATOM 4502 C CA . ALA C 1 81 ? 54.16216 0.19029 -5.83926 1.000 43.76000 143 ALA C CA 1
ATOM 4503 C C . ALA C 1 81 ? 54.11334 1.60036 -5.26642 1.000 45.85000 143 ALA C C 1
ATOM 4504 O O . ALA C 1 81 ? 54.21334 2.56827 -6.02854 1.000 44.16000 143 ALA C O 1
ATOM 4506 N N . SER C 1 82 ? 53.96449 1.74252 -3.95042 1.000 42.77000 144 SER C N 1
ATOM 4507 C CA . SER C 1 82 ? 53.92367 3.05560 -3.32056 1.000 50.59000 144 SER C CA 1
ATOM 4508 C C . SER C 1 82 ? 55.29774 3.70150 -3.20179 1.000 58.33000 144 SER C C 1
ATOM 4509 O O . SER C 1 82 ? 55.38989 4.83955 -2.72693 1.000 51.33000 144 SER C O 1
ATOM 4512 N N . GLY C 1 83 ? 56.35864 3.01436 -3.61783 1.000 48.79000 145 GLY C N 1
ATOM 4513 C CA . GLY C 1 83 ? 57.70570 3.52027 -3.45103 1.000 54.35000 145 GLY C CA 1
ATOM 4514 C C . GLY C 1 83 ? 58.18664 4.35409 -4.62018 1.000 57.82000 145 GLY C C 1
ATOM 4515 O O . GLY C 1 83 ? 57.44365 5.18609 -5.15020 1.000 62.68000 145 GLY C O 1
ATOM 4516 N N . THR C 1 84 ? 59.43158 4.13494 -5.03129 1.000 59.97000 146 THR C N 1
ATOM 4517 C CA . THR C 1 84 ? 60.01652 4.86576 -6.14244 1.000 60.92000 146 THR C CA 1
ATOM 4518 C C . THR C 1 84 ? 59.48033 4.34166 -7.47432 1.000 53.41000 146 THR C C 1
ATOM 4519 O O . THR C 1 84 ? 58.81423 3.30470 -7.54713 1.000 54.56000 146 THR C O 1
ATOM 4523 N N . SER C 1 85 ? 59.77227 5.09051 -8.54244 1.000 52.45000 147 SER C N 1
ATOM 4524 C CA . SER C 1 85 ? 59.37809 4.66039 -9.87935 1.000 56.17000 147 SER C CA 1
ATOM 4525 C C . SER C 1 85 ? 59.99393 3.31530 -10.24226 1.000 59.14000 147 SER C C 1
ATOM 4526 O O . SER C 1 85 ? 59.36179 2.51327 -10.93910 1.000 59.13000 147 SER C O 1
ATOM 4529 N N . GLU C 1 86 ? 61.22096 3.05025 -9.78137 1.000 58.56000 148 GLU C N 1
ATOM 4530 C CA . GLU C 1 86 ? 61.84583 1.75716 -10.04229 1.000 60.61000 148 GLU C CA 1
ATOM 4531 C C . GLU C 1 86 ? 61.07080 0.63031 -9.37207 1.000 57.77000 148 GLU C C 1
ATOM 4532 O O . GLU C 1 86 ? 60.90965 -0.45175 -9.94793 1.000 60.33000 148 GLU C O 1
ATOM 4538 N N . GLN C 1 87 ? 60.58596 0.86549 -8.15105 1.000 54.76000 149 GLN C N 1
ATOM 4539 C CA . GLN C 1 87 ? 59.82495 -0.15737 -7.44685 1.000 56.40000 149 GLN C CA 1
ATOM 4540 C C . GLN C 1 87 ? 58.41188 -0.28331 -8.00468 1.000 46.73000 149 GLN C C 1
ATOM 4541 O O . GLN C 1 87 ? 57.86278 -1.38927 -8.06049 1.000 52.12000 149 GLN C O 1
ATOM 4547 N N . THR C 1 88 ? 57.80293 0.83469 -8.40874 1.000 47.14000 150 THR C N 1
ATOM 4548 C CA . THR C 1 88 ? 56.52084 0.76172 -9.10259 1.000 47.62000 150 THR C CA 1
ATOM 4549 C C . THR C 1 88 ? 56.65964 0.01556 -10.42352 1.000 47.00000 150 THR C C 1
ATOM 4550 O O . THR C 1 88 ? 55.81153 -0.81541 -10.76933 1.000 51.44000 150 THR C O 1
ATOM 4554 N N . GLN C 1 89 ? 57.72558 0.30238 -11.17967 1.000 53.11000 151 GLN C N 1
ATOM 4555 C CA . GLN C 1 89 ? 57.96738 -0.40778 -12.43061 1.000 61.93000 151 GLN C CA 1
ATOM 4556 C C . GLN C 1 89 ? 58.18128 -1.89678 -12.19447 1.000 56.56000 151 GLN C C 1
ATOM 4557 O O . GLN C 1 89 ? 57.81512 -2.71684 -13.04333 1.000 57.61000 151 GLN C O 1
ATOM 4563 N N . ALA C 1 90 ? 58.78338 -2.26070 -11.05849 1.000 46.78000 152 ALA C N 1
ATOM 4564 C CA . ALA C 1 90 ? 58.95629 -3.67167 -10.73035 1.000 42.75000 152 ALA C CA 1
ATOM 4565 C C . ALA C 1 90 ? 57.61724 -4.39456 -10.70112 1.000 48.87000 152 ALA C C 1
ATOM 4566 O O . ALA C 1 90 ? 57.50609 -5.53360 -11.16997 1.000 54.94000 152 ALA C O 1
ATOM 4568 N N . VAL C 1 91 ? 56.58935 -3.74941 -10.14908 1.000 47.80000 153 VAL C N 1
ATOM 4569 C CA . VAL C 1 91 ? 55.25230 -4.33030 -10.16586 1.000 45.46000 153 VAL C CA 1
ATOM 4570 C C . VAL C 1 91 ? 54.70714 -4.37341 -11.58880 1.000 39.90000 153 VAL C C 1
ATOM 4571 O O . VAL C 1 91 ? 54.11601 -5.37441 -12.01162 1.000 44.43000 153 VAL C O 1
ATOM 4575 N N . VAL C 1 92 ? 54.90115 -3.29452 -12.34994 1.000 46.09000 154 VAL C N 1
ATOM 4576 C CA . VAL C 1 92 ? 54.39400 -3.24463 -13.71789 1.000 43.84000 154 VAL C CA 1
ATOM 4577 C C . VAL C 1 92 ? 55.10182 -4.27479 -14.58885 1.000 49.47000 154 VAL C C 1
ATOM 4578 O O . VAL C 1 92 ? 54.46267 -4.99383 -15.36670 1.000 51.03000 154 VAL C O 1
ATOM 4582 N N . GLN C 1 93 ? 56.42682 -4.36989 -14.46899 1.000 55.00000 155 GLN C N 1
ATOM 4583 C CA . GLN C 1 93 ? 57.18365 -5.33204 -15.25896 1.000 54.57000 155 GLN C CA 1
ATOM 4584 C C . GLN C 1 93 ? 56.92458 -6.77297 -14.84377 1.000 50.91000 155 GLN C C 1
ATOM 4585 O O . GLN C 1 93 ? 57.32642 -7.68609 -15.56771 1.000 59.81000 155 GLN C O 1
ATOM 4591 N N . SER C 1 94 ? 56.29669 -7.00179 -13.69367 1.000 48.06000 156 SER C N 1
ATOM 4592 C CA . SER C 1 94 ? 55.84261 -8.33771 -13.32847 1.000 42.65000 156 SER C CA 1
ATOM 4593 C C . SER C 1 94 ? 54.50451 -8.69267 -13.96728 1.000 47.78000 156 SER C C 1
ATOM 4594 O O . SER C 1 94 ? 53.97445 -9.77459 -13.69010 1.000 50.23000 156 SER C O 1
ATOM 4597 N N . ASN C 1 95 ? 53.95550 -7.80672 -14.80332 1.000 42.24000 157 ASN C N 1
ATOM 4598 C CA . ASN C 1 95 ? 52.66541 -8.01669 -15.46616 1.000 49.19000 157 ASN C CA 1
ATOM 4599 C C . ASN C 1 95 ? 51.54350 -8.20348 -14.44801 1.000 43.37000 157 ASN C C 1
ATOM 4600 O O . ASN C 1 95 ? 50.64941 -9.03442 -14.62182 1.000 45.85000 157 ASN C O 1
ATOM 4605 N N . ALA C 1 96 ? 51.59169 -7.41836 -13.37111 1.000 41.32000 158 ALA C N 1
ATOM 4606 C CA . ALA C 1 96 ? 50.57379 -7.50115 -12.32998 1.000 42.12000 158 ALA C CA 1
ATOM 4607 C C . ALA C 1 96 ? 49.31282 -6.71909 -12.68194 1.000 32.99000 158 ALA C C 1
ATOM 4608 O O . ALA C 1 96 ? 48.23085 -7.04494 -12.17678 1.000 39.64000 158 ALA C O 1
ATOM 4610 N N . VAL C 1 97 ? 49.43181 -5.69419 -13.53207 1.000 34.61000 159 VAL C N 1
ATOM 4611 C CA . VAL C 1 97 ? 48.28186 -4.82813 -13.81804 1.000 41.29000 159 VAL C CA 1
ATOM 4612 C C . VAL C 1 97 ? 47.11672 -5.59110 -14.43882 1.000 33.97000 159 VAL C C 1
ATOM 4613 O O . VAL C 1 97 ? 45.96879 -5.36896 -14.01272 1.000 42.44000 159 VAL C O 1
ATOM 4617 N N . PRO C 1 98 ? 47.30954 -6.46623 -15.43374 1.000 43.73000 160 PRO C N 1
ATOM 4618 C CA . PRO C 1 98 ? 46.16242 -7.23819 -15.93753 1.000 42.35000 160 PRO C CA 1
ATOM 4619 C C . PRO C 1 98 ? 45.46947 -8.05901 -14.86436 1.000 39.26000 160 PRO C C 1
ATOM 4620 O O . PRO C 1 98 ? 44.25144 -8.26192 -14.94220 1.000 37.76000 160 PRO C O 1
ATOM 4624 N N . LEU C 1 99 ? 46.20754 -8.54196 -13.86338 1.000 42.07000 161 LEU C N 1
ATOM 4625 C CA . LEU C 1 99 ? 45.58259 -9.29878 -12.78523 1.000 41.78000 161 LEU C CA 1
ATOM 4626 C C . LEU C 1 99 ? 44.83778 -8.38761 -11.81725 1.000 39.11000 161 LEU C C 1
ATOM 4627 O O . LEU C 1 99 ? 43.77480 -8.76146 -11.30909 1.000 35.93000 161 LEU C O 1
ATOM 4632 N N . PHE C 1 100 ? 45.37991 -7.19662 -11.54045 1.000 33.92000 162 PHE C N 1
ATOM 4633 C CA . PHE C 1 100 ? 44.64408 -6.22147 -10.74348 1.000 35.62000 162 PHE C CA 1
ATOM 4634 C C . PHE C 1 100 ? 43.33403 -5.83644 -11.41838 1.000 36.07000 162 PHE C C 1
ATOM 4635 O O . PHE C 1 100 ? 42.30212 -5.68828 -10.75428 1.000 34.46000 162 PHE C O 1
ATOM 4643 N N . LEU C 1 101 ? 43.36090 -5.66059 -12.74040 1.000 39.96000 163 LEU C N 1
ATOM 4644 C CA . LEU C 1 101 ? 42.14385 -5.32657 -13.47130 1.000 35.17000 163 LEU C CA 1
ATOM 4645 C C . LEU C 1 101 ? 41.13776 -6.46448 -13.41206 1.000 36.52000 163 LEU C C 1
ATOM 4646 O O . LEU C 1 101 ? 39.92679 -6.22837 -13.33496 1.000 37.93000 163 LEU C O 1
ATOM 4651 N N . ARG C 1 102 ? 41.62365 -7.70453 -13.46097 1.000 38.20000 164 ARG C N 1
ATOM 4652 C CA . ARG C 1 102 ? 40.73958 -8.84943 -13.28675 1.000 40.45000 164 ARG C CA 1
ATOM 4653 C C . ARG C 1 102 ? 40.11173 -8.84122 -11.89868 1.000 40.62000 164 ARG C C 1
ATOM 4654 O O . ARG C 1 102 ? 38.93772 -9.19510 -11.73551 1.000 47.37000 164 ARG C O 1
ATOM 4662 N N . LEU C 1 103 ? 40.88087 -8.43517 -10.88481 1.000 34.73000 165 LEU C N 1
ATOM 4663 C CA . LEU C 1 103 ? 40.37803 -8.40497 -9.51676 1.000 33.65000 165 LEU C CA 1
ATOM 4664 C C . LEU C 1 103 ? 39.34915 -7.30386 -9.29377 1.000 40.80000 165 LEU C C 1
ATOM 4665 O O . LEU C 1 103 ? 38.64125 -7.33468 -8.28169 1.000 36.86000 165 LEU C O 1
ATOM 4670 N N . LEU C 1 104 ? 39.25613 -6.32796 -10.19987 1.000 39.60000 166 LEU C N 1
ATOM 4671 C CA . LEU C 1 104 ? 38.21123 -5.31785 -10.08487 1.000 40.63000 166 LEU C CA 1
ATOM 4672 C C . LEU C 1 104 ? 36.82416 -5.91676 -10.24565 1.000 39.78000 166 LEU C C 1
ATOM 4673 O O . LEU C 1 104 ? 35.83825 -5.29363 -9.83561 1.000 47.48000 166 LEU C O 1
ATOM 4678 N N . HIS C 1 105 ? 36.72599 -7.10782 -10.83150 1.000 40.57000 167 HIS C N 1
ATOM 4679 C CA . HIS C 1 105 ? 35.46592 -7.81573 -10.98328 1.000 48.00000 167 HIS C CA 1
ATOM 4680 C C . HIS C 1 105 ? 35.29294 -8.91459 -9.94314 1.000 44.02000 167 HIS C C 1
ATOM 4681 O O . HIS C 1 105 ? 34.36086 -9.71653 -10.05094 1.000 48.43000 167 HIS C O 1
ATOM 4688 N N . SER C 1 106 ? 36.17404 -8.97255 -8.95023 1.000 42.31000 168 SER C N 1
ATOM 4689 C CA . SER C 1 106 ? 36.04907 -9.97542 -7.90410 1.000 44.03000 168 SER C CA 1
ATOM 4690 C C . SER C 1 106 ? 34.77818 -9.72722 -7.09499 1.000 44.45000 168 SER C C 1
ATOM 4691 O O . SER C 1 106 ? 34.42231 -8.57216 -6.83308 1.000 45.30000 168 SER C O 1
ATOM 4694 N N . PRO C 1 107 ? 34.06514 -10.78112 -6.68479 1.000 44.42000 169 PRO C N 1
ATOM 4695 C CA . PRO C 1 107 ? 32.87925 -10.58292 -5.83968 1.000 41.12000 169 PRO C CA 1
ATOM 4696 C C . PRO C 1 107 ? 33.20444 -10.23678 -4.39776 1.000 42.37000 169 PRO C C 1
ATOM 4697 O O . PRO C 1 107 ? 32.28355 -9.92862 -3.63069 1.000 53.64000 169 PRO C O 1
ATOM 4701 N N . HIS C 1 108 ? 34.47548 -10.27284 -4.00789 1.000 40.16000 170 HIS C N 1
ATOM 4702 C CA . HIS C 1 108 ? 34.89565 -10.00172 -2.63997 1.000 45.68000 170 HIS C CA 1
ATOM 4703 C C . HIS C 1 108 ? 35.40178 -8.56776 -2.56019 1.000 40.40000 170 HIS C C 1
ATOM 4704 O O . HIS C 1 108 ? 36.39374 -8.21791 -3.21234 1.000 44.47000 170 HIS C O 1
ATOM 4711 N N . GLN C 1 109 ? 34.71594 -7.74361 -1.76421 1.000 45.64000 171 GLN C N 1
ATOM 4712 C CA . GLN C 1 109 ? 34.95406 -6.30263 -1.77740 1.000 39.51000 171 GLN C CA 1
ATOM 4713 C C . GLN C 1 109 ? 36.39313 -5.96271 -1.40260 1.000 40.38000 171 GLN C C 1
ATOM 4714 O O . GLN C 1 109 ? 37.02913 -5.11983 -2.04676 1.000 47.14000 171 GLN C O 1
ATOM 4720 N N . ASN C 1 110 ? 36.91919 -6.59563 -0.34958 1.000 36.39000 172 ASN C N 1
ATOM 4721 C CA . ASN C 1 110 ? 38.26527 -6.26469 0.11123 1.000 42.06000 172 ASN C CA 1
ATOM 4722 C C . ASN C 1 110 ? 39.31313 -6.53790 -0.96085 1.000 46.80000 172 ASN C C 1
ATOM 4723 O O . ASN C 1 110 ? 40.34418 -5.85699 -1.00705 1.000 44.38000 172 ASN C O 1
ATOM 4728 N N . VAL C 1 111 ? 39.07195 -7.52498 -1.82671 1.000 43.80000 173 VAL C N 1
ATOM 4729 C CA . VAL C 1 111 ? 39.99181 -7.77618 -2.93279 1.000 37.61000 173 VAL C CA 1
ATOM 4730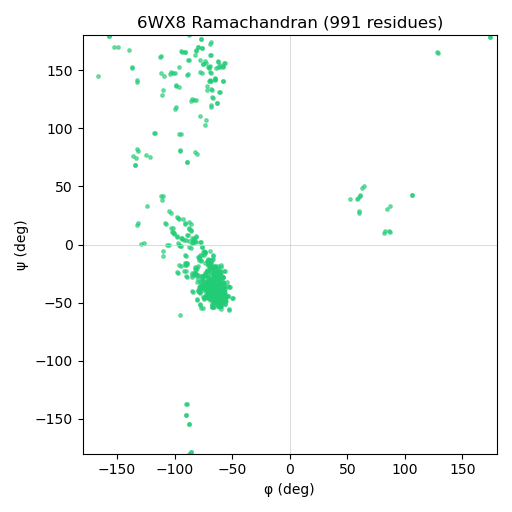 C C . VAL C 1 111 ? 39.89679 -6.66029 -3.96890 1.000 36.89000 173 VAL C C 1
ATOM 4731 O O . VAL C 1 111 ? 40.91477 -6.20244 -4.50307 1.000 42.78000 173 VAL C O 1
ATOM 4735 N N . CYS C 1 112 ? 38.67579 -6.20823 -4.26882 1.000 47.60000 174 CYS C N 1
ATOM 4736 C CA . CYS C 1 112 ? 38.49278 -5.09632 -5.19893 1.000 42.90000 174 CYS C CA 1
ATOM 4737 C C . CYS C 1 112 ? 39.16894 -3.82932 -4.69115 1.000 36.16000 174 CYS C C 1
ATOM 4738 O O . CYS C 1 112 ? 39.95092 -3.19746 -5.41231 1.000 43.54000 174 CYS C O 1
ATOM 4741 N N . GLU C 1 113 ? 38.85811 -3.42915 -3.45416 1.000 33.41000 175 GLU C N 1
ATOM 4742 C CA . GLU C 1 113 ? 39.40228 -2.19113 -2.90236 1.000 38.46000 175 GLU C CA 1
ATOM 4743 C C . GLU C 1 113 ? 40.92527 -2.18226 -2.95153 1.000 34.63000 175 GLU C C 1
ATOM 4744 O O . GLU C 1 113 ? 41.53932 -1.17836 -3.33471 1.000 43.44000 175 GLU C O 1
ATOM 4750 N N . GLN C 1 114 ? 41.55422 -3.29227 -2.56047 1.000 38.48000 176 GLN C N 1
ATOM 4751 C CA . GLN C 1 114 ? 43.01222 -3.34239 -2.55363 1.000 40.15000 176 GLN C CA 1
ATOM 4752 C C . GLN C 1 114 ? 43.57507 -3.29360 -3.96870 1.000 31.06000 176 GLN C C 1
ATOM 4753 O O . GLN C 1 114 ? 44.63109 -2.69372 -4.20188 1.000 33.55000 176 GLN C O 1
ATOM 4759 N N . ALA C 1 115 ? 42.88891 -3.92466 -4.92555 1.000 40.29000 177 ALA C N 1
ATOM 4760 C CA . ALA C 1 115 ? 43.30677 -3.82085 -6.32161 1.000 35.17000 177 ALA C CA 1
ATOM 4761 C C . ALA C 1 115 ? 43.19383 -2.38590 -6.82276 1.000 35.19000 177 ALA C C 1
ATOM 4762 O O . ALA C 1 115 ? 44.07879 -1.90006 -7.53691 1.000 33.00000 177 ALA C O 1
ATOM 4764 N N . VAL C 1 116 ? 42.10493 -1.69777 -6.46772 1.000 38.01000 178 VAL C N 1
ATOM 4765 C CA . VAL C 1 116 ? 41.96001 -0.28379 -6.81386 1.000 31.53000 178 VAL C CA 1
ATOM 4766 C C . VAL C 1 116 ? 43.13614 0.51517 -6.26808 1.000 37.11000 178 VAL C C 1
ATOM 4767 O O . VAL C 1 116 ? 43.73713 1.33704 -6.97224 1.000 32.95000 178 VAL C O 1
ATOM 4771 N N . TRP C 1 117 ? 43.47126 0.29029 -4.99510 1.000 30.82000 179 TRP C N 1
ATOM 4772 C CA . TRP C 1 117 ? 44.56339 1.01927 -4.36130 1.000 35.85000 179 TRP C CA 1
ATOM 4773 C C . TRP C 1 117 ? 45.88529 0.75908 -5.07441 1.000 33.70000 179 TRP C C 1
ATOM 4774 O O . TRP C 1 117 ? 46.64634 1.69098 -5.35561 1.000 39.26000 179 TRP C O 1
ATOM 4785 N N . ALA C 1 118 ? 46.17515 -0.51098 -5.37030 1.000 34.03000 180 ALA C N 1
ATOM 4786 C CA . ALA C 1 118 ? 47.40904 -0.84717 -6.07540 1.000 34.28000 180 ALA C CA 1
ATOM 4787 C C . ALA C 1 118 ? 47.45695 -0.19233 -7.44948 1.000 33.42000 180 ALA C C 1
ATOM 4788 O O . ALA C 1 118 ? 48.49595 0.34454 -7.85365 1.000 37.57000 180 ALA C O 1
ATOM 4790 N N . LEU C 1 119 ? 46.34186 -0.22932 -8.18435 1.000 38.78000 181 LEU C N 1
ATOM 4791 C CA . LEU C 1 119 ? 46.29677 0.42253 -9.48842 1.000 33.17000 181 LEU C CA 1
ATOM 4792 C C . LEU C 1 119 ? 46.48491 1.92853 -9.36762 1.000 36.07000 181 LEU C C 1
ATOM 4793 O O . LEU C 1 119 ? 47.07487 2.55238 -10.25875 1.000 42.81000 181 LEU C O 1
ATOM 4798 N N . GLY C 1 120 ? 46.00008 2.52770 -8.27763 1.000 33.34000 182 GLY C N 1
ATOM 4799 C CA . GLY C 1 120 ? 46.18123 3.95770 -8.08981 1.000 35.32000 182 GLY C CA 1
ATOM 4800 C C . GLY C 1 120 ? 47.64027 4.35460 -7.97202 1.000 35.60000 182 GLY C C 1
ATOM 4801 O O . GLY C 1 120 ? 48.07129 5.35049 -8.55818 1.000 36.96000 182 GLY C O 1
ATOM 4802 N N . ASN C 1 121 ? 48.42029 3.58362 -7.21002 1.000 35.61000 183 ASN C N 1
ATOM 4803 C CA . ASN C 1 121 ? 49.84133 3.88251 -7.06921 1.000 42.12000 183 ASN C CA 1
ATOM 4804 C C . ASN C 1 121 ? 50.57317 3.73530 -8.39527 1.000 45.08000 183 ASN C C 1
ATOM 4805 O O . ASN C 1 121 ? 51.52721 4.47319 -8.66546 1.000 52.87000 183 ASN C O 1
ATOM 4810 N N . ILE C 1 122 ? 50.14700 2.78524 -9.22912 1.000 43.42000 184 ILE C N 1
ATOM 4811 C CA . ILE C 1 122 ? 50.76984 2.60304 -10.53616 1.000 40.10000 184 ILE C CA 1
ATOM 4812 C C . ILE C 1 122 ? 50.41084 3.76196 -11.46126 1.000 46.93000 184 ILE C C 1
ATOM 4813 O O . ILE C 1 122 ? 51.27581 4.31681 -12.14942 1.000 50.99000 184 ILE C O 1
ATOM 4818 N N . ILE C 1 123 ? 49.13087 4.14107 -11.48916 1.000 40.06000 185 ILE C N 1
ATOM 4819 C CA . ILE C 1 123 ? 48.69487 5.25001 -12.33624 1.000 42.76000 185 ILE C CA 1
ATOM 4820 C C . ILE C 1 123 ? 49.40102 6.53999 -11.93247 1.000 38.88000 185 ILE C C 1
ATOM 4821 O O . ILE C 1 123 ? 49.75999 7.36286 -12.78560 1.000 43.76000 185 ILE C O 1
ATOM 4826 N N . GLY C 1 124 ? 49.63118 6.72712 -10.63351 1.000 39.71000 186 GLY C N 1
ATOM 4827 C CA . GLY C 1 124 ? 50.25433 7.94613 -10.15072 1.000 43.13000 186 GLY C CA 1
ATOM 4828 C C . GLY C 1 124 ? 51.73831 8.05697 -10.43290 1.000 52.15000 186 GLY C C 1
ATOM 4829 O O . GLY C 1 124 ? 52.32143 9.10995 -10.15708 1.000 56.18000 186 GLY C O 1
ATOM 4830 N N . ASP C 1 125 ? 52.36116 7.00285 -10.96884 1.000 49.62000 187 ASP C N 1
ATOM 4831 C CA . ASP C 1 125 ? 53.79714 7.05170 -11.22601 1.000 52.17000 187 ASP C CA 1
ATOM 4832 C C . ASP C 1 125 ? 54.13110 8.04855 -12.32916 1.000 49.54000 187 ASP C C 1
ATOM 4833 O O . ASP C 1 125 ? 55.12317 8.78048 -12.23035 1.000 53.15000 187 ASP C O 1
ATOM 4838 N N . GLY C 1 126 ? 53.32299 8.09450 -13.38508 1.000 47.01000 188 GLY C N 1
ATOM 4839 C CA . GLY C 1 126 ? 53.56494 8.99935 -14.48221 1.000 37.13000 188 GLY C CA 1
ATOM 4840 C C . GLY C 1 126 ? 52.61080 8.78830 -15.64008 1.000 50.32000 188 GLY C C 1
ATOM 4841 O O . GLY C 1 126 ? 51.74273 7.90837 -15.61288 1.000 43.27000 188 GLY C O 1
ATOM 4842 N N . PRO C 1 127 ? 52.75575 9.60517 -16.68819 1.000 47.46000 189 PRO C N 1
ATOM 4843 C CA . PRO C 1 127 ? 51.83162 9.49511 -17.83107 1.000 43.05000 189 PRO C CA 1
ATOM 4844 C C . PRO C 1 127 ? 51.95342 8.18102 -18.58193 1.000 49.63000 189 PRO C C 1
ATOM 4845 O O . PRO C 1 127 ? 50.95732 7.71603 -19.14977 1.000 41.83000 189 PRO C O 1
ATOM 4849 N N . GLN C 1 128 ? 53.14137 7.57191 -18.61400 1.000 48.23000 190 GLN C N 1
ATOM 4850 C CA . GLN C 1 128 ? 53.29919 6.29882 -19.30987 1.000 51.01000 190 GLN C CA 1
ATOM 4851 C C . GLN C 1 128 ? 52.50417 5.19496 -18.62365 1.000 47.47000 190 GLN C C 1
ATOM 4852 O O . GLN C 1 128 ? 51.70404 4.50296 -19.26449 1.000 50.33000 190 GLN C O 1
ATOM 4858 N N . CYS C 1 129 ? 52.72230 5.00810 -17.31766 1.000 42.02000 191 CYS C N 1
ATOM 4859 C CA . CYS C 1 129 ? 51.96029 4.01125 -16.57446 1.000 43.81000 191 CYS C CA 1
ATOM 4860 C C . CYS C 1 129 ? 50.47032 4.32237 -16.60333 1.000 43.22000 191 CYS C C 1
ATOM 4861 O O . CYS C 1 129 ? 49.64123 3.41642 -16.74713 1.000 42.24000 191 CYS C O 1
ATOM 4864 N N . ARG C 1 130 ? 50.11344 5.60041 -16.45744 1.000 38.98000 192 ARG C N 1
ATOM 4865 C CA . ARG C 1 130 ? 48.71047 6.00153 -16.51733 1.000 36.63000 192 ARG C CA 1
ATOM 4866 C C . ARG C 1 130 ? 48.06629 5.56043 -17.82521 1.000 45.21000 192 ARG C C 1
ATOM 4867 O O . ARG C 1 130 ? 47.01423 4.91152 -17.82502 1.000 38.98000 192 ARG C O 1
ATOM 4875 N N . ASP C 1 131 ? 48.69719 5.89125 -18.95531 1.000 43.25000 193 ASP C N 1
ATOM 4876 C CA . ASP C 1 131 ? 48.14302 5.51814 -20.25121 1.000 44.51000 193 ASP C CA 1
ATOM 4877 C C . ASP C 1 131 ? 48.17687 4.01212 -20.46804 1.000 45.95000 193 ASP C C 1
ATOM 4878 O O . ASP C 1 131 ? 47.28775 3.46212 -21.12788 1.000 40.94000 193 ASP C O 1
ATOM 4883 N N . TYR C 1 132 ? 49.19587 3.33809 -19.93208 1.000 38.39000 194 TYR C N 1
ATOM 4884 C CA . TYR C 1 132 ? 49.24874 1.88108 -19.98991 1.000 35.85000 194 TYR C CA 1
ATOM 4885 C C . TYR C 1 132 ? 48.05076 1.25926 -19.28371 1.000 40.88000 194 TYR C C 1
ATOM 4886 O O . TYR C 1 132 ? 47.37963 0.37526 -19.83054 1.000 40.24000 194 TYR C O 1
ATOM 4895 N N . VAL C 1 133 ? 47.77094 1.70943 -18.05973 1.000 35.48000 195 VAL C N 1
ATOM 4896 C CA . VAL C 1 133 ? 46.64897 1.16061 -17.30455 1.000 39.41000 195 VAL C CA 1
ATOM 4897 C C . VAL C 1 133 ? 45.32494 1.58265 -17.93345 1.000 37.83000 195 VAL C C 1
ATOM 4898 O O . VAL C 1 133 ? 44.34788 0.82273 -17.92325 1.000 41.82000 195 VAL C O 1
ATOM 4902 N N . ILE C 1 134 ? 45.26598 2.79759 -18.48658 1.000 34.35000 196 ILE C N 1
ATOM 4903 C CA . ILE C 1 134 ? 44.06994 3.23361 -19.20750 1.000 35.82000 196 ILE C CA 1
ATOM 4904 C C . ILE C 1 134 ? 43.79673 2.31349 -20.39136 1.000 39.16000 196 ILE C C 1
ATOM 4905 O O . ILE C 1 134 ? 42.66367 1.86456 -20.60419 1.000 38.93000 196 ILE C O 1
ATOM 4910 N N . SER C 1 135 ? 44.83762 2.01632 -21.17744 1.000 37.92000 197 SER C N 1
ATOM 4911 C CA . SER C 1 135 ? 44.65542 1.23019 -22.39333 1.000 43.73000 197 SER C CA 1
ATOM 4912 C C . SER C 1 135 ? 44.19533 -0.18973 -22.09012 1.000 46.96000 197 SER C C 1
ATOM 4913 O O . SER C 1 135 ? 43.51419 -0.80677 -22.91597 1.000 42.42000 197 SER C O 1
ATOM 4916 N N . LEU C 1 136 ? 44.55442 -0.72563 -20.92510 1.000 34.93000 198 LEU C N 1
ATOM 4917 C CA . LEU C 1 136 ? 44.07135 -2.04155 -20.53289 1.000 32.11000 198 LEU C CA 1
ATOM 4918 C C . LEU C 1 136 ? 42.62941 -2.02337 -20.03874 1.000 36.87000 198 LEU C C 1
ATOM 4919 O O . LEU C 1 136 ? 42.02133 -3.09230 -19.92455 1.000 38.01000 198 LEU C O 1
ATOM 4924 N N . GLY C 1 137 ? 42.07154 -0.85129 -19.73881 1.000 38.67000 199 GLY C N 1
ATOM 4925 C CA . GLY C 1 137 ? 40.65358 -0.74913 -19.45167 1.000 38.37000 199 GLY C CA 1
ATOM 4926 C C . GLY C 1 137 ? 40.29376 -0.54594 -17.99365 1.000 41.82000 199 GLY C C 1
ATOM 4927 O O . GLY C 1 137 ? 39.35776 -1.17880 -17.49947 1.000 45.89000 199 GLY C O 1
ATOM 4928 N N . VAL C 1 138 ? 41.03091 0.31108 -17.28583 1.000 45.07000 200 VAL C N 1
ATOM 4929 C CA . VAL C 1 138 ? 40.78108 0.48127 -15.85582 1.000 41.53000 200 VAL C CA 1
ATOM 4930 C C . VAL C 1 138 ? 39.59719 1.40540 -15.57980 1.000 39.01000 200 VAL C C 1
ATOM 4931 O O . VAL C 1 138 ? 38.88028 1.21457 -14.58970 1.000 35.68000 200 VAL C O 1
ATOM 4935 N N . VAL C 1 139 ? 39.35717 2.40032 -16.43888 1.000 36.47000 201 VAL C N 1
ATOM 4936 C CA . VAL C 1 139 ? 38.43630 3.48044 -16.09391 1.000 42.05000 201 VAL C CA 1
ATOM 4937 C C . VAL C 1 139 ? 37.00727 2.96257 -15.97369 1.000 38.48000 201 VAL C C 1
ATOM 4938 O O . VAL C 1 139 ? 36.29441 3.27874 -15.01265 1.000 44.48000 201 VAL C O 1
ATOM 4942 N N . LYS C 1 140 ? 36.57010 2.16250 -16.94355 1.000 39.34000 202 LYS C N 1
ATOM 4943 C CA . LYS C 1 140 ? 35.18206 1.70561 -16.96034 1.000 44.43000 202 LYS C CA 1
ATOM 4944 C C . LYS C 1 140 ? 34.82513 0.88678 -15.72021 1.000 48.87000 202 LYS C C 1
ATOM 4945 O O . LYS C 1 140 ? 33.82623 1.21994 -15.05814 1.000 48.20000 202 LYS C O 1
ATOM 4951 N N . PRO C 1 141 ? 35.55908 -0.17123 -15.34417 1.000 47.67000 203 PRO C N 1
ATOM 4952 C CA . PRO C 1 141 ? 35.21616 -0.86906 -14.09205 1.000 47.25000 203 PRO C CA 1
ATOM 4953 C C . PRO C 1 141 ? 35.44637 -0.02594 -12.84717 1.000 46.97000 203 PRO C C 1
ATOM 4954 O O . PRO C 1 141 ? 34.72946 -0.20676 -11.85507 1.000 43.04000 203 PRO C O 1
ATOM 4958 N N . LEU C 1 142 ? 36.43944 0.86798 -12.85739 1.000 41.07000 204 LEU C N 1
ATOM 4959 C CA . LEU C 1 142 ? 36.69164 1.71509 -11.69451 1.000 39.09000 204 LEU C CA 1
ATOM 4960 C C . LEU C 1 142 ? 35.48875 2.59723 -11.38248 1.000 39.66000 204 LEU C C 1
ATOM 4961 O O . LEU C 1 142 ? 35.05588 2.69339 -10.22844 1.000 38.99000 204 LEU C O 1
ATOM 4966 N N . LEU C 1 143 ? 34.94169 3.25815 -12.40350 1.000 50.04000 205 LEU C N 1
ATOM 4967 C CA . LEU C 1 143 ? 33.81479 4.15727 -12.19247 1.000 44.90000 205 LEU C CA 1
ATOM 4968 C C . LEU C 1 143 ? 32.52676 3.41042 -11.87425 1.000 33.60000 205 LEU C C 1
ATOM 4969 O O . LEU C 1 143 ? 31.61288 4.00156 -11.29021 1.000 46.62000 205 LEU C O 1
ATOM 4974 N N . SER C 1 144 ? 32.43261 2.13038 -12.24309 1.000 40.25000 206 SER C N 1
ATOM 4975 C CA . SER C 1 144 ? 31.25158 1.34052 -11.91087 1.000 43.08000 206 SER C CA 1
ATOM 4976 C C . SER C 1 144 ? 31.07274 1.16971 -10.40683 1.000 46.14000 206 SER C C 1
ATOM 4977 O O . SER C 1 144 ? 29.94876 0.92586 -9.95368 1.000 45.86000 206 SER C O 1
ATOM 4980 N N . PHE C 1 145 ? 32.14983 1.28471 -9.62496 1.000 41.00000 207 PHE C N 1
ATOM 4981 C CA . PHE C 1 145 ? 32.03498 1.19988 -8.17294 1.000 37.83000 207 PHE C CA 1
ATOM 4982 C C . PHE C 1 145 ? 31.23515 2.35302 -7.58198 1.000 43.98000 207 PHE C C 1
ATOM 4983 O O . PHE C 1 145 ? 30.67625 2.20619 -6.48990 1.000 53.89000 207 PHE C O 1
ATOM 4991 N N . ILE C 1 146 ? 31.16316 3.48595 -8.27811 1.000 44.33000 208 ILE C N 1
ATOM 4992 C CA . ILE C 1 146 ? 30.50032 4.68006 -7.75817 1.000 40.96000 208 ILE C CA 1
ATOM 4993 C C . ILE C 1 146 ? 28.99130 4.45119 -7.77098 1.000 51.91000 208 ILE C C 1
ATOM 4994 O O . ILE C 1 146 ? 28.35718 4.44812 -8.83091 1.000 49.91000 208 ILE C O 1
ATOM 4999 N N . SER C 1 147 ? 28.41642 4.25837 -6.58989 1.000 45.64000 209 SER C N 1
ATOM 5000 C CA . SER C 1 147 ? 26.98042 4.07651 -6.42971 1.000 44.79000 209 SER C CA 1
ATOM 5001 C C . SER C 1 147 ? 26.59561 4.62970 -5.06773 1.000 57.46000 209 SER C C 1
ATOM 5002 O O . SER C 1 147 ? 27.46673 4.97172 -4.25987 1.000 54.73000 209 SER C O 1
ATOM 5005 N N . PRO C 1 148 ? 25.29366 4.75784 -4.78460 1.000 59.81000 210 PRO C N 1
ATOM 5006 C CA . PRO C 1 148 ? 24.89484 5.16503 -3.42661 1.000 59.90000 210 PRO C CA 1
ATOM 5007 C C . PRO C 1 148 ? 25.24787 4.14512 -2.35953 1.000 60.99000 210 PRO C C 1
ATOM 5008 O O . PRO C 1 148 ? 25.34903 4.51425 -1.18358 1.000 57.43000 210 PRO C O 1
ATOM 5012 N N . SER C 1 149 ? 25.43972 2.87906 -2.72941 1.000 62.09000 211 SER C N 1
ATOM 5013 C CA . SER C 1 149 ? 25.68074 1.80215 -1.78031 1.000 56.29000 211 SER C CA 1
ATOM 5014 C C . SER C 1 149 ? 27.16073 1.46905 -1.62043 1.000 57.61000 211 SER C C 1
ATOM 5015 O O . SER C 1 149 ? 27.49368 0.34806 -1.22134 1.000 60.13000 211 SER C O 1
ATOM 5018 N N . ILE C 1 150 ? 28.05278 2.40494 -1.91164 1.000 52.48000 212 ILE C N 1
ATOM 5019 C CA . ILE C 1 150 ? 29.49477 2.17683 -1.81577 1.000 52.05000 212 ILE C CA 1
ATOM 5020 C C . ILE C 1 150 ? 29.97396 2.68994 -0.46088 1.000 51.79000 212 ILE C C 1
ATOM 5021 O O . ILE C 1 150 ? 29.52710 3.76103 -0.02496 1.000 49.89000 212 ILE C O 1
ATOM 5026 N N . PRO C 1 151 ? 30.81097 1.93795 0.25411 1.000 47.53000 213 PRO C N 1
ATOM 5027 C CA . PRO C 1 151 ? 31.38716 2.45405 1.50099 1.000 41.96000 213 PRO C CA 1
ATOM 5028 C C . PRO C 1 151 ? 32.16624 3.73896 1.26776 1.000 39.74000 213 PRO C C 1
ATOM 5029 O O . PRO C 1 151 ? 32.85414 3.89578 0.25566 1.000 46.96000 213 PRO C O 1
ATOM 5033 N N . ILE C 1 152 ? 32.03442 4.66808 2.21766 1.000 43.11000 214 ILE C N 1
ATOM 5034 C CA . ILE C 1 152 ? 32.66652 5.97701 2.08944 1.000 37.05000 214 ILE C CA 1
ATOM 5035 C C . ILE C 1 152 ? 34.18049 5.83387 1.95329 1.000 47.29000 214 ILE C C 1
ATOM 5036 O O . ILE C 1 152 ? 34.81846 6.55072 1.17114 1.000 46.80000 214 ILE C O 1
ATOM 5041 N N . THR C 1 153 ? 34.77549 4.90390 2.70433 1.000 43.54000 215 THR C N 1
ATOM 5042 C CA . THR C 1 153 ? 36.22047 4.70877 2.65120 1.000 51.98000 215 THR C CA 1
ATOM 5043 C C . THR C 1 153 ? 36.66328 4.19358 1.28721 1.000 38.46000 215 THR C C 1
ATOM 5044 O O . THR C 1 153 ? 37.71626 4.59343 0.77805 1.000 45.81000 215 THR C O 1
ATOM 5048 N N . PHE C 1 154 ? 35.87414 3.30058 0.68440 1.000 38.28000 216 PHE C N 1
ATOM 5049 C CA . PHE C 1 154 ? 36.16595 2.84540 -0.67058 1.000 49.72000 216 PHE C CA 1
ATOM 5050 C C . PHE C 1 154 ? 36.05694 3.99729 -1.66270 1.000 47.26000 216 PHE C C 1
ATOM 5051 O O . PHE C 1 154 ? 36.95486 4.21212 -2.48583 1.000 41.32000 216 PHE C O 1
ATOM 5059 N N . LEU C 1 155 ? 34.95501 4.74939 -1.59767 1.000 39.88000 217 LEU C N 1
ATOM 5060 C CA . LEU C 1 155 ? 34.73999 5.83930 -2.54377 1.000 40.14000 217 LEU C CA 1
ATOM 5061 C C . LEU C 1 155 ? 35.84209 6.88822 -2.43901 1.000 38.49000 217 LEU C C 1
ATOM 5062 O O . LEU C 1 155 ? 36.26903 7.44807 -3.45512 1.000 41.68000 217 LEU C O 1
ATOM 5067 N N . ARG C 1 156 ? 36.31425 7.17032 -1.22010 1.000 40.50000 218 ARG C N 1
ATOM 5068 C CA . ARG C 1 156 ? 37.44935 8.07325 -1.05732 1.000 46.98000 218 ARG C CA 1
ATOM 5069 C C . ARG C 1 156 ? 38.66122 7.58505 -1.84140 1.000 38.24000 218 ARG C C 1
ATOM 5070 O O . ARG C 1 156 ? 39.36222 8.37992 -2.47957 1.000 48.96000 218 ARG C O 1
ATOM 5078 N N . ASN C 1 157 ? 38.92511 6.27804 -1.79928 1.000 43.56000 219 ASN C N 1
ATOM 5079 C CA . ASN C 1 157 ? 40.04198 5.72486 -2.55734 1.000 37.81000 219 ASN C CA 1
ATOM 5080 C C . ASN C 1 157 ? 39.77782 5.79371 -4.05732 1.000 41.53000 219 ASN C C 1
ATOM 5081 O O . ASN C 1 157 ? 40.69176 6.07954 -4.84045 1.000 33.53000 219 ASN C O 1
ATOM 5086 N N . VAL C 1 158 ? 38.53675 5.52076 -4.47415 1.000 34.60000 220 VAL C N 1
ATOM 5087 C CA . VAL C 1 158 ? 38.18660 5.58063 -5.89212 1.000 30.38000 220 VAL C CA 1
ATOM 5088 C C . VAL C 1 158 ? 38.43166 6.98054 -6.44731 1.000 33.40000 220 VAL C C 1
ATOM 5089 O O . VAL C 1 158 ? 39.02956 7.14637 -7.51739 1.000 37.65000 220 VAL C O 1
ATOM 5093 N N . THR C 1 159 ? 37.96483 8.00767 -5.73237 1.000 31.19000 221 THR C N 1
ATOM 5094 C CA . THR C 1 159 ? 38.17089 9.38060 -6.18855 1.000 30.02000 221 THR C CA 1
ATOM 5095 C C . THR C 1 159 ? 39.65291 9.71846 -6.25576 1.000 36.05000 221 THR C C 1
ATOM 5096 O O . THR C 1 159 ? 40.09387 10.44032 -7.15789 1.000 38.41000 221 THR C O 1
ATOM 5100 N N . TRP C 1 160 ? 40.43897 9.20651 -5.30478 1.000 28.83000 222 TRP C N 1
ATOM 5101 C CA . TRP C 1 160 ? 41.87799 9.44338 -5.32497 1.000 38.52000 222 TRP C CA 1
ATOM 5102 C C . TRP C 1 160 ? 42.52080 8.85319 -6.57397 1.000 36.51000 222 TRP C C 1
ATOM 5103 O O . TRP C 1 160 ? 43.41679 9.46604 -7.16714 1.000 37.01000 222 TRP C O 1
ATOM 5114 N N . VAL C 1 161 ? 42.08266 7.66118 -6.98579 1.000 38.20000 223 VAL C N 1
ATOM 5115 C CA . VAL C 1 161 ? 42.59047 7.07999 -8.22578 1.000 39.76000 223 VAL C CA 1
ATOM 5116 C C . VAL C 1 161 ? 42.19642 7.94989 -9.41183 1.000 39.77000 223 VAL C C 1
ATOM 5117 O O . VAL C 1 161 ? 42.97933 8.14371 -10.35194 1.000 35.85000 223 VAL C O 1
ATOM 5121 N N . MET C 1 162 ? 40.97546 8.49199 -9.38476 1.000 32.63000 224 MET C N 1
ATOM 5122 C CA . MET C 1 162 ? 40.53642 9.39991 -10.43882 1.000 37.14000 224 MET C CA 1
ATOM 5123 C C . MET C 1 162 ? 41.40252 10.65183 -10.49206 1.000 35.13000 224 MET C C 1
ATOM 5124 O O . MET C 1 162 ? 41.63445 11.19769 -11.57714 1.000 36.46000 224 MET C O 1
ATOM 5129 N N . VAL C 1 163 ? 41.87869 11.12592 -9.33816 1.000 44.17000 225 VAL C N 1
ATOM 5130 C CA . VAL C 1 163 ? 42.80379 12.25785 -9.31939 1.000 40.45000 225 VAL C CA 1
ATOM 5131 C C . VAL C 1 163 ? 44.07167 11.91565 -10.09449 1.000 34.89000 225 VAL C C 1
ATOM 5132 O O . VAL C 1 163 ? 44.54865 12.70152 -10.92264 1.000 53.59000 225 VAL C O 1
ATOM 5136 N N . ASN C 1 164 ? 44.63660 10.73363 -9.83542 1.000 38.51000 226 ASN C N 1
ATOM 5137 C CA . ASN C 1 164 ? 45.85649 10.32745 -10.52351 1.000 33.52000 226 ASN C CA 1
ATOM 5138 C C . ASN C 1 164 ? 45.62531 10.12830 -12.01546 1.000 41.04000 226 ASN C C 1
ATOM 5139 O O . ASN C 1 164 ? 46.55324 10.30613 -12.81358 1.000 37.02000 226 ASN C O 1
ATOM 5144 N N . LEU C 1 165 ? 44.40524 9.76236 -12.41228 1.000 30.26000 227 LEU C N 1
ATOM 5145 C CA . LEU C 1 165 ? 44.10407 9.60922 -13.83023 1.000 39.67000 227 LEU C CA 1
ATOM 5146 C C . LEU C 1 165 ? 44.10010 10.94314 -14.57039 1.000 35.46000 227 LEU C C 1
ATOM 5147 O O . LEU C 1 165 ? 44.18996 10.95199 -15.80140 1.000 38.06000 227 LEU C O 1
ATOM 5152 N N . CYS C 1 166 ? 43.99127 12.06223 -13.85150 1.000 36.89000 228 CYS C N 1
ATOM 5153 C CA . CYS C 1 166 ? 43.93032 13.39116 -14.44765 1.000 43.02000 228 CYS C CA 1
ATOM 5154 C C . CYS C 1 166 ? 45.20741 14.20108 -14.26888 1.000 38.73000 228 CYS C C 1
ATOM 5155 O O . CYS C 1 166 ? 45.26845 15.34302 -14.73902 1.000 44.37000 228 CYS C O 1
ATOM 5158 N N . ARG C 1 167 ? 46.22643 13.64707 -13.61093 1.000 43.04000 229 ARG C N 1
ATOM 5159 C CA . ARG C 1 167 ? 47.24757 14.47805 -12.97914 1.000 46.48000 229 ARG C CA 1
ATOM 5160 C C . ARG C 1 167 ? 48.21251 15.07786 -13.99731 1.000 69.99000 229 ARG C C 1
ATOM 5161 O O . ARG C 1 167 ? 48.40761 16.29684 -14.03847 1.000 68.21000 229 ARG C O 1
ATOM 5169 N N . HIS C 1 168 ? 48.83335 14.24471 -14.82329 1.000 54.06000 230 HIS C N 1
ATOM 5170 C CA . HIS C 1 168 ? 49.98230 14.66952 -15.61646 1.000 55.11000 230 HIS C CA 1
ATOM 5171 C C . HIS C 1 168 ? 49.52720 15.24341 -16.95148 1.000 51.17000 230 HIS C C 1
ATOM 5172 O O . HIS C 1 168 ? 48.54609 14.77942 -17.53832 1.000 59.39000 230 HIS C O 1
ATOM 5179 N N . LYS C 1 169 ? 50.26023 16.24529 -17.43667 1.000 69.98000 231 LYS C N 1
ATOM 5180 C CA . LYS C 1 169 ? 49.88216 16.99919 -18.62372 1.000 68.97000 231 LYS C CA 1
ATOM 5181 C C . LYS C 1 169 ? 50.78601 16.74197 -19.82679 1.000 63.12000 231 LYS C C 1
ATOM 5182 O O . LYS C 1 169 ? 50.47893 17.21487 -20.92581 1.000 64.22000 231 LYS C O 1
ATOM 5188 N N . ASP C 1 170 ? 51.86696 15.97990 -19.67382 1.000 65.38000 232 ASP C N 1
ATOM 5189 C CA . ASP C 1 170 ? 52.86483 15.81469 -20.72691 1.000 60.42000 232 ASP C CA 1
ATOM 5190 C C . ASP C 1 170 ? 52.98667 14.33964 -21.09675 1.000 62.28000 232 ASP C C 1
ATOM 5191 O O . ASP C 1 170 ? 53.96265 13.67460 -20.72279 1.000 63.80000 232 ASP C O 1
ATOM 5196 N N . PRO C 1 171 ? 52.01154 13.79064 -21.84558 1.000 61.66000 233 PRO C N 1
ATOM 5197 C CA . PRO C 1 171 ? 50.78053 14.41268 -22.34952 1.000 56.03000 233 PRO C CA 1
ATOM 5198 C C . PRO C 1 171 ? 49.60963 14.22989 -21.37737 1.000 56.60000 233 PRO C C 1
ATOM 5199 O O . PRO C 1 171 ? 49.72166 13.41299 -20.46429 1.000 49.43000 233 PRO C O 1
ATOM 5203 N N . PRO C 1 172 ? 48.51667 14.96996 -21.55833 1.000 58.24000 234 PRO C N 1
ATOM 5204 C CA . PRO C 1 172 ? 47.33974 14.75716 -20.71118 1.000 52.61000 234 PRO C CA 1
ATOM 5205 C C . PRO C 1 172 ? 46.69560 13.41918 -21.02596 1.000 46.23000 234 PRO C C 1
ATOM 5206 O O . PRO C 1 172 ? 46.98843 12.81803 -22.07092 1.000 48.30000 234 PRO C O 1
ATOM 5210 N N . PRO C 1 173 ? 45.84165 12.90535 -20.14480 1.000 42.18000 235 PRO C N 1
ATOM 5211 C CA . PRO C 1 173 ? 45.13351 11.65438 -20.43958 1.000 47.10000 235 PRO C CA 1
ATOM 5212 C C . PRO C 1 173 ? 44.34838 11.76929 -21.73451 1.000 34.44000 235 PRO C C 1
ATOM 5213 O O . PRO C 1 173 ? 43.99843 12.88127 -22.15960 1.000 37.48000 235 PRO C O 1
ATOM 5217 N N . PRO C 1 174 ? 44.06521 10.64824 -22.39735 1.000 38.49000 236 PRO C N 1
ATOM 5218 C CA . PRO C 1 174 ? 43.33208 10.71016 -23.66727 1.000 42.16000 236 PRO C CA 1
ATOM 5219 C C . PRO C 1 174 ? 41.97815 11.38429 -23.50620 1.000 40.75000 236 PRO C C 1
ATOM 5220 O O . PRO C 1 174 ? 41.38627 11.39346 -22.42514 1.000 44.29000 236 PRO C O 1
ATOM 5224 N N . MET C 1 175 ? 41.50408 11.96920 -24.60522 1.000 43.24000 237 MET C N 1
ATOM 5225 C CA . MET C 1 175 ? 40.21014 12.64131 -24.59915 1.000 34.99000 237 MET C CA 1
ATOM 5226 C C . MET C 1 175 ? 39.09510 11.69646 -24.16792 1.000 39.10000 237 MET C C 1
ATOM 5227 O O . MET C 1 175 ? 38.23622 12.06062 -23.35387 1.000 47.42000 237 MET C O 1
ATOM 5232 N N . GLU C 1 176 ? 39.08194 10.47939 -24.71878 1.000 41.69000 238 GLU C N 1
ATOM 5233 C CA . GLU C 1 176 ? 38.04190 9.51852 -24.37156 1.000 51.48000 238 GLU C CA 1
ATOM 5234 C C . GLU C 1 176 ? 38.03004 9.23169 -22.87552 1.000 45.07000 238 GLU C C 1
ATOM 5235 O O . GLU C 1 176 ? 36.96409 9.03485 -22.28338 1.000 49.70000 238 GLU C O 1
ATOM 5241 N N . THR C 1 177 ? 39.20611 9.21367 -22.24665 1.000 43.40000 239 THR C N 1
ATOM 5242 C CA . THR C 1 177 ? 39.26525 8.97683 -20.80763 1.000 43.11000 239 THR C CA 1
ATOM 5243 C C . THR C 1 177 ? 38.70843 10.16496 -20.03270 1.000 34.31000 239 THR C C 1
ATOM 5244 O O . THR C 1 177 ? 37.96052 9.98714 -19.06160 1.000 38.41000 239 THR C O 1
ATOM 5248 N N . ILE C 1 178 ? 39.05649 11.38589 -20.44988 1.000 37.31000 240 ILE C N 1
ATOM 5249 C CA . ILE C 1 178 ? 38.54366 12.57901 -19.78096 1.000 33.24000 240 ILE C CA 1
ATOM 5250 C C . ILE C 1 178 ? 37.02466 12.64312 -19.88380 1.000 35.84000 240 ILE C C 1
ATOM 5251 O O . ILE C 1 178 ? 36.33679 12.98729 -18.91477 1.000 36.25000 240 ILE C O 1
ATOM 5256 N N . GLN C 1 179 ? 36.47250 12.30003 -21.05070 1.000 33.93000 241 GLN C N 1
ATOM 5257 C CA . GLN C 1 179 ? 35.02348 12.34414 -21.21555 1.000 39.00000 241 GLN C CA 1
ATOM 5258 C C . GLN C 1 179 ? 34.32248 11.23228 -20.44634 1.000 37.66000 241 GLN C C 1
ATOM 5259 O O . GLN C 1 179 ? 33.12752 11.35642 -20.16022 1.000 53.34000 241 GLN C O 1
ATOM 5265 N N . GLU C 1 180 ? 35.01842 10.13526 -20.14629 1.000 33.18000 242 GLU C N 1
ATOM 5266 C CA . GLU C 1 180 ? 34.43442 9.10641 -19.29311 1.000 34.54000 242 GLU C CA 1
ATOM 5267 C C . GLU C 1 180 ? 34.45862 9.52457 -17.82716 1.000 38.82000 242 GLU C C 1
ATOM 5268 O O . GLU C 1 180 ? 33.53668 9.20174 -17.07002 1.000 42.63000 242 GLU C O 1
ATOM 5274 N N . ILE C 1 181 ? 35.50573 10.23953 -17.41136 1.000 31.30000 243 ILE C N 1
ATOM 5275 C CA . ILE C 1 181 ? 35.69091 10.55868 -15.99842 1.000 35.43000 243 ILE C CA 1
ATOM 5276 C C . ILE C 1 181 ? 34.79205 11.71480 -15.56845 1.000 31.92000 243 ILE C C 1
ATOM 5277 O O . ILE C 1 181 ? 34.26318 11.71598 -14.45139 1.000 42.68000 243 ILE C O 1
ATOM 5282 N N . LEU C 1 182 ? 34.59204 12.70072 -16.44454 1.000 35.22000 244 LEU C N 1
ATOM 5283 C CA . LEU C 1 182 ? 33.84418 13.89383 -16.05259 1.000 37.52000 244 LEU C CA 1
ATOM 5284 C C . LEU C 1 182 ? 32.42421 13.60900 -15.57041 1.000 42.47000 244 LEU C C 1
ATOM 5285 O O . LEU C 1 182 ? 32.00637 14.24615 -14.58843 1.000 47.33000 244 LEU C O 1
ATOM 5290 N N . PRO C 1 183 ? 31.63807 12.71700 -16.18722 1.000 41.11000 245 PRO C N 1
ATOM 5291 C CA . PRO C 1 183 ? 30.33511 12.37818 -15.58803 1.000 39.81000 245 PRO C CA 1
ATOM 5292 C C . PRO C 1 183 ? 30.44422 11.85833 -14.16799 1.000 39.64000 245 PRO C C 1
ATOM 5293 O O . PRO C 1 183 ? 29.54133 12.10350 -13.35791 1.000 45.20000 245 PRO C O 1
ATOM 5297 N N . ALA C 1 184 ? 31.51519 11.13228 -13.84202 1.000 39.90000 246 ALA C N 1
ATOM 5298 C CA . ALA C 1 184 ? 31.69331 10.67042 -12.47099 1.000 37.40000 246 ALA C CA 1
ATOM 5299 C C . ALA C 1 184 ? 32.07351 11.82049 -11.54516 1.000 34.70000 246 ALA C C 1
ATOM 5300 O O . ALA C 1 184 ? 31.56864 11.90967 -10.42112 1.000 42.94000 246 ALA C O 1
ATOM 5302 N N . LEU C 1 185 ? 32.96253 12.71237 -11.99736 1.000 38.77000 247 LEU C N 1
ATOM 5303 C CA . LEU C 1 185 ? 33.30672 13.88143 -11.19253 1.000 41.48000 247 LEU C CA 1
ATOM 5304 C C . LEU C 1 185 ? 32.11582 14.81555 -11.01251 1.000 35.86000 247 LEU C C 1
ATOM 5305 O O . LEU C 1 185 ? 32.01899 15.50368 -9.98958 1.000 43.60000 247 LEU C O 1
ATOM 5310 N N . CYS C 1 186 ? 31.21271 14.86152 -11.99442 1.000 33.87000 248 CYS C N 1
ATOM 5311 C CA . CYS C 1 186 ? 30.00279 15.66563 -11.85537 1.000 28.41000 248 CYS C CA 1
ATOM 5312 C C . CYS C 1 186 ? 29.12688 15.15784 -10.71822 1.000 32.57000 248 CYS C C 1
ATOM 5313 O O . CYS C 1 186 ? 28.53203 15.95097 -9.97924 1.000 46.85000 248 CYS C O 1
ATOM 5316 N N . VAL C 1 187 ? 29.02478 13.83686 -10.57106 1.000 44.17000 249 VAL C N 1
ATOM 5317 C CA . VAL C 1 187 ? 28.24485 13.26405 -9.47691 1.000 31.67000 249 VAL C CA 1
ATOM 5318 C C . VAL C 1 187 ? 28.92203 13.54215 -8.14101 1.000 38.27000 249 VAL C C 1
ATOM 5319 O O . VAL C 1 187 ? 28.27917 13.96531 -7.17299 1.000 45.52000 249 VAL C O 1
ATOM 5323 N N . LEU C 1 188 ? 30.23401 13.31605 -8.07213 1.000 39.30000 250 LEU C N 1
ATOM 5324 C CA . LEU C 1 188 ? 30.96316 13.41013 -6.81422 1.000 37.84000 250 LEU C CA 1
ATOM 5325 C C . LEU C 1 188 ? 31.07234 14.83918 -6.29540 1.000 42.13000 250 LEU C C 1
ATOM 5326 O O . LEU C 1 188 ? 31.32349 15.02930 -5.10145 1.000 39.74000 250 LEU C O 1
ATOM 5331 N N . ILE C 1 189 ? 30.89133 15.84610 -7.15449 1.000 45.12000 251 ILE C N 1
ATOM 5332 C CA . ILE C 1 189 ? 30.99149 17.23114 -6.70466 1.000 37.64000 251 ILE C CA 1
ATOM 5333 C C . ILE C 1 189 ? 29.84263 17.63034 -5.79058 1.000 43.24000 251 ILE C C 1
ATOM 5334 O O . ILE C 1 189 ? 29.91579 18.67641 -5.13671 1.000 49.89000 251 ILE C O 1
ATOM 5339 N N . HIS C 1 190 ? 28.78057 16.82944 -5.73037 1.000 44.25000 252 HIS C N 1
ATOM 5340 C CA . HIS C 1 190 ? 27.68269 17.05464 -4.80028 1.000 46.87000 252 HIS C CA 1
ATOM 5341 C C . HIS C 1 190 ? 27.80376 16.22477 -3.53120 1.000 48.79000 252 HIS C C 1
ATOM 5342 O O . HIS C 1 190 ? 26.91886 16.29995 -2.67311 1.000 49.54000 252 HIS C O 1
ATOM 5349 N N . HIS C 1 191 ? 28.86571 15.43470 -3.39322 1.000 56.55000 253 HIS C N 1
ATOM 5350 C CA . HIS C 1 191 ? 29.01277 14.58582 -2.22214 1.000 58.08000 253 HIS C CA 1
ATOM 5351 C C . HIS C 1 191 ? 29.24797 15.43394 -0.97626 1.000 46.47000 253 HIS C C 1
ATOM 5352 O O . HIS C 1 191 ? 29.86106 16.50189 -1.02745 1.000 46.43000 253 HIS C O 1
ATOM 5359 N N . THR C 1 192 ? 28.74806 14.94112 0.15685 1.000 45.73000 254 THR C N 1
ATOM 5360 C CA . THR C 1 192 ? 28.86226 15.67225 1.41175 1.000 53.34000 254 THR C CA 1
ATOM 5361 C C . THR C 1 192 ? 30.18232 15.42622 2.12763 1.000 43.46000 254 THR C C 1
ATOM 5362 O O . THR C 1 192 ? 30.62547 16.28327 2.90149 1.000 53.77000 254 THR C O 1
ATOM 5366 N N . ASP C 1 193 ? 30.81719 14.27914 1.89770 1.000 46.07000 255 ASP C N 1
ATOM 5367 C CA . ASP C 1 193 ? 32.09424 13.99611 2.53759 1.000 43.15000 255 ASP C CA 1
ATOM 5368 C C . ASP C 1 193 ? 33.16426 14.94096 2.00636 1.000 45.88000 255 ASP C C 1
ATOM 5369 O O . ASP C 1 193 ? 33.35814 15.05680 0.79233 1.000 45.98000 255 ASP C O 1
ATOM 5374 N N . VAL C 1 194 ? 33.85242 15.62400 2.92321 1.000 47.50000 256 VAL C N 1
ATOM 5375 C CA . VAL C 1 194 ? 34.82446 16.63888 2.52398 1.000 50.26000 256 VAL C CA 1
ATOM 5376 C C . VAL C 1 194 ? 35.97632 16.00769 1.75093 1.000 45.51000 256 VAL C C 1
ATOM 5377 O O . VAL C 1 194 ? 36.46726 16.57654 0.76881 1.000 46.30000 256 VAL C O 1
ATOM 5381 N N . ASN C 1 195 ? 36.40927 14.81370 2.16502 1.000 45.82000 257 ASN C N 1
ATOM 5382 C CA . ASN C 1 195 ? 37.54814 14.17353 1.51197 1.000 38.82000 257 ASN C CA 1
ATOM 5383 C C . ASN C 1 195 ? 37.24795 13.86139 0.05103 1.000 42.70000 257 ASN C C 1
ATOM 5384 O O . ASN C 1 195 ? 38.10488 14.05322 -0.82008 1.000 43.64000 257 ASN C O 1
ATOM 5389 N N . ILE C 1 196 ? 36.03688 13.38046 -0.23578 1.000 39.90000 258 ILE C N 1
ATOM 5390 C CA . ILE C 1 196 ? 35.66371 13.10133 -1.61870 1.000 40.74000 258 ILE C CA 1
ATOM 5391 C C . ILE C 1 196 ? 35.51073 14.39825 -2.39884 1.000 41.33000 258 ILE C C 1
ATOM 5392 O O . ILE C 1 196 ? 35.94961 14.50209 -3.55090 1.000 40.56000 258 ILE C O 1
ATOM 5397 N N . LEU C 1 197 ? 34.89588 15.41038 -1.78288 1.000 35.54000 259 LEU C N 1
ATOM 5398 C CA . LEU C 1 197 ? 34.68391 16.68132 -2.46601 1.000 36.99000 259 LEU C CA 1
ATOM 5399 C C . LEU C 1 197 ? 36.00594 17.37217 -2.78023 1.000 32.19000 259 LEU C C 1
ATOM 5400 O O . LEU C 1 197 ? 36.19486 17.88503 -3.88831 1.000 41.30000 259 LEU C O 1
ATOM 5405 N N . VAL C 1 198 ? 36.93205 17.39620 -1.81834 1.000 39.53000 260 VAL C N 1
ATOM 5406 C CA . VAL C 1 198 ? 38.22308 18.04107 -2.04355 1.000 33.77000 260 VAL C CA 1
ATOM 5407 C C . VAL C 1 198 ? 38.98589 17.34287 -3.16456 1.000 34.04000 260 VAL C C 1
ATOM 5408 O O . VAL C 1 198 ? 39.55185 17.99673 -4.04969 1.000 46.32000 260 VAL C O 1
ATOM 5412 N N . ASP C 1 199 ? 39.01078 16.00687 -3.15041 1.000 42.17000 261 ASP C N 1
ATOM 5413 C CA . ASP C 1 199 ? 39.71261 15.27569 -4.20340 1.000 31.90000 261 ASP C CA 1
ATOM 5414 C C . ASP C 1 199 ? 39.02647 15.44560 -5.55334 1.000 31.57000 261 ASP C C 1
ATOM 5415 O O . ASP C 1 199 ? 39.69737 15.57842 -6.58343 1.000 32.42000 261 ASP C O 1
ATOM 5420 N N . THR C 1 200 ? 37.69047 15.43171 -5.56819 1.000 30.71000 262 THR C N 1
ATOM 5421 C CA . THR C 1 200 ? 36.96035 15.62863 -6.81814 1.000 27.89000 262 THR C CA 1
ATOM 5422 C C . THR C 1 200 ? 37.30339 16.97152 -7.44933 1.000 26.10000 262 THR C C 1
ATOM 5423 O O . THR C 1 200 ? 37.50326 17.06237 -8.66736 1.000 35.14000 262 THR C O 1
ATOM 5427 N N . VAL C 1 201 ? 37.38957 18.02361 -6.63646 1.000 35.28000 263 VAL C N 1
ATOM 5428 C CA . VAL C 1 201 ? 37.68462 19.34552 -7.17764 1.000 37.50000 263 VAL C CA 1
ATOM 5429 C C . VAL C 1 201 ? 39.13958 19.42535 -7.62981 1.000 37.12000 263 VAL C C 1
ATOM 5430 O O . VAL C 1 201 ? 39.45252 20.06121 -8.64392 1.000 42.70000 263 VAL C O 1
ATOM 5434 N N . TRP C 1 202 ? 40.04960 18.78736 -6.88784 1.000 36.62000 264 TRP C N 1
ATOM 5435 C CA . TRP C 1 202 ? 41.44155 18.72119 -7.32398 1.000 38.50000 264 TRP C CA 1
ATOM 5436 C C . TRP C 1 202 ? 41.56134 18.03703 -8.67992 1.000 43.01000 264 TRP C C 1
ATOM 5437 O O . TRP C 1 202 ? 42.36229 18.45286 -9.52606 1.000 46.91000 264 TRP C O 1
ATOM 5448 N N . ALA C 1 203 ? 40.77523 16.97907 -8.90271 1.000 39.46000 265 ALA C N 1
ATOM 5449 C CA . ALA C 1 203 ? 40.77203 16.31892 -10.20464 1.000 44.32000 265 ALA C CA 1
ATOM 5450 C C . ALA C 1 203 ? 40.32899 17.27583 -11.30270 1.000 35.15000 265 ALA C C 1
ATOM 5451 O O . ALA C 1 203 ? 40.88487 17.26465 -12.40776 1.000 39.32000 265 ALA C O 1
ATOM 5453 N N . LEU C 1 204 ? 39.32409 18.10895 -11.01868 1.000 35.34000 266 LEU C N 1
ATOM 5454 C CA . LEU C 1 204 ? 38.90907 19.11887 -11.98575 1.000 34.59000 266 LEU C CA 1
ATOM 5455 C C . LEU C 1 204 ? 40.01113 20.14275 -12.21999 1.000 37.77000 266 LEU C C 1
ATOM 5456 O O . LEU C 1 204 ? 40.22804 20.58360 -13.35506 1.000 37.41000 266 LEU C O 1
ATOM 5461 N N . SER C 1 205 ? 40.72128 20.53081 -11.15811 1.000 34.09000 267 SER C N 1
ATOM 5462 C CA . SER C 1 205 ? 41.78935 21.51471 -11.30434 1.000 41.23000 267 SER C CA 1
ATOM 5463 C C . SER C 1 205 ? 42.93721 20.97551 -12.14841 1.000 36.81000 267 SER C C 1
ATOM 5464 O O . SER C 1 205 ? 43.61320 21.75038 -12.83557 1.000 40.54000 267 SER C O 1
ATOM 5467 N N . TYR C 1 206 ? 43.17010 19.66150 -12.11428 1.000 39.91000 268 TYR C N 1
ATOM 5468 C CA . TYR C 1 206 ? 44.18196 19.07131 -12.98633 1.000 35.99000 268 TYR C CA 1
ATOM 5469 C C . TYR C 1 206 ? 43.70679 19.03619 -14.43327 1.000 37.22000 268 TYR C C 1
ATOM 5470 O O . TYR C 1 206 ? 44.49771 19.26001 -15.35838 1.000 41.42000 268 TYR C O 1
ATOM 5479 N N . LEU C 1 207 ? 42.41975 18.75327 -14.64710 1.000 40.73000 269 LEU C N 1
ATOM 5480 C CA . LEU C 1 207 ? 41.87560 18.76016 -16.00004 1.000 30.86000 269 LEU C CA 1
ATOM 5481 C C . LEU C 1 207 ? 41.87765 20.16709 -16.58620 1.000 38.46000 269 LEU C C 1
ATOM 5482 O O . LEU C 1 207 ? 42.25554 20.36193 -17.74726 1.000 42.72000 269 LEU C O 1
ATOM 5487 N N . THR C 1 208 ? 41.45582 21.15922 -15.80027 1.000 35.51000 270 THR C N 1
ATOM 5488 C CA . THR C 1 208 ? 41.46289 22.54016 -16.26543 1.000 35.54000 270 THR C CA 1
ATOM 5489 C C . THR C 1 208 ? 42.87092 23.10603 -16.38465 1.000 39.22000 270 THR C C 1
ATOM 5490 O O . THR C 1 208 ? 43.04694 24.16495 -16.99479 1.000 41.20000 270 THR C O 1
ATOM 5494 N N . ASP C 1 209 ? 43.86793 22.43101 -15.81868 1.000 41.21000 271 ASP C N 1
ATOM 5495 C CA . ASP C 1 209 ? 45.26494 22.79688 -15.98987 1.000 49.15000 271 ASP C CA 1
ATOM 5496 C C . ASP C 1 209 ? 45.91275 22.06569 -17.15786 1.000 56.29000 271 ASP C C 1
ATOM 5497 O O . ASP C 1 209 ? 47.11574 22.22456 -17.38201 1.000 53.04000 271 ASP C O 1
ATOM 5502 N N . ALA C 1 210 ? 45.14360 21.28167 -17.91069 1.000 59.85000 272 ALA C N 1
ATOM 5503 C CA . ALA C 1 210 ? 45.68241 20.44850 -18.97665 1.000 57.94000 272 ALA C CA 1
ATOM 5504 C C . ALA C 1 210 ? 45.61732 21.10235 -20.35172 1.000 63.61000 272 ALA C C 1
ATOM 5505 O O . ALA C 1 210 ? 46.07416 20.49620 -21.32670 1.000 52.17000 272 ALA C O 1
ATOM 5507 N N . GLY C 1 211 ? 45.07240 22.30638 -20.46580 1.000 57.76000 273 GLY C N 1
ATOM 5508 C CA . GLY C 1 211 ? 45.00732 23.00024 -21.73687 1.000 45.79000 273 GLY C CA 1
ATOM 5509 C C . GLY C 1 211 ? 43.60233 23.46632 -22.06677 1.000 46.46000 273 GLY C C 1
ATOM 5510 O O . GLY C 1 211 ? 42.61436 23.04847 -21.46661 1.000 54.09000 273 GLY C O 1
ATOM 5511 N N . ASN C 1 212 ? 43.54029 24.35921 -23.05986 1.000 41.15000 274 ASN C N 1
ATOM 5512 C CA . ASN C 1 212 ? 42.26430 24.95327 -23.44479 1.000 46.58000 274 ASN C CA 1
ATOM 5513 C C . ASN C 1 212 ? 41.31215 23.91729 -24.02657 1.000 38.03000 274 ASN C C 1
ATOM 5514 O O . ASN C 1 212 ? 40.09017 24.06340 -23.90445 1.000 50.51000 274 ASN C O 1
ATOM 5519 N N . GLU C 1 213 ? 41.84599 22.87317 -24.66551 1.000 44.34000 275 GLU C N 1
ATOM 5520 C CA . GLU C 1 213 ? 40.99284 21.79918 -25.16129 1.000 48.94000 275 GLU C CA 1
ATOM 5521 C C . GLU C 1 213 ? 40.36491 21.02437 -24.01013 1.000 41.47000 275 GLU C C 1
ATOM 5522 O O . GLU C 1 213 ? 39.18487 20.65846 -24.06896 1.000 41.21000 275 GLU C O 1
ATOM 5528 N N . GLN C 1 214 ? 41.13900 20.76842 -22.95219 1.000 46.03000 276 GLN C N 1
ATOM 5529 C CA . GLN C 1 214 ? 40.59607 20.08060 -21.78605 1.000 39.96000 276 GLN C CA 1
ATOM 5530 C C . GLN C 1 214 ? 39.67524 20.99277 -20.98805 1.000 39.19000 276 GLN C C 1
ATOM 5531 O O . GLN C 1 214 ? 38.67526 20.53292 -20.42189 1.000 39.21000 276 GLN C O 1
ATOM 5537 N N . ILE C 1 215 ? 40.00635 22.28575 -20.91424 1.000 36.68000 277 ILE C N 1
ATOM 5538 C CA . ILE C 1 215 ? 39.10550 23.25490 -20.29625 1.000 28.78000 277 ILE C CA 1
ATOM 5539 C C . ILE C 1 215 ? 37.74443 23.22294 -20.97809 1.000 37.06000 277 ILE C C 1
ATOM 5540 O O . ILE C 1 215 ? 36.70051 23.32710 -20.32299 1.000 34.76000 277 ILE C O 1
ATOM 5545 N N . GLN C 1 216 ? 37.73127 23.05779 -22.30207 1.000 40.49000 278 GLN C N 1
ATOM 5546 C CA . GLN C 1 216 ? 36.46618 23.03481 -23.02693 1.000 37.47000 278 GLN C CA 1
ATOM 5547 C C . GLN C 1 216 ? 35.66911 21.77591 -22.70870 1.000 43.89000 278 GLN C C 1
ATOM 5548 O O . GLN C 1 216 ? 34.43512 21.81702 -22.65057 1.000 37.33000 278 GLN C O 1
ATOM 5554 N N . MET C 1 217 ? 36.35204 20.64688 -22.50265 1.000 41.73000 279 MET C N 1
ATOM 5555 C CA . MET C 1 217 ? 35.65498 19.43298 -22.08543 1.000 41.09000 279 MET C CA 1
ATOM 5556 C C . MET C 1 217 ? 34.97115 19.63020 -20.73838 1.000 34.32000 279 MET C C 1
ATOM 5557 O O . MET C 1 217 ? 33.81914 19.22331 -20.55320 1.000 41.92000 279 MET C O 1
ATOM 5562 N N . VAL C 1 218 ? 35.67431 20.24425 -19.78352 1.000 30.42000 280 VAL C N 1
ATOM 5563 C CA . VAL C 1 218 ? 35.08547 20.52545 -18.47749 1.000 39.16000 280 VAL C CA 1
ATOM 5564 C C . VAL C 1 218 ? 33.86453 21.42553 -18.62646 1.000 32.06000 280 VAL C C 1
ATOM 5565 O O . VAL C 1 218 ? 32.82258 21.19569 -17.99932 1.000 35.08000 280 VAL C O 1
ATOM 5569 N N . ILE C 1 219 ? 33.97653 22.46743 -19.45459 1.000 29.31000 281 ILE C N 1
ATOM 5570 C CA . ILE C 1 219 ? 32.85158 23.37450 -19.67057 1.000 38.15000 281 ILE C CA 1
ATOM 5571 C C . ILE C 1 219 ? 31.68845 22.63652 -20.32136 1.000 33.94000 281 ILE C C 1
ATOM 5572 O O . ILE C 1 219 ? 30.53151 22.78567 -19.90925 1.000 35.62000 281 ILE C O 1
ATOM 5577 N N . ASP C 1 220 ? 31.97627 21.82238 -21.34130 1.000 35.33000 282 ASP C N 1
ATOM 5578 C CA . ASP C 1 220 ? 30.92313 21.11439 -22.05910 1.000 39.52000 282 ASP C CA 1
ATOM 5579 C C . ASP C 1 220 ? 30.22014 20.07754 -21.19290 1.000 38.65000 282 ASP C C 1
ATOM 5580 O O . ASP C 1 220 ? 29.09707 19.67660 -21.51973 1.000 39.52000 282 ASP C O 1
ATOM 5585 N N . SER C 1 221 ? 30.85122 19.63362 -20.10292 1.000 35.94000 283 SER C N 1
ATOM 5586 C CA . SER C 1 221 ? 30.18424 18.70878 -19.19474 1.000 33.70000 283 SER C CA 1
ATOM 5587 C C . SER C 1 221 ? 29.03338 19.36996 -18.44969 1.000 32.78000 283 SER C C 1
ATOM 5588 O O . SER C 1 221 ? 28.15038 18.66609 -17.95251 1.000 39.53000 283 SER C O 1
ATOM 5591 N N . GLY C 1 222 ? 29.01750 20.69797 -18.36984 1.000 37.93000 284 GLY C N 1
ATOM 5592 C CA . GLY C 1 222 ? 27.98764 21.41614 -17.64881 1.000 35.83000 284 GLY C CA 1
ATOM 5593 C C . GLY C 1 222 ? 28.24582 21.61329 -16.17186 1.000 37.49000 284 GLY C C 1
ATOM 5594 O O . GLY C 1 222 ? 27.33093 22.03045 -15.45281 1.000 37.26000 284 GLY C O 1
ATOM 5595 N N . ILE C 1 223 ? 29.45985 21.33124 -15.69696 1.000 33.56000 285 ILE C N 1
ATOM 5596 C CA . ILE C 1 223 ? 29.73501 21.34938 -14.26400 1.000 36.28000 285 ILE C CA 1
ATOM 5597 C C . ILE C 1 223 ? 30.20518 22.71040 -13.75820 1.000 33.69000 285 ILE C C 1
ATOM 5598 O O . ILE C 1 223 ? 30.18733 22.94554 -12.54123 1.000 40.35000 285 ILE C O 1
ATOM 5603 N N . VAL C 1 224 ? 30.61815 23.61426 -14.65535 1.000 31.21000 286 VAL C N 1
ATOM 5604 C CA . VAL C 1 224 ? 31.14931 24.90827 -14.21156 1.000 28.65000 286 VAL C CA 1
ATOM 5605 C C . VAL C 1 224 ? 30.15547 25.68445 -13.36154 1.000 32.44000 286 VAL C C 1
ATOM 5606 O O . VAL C 1 224 ? 30.56563 26.24453 -12.33365 1.000 31.86000 286 VAL C O 1
ATOM 5610 N N . PRO C 1 225 ? 28.86144 25.77152 -13.70041 1.000 28.86000 287 PRO C N 1
ATOM 5611 C CA . PRO C 1 225 ? 27.92060 26.43770 -12.78038 1.000 30.15000 287 PRO C CA 1
ATOM 5612 C C . PRO C 1 225 ? 27.84170 25.79387 -11.40630 1.000 41.01000 287 PRO C C 1
ATOM 5613 O O . PRO C 1 225 ? 27.35185 26.43601 -10.47032 1.000 40.13000 287 PRO C O 1
ATOM 5617 N N . HIS C 1 226 ? 28.26661 24.53785 -11.26320 1.000 42.72000 288 HIS C N 1
ATOM 5618 C CA . HIS C 1 226 ? 28.29169 23.86999 -9.96913 1.000 31.19000 288 HIS C CA 1
ATOM 5619 C C . HIS C 1 226 ? 29.65177 23.93196 -9.28328 1.000 31.57000 288 HIS C C 1
ATOM 5620 O O . HIS C 1 226 ? 29.72989 23.69209 -8.07326 1.000 35.63000 288 HIS C O 1
ATOM 5627 N N . LEU C 1 227 ? 30.71672 24.23478 -10.02644 1.000 33.75000 289 LEU C N 1
ATOM 5628 C CA . LEU C 1 227 ? 32.04279 24.35674 -9.43060 1.000 33.87000 289 LEU C CA 1
ATOM 5629 C C . LEU C 1 227 ? 32.26197 25.74279 -8.83578 1.000 41.96000 289 LEU C C 1
ATOM 5630 O O . LEU C 1 227 ? 32.85710 25.87186 -7.75986 1.000 34.34000 289 LEU C O 1
ATOM 5635 N N . VAL C 1 228 ? 31.80099 26.78375 -9.53285 1.000 41.56000 290 VAL C N 1
ATOM 5636 C CA . VAL C 1 228 ? 32.02215 28.15578 -9.06603 1.000 36.93000 290 VAL C CA 1
ATOM 5637 C C . VAL C 1 228 ? 31.45933 28.40499 -7.66900 1.000 41.63000 290 VAL C C 1
ATOM 5638 O O . VAL C 1 228 ? 32.16347 29.01203 -6.84614 1.000 43.16000 290 VAL C O 1
ATOM 5642 N N . PRO C 1 229 ? 30.22633 27.98913 -7.33281 1.000 34.46000 291 PRO C N 1
ATOM 5643 C CA . PRO C 1 229 ? 29.72050 28.24733 -5.97079 1.000 31.77000 291 PRO C CA 1
ATOM 5644 C C . PRO C 1 229 ? 30.60358 27.69338 -4.86582 1.000 37.08000 291 PRO C C 1
ATOM 5645 O O . PRO C 1 229 ? 30.52374 28.18052 -3.72987 1.000 43.69000 291 PRO C O 1
ATOM 5649 N N . LEU C 1 230 ? 31.43746 26.69028 -5.15280 1.000 40.62000 292 LEU C N 1
ATOM 5650 C CA . LEU C 1 230 ? 32.31853 26.14132 -4.12983 1.000 31.89000 292 LEU C CA 1
ATOM 5651 C C . LEU C 1 230 ? 33.37566 27.13529 -3.66806 1.000 32.88000 292 LEU C C 1
ATOM 5652 O O . LEU C 1 230 ? 34.06675 26.86134 -2.68111 1.000 33.07000 292 LEU C O 1
ATOM 5657 N N . LEU C 1 231 ? 33.52068 28.27320 -4.35321 1.000 40.19000 293 LEU C N 1
ATOM 5658 C CA . LEU C 1 231 ? 34.40282 29.32918 -3.87043 1.000 38.68000 293 LEU C CA 1
ATOM 5659 C C . LEU C 1 231 ? 33.95102 29.87237 -2.52244 1.000 42.58000 293 LEU C C 1
ATOM 5660 O O . LEU C 1 231 ? 34.77015 30.43139 -1.78559 1.000 45.91000 293 LEU C O 1
ATOM 5665 N N . SER C 1 232 ? 32.66804 29.72252 -2.19028 1.000 37.92000 294 SER C N 1
ATOM 5666 C CA . SER C 1 232 ? 32.12122 30.16471 -0.91427 1.000 31.93000 294 SER C CA 1
ATOM 5667 C C . SER C 1 232 ? 31.80522 28.99384 0.01090 1.000 42.19000 294 SER C C 1
ATOM 5668 O O . SER C 1 232 ? 31.03434 29.15202 0.96297 1.000 42.65000 294 SER C O 1
ATOM 5671 N N . HIS C 1 233 ? 32.37209 27.81876 -0.26103 1.000 46.16000 295 HIS C N 1
ATOM 5672 C CA . HIS C 1 233 ? 32.10409 26.65288 0.56913 1.000 40.44000 295 HIS C CA 1
ATOM 5673 C C . HIS C 1 233 ? 32.61826 26.87900 1.98505 1.000 46.85000 295 HIS C C 1
ATOM 5674 O O . HIS C 1 233 ? 33.57035 27.63095 2.21386 1.000 44.65000 295 HIS C O 1
ATOM 5681 N N . GLN C 1 234 ? 31.97431 26.21717 2.94820 1.000 41.68000 296 GLN C N 1
ATOM 5682 C CA . GLN C 1 234 ? 32.35548 26.39729 4.34514 1.000 47.58000 296 GLN C CA 1
ATOM 5683 C C . GLN C 1 234 ? 33.74747 25.84721 4.62605 1.000 45.61000 296 GLN C C 1
ATOM 5684 O O . GLN C 1 234 ? 34.46961 26.39424 5.46590 1.000 44.37000 296 GLN C O 1
ATOM 5690 N N . GLU C 1 235 ? 34.13930 24.77810 3.93713 1.000 48.49000 297 GLU C N 1
ATOM 5691 C CA . GLU C 1 235 ? 35.45227 24.18101 4.12705 1.000 34.91000 297 GLU C CA 1
ATOM 5692 C C . GLU C 1 235 ? 36.48724 24.90482 3.27485 1.000 43.09000 297 GLU C C 1
ATOM 5693 O O . GLU C 1 235 ? 36.32312 25.03070 2.05786 1.000 48.72000 297 GLU C O 1
ATOM 5699 N N . VAL C 1 236 ? 37.55335 25.38281 3.92268 1.000 44.78000 298 VAL C N 1
ATOM 5700 C CA . VAL C 1 236 ? 38.57134 26.15064 3.21148 1.000 46.88000 298 VAL C CA 1
ATOM 5701 C C . VAL C 1 236 ? 39.28815 25.28946 2.17950 1.000 44.58000 298 VAL C C 1
ATOM 5702 O O . VAL C 1 236 ? 39.67807 25.78531 1.11440 1.000 50.09000 298 VAL C O 1
ATOM 5706 N N . LYS C 1 237 ? 39.48107 23.99748 2.46663 1.000 39.86000 299 LYS C N 1
ATOM 5707 C CA . LYS C 1 237 ? 40.13389 23.12131 1.49765 1.000 41.98000 299 LYS C CA 1
ATOM 5708 C C . LYS C 1 237 ? 39.30974 22.97524 0.22376 1.000 36.14000 299 LYS C C 1
ATOM 5709 O O . LYS C 1 237 ? 39.87260 22.76506 -0.85628 1.000 39.18000 299 LYS C O 1
ATOM 5715 N N . VAL C 1 238 ? 37.98376 23.07236 0.32790 1.000 38.59000 300 VAL C N 1
ATOM 5716 C CA . VAL C 1 238 ? 37.15063 23.07729 -0.87101 1.000 34.31000 300 VAL C CA 1
ATOM 5717 C C . VAL C 1 238 ? 37.30066 24.39919 -1.61418 1.000 40.80000 300 VAL C C 1
ATOM 5718 O O . VAL C 1 238 ? 37.34152 24.43005 -2.85019 1.000 49.64000 300 VAL C O 1
ATOM 5722 N N . GLN C 1 239 ? 37.38983 25.50727 -0.87532 1.000 37.11000 301 GLN C N 1
ATOM 5723 C CA . GLN C 1 239 ? 37.50287 26.82319 -1.50048 1.000 37.34000 301 GLN C CA 1
ATOM 5724 C C . GLN C 1 239 ? 38.76479 26.92899 -2.34763 1.000 40.26000 301 GLN C C 1
ATOM 5725 O O . GLN C 1 239 ? 38.70869 27.29386 -3.52667 1.000 43.03000 301 GLN C O 1
ATOM 5731 N N . THR C 1 240 ? 39.92283 26.61996 -1.75572 1.000 34.45000 302 THR C N 1
ATOM 5732 C CA . THR C 1 240 ? 41.18176 26.76777 -2.47588 1.000 34.83000 302 THR C CA 1
ATOM 5733 C C . THR C 1 240 ? 41.26455 25.80463 -3.65278 1.000 35.47000 302 THR C C 1
ATOM 5734 O O . THR C 1 240 ? 41.76546 26.16546 -4.72387 1.000 44.65000 302 THR C O 1
ATOM 5738 N N . ALA C 1 241 ? 40.79047 24.56869 -3.46958 1.000 35.03000 303 ALA C N 1
ATOM 5739 C CA . ALA C 1 241 ? 40.75227 23.62456 -4.58047 1.000 34.00000 303 ALA C CA 1
ATOM 5740 C C . ALA C 1 241 ? 39.86619 24.14351 -5.70543 1.000 38.44000 303 ALA C C 1
ATOM 5741 O O . ALA C 1 241 ? 40.22705 24.05034 -6.88546 1.000 42.99000 303 ALA C O 1
ATOM 5743 N N . ALA C 1 242 ? 38.69727 24.69065 -5.36137 1.000 32.90000 304 ALA C N 1
ATOM 5744 C CA . ALA C 1 242 ? 37.82020 25.25860 -6.37934 1.000 34.91000 304 ALA C CA 1
ATOM 5745 C C . ALA C 1 242 ? 38.41224 26.52348 -6.98255 1.000 40.11000 304 ALA C C 1
ATOM 5746 O O . ALA C 1 242 ? 38.21714 26.78836 -8.17255 1.000 35.86000 304 ALA C O 1
ATOM 5748 N N . LEU C 1 243 ? 39.12640 27.31352 -6.17672 1.000 36.38000 305 LEU C N 1
ATOM 5749 C CA . LEU C 1 243 ? 39.71545 28.55041 -6.67792 1.000 37.45000 305 LEU C CA 1
ATOM 5750 C C . LEU C 1 243 ? 40.78031 28.26920 -7.73201 1.000 40.07000 305 LEU C C 1
ATOM 5751 O O . LEU C 1 243 ? 40.83825 28.95208 -8.76109 1.000 38.82000 305 LEU C O 1
ATOM 5756 N N . ARG C 1 244 ? 41.63325 27.27116 -7.49099 1.000 37.82000 306 ARG C N 1
ATOM 5757 C CA . ARG C 1 244 ? 42.61811 26.88996 -8.49705 1.000 35.10000 306 ARG C CA 1
ATOM 5758 C C . ARG C 1 244 ? 41.94392 26.31787 -9.73891 1.000 37.88000 306 ARG C C 1
ATOM 5759 O O . ARG C 1 244 ? 42.36782 26.59971 -10.86599 1.000 38.98000 306 ARG C O 1
ATOM 5767 N N . ALA C 1 245 ? 40.89588 25.51198 -9.55370 1.000 32.57000 307 ALA C N 1
ATOM 5768 C CA . ALA C 1 245 ? 40.20070 24.91591 -10.69156 1.000 39.23000 307 ALA C CA 1
ATOM 5769 C C . ALA C 1 245 ? 39.61469 25.98785 -11.60362 1.000 36.29000 307 ALA C C 1
ATOM 5770 O O . ALA C 1 245 ? 39.82355 25.96470 -12.82164 1.000 32.01000 307 ALA C O 1
ATOM 5772 N N . VAL C 1 246 ? 38.87383 26.93898 -11.02964 1.000 35.70000 308 VAL C N 1
ATOM 5773 C CA . VAL C 1 246 ? 38.32184 28.01894 -11.84071 1.000 34.82000 308 VAL C CA 1
ATOM 5774 C C . VAL C 1 246 ? 39.42687 28.96779 -12.29294 1.000 40.49000 308 VAL C C 1
ATOM 5775 O O . VAL C 1 246 ? 39.34879 29.54867 -13.38300 1.000 33.17000 308 VAL C O 1
ATOM 5779 N N . GLY C 1 247 ? 40.46397 29.14780 -11.46907 1.000 33.00000 309 GLY C N 1
ATOM 5780 C CA . GLY C 1 247 ? 41.60499 29.94665 -11.88829 1.000 32.43000 309 GLY C CA 1
ATOM 5781 C C . GLY C 1 247 ? 42.28281 29.39645 -13.12930 1.000 30.54000 309 GLY C C 1
ATOM 5782 O O . GLY C 1 247 ? 42.73878 30.15532 -13.98544 1.000 43.32000 309 GLY C O 1
ATOM 5783 N N . ASN C 1 248 ? 42.36869 28.06844 -13.23416 1.000 32.56000 310 ASN C N 1
ATOM 5784 C CA . ASN C 1 248 ? 42.93350 27.46225 -14.43415 1.000 28.33000 310 ASN C CA 1
ATOM 5785 C C . ASN C 1 248 ? 42.04739 27.69719 -15.65108 1.000 34.32000 310 ASN C C 1
ATOM 5786 O O . ASN C 1 248 ? 42.55728 27.83101 -16.76915 1.000 34.97000 310 ASN C O 1
ATOM 5791 N N . ILE C 1 249 ? 40.72741 27.74332 -15.45794 1.000 31.63000 311 ILE C N 1
ATOM 5792 C CA . ILE C 1 249 ? 39.81531 27.93627 -16.57986 1.000 29.71000 311 ILE C CA 1
ATOM 5793 C C . ILE C 1 249 ? 39.98836 29.32518 -17.18204 1.000 35.88000 311 ILE C C 1
ATOM 5794 O O . ILE C 1 249 ? 39.99924 29.48604 -18.40906 1.000 36.49000 311 ILE C O 1
ATOM 5799 N N . VAL C 1 250 ? 40.14454 30.34927 -16.33518 1.000 35.97000 312 VAL C N 1
ATOM 5800 C CA . VAL C 1 250 ? 40.25560 31.72020 -16.83234 1.000 31.62000 312 VAL C CA 1
ATOM 5801 C C . VAL C 1 250 ? 41.62656 32.02702 -17.40653 1.000 40.64000 312 VAL C C 1
ATOM 5802 O O . VAL C 1 250 ? 41.86961 33.16795 -17.82069 1.000 43.96000 312 VAL C O 1
ATOM 5806 N N . THR C 1 251 ? 42.53247 31.05094 -17.44352 1.000 38.32000 313 THR C N 1
ATOM 5807 C CA . THR C 1 251 ? 43.73239 31.16374 -18.26366 1.000 33.23000 313 THR C CA 1
ATOM 5808 C C . THR C 1 251 ? 43.48320 30.74660 -19.70659 1.000 39.63000 313 THR C C 1
ATOM 5809 O O . THR C 1 251 ? 44.42111 30.76143 -20.51169 1.000 43.20000 313 THR C O 1
ATOM 5813 N N . GLY C 1 252 ? 42.25413 30.37666 -20.04441 1.000 37.96000 314 GLY C N 1
ATOM 5814 C CA . GLY C 1 252 ? 41.88095 30.00754 -21.39433 1.000 35.63000 314 GLY C CA 1
ATOM 5815 C C . GLY C 1 252 ? 41.46896 31.20248 -22.22342 1.000 50.31000 314 GLY C C 1
ATOM 5816 O O . GLY C 1 252 ? 41.88808 32.33747 -21.97460 1.000 52.28000 314 GLY C O 1
ATOM 5817 N N . THR C 1 253 ? 40.63383 30.94444 -23.22730 1.000 46.51000 315 THR C N 1
ATOM 5818 C CA . THR C 1 253 ? 40.18282 32.00037 -24.11937 1.000 40.07000 315 THR C CA 1
ATOM 5819 C C . THR C 1 253 ? 39.25498 32.96853 -23.38438 1.000 48.99000 315 THR C C 1
ATOM 5820 O O . THR C 1 253 ? 38.85509 32.74770 -22.23531 1.000 49.00000 315 THR C O 1
ATOM 5824 N N . ASP C 1 254 ? 38.90900 34.05948 -24.07046 1.000 56.44000 316 ASP C N 1
ATOM 5825 C CA . ASP C 1 254 ? 37.95414 35.01063 -23.51247 1.000 52.68000 316 ASP C CA 1
ATOM 5826 C C . ASP C 1 254 ? 36.56610 34.39376 -23.40425 1.000 47.81000 316 ASP C C 1
ATOM 5827 O O . ASP C 1 254 ? 35.83123 34.67293 -22.44920 1.000 52.64000 316 ASP C O 1
ATOM 5832 N N . GLU C 1 255 ? 36.18392 33.56368 -24.37811 1.000 47.87000 317 GLU C N 1
ATOM 5833 C CA . GLU C 1 255 ? 34.88487 32.89879 -24.31689 1.000 47.77000 317 GLU C CA 1
ATOM 5834 C C . GLU C 1 255 ? 34.82292 31.91893 -23.15177 1.000 41.28000 317 GLU C C 1
ATOM 5835 O O . GLU C 1 255 ? 33.79198 31.81610 -22.47564 1.000 35.59000 317 GLU C O 1
ATOM 5841 N N . GLN C 1 256 ? 35.90988 31.18287 -22.90480 1.000 47.59000 318 GLN C N 1
ATOM 5842 C CA . GLN C 1 256 ? 35.93093 30.27300 -21.76370 1.000 43.41000 318 GLN C CA 1
ATOM 5843 C C . GLN C 1 256 ? 35.98114 31.04414 -20.44980 1.000 39.20000 318 GLN C C 1
ATOM 5844 O O . GLN C 1 256 ? 35.36022 30.63731 -19.46068 1.000 46.78000 318 GLN C O 1
ATOM 5850 N N . THR C 1 257 ? 36.71824 32.15609 -20.42301 1.000 41.24000 319 THR C N 1
ATOM 5851 C CA . THR C 1 257 ? 36.71744 33.01922 -19.24510 1.000 42.46000 319 THR C CA 1
ATOM 5852 C C . THR C 1 257 ? 35.32552 33.58237 -18.98302 1.000 36.25000 319 THR C C 1
ATOM 5853 O O . THR C 1 257 ? 34.91566 33.73454 -17.82599 1.000 40.00000 319 THR C O 1
ATOM 5857 N N . GLN C 1 258 ? 34.57842 33.88331 -20.04797 1.000 36.53000 320 GLN C N 1
ATOM 5858 C CA . GLN C 1 258 ? 33.24749 34.45544 -19.88489 1.000 43.11000 320 GLN C CA 1
ATOM 5859 C C . GLN C 1 258 ? 32.28448 33.47360 -19.22967 1.000 39.19000 320 GLN C C 1
ATOM 5860 O O . GLN C 1 258 ? 31.39460 33.89276 -18.47662 1.000 47.63000 320 GLN C O 1
ATOM 5866 N N . VAL C 1 259 ? 32.42934 32.17655 -19.51653 1.000 47.56000 321 VAL C N 1
ATOM 5867 C CA . VAL C 1 259 ? 31.58632 31.16669 -18.87933 1.000 41.19000 321 VAL C CA 1
ATOM 5868 C C . VAL C 1 259 ? 31.70850 31.24786 -17.36235 1.000 41.73000 321 VAL C C 1
ATOM 5869 O O . VAL C 1 259 ? 30.70957 31.19903 -16.63423 1.000 38.87000 321 VAL C O 1
ATOM 5873 N N . VAL C 1 260 ? 32.94256 31.37281 -16.86650 1.000 33.85000 322 VAL C N 1
ATOM 5874 C CA . VAL C 1 260 ? 33.17073 31.48296 -15.42654 1.000 30.03000 322 VAL C CA 1
ATOM 5875 C C . VAL C 1 260 ? 32.48890 32.72808 -14.87060 1.000 29.35000 322 VAL C C 1
ATOM 5876 O O . VAL C 1 260 ? 31.83201 32.68325 -13.82353 1.000 34.72000 322 VAL C O 1
ATOM 5880 N N . LEU C 1 261 ? 32.63392 33.85999 -15.56475 1.000 40.70000 323 LEU C N 1
ATOM 5881 C CA . LEU C 1 261 ? 32.03907 35.10209 -15.08183 1.000 37.59000 323 LEU C CA 1
ATOM 5882 C C . LEU C 1 261 ? 30.51807 35.03222 -15.09365 1.000 39.21000 323 LEU C C 1
ATOM 5883 O O . LEU C 1 261 ? 29.85921 35.59138 -14.20864 1.000 41.68000 323 LEU C O 1
ATOM 5888 N N . ASN C 1 262 ? 29.94090 34.35315 -16.08751 1.000 36.78000 324 ASN C N 1
ATOM 5889 C CA . ASN C 1 262 ? 28.49388 34.18027 -16.12433 1.000 38.74000 324 ASN C CA 1
ATOM 5890 C C . ASN C 1 262 ? 27.98994 33.34745 -14.95318 1.000 42.02000 324 ASN C C 1
ATOM 5891 O O . ASN C 1 262 ? 26.79298 33.38258 -14.64905 1.000 42.91000 324 ASN C O 1
ATOM 5896 N N . CYS C 1 263 ? 28.87195 32.59845 -14.29519 1.000 41.04000 325 CYS C N 1
ATOM 5897 C CA . CYS C 1 263 ? 28.53202 31.87062 -13.08207 1.000 43.94000 325 CYS C CA 1
ATOM 5898 C C . CYS C 1 263 ? 28.67823 32.72375 -11.82718 1.000 46.20000 325 CYS C C 1
ATOM 5899 O O . CYS C 1 263 ? 28.63731 32.18288 -10.71712 1.000 44.09000 325 CYS C O 1
ATOM 5902 N N . ASP C 1 264 ? 28.85533 34.03972 -11.98335 1.000 45.47000 326 ASP C N 1
ATOM 5903 C CA . ASP C 1 264 ? 28.96653 34.97783 -10.86247 1.000 45.13000 326 ASP C CA 1
ATOM 5904 C C . ASP C 1 264 ? 30.16060 34.64484 -9.97057 1.000 36.79000 326 ASP C C 1
ATOM 5905 O O . ASP C 1 264 ? 30.06774 34.67798 -8.74156 1.000 39.59000 326 ASP C O 1
ATOM 5910 N N . ALA C 1 265 ? 31.28950 34.30867 -10.59865 1.000 31.96000 327 ALA C N 1
ATOM 5911 C CA . ALA C 1 265 ? 32.48756 33.97166 -9.83775 1.000 38.66000 327 ALA C CA 1
ATOM 5912 C C . ALA C 1 265 ? 32.95875 35.14371 -8.98693 1.000 35.83000 327 ALA C C 1
ATOM 5913 O O . ALA C 1 265 ? 33.41786 34.95280 -7.85396 1.000 36.01000 327 ALA C O 1
ATOM 5915 N N . LEU C 1 266 ? 32.84179 36.36666 -9.51106 1.000 42.54000 328 LEU C N 1
ATOM 5916 C CA . LEU C 1 266 ? 33.38597 37.53070 -8.81525 1.000 43.96000 328 LEU C CA 1
ATOM 5917 C C . LEU C 1 266 ? 32.66814 37.80191 -7.49921 1.000 38.84000 328 LEU C C 1
ATOM 5918 O O . LEU C 1 266 ? 33.25229 38.40796 -6.59434 1.000 46.79000 328 LEU C O 1
ATOM 5923 N N . SER C 1 267 ? 31.40711 37.37503 -7.37702 1.000 40.27000 329 SER C N 1
ATOM 5924 C CA . SER C 1 267 ? 30.66527 37.57123 -6.13496 1.000 25.99000 329 SER C CA 1
ATOM 5925 C C . SER C 1 267 ? 31.36034 36.92531 -4.94196 1.000 38.53000 329 SER C C 1
ATOM 5926 O O . SER C 1 267 ? 31.20451 37.38946 -3.80600 1.000 45.38000 329 SER C O 1
ATOM 5929 N N . HIS C 1 268 ? 32.12523 35.86122 -5.17292 1.000 33.09000 330 HIS C N 1
ATOM 5930 C CA . HIS C 1 268 ? 32.77628 35.10829 -4.11091 1.000 38.67000 330 HIS C CA 1
ATOM 5931 C C . HIS C 1 268 ? 34.14337 35.66322 -3.72912 1.000 37.50000 330 HIS C C 1
ATOM 5932 O O . HIS C 1 268 ? 34.77943 35.13127 -2.81513 1.000 41.35000 330 HIS C O 1
ATOM 5939 N N . PHE C 1 269 ? 34.60739 36.71210 -4.40229 1.000 39.79000 331 PHE C N 1
ATOM 5940 C CA . PHE C 1 269 ? 35.98744 37.16400 -4.26850 1.000 48.97000 331 PHE C CA 1
ATOM 5941 C C . PHE C 1 269 ? 36.23865 38.19710 -3.17064 1.000 47.22000 331 PHE C C 1
ATOM 5942 O O . PHE C 1 269 ? 37.36771 38.26607 -2.66878 1.000 41.08000 331 PHE C O 1
ATOM 5950 N N . PRO C 1 270 ? 35.26376 39.03123 -2.77763 1.000 42.40000 332 PRO C N 1
ATOM 5951 C CA . PRO C 1 270 ? 35.47496 39.84835 -1.56775 1.000 39.27000 332 PRO C CA 1
ATOM 5952 C C . PRO C 1 270 ? 35.96703 39.05145 -0.36771 1.000 43.51000 332 PRO C C 1
ATOM 5953 O O . PRO C 1 270 ? 36.90314 39.48445 0.31813 1.000 37.35000 332 PRO C O 1
ATOM 5957 N N . ALA C 1 271 ? 35.35996 37.89453 -0.09251 1.000 40.29000 333 ALA C N 1
ATOM 5958 C CA . ALA C 1 271 ? 35.81601 37.06962 1.02153 1.000 36.01000 333 ALA C CA 1
ATOM 5959 C C . ALA C 1 271 ? 37.21194 36.51647 0.76744 1.000 43.03000 333 ALA C C 1
ATOM 5960 O O . ALA C 1 271 ? 38.01203 36.38351 1.69937 1.000 43.06000 333 ALA C O 1
ATOM 5962 N N . LEU C 1 272 ? 37.51977 36.18230 -0.48755 1.000 42.76000 334 LEU C N 1
ATOM 5963 C CA . LEU C 1 272 ? 38.83869 35.64416 -0.80264 1.000 41.23000 334 LEU C CA 1
ATOM 5964 C C . LEU C 1 272 ? 39.91679 36.71608 -0.69388 1.000 44.72000 334 LEU C C 1
ATOM 5965 O O . LEU C 1 272 ? 41.03982 36.43304 -0.25897 1.000 45.10000 334 LEU C O 1
ATOM 5970 N N . LEU C 1 273 ? 39.59586 37.95306 -1.08599 1.000 48.79000 335 LEU C N 1
ATOM 5971 C CA . LEU C 1 273 ? 40.58295 39.02598 -1.03122 1.000 36.72000 335 LEU C CA 1
ATOM 5972 C C . LEU C 1 273 ? 40.84515 39.48913 0.39670 1.000 46.53000 335 LEU C C 1
ATOM 5973 O O . LEU C 1 273 ? 41.92222 40.02407 0.68352 1.000 56.72000 335 LEU C O 1
ATOM 5978 N N . THR C 1 274 ? 39.88623 39.29831 1.30283 1.000 44.08000 336 THR C N 1
ATOM 5979 C CA . THR C 1 274 ? 40.05042 39.66146 2.70477 1.000 41.87000 336 THR C CA 1
ATOM 5980 C C . THR C 1 274 ? 40.33641 38.46154 3.59387 1.000 39.41000 336 THR C C 1
ATOM 5981 O O . THR C 1 274 ? 40.29556 38.59268 4.82086 1.000 40.74000 336 THR C O 1
ATOM 5985 N N . HIS C 1 275 ? 40.61525 37.30345 3.00898 1.000 42.94000 337 HIS C N 1
ATOM 5986 C CA . HIS C 1 275 ? 40.85524 36.11052 3.80309 1.000 46.81000 337 HIS C CA 1
ATOM 5987 C C . HIS C 1 275 ? 42.12535 36.28451 4.63593 1.000 48.00000 337 HIS C C 1
ATOM 5988 O O . HIS C 1 275 ? 43.08835 36.90937 4.17575 1.000 46.57000 337 HIS C O 1
ATOM 5995 N N . PRO C 1 276 ? 42.15044 35.76764 5.86898 1.000 50.28000 338 PRO C N 1
ATOM 5996 C CA . PRO C 1 276 ? 43.37754 35.87463 6.67583 1.000 51.89000 338 PRO C CA 1
ATOM 5997 C C . PRO C 1 276 ? 44.59441 35.26345 6.00377 1.000 52.71000 338 PRO C C 1
ATOM 5998 O O . PRO C 1 276 ? 45.68647 35.84337 6.06858 1.000 60.82000 338 PRO C O 1
ATOM 6002 N N . LYS C 1 277 ? 44.44224 34.10239 5.37192 1.000 51.12000 339 LYS C N 1
ATOM 6003 C CA . LYS C 1 277 ? 45.55811 33.47022 4.67887 1.000 55.82000 339 LYS C CA 1
ATOM 6004 C C . LYS C 1 277 ? 46.02706 34.34805 3.52672 1.000 53.80000 339 LYS C C 1
ATOM 6005 O O . LYS C 1 277 ? 45.24699 34.67701 2.62777 1.000 57.93000 339 LYS C O 1
ATOM 6011 N N . GLU C 1 278 ? 47.30610 34.72695 3.55653 1.000 61.69000 340 GLU C N 1
ATOM 6012 C CA . GLU C 1 278 ? 47.85005 35.56478 2.49138 1.000 61.54000 340 GLU C CA 1
ATOM 6013 C C . GLU C 1 278 ? 47.91884 34.80162 1.17446 1.000 55.14000 340 GLU C C 1
ATOM 6014 O O . GLU C 1 278 ? 47.72777 35.38651 0.10141 1.000 52.24000 340 GLU C O 1
ATOM 6020 N N . LYS C 1 279 ? 48.20074 33.49860 1.23858 1.000 52.16000 341 LYS C N 1
ATOM 6021 C CA . LYS C 1 279 ? 48.26054 32.68946 0.02566 1.000 52.80000 341 LYS C CA 1
ATOM 6022 C C . LYS C 1 279 ? 46.91745 32.65849 -0.69319 1.000 49.53000 341 LYS C C 1
ATOM 6023 O O . LYS C 1 279 ? 46.87731 32.59835 -1.92718 1.000 54.50000 341 LYS C O 1
ATOM 6029 N N . ILE C 1 280 ? 45.81154 32.69667 0.05393 1.000 44.32000 342 ILE C N 1
ATOM 6030 C CA . ILE C 1 280 ? 44.49948 32.76671 -0.57993 1.000 44.48000 342 ILE C CA 1
ATOM 6031 C C . ILE C 1 280 ? 44.28252 34.13665 -1.21007 1.000 44.84000 342 ILE C C 1
ATOM 6032 O O . ILE C 1 280 ? 43.65041 34.25059 -2.26801 1.000 50.20000 342 ILE C O 1
ATOM 6037 N N . ASN C 1 281 ? 44.81368 35.19368 -0.58925 1.000 51.05000 343 ASN C N 1
ATOM 6038 C CA . ASN C 1 281 ? 44.76172 36.51861 -1.20139 1.000 45.07000 343 ASN C CA 1
ATOM 6039 C C . ASN C 1 281 ? 45.54158 36.54240 -2.50948 1.000 45.76000 343 ASN C C 1
ATOM 6040 O O . ASN C 1 281 ? 45.05251 37.04032 -3.52848 1.000 37.08000 343 ASN C O 1
ATOM 6045 N N . LYS C 1 282 ? 46.76554 36.00630 -2.49155 1.000 42.05000 344 LYS C N 1
ATOM 6046 C CA . LYS C 1 282 ? 47.58840 35.96409 -3.69664 1.000 51.13000 344 LYS C CA 1
ATOM 6047 C C . LYS C 1 282 ? 46.89021 35.20802 -4.82148 1.000 49.64000 344 LYS C C 1
ATOM 6048 O O . LYS C 1 282 ? 46.90512 35.64789 -5.97753 1.000 46.33000 344 LYS C O 1
ATOM 6054 N N . GLU C 1 283 ? 46.28315 34.06311 -4.50128 1.000 38.10000 345 GLU C N 1
ATOM 6055 C CA . GLU C 1 283 ? 45.56698 33.29305 -5.51411 1.000 45.27000 345 GLU C CA 1
ATOM 6056 C C . GLU C 1 283 ? 44.39498 34.08308 -6.08307 1.000 40.34000 345 GLU C C 1
ATOM 6057 O O . GLU C 1 283 ? 44.17585 34.09696 -7.30005 1.000 43.38000 345 GLU C O 1
ATOM 6063 N N . ALA C 1 284 ? 43.62313 34.74325 -5.21406 1.000 34.30000 346 ALA C N 1
ATOM 6064 C CA . ALA C 1 284 ? 42.45714 35.48829 -5.67502 1.000 37.84000 346 ALA C CA 1
ATOM 6065 C C . ALA C 1 284 ? 42.84814 36.64916 -6.57920 1.000 41.09000 346 ALA C C 1
ATOM 6066 O O . ALA C 1 284 ? 42.09207 37.00312 -7.49115 1.000 47.65000 346 ALA C O 1
ATOM 6068 N N . VAL C 1 285 ? 44.01322 37.25409 -6.34839 1.000 39.71000 347 VAL C N 1
ATOM 6069 C CA . VAL C 1 285 ? 44.44621 38.34995 -7.20857 1.000 43.63000 347 VAL C CA 1
ATOM 6070 C C . VAL C 1 285 ? 45.00503 37.81475 -8.52057 1.000 48.77000 347 VAL C C 1
ATOM 6071 O O . VAL C 1 285 ? 44.80296 38.41365 -9.58461 1.000 45.58000 347 VAL C O 1
ATOM 6075 N N . TRP C 1 286 ? 45.72394 36.68770 -8.46952 1.000 47.70000 348 TRP C N 1
ATOM 6076 C CA . TRP C 1 286 ? 46.18075 36.04252 -9.69749 1.000 46.48000 348 TRP C CA 1
ATOM 6077 C C . TRP C 1 286 ? 45.00862 35.70451 -10.60933 1.000 39.88000 348 TRP C C 1
ATOM 6078 O O . TRP C 1 286 ? 45.08350 35.90137 -11.82836 1.000 44.85000 348 TRP C O 1
ATOM 6089 N N . PHE C 1 287 ? 43.92864 35.16867 -10.03815 1.000 38.83000 349 PHE C N 1
ATOM 6090 C CA . PHE C 1 287 ? 42.69254 34.96969 -10.78799 1.000 41.92000 349 PHE C CA 1
ATOM 6091 C C . PHE C 1 287 ? 42.26357 36.26365 -11.46709 1.000 37.22000 349 PHE C C 1
ATOM 6092 O O . PHE C 1 287 ? 42.07144 36.31052 -12.68707 1.000 40.85000 349 PHE C O 1
ATOM 6100 N N . LEU C 1 288 ? 42.10575 37.32775 -10.67619 1.000 42.25000 350 LEU C N 1
ATOM 6101 C CA . LEU C 1 288 ? 41.60379 38.59073 -11.20828 1.000 40.68000 350 LEU C CA 1
ATOM 6102 C C . LEU C 1 288 ? 42.55173 39.19053 -12.23845 1.000 42.38000 350 LEU C C 1
ATOM 6103 O O . LEU C 1 288 ? 42.10569 39.87947 -13.16248 1.000 35.83000 350 LEU C O 1
ATOM 6108 N N . SER C 1 289 ? 43.85873 38.95344 -12.09457 1.000 37.83000 351 SER C N 1
ATOM 6109 C CA . SER C 1 289 ? 44.80966 39.44725 -13.08673 1.000 39.52000 351 SER C CA 1
ATOM 6110 C C . SER C 1 289 ? 44.54646 38.83411 -14.45563 1.000 46.18000 351 SER C C 1
ATOM 6111 O O . SER C 1 289 ? 44.65040 39.51599 -15.48172 1.000 51.14000 351 SER C O 1
ATOM 6114 N N . ASN C 1 290 ? 44.19834 37.54614 -14.49245 1.000 43.76000 352 ASN C N 1
ATOM 6115 C CA . ASN C 1 290 ? 43.84115 36.90802 -15.75333 1.000 49.53000 352 ASN C CA 1
ATOM 6116 C C . ASN C 1 290 ? 42.49613 37.38908 -16.28024 1.000 42.83000 352 ASN C C 1
ATOM 6117 O O . ASN C 1 290 ? 42.20299 37.19396 -17.46419 1.000 43.80000 352 ASN C O 1
ATOM 6122 N N . ILE C 1 291 ? 41.67428 38.00824 -15.43122 1.000 42.11000 353 ILE C N 1
ATOM 6123 C CA . ILE C 1 291 ? 40.42028 38.58929 -15.89815 1.000 48.06000 353 ILE C CA 1
ATOM 6124 C C . ILE C 1 291 ? 40.66832 39.94620 -16.54233 1.000 53.55000 353 ILE C C 1
ATOM 6125 O O . ILE C 1 291 ? 40.15822 40.23612 -17.63031 1.000 48.62000 353 ILE C O 1
ATOM 6130 N N . THR C 1 292 ? 41.45447 40.79821 -15.87952 1.000 44.80000 354 THR C N 1
ATOM 6131 C CA . THR C 1 292 ? 41.79251 42.10112 -16.43870 1.000 55.20000 354 THR C CA 1
ATOM 6132 C C . THR C 1 292 ? 42.66237 41.99790 -17.68379 1.000 60.30000 354 THR C C 1
ATOM 6133 O O . THR C 1 292 ? 42.82437 42.99981 -18.38992 1.000 59.55000 354 THR C O 1
ATOM 6137 N N . ALA C 1 293 ? 43.22424 40.82482 -17.96872 1.000 52.48000 355 ALA C N 1
ATOM 6138 C CA . ALA C 1 293 ? 43.92708 40.59162 -19.22277 1.000 46.05000 355 ALA C CA 1
ATOM 6139 C C . ALA C 1 293 ? 42.98892 40.20557 -20.35762 1.000 42.92000 355 ALA C C 1
ATOM 6140 O O . ALA C 1 293 ? 43.46578 39.91640 -21.46064 1.000 59.99000 355 ALA C O 1
ATOM 6142 N N . GLY C 1 294 ? 41.68395 40.19270 -20.11847 1.000 47.67000 356 GLY C N 1
ATOM 6143 C CA . GLY C 1 294 ? 40.70081 39.83767 -21.12232 1.000 50.08000 356 GLY C CA 1
ATOM 6144 C C . GLY C 1 294 ? 40.21182 41.03262 -21.91041 1.000 58.57000 356 GLY C C 1
ATOM 6145 O O . GLY C 1 294 ? 40.95387 41.98353 -22.16960 1.000 65.40000 356 GLY C O 1
ATOM 6146 N N . ASN C 1 295 ? 38.94077 40.98168 -22.30426 1.000 62.70000 357 ASN C N 1
ATOM 6147 C CA . ASN C 1 295 ? 38.34577 42.04464 -23.09732 1.000 64.33000 357 ASN C CA 1
ATOM 6148 C C . ASN C 1 295 ? 37.81297 43.15579 -22.19239 1.000 67.97000 357 ASN C C 1
ATOM 6149 O O . ASN C 1 295 ? 37.93710 43.11392 -20.96540 1.000 60.95000 357 ASN C O 1
ATOM 6154 N N . GLN C 1 296 ? 37.21498 44.17177 -22.81744 1.000 65.93000 358 GLN C N 1
ATOM 6155 C CA . GLN C 1 296 ? 36.70116 45.31290 -22.07051 1.000 65.48000 358 GLN C CA 1
ATOM 6156 C C . GLN C 1 296 ? 35.47922 44.93410 -21.24233 1.000 66.75000 358 GLN C C 1
ATOM 6157 O O . GLN C 1 296 ? 35.27839 45.46524 -20.14437 1.000 59.54000 358 GLN C O 1
ATOM 6163 N N . GLN C 1 297 ? 34.64609 44.02511 -21.75714 1.000 62.30000 359 GLN C N 1
ATOM 6164 C CA . GLN C 1 297 ? 33.48513 43.56629 -20.99896 1.000 50.20000 359 GLN C CA 1
ATOM 6165 C C . GLN C 1 297 ? 33.90822 42.88140 -19.70493 1.000 56.25000 359 GLN C C 1
ATOM 6166 O O . GLN C 1 297 ? 33.23434 43.00658 -18.67687 1.000 48.36000 359 GLN C O 1
ATOM 6172 N N . GLN C 1 298 ? 35.03015 42.16131 -19.73597 1.000 60.60000 360 GLN C N 1
ATOM 6173 C CA . GLN C 1 298 ? 35.50723 41.46540 -18.54894 1.000 51.38000 360 GLN C CA 1
ATOM 6174 C C . GLN C 1 298 ? 36.17242 42.41946 -17.56312 1.000 55.14000 360 GLN C C 1
ATOM 6175 O O . GLN C 1 298 ? 36.11553 42.18760 -16.35009 1.000 51.81000 360 GLN C O 1
ATOM 6181 N N . VAL C 1 299 ? 36.80945 43.48335 -18.06031 1.000 60.06000 361 VAL C N 1
ATOM 6182 C CA . VAL C 1 299 ? 37.29464 44.54141 -17.17649 1.000 51.86000 361 VAL C CA 1
ATOM 6183 C C . VAL C 1 299 ? 36.13177 45.20859 -16.45144 1.000 47.59000 361 VAL C C 1
ATOM 6184 O O . VAL C 1 299 ? 36.20293 45.47672 -15.24548 1.000 48.10000 361 VAL C O 1
ATOM 6188 N N . GLN C 1 300 ? 35.04272 45.48660 -17.17435 1.000 43.65000 362 GLN C N 1
ATOM 6189 C CA . GLN C 1 300 ? 33.87284 46.10477 -16.55629 1.000 37.87000 362 GLN C CA 1
ATOM 6190 C C . GLN C 1 300 ? 33.28788 45.22294 -15.46013 1.000 49.68000 362 GLN C C 1
ATOM 6191 O O . GLN C 1 300 ? 32.79904 45.73010 -14.44213 1.000 44.95000 362 GLN C O 1
ATOM 6197 N N . ALA C 1 301 ? 33.31675 43.90192 -15.65298 1.000 54.14000 363 ALA C N 1
ATOM 6198 C CA . ALA C 1 301 ? 32.77979 42.99408 -14.64381 1.000 44.22000 363 ALA C CA 1
ATOM 6199 C C . ALA C 1 301 ? 33.54594 43.10717 -13.33091 1.000 44.29000 363 ALA C C 1
ATOM 6200 O O . ALA C 1 301 ? 32.94906 43.06234 -12.24984 1.000 42.15000 363 ALA C O 1
ATOM 6202 N N . VAL C 1 302 ? 34.87194 43.24705 -13.40607 1.000 40.03000 364 VAL C N 1
ATOM 6203 C CA . VAL C 1 302 ? 35.66109 43.45312 -12.19718 1.000 37.89000 364 VAL C CA 1
ATOM 6204 C C . VAL C 1 302 ? 35.31828 44.79222 -11.55730 1.000 49.91000 364 VAL C C 1
ATOM 6205 O O . VAL C 1 302 ? 35.30842 44.91736 -10.32631 1.000 53.01000 364 VAL C O 1
ATOM 6209 N N . ILE C 1 303 ? 35.01627 45.80615 -12.37038 1.000 44.41000 365 ILE C N 1
ATOM 6210 C CA . ILE C 1 303 ? 34.64544 47.11125 -11.83049 1.000 49.58000 365 ILE C CA 1
ATOM 6211 C C . ILE C 1 303 ? 33.30051 47.03544 -11.11933 1.000 49.15000 365 ILE C C 1
ATOM 6212 O O . ILE C 1 303 ? 33.16568 47.46758 -9.96837 1.000 52.88000 365 ILE C O 1
ATOM 6217 N N . ASP C 1 304 ? 32.28539 46.49045 -11.79416 1.000 50.98000 366 ASP C N 1
ATOM 6218 C CA . ASP C 1 304 ? 30.94945 46.41563 -11.21400 1.000 46.99000 366 ASP C CA 1
ATOM 6219 C C . ASP C 1 304 ? 30.91252 45.59678 -9.92891 1.000 43.47000 366 ASP C C 1
ATOM 6220 O O . ASP C 1 304 ? 30.00263 45.78495 -9.11383 1.000 47.53000 366 ASP C O 1
ATOM 6225 N N . ALA C 1 305 ? 31.87347 44.69572 -9.73091 1.000 42.34000 367 ALA C N 1
ATOM 6226 C CA . ALA C 1 305 ? 31.94253 43.87785 -8.52682 1.000 50.54000 367 ALA C CA 1
ATOM 6227 C C . ALA C 1 305 ? 32.64972 44.57593 -7.36898 1.000 52.40000 367 ALA C C 1
ATOM 6228 O O . ALA C 1 305 ? 32.87178 43.93903 -6.33293 1.000 47.43000 367 ALA C O 1
ATOM 6230 N N . ASN C 1 306 ? 33.01481 45.85288 -7.52617 1.000 49.09000 368 ASN C N 1
ATOM 6231 C CA . ASN C 1 306 ? 33.68499 46.63294 -6.48033 1.000 49.04000 368 ASN C CA 1
ATOM 6232 C C . ASN C 1 306 ? 35.02098 46.01287 -6.07641 1.000 41.18000 368 ASN C C 1
ATOM 6233 O O . ASN C 1 306 ? 35.46712 46.16597 -4.93747 1.000 48.04000 368 ASN C O 1
ATOM 6238 N N . LEU C 1 307 ? 35.66982 45.30671 -7.00140 1.000 42.19000 369 LEU C N 1
ATOM 6239 C CA . LEU C 1 307 ? 36.91480 44.61764 -6.69046 1.000 46.15000 369 LEU C CA 1
ATOM 6240 C C . LEU C 1 307 ? 38.15184 45.46951 -6.93669 1.000 50.71000 369 LEU C C 1
ATOM 6241 O O . LEU C 1 307 ? 39.20288 45.18649 -6.34777 1.000 41.34000 369 LEU C O 1
ATOM 6246 N N . VAL C 1 308 ? 38.05783 46.48642 -7.79680 1.000 41.92000 370 VAL C N 1
ATOM 6247 C CA . VAL C 1 308 ? 39.20788 47.36030 -8.04202 1.000 43.84000 370 VAL C CA 1
ATOM 6248 C C . VAL C 1 308 ? 39.73808 47.99040 -6.75715 1.000 50.28000 370 VAL C C 1
ATOM 6249 O O . VAL C 1 308 ? 40.96010 47.95232 -6.53928 1.000 45.77000 370 VAL C O 1
ATOM 6253 N N . PRO C 1 309 ? 38.90922 48.58457 -5.88213 1.000 47.84000 371 PRO C N 1
ATOM 6254 C CA . PRO C 1 309 ? 39.45840 49.07867 -4.60525 1.000 38.85000 371 PRO C CA 1
ATOM 6255 C C . PRO C 1 309 ? 40.14840 48.00171 -3.78720 1.000 39.32000 371 PRO C C 1
ATOM 6256 O O . PRO C 1 309 ? 41.14850 48.28070 -3.11334 1.000 42.19000 371 PRO C O 1
ATOM 6260 N N . MET C 1 310 ? 39.63530 46.77074 -3.82400 1.000 51.86000 372 MET C N 1
ATOM 6261 C CA . MET C 1 310 ? 40.23229 45.69578 -3.03994 1.000 38.63000 372 MET C CA 1
ATOM 6262 C C . MET C 1 310 ? 41.56319 45.24260 -3.62804 1.000 44.30000 372 MET C C 1
ATOM 6263 O O . MET C 1 310 ? 42.46324 44.84161 -2.88009 1.000 53.64000 372 MET C O 1
ATOM 6268 N N . ILE C 1 311 ? 41.70505 45.28844 -4.95406 1.000 40.67000 373 ILE C N 1
ATOM 6269 C CA . ILE C 1 311 ? 42.99595 45.00526 -5.57317 1.000 50.98000 373 ILE C CA 1
ATOM 6270 C C . ILE C 1 311 ? 44.00709 46.08622 -5.21041 1.000 53.33000 373 ILE C C 1
ATOM 6271 O O . ILE C 1 311 ? 45.16210 45.78916 -4.87950 1.000 48.57000 373 ILE C O 1
ATOM 6276 N N . ILE C 1 312 ? 43.59119 47.35425 -5.26951 1.000 49.54000 374 ILE C N 1
ATOM 6277 C CA . ILE C 1 312 ? 44.47432 48.45821 -4.90373 1.000 52.44000 374 ILE C CA 1
ATOM 6278 C C . ILE C 1 312 ? 44.88647 48.35535 -3.43976 1.000 48.24000 374 ILE C C 1
ATOM 6279 O O . ILE C 1 312 ? 46.03454 48.64629 -3.08292 1.000 50.75000 374 ILE C O 1
ATOM 6284 N N . HIS C 1 313 ? 43.95853 47.94552 -2.56961 1.000 44.23000 375 HIS C N 1
ATOM 6285 C CA . HIS C 1 313 ? 44.30767 47.75066 -1.16463 1.000 46.51000 375 HIS C CA 1
ATOM 6286 C C . HIS C 1 313 ? 45.40560 46.70658 -1.00363 1.000 56.11000 375 HIS C C 1
ATOM 6287 O O . HIS C 1 313 ? 46.34170 46.89659 -0.21876 1.000 54.34000 375 HIS C O 1
ATOM 6294 N N . LEU C 1 314 ? 45.31243 45.59851 -1.74249 1.000 61.21000 376 LEU C N 1
ATOM 6295 C CA . LEU C 1 314 ? 46.35435 44.57943 -1.67249 1.000 55.36000 376 LEU C CA 1
ATOM 6296 C C . LEU C 1 314 ? 47.61131 45.02524 -2.40268 1.000 52.22000 376 LEU C C 1
ATOM 6297 O O . LEU C 1 314 ? 48.72332 44.67619 -1.99176 1.000 54.96000 376 LEU C O 1
ATOM 6302 N N . LEU C 1 315 ? 47.44825 45.77713 -3.49375 1.000 53.69000 377 LEU C N 1
ATOM 6303 C CA . LEU C 1 315 ? 48.58023 46.40495 -4.16495 1.000 56.34000 377 LEU C CA 1
ATOM 6304 C C . LEU C 1 315 ? 49.40440 47.25299 -3.20513 1.000 62.47000 377 LEU C C 1
ATOM 6305 O O . LEU C 1 315 ? 50.62740 47.35887 -3.35828 1.000 59.69000 377 LEU C O 1
ATOM 6310 N N . ASP C 1 316 ? 48.75556 47.85316 -2.20813 1.000 61.49000 378 ASP C N 1
ATOM 6311 C CA . ASP C 1 316 ? 49.40674 48.78621 -1.29531 1.000 57.71000 378 ASP C CA 1
ATOM 6312 C C . ASP C 1 316 ? 49.88983 48.10832 -0.01329 1.000 62.23000 378 ASP C C 1
ATOM 6313 O O . ASP C 1 316 ? 51.08986 48.11425 0.28058 1.000 66.45000 378 ASP C O 1
ATOM 6318 N N . LYS C 1 317 ? 48.97586 47.51948 0.75488 1.000 64.03000 379 LYS C N 1
ATOM 6319 C CA . LYS C 1 317 ? 49.30195 46.89960 2.03692 1.000 59.75000 379 LYS C CA 1
ATOM 6320 C C . LYS C 1 317 ? 49.20182 45.37761 1.99710 1.000 62.44000 379 LYS C C 1
ATOM 6321 O O . LYS C 1 317 ? 48.70587 44.74876 2.93323 1.000 82.98000 379 LYS C O 1
ATOM 6327 N N . GLY C 1 318 ? 49.67565 44.76544 0.91712 1.000 67.09000 380 GLY C N 1
ATOM 6328 C CA . GLY C 1 318 ? 49.68152 43.31843 0.81829 1.000 64.58000 380 GLY C CA 1
ATOM 6329 C C . GLY C 1 318 ? 51.08247 42.74332 0.84020 1.000 65.06000 380 GLY C C 1
ATOM 6330 O O . GLY C 1 318 ? 52.05651 43.47721 0.64701 1.000 70.91000 380 GLY C O 1
ATOM 6331 N N . ASP C 1 319 ? 51.20539 41.44634 1.11733 1.000 72.84000 381 ASP C N 1
ATOM 6332 C CA . ASP C 1 319 ? 52.49933 40.78722 1.01627 1.000 57.34000 381 ASP C CA 1
ATOM 6333 C C . ASP C 1 319 ? 53.02218 40.88001 -0.41380 1.000 72.07000 381 ASP C C 1
ATOM 6334 O O . ASP C 1 319 ? 52.25408 41.02896 -1.37073 1.000 72.30000 381 ASP C O 1
ATOM 6339 N N . PHE C 1 320 ? 54.35215 40.80788 -0.54994 1.000 71.64000 382 PHE C N 1
ATOM 6340 C CA . PHE C 1 320 ? 54.99203 41.04568 -1.84304 1.000 68.98000 382 PHE C CA 1
ATOM 6341 C C . PHE C 1 320 ? 54.41084 40.15660 -2.93587 1.000 75.40000 382 PHE C C 1
ATOM 6342 O O . PHE C 1 320 ? 54.16475 40.62050 -4.05490 1.000 71.25000 382 PHE C O 1
ATOM 6350 N N . GLY C 1 321 ? 54.20376 38.87166 -2.63470 1.000 68.67000 383 GLY C N 1
ATOM 6351 C CA . GLY C 1 321 ? 53.59858 37.98259 -3.61453 1.000 64.33000 383 GLY C CA 1
ATOM 6352 C C . GLY C 1 321 ? 52.24957 38.48465 -4.09144 1.000 62.55000 383 GLY C C 1
ATOM 6353 O O . GLY C 1 321 ? 51.95544 38.48054 -5.29041 1.000 58.66000 383 GLY C O 1
ATOM 6354 N N . THR C 1 322 ? 51.40671 38.92383 -3.15340 1.000 61.28000 384 THR C N 1
ATOM 6355 C CA . THR C 1 322 ? 50.11272 39.48390 -3.52332 1.000 52.77000 384 THR C CA 1
ATOM 6356 C C . THR C 1 322 ? 50.26975 40.81080 -4.25549 1.000 58.34000 384 THR C C 1
ATOM 6357 O O . THR C 1 322 ? 49.48467 41.11576 -5.15944 1.000 59.78000 384 THR C O 1
ATOM 6361 N N . GLN C 1 323 ? 51.27685 41.60776 -3.88469 1.000 61.51000 385 GLN C N 1
ATOM 6362 C CA . GLN C 1 323 ? 51.50289 42.87866 -4.56586 1.000 57.00000 385 GLN C CA 1
ATOM 6363 C C . GLN C 1 323 ? 51.90871 42.66646 -6.01888 1.000 54.64000 385 GLN C C 1
ATOM 6364 O O . GLN C 1 323 ? 51.50968 43.43839 -6.89893 1.000 53.42000 385 GLN C O 1
ATOM 6370 N N . LYS C 1 324 ? 52.70959 41.63236 -6.28985 1.000 60.23000 386 LYS C N 1
ATOM 6371 C CA . LYS C 1 324 ? 53.07841 41.32017 -7.66686 1.000 59.75000 386 LYS C CA 1
ATOM 6372 C C . LYS C 1 324 ? 51.84729 40.99018 -8.50269 1.000 55.41000 386 LYS C C 1
ATOM 6373 O O . LYS C 1 324 ? 51.68521 41.49507 -9.61873 1.000 52.42000 386 LYS C O 1
ATOM 6379 N N . GLU C 1 325 ? 50.97128 40.13232 -7.97549 1.000 48.13000 387 GLU C N 1
ATOM 6380 C CA . GLU C 1 325 ? 49.74717 39.79234 -8.69432 1.000 47.47000 387 GLU C CA 1
ATOM 6381 C C . GLU C 1 325 ? 48.87025 41.02139 -8.89236 1.000 52.05000 387 GLU C C 1
ATOM 6382 O O . GLU C 1 325 ? 48.23315 41.17732 -9.94131 1.000 47.86000 387 GLU C O 1
ATOM 6388 N N . ALA C 1 326 ? 48.82344 41.90551 -7.89246 1.000 53.75000 388 ALA C N 1
ATOM 6389 C CA . ALA C 1 326 ? 48.03453 43.12756 -8.01851 1.000 43.41000 388 ALA C CA 1
ATOM 6390 C C . ALA C 1 326 ? 48.60649 44.05139 -9.08568 1.000 45.42000 388 ALA C C 1
ATOM 6391 O O . ALA C 1 326 ? 47.85146 44.68536 -9.83167 1.000 44.88000 388 ALA C O 1
ATOM 6393 N N . ALA C 1 327 ? 49.93549 44.14527 -9.16884 1.000 49.49000 389 ALA C N 1
ATOM 6394 C CA . ALA C 1 327 ? 50.55244 44.95509 -10.21400 1.000 47.98000 389 ALA C CA 1
ATOM 6395 C C . ALA C 1 327 ? 50.19424 44.43197 -11.59790 1.000 55.53000 389 ALA C C 1
ATOM 6396 O O . ALA C 1 327 ? 49.89221 45.21389 -12.50695 1.000 55.52000 389 ALA C O 1
ATOM 6398 N N . TRP C 1 328 ? 50.23711 43.10994 -11.77975 1.000 41.89000 390 TRP C N 1
ATOM 6399 C CA . TRP C 1 328 ? 49.80392 42.51683 -13.04064 1.000 43.38000 390 TRP C CA 1
ATOM 6400 C C . TRP C 1 328 ? 48.33592 42.81692 -13.31951 1.000 44.79000 390 TRP C C 1
ATOM 6401 O O . TRP C 1 328 ? 47.96782 43.18783 -14.44051 1.000 45.13000 390 TRP C O 1
ATOM 6412 N N . ALA C 1 329 ? 47.48002 42.66311 -12.30540 1.000 47.06000 391 ALA C N 1
ATOM 6413 C CA . ALA C 1 329 ? 46.05301 42.90321 -12.49627 1.000 49.11000 391 ALA C CA 1
ATOM 6414 C C . ALA C 1 329 ? 45.78309 44.34619 -12.90240 1.000 51.22000 391 ALA C C 1
ATOM 6415 O O . ALA C 1 329 ? 44.94202 44.60716 -13.77034 1.000 53.59000 391 ALA C O 1
ATOM 6417 N N . ILE C 1 330 ? 46.48424 45.29620 -12.28359 1.000 51.73000 392 ILE C N 1
ATOM 6418 C CA . ILE C 1 330 ? 46.30932 46.70217 -12.63573 1.000 61.28000 392 ILE C CA 1
ATOM 6419 C C . ILE C 1 330 ? 46.82419 46.96997 -14.04482 1.000 47.40000 392 ILE C C 1
ATOM 6420 O O . ILE C 1 330 ? 46.10814 47.52293 -14.88980 1.000 48.49000 392 ILE C O 1
ATOM 6425 N N . SER C 1 331 ? 48.08013 46.59683 -14.31291 1.000 44.94000 393 SER C N 1
ATOM 6426 C CA . SER C 1 331 ? 48.68000 46.86163 -15.61601 1.000 53.69000 393 SER C CA 1
ATOM 6427 C C . SER C 1 331 ? 47.88883 46.21757 -16.74985 1.000 58.13000 393 SER C C 1
ATOM 6428 O O . SER C 1 331 ? 47.70176 46.83046 -17.80690 1.000 60.99000 393 SER C O 1
ATOM 6431 N N . ASN C 1 332 ? 47.44074 44.97263 -16.55966 1.000 56.61000 394 ASN C N 1
ATOM 6432 C CA . ASN C 1 332 ? 46.61857 44.32458 -17.57849 1.000 59.97000 394 ASN C CA 1
ATOM 6433 C C . ASN C 1 332 ? 45.37661 45.15165 -17.89045 1.000 54.63000 394 ASN C C 1
ATOM 6434 O O . ASN C 1 332 ? 44.93449 45.21255 -19.04341 1.000 58.58000 394 ASN C O 1
ATOM 6439 N N . LEU C 1 333 ? 44.79778 45.79181 -16.87146 1.000 52.88000 395 LEU C N 1
ATOM 6440 C CA . LEU C 1 333 ? 43.61782 46.61889 -17.09442 1.000 63.16000 395 LEU C CA 1
ATOM 6441 C C . LEU C 1 333 ? 43.95283 47.83376 -17.95260 1.000 63.96000 395 LEU C C 1
ATOM 6442 O O . LEU C 1 333 ? 43.13977 48.25373 -18.78356 1.000 60.93000 395 LEU C O 1
ATOM 6447 N N . THR C 1 334 ? 45.14190 48.41368 -17.76480 1.000 58.74000 396 THR C N 1
ATOM 6448 C CA . THR C 1 334 ? 45.54290 49.55155 -18.58597 1.000 68.31000 396 THR C CA 1
ATOM 6449 C C . THR C 1 334 ? 45.70471 49.15937 -20.04895 1.000 69.20000 396 THR C C 1
ATOM 6450 O O . THR C 1 334 ? 45.53568 50.00129 -20.93802 1.000 72.67000 396 THR C O 1
ATOM 6454 N N . ILE C 1 335 ? 46.02757 47.89332 -20.31684 1.000 73.78000 397 ILE C N 1
ATOM 6455 C CA . ILE C 1 335 ? 46.17538 47.43315 -21.69280 1.000 58.11000 397 ILE C CA 1
ATOM 6456 C C . ILE C 1 335 ? 44.81529 47.17519 -22.32762 1.000 68.72000 397 ILE C C 1
ATOM 6457 O O . ILE C 1 335 ? 44.58619 47.51707 -23.49463 1.000 72.94000 397 ILE C O 1
ATOM 6462 N N . SER C 1 336 ? 43.88832 46.58235 -21.57545 1.000 69.49000 398 SER C N 1
ATOM 6463 C CA . SER C 1 336 ? 42.60223 46.17340 -22.12126 1.000 67.12000 398 SER C CA 1
ATOM 6464 C C . SER C 1 336 ? 41.48134 47.17452 -21.87725 1.000 68.83000 398 SER C C 1
ATOM 6465 O O . SER C 1 336 ? 40.51326 47.18851 -22.64515 1.000 68.62000 398 SER C O 1
ATOM 6468 N N . GLY C 1 337 ? 41.58652 48.01263 -20.84736 1.000 64.31000 399 GLY C N 1
ATOM 6469 C CA . GLY C 1 337 ? 40.48264 48.87076 -20.48234 1.000 66.78000 399 GLY C CA 1
ATOM 6470 C C . GLY C 1 337 ? 40.30363 50.05767 -21.41345 1.000 74.90000 399 GLY C C 1
ATOM 6471 O O . GLY C 1 337 ? 41.23060 50.50952 -22.08261 1.000 70.15000 399 GLY C O 1
ATOM 6472 N N . ARG C 1 338 ? 39.07267 50.56277 -21.44738 1.000 71.63000 400 ARG C N 1
ATOM 6473 C CA . ARG C 1 338 ? 38.76970 51.78771 -22.17048 1.000 65.47000 400 ARG C CA 1
ATOM 6474 C C . ARG C 1 338 ? 39.24289 52.99777 -21.36767 1.000 75.88000 400 ARG C C 1
ATOM 6475 O O . ARG C 1 338 ? 39.75200 52.87785 -20.24872 1.000 77.92000 400 ARG C O 1
ATOM 6483 N N . LYS C 1 339 ? 39.07892 54.18571 -21.95479 1.000 83.96000 401 LYS C N 1
ATOM 6484 C CA . LYS C 1 339 ? 39.48710 55.40976 -21.27198 1.000 84.27000 401 LYS C CA 1
ATOM 6485 C C . LYS C 1 339 ? 38.69126 55.62397 -19.98891 1.000 76.12000 401 LYS C C 1
ATOM 6486 O O . LYS C 1 339 ? 39.26040 55.98204 -18.95102 1.000 70.96000 401 LYS C O 1
ATOM 6492 N N . ASP C 1 340 ? 37.37324 55.41108 -20.04074 1.000 69.36000 402 ASP C N 1
ATOM 6493 C CA . ASP C 1 340 ? 36.55138 55.58428 -18.84867 1.000 70.00000 402 ASP C CA 1
ATOM 6494 C C . ASP C 1 340 ? 36.90141 54.56637 -17.77160 1.000 71.10000 402 ASP C C 1
ATOM 6495 O O . ASP C 1 340 ? 36.82257 54.87752 -16.57862 1.000 66.02000 402 ASP C O 1
ATOM 6500 N N . GLN C 1 341 ? 37.27927 53.35030 -18.16850 1.000 67.07000 403 GLN C N 1
ATOM 6501 C CA . GLN C 1 341 ? 37.63429 52.33138 -17.18742 1.000 68.56000 403 GLN C CA 1
ATOM 6502 C C . GLN C 1 341 ? 38.96539 52.65335 -16.51860 1.000 63.52000 403 GLN C C 1
ATOM 6503 O O . GLN C 1 341 ? 39.12651 52.44347 -15.31060 1.000 59.45000 403 GLN C O 1
ATOM 6509 N N . VAL C 1 342 ? 39.93235 53.16218 -17.28777 1.000 66.89000 404 VAL C N 1
ATOM 6510 C CA . VAL C 1 342 ? 41.17746 53.63114 -16.68696 1.000 71.26000 404 VAL C CA 1
ATOM 6511 C C . VAL C 1 342 ? 40.93365 54.91025 -15.89508 1.000 72.73000 404 VAL C C 1
ATOM 6512 O O . VAL C 1 342 ? 41.59678 55.15831 -14.87918 1.000 70.02000 404 VAL C O 1
ATOM 6516 N N . ALA C 1 343 ? 39.96967 55.72928 -16.32507 1.000 64.86000 405 ALA C N 1
ATOM 6517 C CA . ALA C 1 343 ? 39.58186 56.89641 -15.54016 1.000 67.37000 405 ALA C CA 1
ATOM 6518 C C . ALA C 1 343 ? 39.06897 56.48061 -14.16705 1.000 68.02000 405 ALA C C 1
ATOM 6519 O O . ALA C 1 343 ? 39.42814 57.08169 -13.14816 1.000 69.32000 405 ALA C O 1
ATOM 6521 N N . TYR C 1 344 ? 38.20689 55.45868 -14.12584 1.000 68.17000 406 TYR C N 1
ATOM 6522 C CA . TYR C 1 344 ? 37.74399 54.92287 -12.84973 1.000 60.43000 406 TYR C CA 1
ATOM 6523 C C . TYR C 1 344 ? 38.91204 54.43987 -12.00080 1.000 57.40000 406 TYR C C 1
ATOM 6524 O O . TYR C 1 344 ? 38.92219 54.63201 -10.77983 1.000 54.52000 406 TYR C O 1
ATOM 6533 N N . LEU C 1 345 ? 39.90792 53.81271 -12.63284 1.000 65.00000 407 LEU C N 1
ATOM 6534 C CA . LEU C 1 345 ? 41.08596 53.36170 -11.89892 1.000 62.09000 407 LEU C CA 1
ATOM 6535 C C . LEU C 1 345 ? 41.82913 54.53770 -11.28013 1.000 65.69000 407 LEU C C 1
ATOM 6536 O O . LEU C 1 345 ? 42.30525 54.44980 -10.14218 1.000 61.14000 407 LEU C O 1
ATOM 6541 N N . ILE C 1 346 ? 41.92414 55.65261 -12.00727 1.000 70.92000 408 ILE C N 1
ATOM 6542 C CA . ILE C 1 346 ? 42.59930 56.83362 -11.47648 1.000 67.57000 408 ILE C CA 1
ATOM 6543 C C . ILE C 1 346 ? 41.85948 57.37082 -10.25546 1.000 68.61000 408 ILE C C 1
ATOM 6544 O O . ILE C 1 346 ? 42.46962 57.68189 -9.22557 1.000 65.81000 408 ILE C O 1
ATOM 6549 N N . GLN C 1 347 ? 40.53348 57.48792 -10.35533 1.000 62.74000 409 GLN C N 1
ATOM 6550 C CA . GLN C 1 347 ? 39.74164 58.01011 -9.24430 1.000 58.10000 409 GLN C CA 1
ATOM 6551 C C . GLN C 1 347 ? 39.89371 57.16625 -7.98222 1.000 61.89000 409 GLN C C 1
ATOM 6552 O O . GLN C 1 347 ? 39.71288 57.67939 -6.87226 1.000 75.68000 409 GLN C O 1
ATOM 6558 N N . GLN C 1 348 ? 40.22159 55.88120 -8.12611 1.000 60.08000 410 GLN C N 1
ATOM 6559 C CA . GLN C 1 348 ? 40.35164 54.97932 -6.99102 1.000 54.85000 410 GLN C CA 1
ATOM 6560 C C . GLN C 1 348 ? 41.74071 55.01428 -6.35718 1.000 60.54000 410 GLN C C 1
ATOM 6561 O O . GLN C 1 348 ? 42.10271 54.07733 -5.63411 1.000 60.79000 410 GLN C O 1
ATOM 6567 N N . ASN C 1 349 ? 42.52577 56.06118 -6.62639 1.000 58.64000 411 ASN C N 1
ATOM 6568 C CA . ASN C 1 349 ? 43.81786 56.28015 -5.97155 1.000 66.01000 411 ASN C CA 1
ATOM 6569 C C . ASN C 1 349 ? 44.79373 55.14703 -6.28653 1.000 57.99000 411 ASN C C 1
ATOM 6570 O O . ASN C 1 349 ? 45.43178 54.57808 -5.39954 1.000 54.82000 411 ASN C O 1
ATOM 6575 N N . VAL C 1 350 ? 44.90656 54.81987 -7.57451 1.000 63.31000 412 VAL C N 1
ATOM 6576 C CA . VAL C 1 350 ? 45.77042 53.71575 -7.98347 1.000 62.32000 412 VAL C CA 1
ATOM 6577 C C . VAL C 1 350 ? 47.22444 54.15261 -8.12269 1.000 65.05000 412 VAL C C 1
ATOM 6578 O O . VAL C 1 350 ? 48.13339 53.33155 -7.97369 1.000 55.58000 412 VAL C O 1
ATOM 6582 N N . ILE C 1 351 ? 47.47352 55.43356 -8.38386 1.000 69.11000 413 ILE C N 1
ATOM 6583 C CA . ILE C 1 351 ? 48.79952 55.90440 -8.78506 1.000 60.38000 413 ILE C CA 1
ATOM 6584 C C . ILE C 1 351 ? 49.81963 55.79345 -7.65216 1.000 60.01000 413 ILE C C 1
ATOM 6585 O O . ILE C 1 351 ? 50.92856 55.29633 -7.89922 1.000 58.02000 413 ILE C O 1
ATOM 6590 N N . PRO C 1 352 ? 49.53080 56.22061 -6.41918 1.000 57.58000 414 PRO C N 1
ATOM 6591 C CA . PRO C 1 352 ? 50.54791 56.11965 -5.35528 1.000 54.66000 414 PRO C CA 1
ATOM 6592 C C . PRO C 1 352 ? 50.98782 54.68364 -5.10216 1.000 63.05000 414 PRO C C 1
ATOM 6593 O O . PRO C 1 352 ? 52.19679 54.40954 -5.14026 1.000 57.78000 414 PRO C O 1
ATOM 6597 N N . PRO C 1 353 ? 50.07577 53.72975 -4.84795 1.000 63.89000 415 PRO C N 1
ATOM 6598 C CA . PRO C 1 353 ? 50.55868 52.36274 -4.59185 1.000 53.18000 415 PRO C CA 1
ATOM 6599 C C . PRO C 1 353 ? 51.16749 51.70555 -5.81784 1.000 57.11000 415 PRO C C 1
ATOM 6600 O O . PRO C 1 353 ? 52.09344 50.89648 -5.67485 1.000 54.95000 415 PRO C O 1
ATOM 6604 N N . PHE C 1 354 ? 50.66338 52.01245 -7.01482 1.000 50.41000 416 PHE C N 1
ATOM 6605 C CA . PHE C 1 354 ? 51.24920 51.46726 -8.23582 1.000 64.85000 416 PHE C CA 1
ATOM 6606 C C . PHE C 1 354 ? 52.68823 51.93812 -8.40503 1.000 67.13000 416 PHE C C 1
ATOM 6607 O O . PHE C 1 354 ? 53.58413 51.14401 -8.71004 1.000 64.35000 416 PHE C O 1
ATOM 6615 N N . CYS C 1 355 ? 52.93136 53.23513 -8.19321 1.000 62.68000 417 CYS C N 1
ATOM 6616 C CA . CYS C 1 355 ? 54.27839 53.77499 -8.35142 1.000 64.25000 417 CYS C CA 1
ATOM 6617 C C . CYS C 1 355 ? 55.21147 53.31204 -7.24047 1.000 69.04000 417 CYS C C 1
ATOM 6618 O O . CYS C 1 355 ? 56.42544 53.21992 -7.45559 1.000 74.00000 417 CYS C O 1
ATOM 6621 N N . ASN C 1 356 ? 54.67658 53.02622 -6.05038 1.000 66.24000 418 ASN C N 1
ATOM 6622 C CA . ASN C 1 356 ? 55.51866 52.59428 -4.93842 1.000 55.68000 418 ASN C CA 1
ATOM 6623 C C . ASN C 1 356 ? 56.23352 51.27919 -5.21835 1.000 68.18000 418 ASN C C 1
ATOM 6624 O O . ASN C 1 356 ? 57.23657 50.98318 -4.55842 1.000 76.23000 418 ASN C O 1
ATOM 6629 N N . LEU C 1 357 ? 55.75035 50.48612 -6.17120 1.000 67.85000 419 LEU C N 1
ATOM 6630 C CA . LEU C 1 357 ? 56.41220 49.24402 -6.54313 1.000 77.50000 419 LEU C CA 1
ATOM 6631 C C . LEU C 1 357 ? 57.44510 49.41881 -7.64827 1.000 79.26000 419 LEU C C 1
ATOM 6632 O O . LEU C 1 357 ? 58.00796 48.42171 -8.10922 1.000 74.44000 419 LEU C O 1
ATOM 6637 N N . LEU C 1 358 ? 57.69915 50.64974 -8.09744 1.000 79.12000 420 LEU C N 1
ATOM 6638 C CA . LEU C 1 358 ? 58.76106 50.87353 -9.07258 1.000 64.62000 420 LEU C CA 1
ATOM 6639 C C . LEU C 1 358 ? 60.14711 50.65649 -8.48071 1.000 77.64000 420 LEU C C 1
ATOM 6640 O O . LEU C 1 358 ? 61.11401 50.52132 -9.23780 1.000 89.09000 420 LEU C O 1
ATOM 6645 N N . THR C 1 359 ? 60.26425 50.61663 -7.15572 1.000 77.16000 421 THR C N 1
ATOM 6646 C CA . THR C 1 359 ? 61.54131 50.42960 -6.48284 1.000 80.17000 421 THR C CA 1
ATOM 6647 C C . THR C 1 359 ? 61.83722 48.96861 -6.15470 1.000 88.23000 421 THR C C 1
ATOM 6648 O O . THR C 1 359 ? 62.84027 48.69060 -5.48978 1.000 97.55000 421 THR C O 1
ATOM 6652 N N . VAL C 1 360 ? 60.99210 48.03563 -6.59650 1.000 94.94000 422 VAL C N 1
ATOM 6653 C CA . VAL C 1 360 ? 61.21202 46.63165 -6.26536 1.000 101.57000 422 VAL C CA 1
ATOM 6654 C C . VAL C 1 360 ? 62.37788 46.07546 -7.07743 1.000 88.54000 422 VAL C C 1
ATOM 6655 O O . VAL C 1 360 ? 62.74981 46.59331 -8.13753 1.000 67.15000 422 VAL C O 1
ATOM 6659 N N . LYS C 1 361 ? 62.96385 44.99547 -6.56037 1.000 94.17000 423 LYS C N 1
ATOM 6660 C CA . LYS C 1 361 ? 64.07872 44.34530 -7.23342 1.000 94.85000 423 LYS C CA 1
ATOM 6661 C C . LYS C 1 361 ? 63.62351 43.44621 -8.37826 1.000 92.87000 423 LYS C C 1
ATOM 6662 O O . LYS C 1 361 ? 64.44139 43.10404 -9.23832 1.000 97.85000 423 LYS C O 1
ATOM 6668 N N . ASP C 1 362 ? 62.35548 43.04831 -8.40508 1.000 86.58000 424 ASP C N 1
ATOM 6669 C CA . ASP C 1 362 ? 61.85429 42.25022 -9.51593 1.000 83.15000 424 ASP C CA 1
ATOM 6670 C C . ASP C 1 362 ? 61.82522 43.09908 -10.77903 1.000 76.38000 424 ASP C C 1
ATOM 6671 O O . ASP C 1 362 ? 61.12630 44.11913 -10.84007 1.000 81.69000 424 ASP C O 1
ATOM 6676 N N . ALA C 1 363 ? 62.58607 42.67890 -11.78906 1.000 74.84000 425 ALA C N 1
ATOM 6677 C CA . ALA C 1 363 ? 62.65300 43.45475 -13.01816 1.000 84.82000 425 ALA C CA 1
ATOM 6678 C C . ALA C 1 363 ? 61.33591 43.39078 -13.77801 1.000 82.83000 425 ALA C C 1
ATOM 6679 O O . ALA C 1 363 ? 60.91593 44.38374 -14.38107 1.000 73.27000 425 ALA C O 1
ATOM 6681 N N . GLN C 1 364 ? 60.65982 42.23984 -13.74480 1.000 81.02000 426 GLN C N 1
ATOM 6682 C CA . GLN C 1 364 ? 59.40473 42.10686 -14.47965 1.000 79.80000 426 GLN C CA 1
ATOM 6683 C C . GLN C 1 364 ? 58.31287 42.98402 -13.87963 1.000 75.91000 426 GLN C C 1
ATOM 6684 O O . GLN C 1 364 ? 57.51284 43.57200 -14.61561 1.000 73.69000 426 GLN C O 1
ATOM 6690 N N . VAL C 1 365 ? 58.26102 43.08218 -12.54963 1.000 71.43000 427 VAL C N 1
ATOM 6691 C CA . VAL C 1 365 ? 57.25817 43.92734 -11.90262 1.000 74.91000 427 VAL C CA 1
ATOM 6692 C C . VAL C 1 365 ? 57.45124 45.38227 -12.31081 1.000 71.19000 427 VAL C C 1
ATOM 6693 O O . VAL C 1 365 ? 56.50226 46.06331 -12.71478 1.000 53.90000 427 VAL C O 1
ATOM 6697 N N . VAL C 1 366 ? 58.68730 45.87918 -12.20900 1.000 73.52000 428 VAL C N 1
ATOM 6698 C CA . VAL C 1 366 ? 58.98137 47.25311 -12.61019 1.000 67.97000 428 VAL C CA 1
ATOM 6699 C C . VAL C 1 366 ? 58.60023 47.47498 -14.06717 1.000 77.44000 428 VAL C C 1
ATOM 6700 O O . VAL C 1 366 ? 58.01627 48.50698 -14.42423 1.000 71.74000 428 VAL C O 1
ATOM 6704 N N . GLN C 1 367 ? 58.92705 46.51185 -14.93110 1.000 69.56000 429 GLN C N 1
ATOM 6705 C CA . GLN C 1 367 ? 58.51790 46.59272 -16.32906 1.000 74.92000 429 GLN C CA 1
ATOM 6706 C C . GLN C 1 367 ? 57.00089 46.64584 -16.44590 1.000 73.69000 429 GLN C C 1
ATOM 6707 O O . GLN C 1 367 ? 56.45387 47.43379 -17.22793 1.000 71.28000 429 GLN C O 1
ATOM 6713 N N . VAL C 1 368 ? 56.30891 45.81398 -15.66473 1.000 78.38000 430 VAL C N 1
ATOM 6714 C CA . VAL C 1 368 ? 54.85191 45.78510 -15.68657 1.000 67.28000 430 VAL C CA 1
ATOM 6715 C C . VAL C 1 368 ? 54.27307 47.10421 -15.18465 1.000 69.26000 430 VAL C C 1
ATOM 6716 O O . VAL C 1 368 ? 53.29705 47.62123 -15.74261 1.000 69.20000 430 VAL C O 1
ATOM 6720 N N . VAL C 1 369 ? 54.87324 47.68128 -14.13979 1.000 66.97000 431 VAL C N 1
ATOM 6721 C CA . VAL C 1 369 ? 54.34540 48.92639 -13.58687 1.000 65.88000 431 VAL C CA 1
ATOM 6722 C C . VAL C 1 369 ? 54.59239 50.09126 -14.54203 1.000 66.03000 431 VAL C C 1
ATOM 6723 O O . VAL C 1 369 ? 53.72245 50.95131 -14.72803 1.000 62.94000 431 VAL C O 1
ATOM 6727 N N . LEU C 1 370 ? 55.77533 50.14109 -15.16117 1.000 66.12000 432 LEU C N 1
ATOM 6728 C CA . LEU C 1 370 ? 56.06732 51.22296 -16.09932 1.000 72.38000 432 LEU C CA 1
ATOM 6729 C C . LEU C 1 370 ? 55.15818 51.16489 -17.32022 1.000 72.52000 432 LEU C C 1
ATOM 6730 O O . LEU C 1 370 ? 54.68621 52.20388 -17.79528 1.000 71.35000 432 LEU C O 1
ATOM 6735 N N . ASP C 1 371 ? 54.90702 49.96185 -17.84605 1.000 65.23000 433 ASP C N 1
ATOM 6736 C CA . ASP C 1 371 ? 53.99088 49.82980 -18.97494 1.000 72.01000 433 ASP C CA 1
ATOM 6737 C C . ASP C 1 371 ? 52.59897 50.33296 -18.61584 1.000 72.04000 433 ASP C C 1
ATOM 6738 O O . ASP C 1 371 ? 51.94393 51.00292 -19.42484 1.000 63.43000 433 ASP C O 1
ATOM 6743 N N . GLY C 1 372 ? 52.12807 50.01914 -17.40775 1.000 73.32000 434 GLY C N 1
ATOM 6744 C CA . GLY C 1 372 ? 50.82516 50.50629 -16.98466 1.000 66.04000 434 GLY C CA 1
ATOM 6745 C C . GLY C 1 372 ? 50.78330 52.01831 -16.87783 1.000 68.00000 434 GLY C C 1
ATOM 6746 O O . GLY C 1 372 ? 49.88729 52.66632 -17.42181 1.000 57.51000 434 GLY C O 1
ATOM 6747 N N . LEU C 1 373 ? 51.75343 52.59731 -16.16501 1.000 67.16000 435 LEU C N 1
ATOM 6748 C CA . LEU C 1 373 ? 51.84456 54.05031 -16.06818 1.000 72.23000 435 LEU C CA 1
ATOM 6749 C C . LEU C 1 373 ? 51.95846 54.68715 -17.44727 1.000 67.07000 435 LEU C C 1
ATOM 6750 O O . LEU C 1 373 ? 51.32252 55.71217 -17.72232 1.000 58.16000 435 LEU C O 1
ATOM 6755 N N . SER C 1 374 ? 52.77831 54.09798 -18.31929 1.000 66.63000 436 SER C N 1
ATOM 6756 C CA . SER C 1 374 ? 52.92221 54.60381 -19.68036 1.000 70.42000 436 SER C CA 1
ATOM 6757 C C . SER C 1 374 ? 51.58912 54.58584 -20.42122 1.000 76.41000 436 SER C C 1
ATOM 6758 O O . SER C 1 374 ? 51.21813 55.56279 -21.08129 1.000 78.20000 436 SER C O 1
ATOM 6761 N N . ASN C 1 375 ? 50.85104 53.47691 -20.32001 1.000 72.16000 437 ASN C N 1
ATOM 6762 C CA . ASN C 1 375 ? 49.56996 53.37394 -21.01085 1.000 70.34000 437 ASN C CA 1
ATOM 6763 C C . ASN C 1 375 ? 48.53810 54.34209 -20.44685 1.000 72.89000 437 ASN C C 1
ATOM 6764 O O . ASN C 1 375 ? 47.69406 54.84807 -21.19582 1.000 75.00000 437 ASN C O 1
ATOM 6769 N N . ILE C 1 376 ? 48.57927 54.60224 -19.13789 1.000 74.03000 438 ILE C N 1
ATOM 6770 C CA . ILE C 1 376 ? 47.64741 55.55638 -18.53889 1.000 72.14000 438 ILE C CA 1
ATOM 6771 C C . ILE C 1 376 ? 47.87847 56.94930 -19.10908 1.000 80.45000 438 ILE C C 1
ATOM 6772 O O . ILE C 1 376 ? 46.93748 57.63633 -19.52605 1.000 81.59000 438 ILE C O 1
ATOM 6777 N N . LEU C 1 377 ? 49.13850 57.39019 -19.12727 1.000 79.09000 439 LEU C N 1
ATOM 6778 C CA . LEU C 1 377 ? 49.46655 58.70610 -19.66745 1.000 78.28000 439 LEU C CA 1
ATOM 6779 C C . LEU C 1 377 ? 49.11040 58.80096 -21.14743 1.000 82.76000 439 LEU C C 1
ATOM 6780 O O . LEU C 1 377 ? 48.53143 59.79696 -21.59648 1.000 94.66000 439 LEU C O 1
ATOM 6785 N N . LYS C 1 378 ? 49.45823 57.77084 -21.92435 1.000 78.71000 440 LYS C N 1
ATOM 6786 C CA . LYS C 1 378 ? 49.16407 57.78370 -23.35432 1.000 78.24000 440 LYS C CA 1
ATOM 6787 C C . LYS C 1 378 ? 47.66704 57.75880 -23.63715 1.000 96.09000 440 LYS C C 1
ATOM 6788 O O . LYS C 1 378 ? 47.23096 58.23371 -24.69215 1.000 106.44000 440 LYS C O 1
ATOM 6794 N N . MET C 1 379 ? 46.86309 57.21797 -22.71900 1.000 96.10000 441 MET C N 1
ATOM 6795 C CA . MET C 1 379 ? 45.43605 57.08006 -22.98682 1.000 91.69000 441 MET C CA 1
ATOM 6796 C C . MET C 1 379 ? 44.69218 58.39814 -22.80789 1.000 101.86000 441 MET C C 1
ATOM 6797 O O . MET C 1 379 ? 43.80312 58.72413 -23.60283 1.000 110.74000 441 MET C O 1
ATOM 6802 N N . ALA C 1 380 ? 45.03236 59.16623 -21.77402 1.000 110.06000 442 ALA C N 1
ATOM 6803 C CA . ALA C 1 380 ? 44.39950 60.46031 -21.52610 1.000 113.61000 442 ALA C CA 1
ATOM 6804 C C . ALA C 1 380 ? 45.27252 61.54817 -22.14632 1.000 122.34000 442 ALA C C 1
ATOM 6805 O O . ALA C 1 380 ? 46.06665 62.20818 -21.47948 1.000 127.44000 442 ALA C O 1
ATOM 6807 N N . GLU C 1 381 ? 45.11939 61.72103 -23.46032 1.000 127.30000 443 GLU C N 1
ATOM 6808 C CA . GLU C 1 381 ? 45.91539 62.71088 -24.17852 1.000 133.17000 443 GLU C CA 1
ATOM 6809 C C . GLU C 1 381 ? 45.56156 64.12896 -23.74365 1.000 129.34000 443 GLU C C 1
ATOM 6810 O O . GLU C 1 381 ? 46.44766 64.94592 -23.46984 1.000 117.09000 443 GLU C O 1
ATOM 6816 N N . ASP C 1 382 ? 44.26459 64.44108 -23.68354 1.000 133.83000 444 ASP C N 1
ATOM 6817 C CA . ASP C 1 382 ? 43.83774 65.79915 -23.35665 1.000 136.06000 444 ASP C CA 1
ATOM 6818 C C . ASP C 1 382 ? 44.17693 66.16029 -21.91473 1.000 133.14000 444 ASP C C 1
ATOM 6819 O O . ASP C 1 382 ? 44.63506 67.27628 -21.63990 1.000 137.28000 444 ASP C O 1
ATOM 6824 N N . GLU C 1 383 ? 43.96896 65.23241 -20.98060 1.000 123.50000 445 GLU C N 1
ATOM 6825 C CA . GLU C 1 383 ? 44.20313 65.47356 -19.56065 1.000 115.00000 445 GLU C CA 1
ATOM 6826 C C . GLU C 1 383 ? 45.47613 64.79351 -19.05971 1.000 109.57000 445 GLU C C 1
ATOM 6827 O O . GLU C 1 383 ? 45.56223 64.41763 -17.88868 1.000 111.94000 445 GLU C O 1
ATOM 6833 N N . ALA C 1 384 ? 46.46502 64.62032 -19.94180 1.000 104.80000 446 ALA C N 1
ATOM 6834 C CA . ALA C 1 384 ? 47.73402 64.02026 -19.53787 1.000 105.80000 446 ALA C CA 1
ATOM 6835 C C . ALA C 1 384 ? 48.42420 64.82033 -18.44204 1.000 104.00000 446 ALA C C 1
ATOM 6836 O O . ALA C 1 384 ? 49.11525 64.24137 -17.59405 1.000 87.31000 446 ALA C O 1
ATOM 6838 N N . GLU C 1 385 ? 48.25731 66.14434 -18.44117 1.000 110.22000 447 GLU C N 1
ATOM 6839 C CA . GLU C 1 385 ? 48.90550 66.96941 -17.42734 1.000 107.22000 447 GLU C CA 1
ATOM 6840 C C . GLU C 1 385 ? 48.37462 66.66261 -16.03325 1.000 99.69000 447 GLU C C 1
ATOM 6841 O O . GLU C 1 385 ? 49.14373 66.62166 -15.06433 1.000 94.13000 447 GLU C O 1
ATOM 6847 N N . THR C 1 386 ? 47.06262 66.44873 -15.90708 1.000 96.40000 448 THR C N 1
ATOM 6848 C CA . THR C 1 386 ? 46.48874 66.13493 -14.59998 1.000 96.74000 448 THR C CA 1
ATOM 6849 C C . THR C 1 386 ? 47.03369 64.82095 -14.05389 1.000 91.92000 448 THR C C 1
ATOM 6850 O O . THR C 1 386 ? 47.33181 64.71506 -12.85791 1.000 85.84000 448 THR C O 1
ATOM 6854 N N . ILE C 1 387 ? 47.17051 63.80784 -14.91079 1.000 91.87000 449 ILE C N 1
ATOM 6855 C CA . ILE C 1 387 ? 47.71845 62.53285 -14.45970 1.000 82.75000 449 ILE C CA 1
ATOM 6856 C C . ILE C 1 387 ? 49.20050 62.67776 -14.13888 1.000 84.98000 449 ILE C C 1
ATOM 6857 O O . ILE C 1 387 ? 49.69856 62.10083 -13.16487 1.000 76.11000 449 ILE C O 1
ATOM 6862 N N . GLY C 1 388 ? 49.92747 63.44760 -14.95305 1.000 89.76000 450 GLY C N 1
ATOM 6863 C CA . GLY C 1 388 ? 51.32653 63.71052 -14.65723 1.000 85.18000 450 GLY C CA 1
ATOM 6864 C C . GLY C 1 388 ? 51.52173 64.37866 -13.30933 1.000 86.63000 450 GLY C C 1
ATOM 6865 O O . GLY C 1 388 ? 52.51279 64.12665 -12.61941 1.000 94.66000 450 GLY C O 1
ATOM 6866 N N . ASN C 1 389 ? 50.58385 65.24378 -12.91933 1.000 79.88000 451 ASN C N 1
ATOM 6867 C CA . ASN C 1 389 ? 50.63604 65.84893 -11.59240 1.000 82.64000 451 ASN C CA 1
ATOM 6868 C C . ASN C 1 389 ? 50.45008 64.79807 -10.50326 1.000 82.73000 451 ASN C C 1
ATOM 6869 O O . ASN C 1 389 ? 51.21118 64.75912 -9.52934 1.000 81.74000 451 ASN C O 1
ATOM 6874 N N . LEU C 1 390 ? 49.43099 63.94414 -10.64705 1.000 84.22000 452 LEU C N 1
ATOM 6875 C CA . LEU C 1 390 ? 49.19901 62.88527 -9.66790 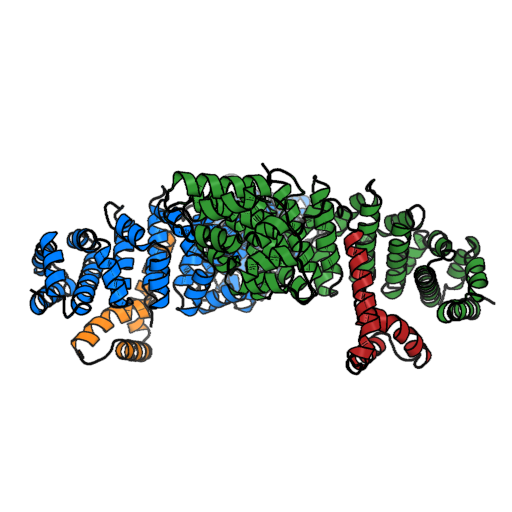1.000 76.60000 452 LEU C CA 1
ATOM 6876 C C . LEU C 1 390 ? 50.41795 61.98018 -9.52993 1.000 76.21000 452 LEU C C 1
ATOM 6877 O O . LEU C 1 390 ? 50.78804 61.59128 -8.41593 1.000 67.69000 452 LEU C O 1
ATOM 6882 N N . ILE C 1 391 ? 51.04579 61.62400 -10.65396 1.000 74.77000 453 ILE C N 1
ATOM 6883 C CA . ILE C 1 391 ? 52.26673 60.82390 -10.60701 1.000 77.85000 453 ILE C CA 1
ATOM 6884 C C . ILE C 1 391 ? 53.36887 61.57590 -9.87121 1.000 86.70000 453 ILE C C 1
ATOM 6885 O O . ILE C 1 391 ? 54.14191 60.98592 -9.10723 1.000 77.72000 453 ILE C O 1
ATOM 6890 N N . GLU C 1 392 ? 53.44796 62.89087 -10.07937 1.000 88.89000 454 GLU C N 1
ATOM 6891 C CA . GLU C 1 392 ? 54.50010 63.68085 -9.44858 1.000 88.26000 454 GLU C CA 1
ATOM 6892 C C . GLU C 1 392 ? 54.25728 63.84804 -7.95357 1.000 80.85000 454 GLU C C 1
ATOM 6893 O O . GLU C 1 392 ? 55.20536 63.82205 -7.16067 1.000 77.73000 454 GLU C O 1
ATOM 6899 N N . GLU C 1 393 ? 52.99534 64.03119 -7.55145 1.000 69.11000 455 GLU C N 1
ATOM 6900 C CA . GLU C 1 393 ? 52.68251 64.29638 -6.14745 1.000 76.61000 455 GLU C CA 1
ATOM 6901 C C . GLU C 1 393 ? 53.19652 63.18744 -5.23538 1.000 82.33000 455 GLU C C 1
ATOM 6902 O O . GLU C 1 393 ? 53.79466 63.45851 -4.18848 1.000 77.39000 455 GLU C O 1
ATOM 6908 N N . CYS C 1 394 ? 52.97137 61.93242 -5.61521 1.000 84.46000 456 CYS C N 1
ATOM 6909 C CA . CYS C 1 394 ? 53.35037 60.79048 -4.79312 1.000 74.17000 456 CYS C CA 1
ATOM 6910 C C . CYS C 1 394 ? 54.81932 60.40834 -4.93424 1.000 85.44000 456 CYS C C 1
ATOM 6911 O O . CYS C 1 394 ? 55.22829 59.38037 -4.38417 1.000 77.87000 456 CYS C O 1
ATOM 6914 N N . GLY C 1 395 ? 55.62031 61.19919 -5.64442 1.000 81.55000 457 GLY C N 1
ATOM 6915 C CA . GLY C 1 395 ? 57.00325 60.83805 -5.87753 1.000 77.19000 457 GLY C CA 1
ATOM 6916 C C . GLY C 1 395 ? 57.22805 59.87290 -7.01744 1.000 83.57000 457 GLY C C 1
ATOM 6917 O O . GLY C 1 395 ? 58.33499 59.33579 -7.14250 1.000 76.46000 457 GLY C O 1
ATOM 6918 N N . GLY C 1 396 ? 56.21093 59.62689 -7.84530 1.000 76.07000 458 GLY C N 1
ATOM 6919 C CA . GLY C 1 396 ? 56.36273 58.67275 -8.93421 1.000 71.28000 458 GLY C CA 1
ATOM 6920 C C . GLY C 1 396 ? 57.39066 59.10755 -9.96137 1.000 78.96000 458 GLY C C 1
ATOM 6921 O O . GLY C 1 396 ? 58.22454 58.31143 -10.39837 1.000 89.75000 458 GLY C O 1
ATOM 6922 N N . LEU C 1 397 ? 57.33172 60.37751 -10.37651 1.000 85.87000 459 LEU C N 1
ATOM 6923 C CA . LEU C 1 397 ? 58.27265 60.87831 -11.37767 1.000 85.53000 459 LEU C CA 1
ATOM 6924 C C . LEU C 1 397 ? 59.71669 60.73324 -10.91582 1.000 82.05000 459 LEU C C 1
ATOM 6925 O O . LEU C 1 397 ? 60.61058 60.50707 -11.73989 1.000 79.04000 459 LEU C O 1
ATOM 6930 N N . GLU C 1 398 ? 59.96384 60.86137 -9.61086 1.000 77.96000 460 GLU C N 1
ATOM 6931 C CA . GLU C 1 398 ? 61.29888 60.59532 -9.08397 1.000 82.36000 460 GLU C CA 1
ATOM 6932 C C . GLU C 1 398 ? 61.73372 59.17125 -9.39786 1.000 89.64000 460 GLU C C 1
ATOM 6933 O O . GLU C 1 398 ? 62.88266 58.93511 -9.78896 1.000 91.41000 460 GLU C O 1
ATOM 6939 N N . LYS C 1 399 ? 60.82366 58.21034 -9.24165 1.000 89.81000 461 LYS C N 1
ATOM 6940 C CA . LYS C 1 399 ? 61.17152 56.81629 -9.47853 1.000 81.09000 461 LYS C CA 1
ATOM 6941 C C . LYS C 1 399 ? 61.33733 56.52110 -10.96451 1.000 78.24000 461 LYS C C 1
ATOM 6942 O O . LYS C 1 399 ? 62.17922 55.69799 -11.33551 1.000 71.09000 461 LYS C O 1
ATOM 6948 N N . ILE C 1 400 ? 60.55729 57.18107 -11.82550 1.000 80.68000 462 ILE C N 1
ATOM 6949 C CA . ILE C 1 400 ? 60.75112 57.02489 -13.26550 1.000 87.37000 462 ILE C CA 1
ATOM 6950 C C . ILE C 1 400 ? 62.12412 57.54072 -13.67572 1.000 92.97000 462 ILE C C 1
ATOM 6951 O O . ILE C 1 400 ? 62.83498 56.90357 -14.46372 1.000 99.95000 462 ILE C O 1
ATOM 6956 N N . GLU C 1 401 ? 62.51827 58.70575 -13.15089 1.000 98.26000 463 GLU C N 1
ATOM 6957 C CA . GLU C 1 401 ? 63.82728 59.26160 -13.47710 1.000 92.28000 463 GLU C CA 1
ATOM 6958 C C . GLU C 1 401 ? 64.94727 58.39657 -12.91312 1.000 92.26000 463 GLU C C 1
ATOM 6959 O O . GLU C 1 401 ? 65.99619 58.23641 -13.54822 1.000 97.34000 463 GLU C O 1
ATOM 6965 N N . GLN C 1 402 ? 64.74836 57.84273 -11.71404 1.000 87.10000 464 GLN C N 1
ATOM 6966 C CA . GLN C 1 402 ? 65.71634 56.90271 -11.16204 1.000 91.81000 464 GLN C CA 1
ATOM 6967 C C . GLN C 1 402 ? 65.83614 55.65460 -12.02891 1.000 98.04000 464 GLN C C 1
ATOM 6968 O O . GLN C 1 402 ? 66.92108 55.06950 -12.12996 1.000 96.20000 464 GLN C O 1
ATOM 6974 N N . LEU C 1 403 ? 64.73803 55.23362 -12.65774 1.000 100.55000 465 LEU C N 1
ATOM 6975 C CA . LEU C 1 403 ? 64.74784 54.08452 -13.55461 1.000 98.49000 465 LEU C CA 1
ATOM 6976 C C . LEU C 1 403 ? 65.33371 54.39931 -14.92371 1.000 93.88000 465 LEU C C 1
ATOM 6977 O O . LEU C 1 403 ? 65.53355 53.47420 -15.71762 1.000 93.72000 465 LEU C O 1
ATOM 6982 N N . GLN C 1 404 ? 65.60179 55.67225 -15.22888 1.000 100.72000 466 GLN C N 1
ATOM 6983 C CA . GLN C 1 404 ? 66.28768 56.00605 -16.47300 1.000 99.33000 466 GLN C CA 1
ATOM 6984 C C . GLN C 1 404 ? 67.70263 55.44893 -16.50809 1.000 101.13000 466 GLN C C 1
ATOM 6985 O O . GLN C 1 404 ? 68.28450 55.32976 -17.59214 1.000 97.92000 466 GLN C O 1
ATOM 6991 N N . ASN C 1 405 ? 68.27373 55.12801 -15.35012 1.000 97.20000 467 ASN C N 1
ATOM 6992 C CA . ASN C 1 405 ? 69.58269 54.50292 -15.25619 1.000 92.30000 467 ASN C CA 1
ATOM 6993 C C . ASN C 1 405 ? 69.49559 53.00695 -14.98601 1.000 95.88000 467 ASN C C 1
ATOM 6994 O O . ASN C 1 405 ? 70.50158 52.39691 -14.60805 1.000 99.25000 467 ASN C O 1
ATOM 6999 N N . HIS C 1 406 ? 68.31952 52.40803 -15.15781 1.000 97.18000 468 HIS C N 1
ATOM 7000 C CA . HIS C 1 406 ? 68.15043 50.98308 -14.91263 1.000 93.12000 468 HIS C CA 1
ATOM 7001 C C . HIS C 1 406 ? 69.02826 50.16589 -15.85863 1.000 90.16000 468 HIS C C 1
ATOM 7002 O O . HIS C 1 406 ? 69.42318 50.61974 -16.93573 1.000 88.46000 468 HIS C O 1
ATOM 7009 N N . GLU C 1 407 ? 69.33320 48.93792 -15.43552 1.000 95.74000 469 GLU C N 1
ATOM 7010 C CA . GLU C 1 407 ? 70.21604 48.08275 -16.22152 1.000 98.69000 469 GLU C CA 1
ATOM 7011 C C . GLU C 1 407 ? 69.49886 47.50867 -17.43738 1.000 102.69000 469 GLU C C 1
ATOM 7012 O O . GLU C 1 407 ? 70.10773 47.34350 -18.50043 1.000 110.05000 469 GLU C O 1
ATOM 7018 N N . ASN C 1 408 ? 68.21085 47.20180 -17.29820 1.000 98.55000 470 ASN C N 1
ATOM 7019 C CA . ASN C 1 408 ? 67.45668 46.59074 -18.38405 1.000 95.81000 470 ASN C CA 1
ATOM 7020 C C . ASN C 1 408 ? 67.21264 47.61163 -19.48914 1.000 96.13000 470 ASN C C 1
ATOM 7021 O O . ASN C 1 408 ? 66.80677 48.74669 -19.22222 1.000 91.20000 470 ASN C O 1
ATOM 7026 N N . GLU C 1 409 ? 67.46247 47.19947 -20.73512 1.000 100.79000 471 GLU C N 1
ATOM 7027 C CA . GLU C 1 409 ? 67.33342 48.11135 -21.86921 1.000 98.97000 471 GLU C CA 1
ATOM 7028 C C . GLU C 1 409 ? 65.90345 48.61645 -22.01811 1.000 98.77000 471 GLU C C 1
ATOM 7029 O O . GLU C 1 409 ? 65.67053 49.82145 -22.17222 1.000 97.62000 471 GLU C O 1
ATOM 7035 N N . ASP C 1 410 ? 64.93038 47.70554 -21.97090 1.000 97.23000 472 ASP C N 1
ATOM 7036 C CA . ASP C 1 410 ? 63.53538 48.07863 -22.17479 1.000 96.27000 472 ASP C CA 1
ATOM 7037 C C . ASP C 1 410 ? 62.99358 48.95980 -21.05883 1.000 94.82000 472 ASP C C 1
ATOM 7038 O O . ASP C 1 410 ? 62.03762 49.70786 -21.28781 1.000 98.23000 472 ASP C O 1
ATOM 7043 N N . ILE C 1 411 ? 63.57471 48.88589 -19.86088 1.000 87.08000 473 ILE C N 1
ATOM 7044 C CA . ILE C 1 411 ? 63.05190 49.65207 -18.73291 1.000 86.34000 473 ILE C CA 1
ATOM 7045 C C . ILE C 1 411 ? 63.46901 51.11502 -18.82513 1.000 85.88000 473 ILE C C 1
ATOM 7046 O O . ILE C 1 411 ? 62.62909 52.01810 -18.72914 1.000 83.62000 473 ILE C O 1
ATOM 7051 N N . TYR C 1 412 ? 64.76601 51.38089 -19.01130 1.000 88.35000 474 TYR C N 1
ATOM 7052 C CA . TYR C 1 412 ? 65.21213 52.76985 -19.02551 1.000 90.05000 474 TYR C CA 1
ATOM 7053 C C . TYR C 1 412 ? 64.83304 53.47373 -20.32255 1.000 89.95000 474 TYR C C 1
ATOM 7054 O O . TYR C 1 412 ? 64.67514 54.69875 -20.33367 1.000 99.07000 474 TYR C O 1
ATOM 7063 N N . LYS C 1 413 ? 64.68386 52.72662 -21.42045 1.000 97.51000 475 LYS C N 1
ATOM 7064 C CA . LYS C 1 413 ? 64.22777 53.34352 -22.66247 1.000 85.98000 475 LYS C CA 1
ATOM 7065 C C . LYS C 1 413 ? 62.79483 53.84165 -22.53237 1.000 86.16000 475 LYS C C 1
ATOM 7066 O O . LYS C 1 413 ? 62.46287 54.92762 -23.02045 1.000 85.61000 475 LYS C O 1
ATOM 7072 N N . LEU C 1 414 ? 61.93184 53.05980 -21.88218 1.000 89.89000 476 LEU C N 1
ATOM 7073 C CA . LEU C 1 414 ? 60.56090 53.50894 -21.66608 1.000 93.15000 476 LEU C CA 1
ATOM 7074 C C . LEU C 1 414 ? 60.51410 54.65206 -20.66021 1.000 95.15000 476 LEU C C 1
ATOM 7075 O O . LEU C 1 414 ? 59.69117 55.56711 -20.79222 1.000 94.54000 476 LEU C O 1
ATOM 7080 N N . ALA C 1 415 ? 61.38421 54.61010 -19.64730 1.000 97.43000 477 ALA C N 1
ATOM 7081 C CA . ALA C 1 415 ? 61.43341 55.69021 -18.66643 1.000 100.55000 477 ALA C CA 1
ATOM 7082 C C . ALA C 1 415 ? 61.76445 57.02011 -19.33062 1.000 100.77000 477 ALA C C 1
ATOM 7083 O O . ALA C 1 415 ? 61.15457 58.04919 -19.01467 1.000 100.18000 477 ALA C O 1
ATOM 7085 N N . TYR C 1 416 ? 62.73135 57.01992 -20.25272 1.000 96.63000 478 TYR C N 1
ATOM 7086 C CA . TYR C 1 416 ? 63.02637 58.22881 -21.01589 1.000 101.10000 478 TYR C CA 1
ATOM 7087 C C . TYR C 1 416 ? 61.84230 58.63581 -21.88181 1.000 102.11000 478 TYR C C 1
ATOM 7088 O O . TYR C 1 416 ? 61.50739 59.82282 -21.96691 1.000 108.26000 478 TYR C O 1
ATOM 7097 N N . GLU C 1 417 ? 61.19815 57.66379 -22.53163 1.000 98.62000 479 GLU C N 1
ATOM 7098 C CA . GLU C 1 417 ? 60.08308 57.98078 -23.41654 1.000 97.24000 479 GLU C CA 1
ATOM 7099 C C . GLU C 1 417 ? 58.91822 58.58097 -22.64148 1.000 94.93000 479 GLU C C 1
ATOM 7100 O O . GLU C 1 417 ? 58.28825 59.54097 -23.09852 1.000 91.86000 479 GLU C O 1
ATOM 7106 N N . ILE C 1 418 ? 58.61730 58.02913 -21.46339 1.000 98.18000 480 ILE C N 1
ATOM 7107 C CA . ILE C 1 418 ? 57.57344 58.60231 -20.61734 1.000 99.22000 480 ILE C CA 1
ATOM 7108 C C . ILE C 1 418 ? 57.93960 60.02533 -20.21954 1.000 102.10000 480 ILE C C 1
ATOM 7109 O O . ILE C 1 418 ? 57.09568 60.92939 -20.23155 1.000 99.28000 480 ILE C O 1
ATOM 7114 N N . ILE C 1 419 ? 59.20566 60.24626 -19.86770 1.000 105.31000 481 ILE C N 1
ATOM 7115 C CA . ILE C 1 419 ? 59.63182 61.56428 -19.41490 1.000 101.56000 481 ILE C CA 1
ATOM 7116 C C . ILE C 1 419 ? 59.72378 62.53813 -20.58402 1.000 108.16000 481 ILE C C 1
ATOM 7117 O O . ILE C 1 419 ? 59.39389 63.72018 -20.44912 1.000 111.95000 481 ILE C O 1
ATOM 7122 N N . ASP C 1 420 ? 60.16661 62.06296 -21.74902 1.000 107.09000 482 ASP C N 1
ATOM 7123 C CA . ASP C 1 420 ? 60.22455 62.93282 -22.92012 1.000 105.21000 482 ASP C CA 1
ATOM 7124 C C . ASP C 1 420 ? 58.82153 63.29389 -23.39701 1.000 102.55000 482 ASP C C 1
ATOM 7125 O O . ASP C 1 420 ? 58.56058 64.44487 -23.76811 1.000 104.18000 482 ASP C O 1
ATOM 7130 N N . GLN C 1 421 ? 57.89945 62.33097 -23.36380 1.000 97.72000 483 GLN C N 1
ATOM 7131 C CA . GLN C 1 421 ? 56.58340 62.51101 -23.96667 1.000 92.81000 483 GLN C CA 1
ATOM 7132 C C . GLN C 1 421 ? 55.60956 63.23620 -23.04965 1.000 99.09000 483 GLN C C 1
ATOM 7133 O O . GLN C 1 421 ? 54.67756 63.88622 -23.53662 1.000 96.68000 483 GLN C O 1
ATOM 7139 N N . PHE C 1 422 ? 55.80270 63.15433 -21.73266 1.000 100.17000 484 PHE C N 1
ATOM 7140 C CA . PHE C 1 422 ? 54.85485 63.73052 -20.79162 1.000 93.87000 484 PHE C CA 1
ATOM 7141 C C . PHE C 1 422 ? 55.49504 64.67858 -19.78980 1.000 96.98000 484 PHE C C 1
ATOM 7142 O O . PHE C 1 422 ? 54.78718 65.20874 -18.92579 1.000 93.85000 484 PHE C O 1
ATOM 7150 N N . PHE C 1 423 ? 56.80305 64.90746 -19.87497 1.000 104.41000 485 PHE C N 1
ATOM 7151 C CA . PHE C 1 423 ? 57.49223 65.82850 -18.98616 1.000 111.80000 485 PHE C CA 1
ATOM 7152 C C . PHE C 1 423 ? 58.51120 66.60932 -19.80436 1.000 122.68000 485 PHE C C 1
ATOM 7153 O O . PHE C 1 423 ? 58.79605 66.27917 -20.95935 1.000 124.20000 485 PHE C O 1
ATOM 7161 N N . SER C 1 424 ? 59.04136 67.67235 -19.20254 1.000 126.55000 486 SER C N 1
ATOM 7162 C CA . SER C 1 424 ? 60.00936 68.55619 -19.85775 1.000 131.42000 486 SER C CA 1
ATOM 7163 C C . SER C 1 424 ? 59.46527 69.17509 -21.14876 1.000 134.33000 486 SER C C 1
ATOM 7164 O O . SER C 1 424 ? 58.30522 68.98315 -21.51261 1.000 126.08000 486 SER C O 1
ATOM 7167 N N . ARG D 2 3 ? 45.71484 36.94943 -26.13614 1.000 60.57000 40 ARG D N 1
ATOM 7168 C CA . ARG D 2 3 ? 45.71637 37.27935 -24.71413 1.000 79.77000 40 ARG D CA 1
ATOM 7169 C C . ARG D 2 3 ? 46.97248 36.76696 -24.02588 1.000 66.09000 40 ARG D C 1
ATOM 7170 O O . ARG D 2 3 ? 47.58007 35.78929 -24.46080 1.000 64.55000 40 ARG D O 1
ATOM 7178 N N . VAL D 2 4 ? 47.35891 37.43110 -22.94276 1.000 68.16000 41 VAL D N 1
ATOM 7179 C CA . VAL D 2 4 ? 48.53493 37.06465 -22.16453 1.000 60.00000 41 VAL D CA 1
ATOM 7180 C C . VAL D 2 4 ? 48.04082 36.67733 -20.77366 1.000 63.37000 41 VAL D C 1
ATOM 7181 O O . VAL D 2 4 ? 47.79920 37.53716 -19.91466 1.000 65.61000 41 VAL D O 1
ATOM 7185 N N . LYS D 2 5 ? 47.84644 35.38122 -20.55977 1.000 54.94000 42 LYS D N 1
ATOM 7186 C CA . LYS D 2 5 ? 47.43543 34.84794 -19.26989 1.000 47.05000 42 LYS D CA 1
ATOM 7187 C C . LYS D 2 5 ? 48.62761 34.20251 -18.57566 1.000 49.91000 42 LYS D C 1
ATOM 7188 O O . LYS D 2 5 ? 49.51904 33.64800 -19.22250 1.000 44.60000 42 LYS D O 1
ATOM 7194 N N . ARG D 2 6 ? 48.64228 34.28844 -17.24765 1.000 50.63000 43 ARG D N 1
ATOM 7195 C CA . ARG D 2 6 ? 49.72842 33.69696 -16.48545 1.000 45.78000 43 ARG D CA 1
ATOM 7196 C C . ARG D 2 6 ? 49.22985 32.50766 -15.66662 1.000 48.68000 43 ARG D C 1
ATOM 7197 O O . ARG D 2 6 ? 48.08076 32.49805 -15.21487 1.000 45.30000 43 ARG D O 1
ATOM 7205 N N . PRO D 2 7 ? 50.07033 31.47808 -15.45550 1.000 39.93000 44 PRO D N 1
ATOM 7206 C CA . PRO D 2 7 ? 51.46049 31.35481 -15.91720 1.000 51.27000 44 PRO D CA 1
ATOM 7207 C C . PRO D 2 7 ? 51.58290 31.18495 -17.42719 1.000 50.91000 44 PRO D C 1
ATOM 7208 O O . PRO D 2 7 ? 50.77139 30.49157 -18.04440 1.000 48.19000 44 PRO D O 1
ATOM 7212 N N . MET D 2 8 ? 52.59671 31.81750 -18.00793 1.000 53.52000 45 MET D N 1
ATOM 7213 C CA . MET D 2 8 ? 52.74400 31.85366 -19.45290 1.000 53.06000 45 MET D CA 1
ATOM 7214 C C . MET D 2 8 ? 53.27479 30.52696 -19.97886 1.000 50.27000 45 MET D C 1
ATOM 7215 O O . MET D 2 8 ? 54.05600 29.83732 -19.31872 1.000 54.44000 45 MET D O 1
ATOM 7220 N N . ASN D 2 9 ? 52.84423 30.17880 -21.18897 1.000 50.17000 46 ASN D N 1
ATOM 7221 C CA . ASN D 2 9 ? 53.37497 29.02011 -21.88492 1.000 54.66000 46 ASN D CA 1
ATOM 7222 C C . ASN D 2 9 ? 54.60994 29.42578 -22.68963 1.000 42.83000 46 ASN D C 1
ATOM 7223 O O . ASN D 2 9 ? 55.03735 30.58300 -22.67647 1.000 42.89000 46 ASN D O 1
ATOM 7228 N N . ALA D 2 10 ? 55.20259 28.45112 -23.38555 1.000 50.43000 47 ALA D N 1
ATOM 7229 C CA . ALA D 2 10 ? 56.43862 28.70079 -24.11927 1.000 42.68000 47 ALA D CA 1
ATOM 7230 C C . ALA D 2 10 ? 56.27726 29.83276 -25.12924 1.000 48.36000 47 ALA D C 1
ATOM 7231 O O . ALA D 2 10 ? 57.17186 30.67323 -25.27801 1.000 45.66000 47 ALA D O 1
ATOM 7233 N N . PHE D 2 11 ? 55.14740 29.86623 -25.83949 1.000 51.18000 48 PHE D N 1
ATOM 7234 C CA . PHE D 2 11 ? 54.92507 30.92517 -26.81948 1.000 39.10000 48 PHE D CA 1
ATOM 7235 C C . PHE D 2 11 ? 54.82023 32.29208 -26.15443 1.000 45.47000 48 PHE D C 1
ATOM 7236 O O . PHE D 2 11 ? 55.36583 33.28038 -26.66026 1.000 49.89000 48 PHE D O 1
ATOM 7244 N N . MET D 2 12 ? 54.11894 32.37166 -25.01957 1.000 48.25000 49 MET D N 1
ATOM 7245 C CA . MET D 2 12 ? 53.89914 33.66351 -24.37555 1.000 47.90000 49 MET D CA 1
ATOM 7246 C C . MET D 2 12 ? 55.20072 34.26815 -23.86424 1.000 47.36000 49 MET D C 1
ATOM 7247 O O . MET D 2 12 ? 55.43414 35.47228 -24.02612 1.000 52.77000 49 MET D O 1
ATOM 7252 N N . VAL D 2 13 ? 56.06000 33.45755 -23.23710 1.000 39.99000 50 VAL D N 1
ATOM 7253 C CA . VAL D 2 13 ? 57.33663 33.98218 -22.75979 1.000 59.03000 50 VAL D CA 1
ATOM 7254 C C . VAL D 2 13 ? 58.20567 34.41169 -23.93758 1.000 59.20000 50 VAL D C 1
ATOM 7255 O O . VAL D 2 13 ? 58.95115 35.39606 -23.85137 1.000 61.30000 50 VAL D O 1
ATOM 7259 N N . TRP D 2 14 ? 58.12828 33.68071 -25.05264 1.000 60.94000 51 TRP D N 1
ATOM 7260 C CA . TRP D 2 14 ? 58.84034 34.07913 -26.26046 1.000 57.81000 51 TRP D CA 1
ATOM 7261 C C . TRP D 2 14 ? 58.27480 35.37488 -26.83051 1.000 57.04000 51 TRP D C 1
ATOM 7262 O O . TRP D 2 14 ? 59.02945 36.25029 -27.26930 1.000 60.39000 51 TRP D O 1
ATOM 7273 N N . SER D 2 15 ? 56.94473 35.50720 -26.83779 1.000 49.30000 52 SER D N 1
ATOM 7274 C CA . SER D 2 15 ? 56.30723 36.71090 -27.36387 1.000 59.64000 52 SER D CA 1
ATOM 7275 C C . SER D 2 15 ? 56.67243 37.95504 -26.56372 1.000 63.79000 52 SER D C 1
ATOM 7276 O O . SER D 2 15 ? 56.71198 39.05710 -27.12365 1.000 61.30000 52 SER D O 1
ATOM 7279 N N . ARG D 2 16 ? 56.93422 37.80711 -25.26167 1.000 65.19000 53 ARG D N 1
ATOM 7280 C CA . ARG D 2 16 ? 57.19044 38.96919 -24.41355 1.000 64.34000 53 ARG D CA 1
ATOM 7281 C C . ARG D 2 16 ? 58.38214 39.77883 -24.91025 1.000 65.66000 53 ARG D C 1
ATOM 7282 O O . ARG D 2 16 ? 58.32052 41.01180 -24.98620 1.000 70.03000 53 ARG D O 1
ATOM 7290 N N . GLY D 2 17 ? 59.47956 39.10341 -25.25305 1.000 63.38000 54 GLY D N 1
ATOM 7291 C CA . GLY D 2 17 ? 60.62831 39.82002 -25.78277 1.000 70.14000 54 GLY D CA 1
ATOM 7292 C C . GLY D 2 17 ? 60.38434 40.34597 -27.18379 1.000 80.89000 54 GLY D C 1
ATOM 7293 O O . GLY D 2 17 ? 60.70282 41.49615 -27.49466 1.000 93.88000 54 GLY D O 1
ATOM 7294 N N . GLN D 2 18 ? 59.80895 39.50673 -28.04796 1.000 77.86000 55 GLN D N 1
ATOM 7295 C CA . GLN D 2 18 ? 59.58006 39.89068 -29.43699 1.000 73.65000 55 GLN D CA 1
ATOM 7296 C C . GLN D 2 18 ? 58.56951 41.02517 -29.56015 1.000 77.63000 55 GLN D C 1
ATOM 7297 O O . GLN D 2 18 ? 58.64531 41.81826 -30.50509 1.000 88.69000 55 GLN D O 1
ATOM 7303 N N . ARG D 2 19 ? 57.61226 41.10564 -28.63235 1.000 74.79000 56 ARG D N 1
ATOM 7304 C CA . ARG D 2 19 ? 56.55177 42.11010 -28.71352 1.000 81.04000 56 ARG D CA 1
ATOM 7305 C C . ARG D 2 19 ? 57.10905 43.52939 -28.74633 1.000 88.36000 56 ARG D C 1
ATOM 7306 O O . ARG D 2 19 ? 56.70782 44.34423 -29.58537 1.000 93.58000 56 ARG D O 1
ATOM 7314 N N . ARG D 2 20 ? 58.02469 43.84780 -27.82911 1.000 91.62000 57 ARG D N 1
ATOM 7315 C CA . ARG D 2 20 ? 58.48796 45.22803 -27.68894 1.000 95.98000 57 ARG D CA 1
ATOM 7316 C C . ARG D 2 20 ? 59.22998 45.70848 -28.93075 1.000 96.59000 57 ARG D C 1
ATOM 7317 O O . ARG D 2 20 ? 58.96453 46.80537 -29.43575 1.000 100.70000 57 ARG D O 1
ATOM 7325 N N . LYS D 2 21 ? 60.17850 44.90899 -29.42859 1.000 91.45000 58 LYS D N 1
ATOM 7326 C CA . LYS D 2 21 ? 60.91656 45.29643 -30.62641 1.000 96.45000 58 LYS D CA 1
ATOM 7327 C C . LYS D 2 21 ? 59.98670 45.51202 -31.81460 1.000 98.54000 58 LYS D C 1
ATOM 7328 O O . LYS D 2 21 ? 60.08634 46.52211 -32.52052 1.000 110.30000 58 LYS D O 1
ATOM 7334 N N . MET D 2 22 ? 59.08324 44.55957 -32.05984 1.000 98.45000 59 MET D N 1
ATOM 7335 C CA . MET D 2 22 ? 58.19244 44.66018 -33.21103 1.000 97.12000 59 MET D CA 1
ATOM 7336 C C . MET D 2 22 ? 57.33279 45.91674 -33.15315 1.000 101.63000 59 MET D C 1
ATOM 7337 O O . MET D 2 22 ? 56.99572 46.48662 -34.19719 1.000 96.60000 59 MET D O 1
ATOM 7342 N N . ALA D 2 23 ? 56.96330 46.35848 -31.94821 1.000 104.97000 60 ALA D N 1
ATOM 7343 C CA . ALA D 2 23 ? 56.21664 47.60310 -31.82130 1.000 107.09000 60 ALA D CA 1
ATOM 7344 C C . ALA D 2 23 ? 57.06712 48.79755 -32.23605 1.000 115.55000 60 ALA D C 1
ATOM 7345 O O . ALA D 2 23 ? 56.58080 49.70334 -32.92411 1.000 114.24000 60 ALA D O 1
ATOM 7347 N N . GLN D 2 24 ? 58.33802 48.81918 -31.82478 1.000 113.31000 61 GLN D N 1
ATOM 7348 C CA . GLN D 2 24 ? 59.20952 49.94264 -32.15853 1.000 111.82000 61 GLN D CA 1
ATOM 7349 C C . GLN D 2 24 ? 59.55383 49.95790 -33.64345 1.000 110.78000 61 GLN D C 1
ATOM 7350 O O . GLN D 2 24 ? 59.52143 51.01392 -34.28540 1.000 111.91000 61 GLN D O 1
ATOM 7356 N N . GLU D 2 25 ? 59.90054 48.79811 -34.20844 1.000 110.21000 62 GLU D N 1
ATOM 7357 C CA . GLU D 2 25 ? 60.26388 48.74337 -35.62136 1.000 106.33000 62 GLU D CA 1
ATOM 7358 C C . GLU D 2 25 ? 59.07694 49.01281 -36.53561 1.000 104.00000 62 GLU D C 1
ATOM 7359 O O . GLU D 2 25 ? 59.27896 49.44997 -37.67454 1.000 103.83000 62 GLU D O 1
ATOM 7365 N N . ASN D 2 26 ? 57.85697 48.76216 -36.07188 1.000 110.86000 63 ASN D N 1
ATOM 7366 C CA . ASN D 2 26 ? 56.64201 49.00458 -36.84913 1.000 105.43000 63 ASN D CA 1
ATOM 7367 C C . ASN D 2 26 ? 55.63445 49.71602 -35.95631 1.000 107.32000 63 ASN D C 1
ATOM 7368 O O . ASN D 2 26 ? 54.65766 49.11650 -35.49356 1.000 95.04000 63 ASN D O 1
ATOM 7373 N N . PRO D 2 27 ? 55.85074 51.00812 -35.68620 1.000 119.94000 64 PRO D N 1
ATOM 7374 C CA . PRO D 2 27 ? 54.92817 51.73560 -34.79936 1.000 119.13000 64 PRO D CA 1
ATOM 7375 C C . PRO D 2 27 ? 53.53222 51.89092 -35.36665 1.000 115.44000 64 PRO D C 1
ATOM 7376 O O . PRO D 2 27 ? 52.59791 52.15440 -34.59884 1.000 108.72000 64 PRO D O 1
ATOM 7380 N N . LYS D 2 28 ? 53.35558 51.73990 -36.67870 1.000 110.15000 65 LYS D N 1
ATOM 7381 C CA . LYS D 2 28 ? 52.05464 51.88227 -37.31197 1.000 110.33000 65 LYS D CA 1
ATOM 7382 C C . LYS D 2 28 ? 51.29533 50.56188 -37.39220 1.000 113.95000 65 LYS D C 1
ATOM 7383 O O . LYS D 2 28 ? 50.34356 50.45144 -38.17242 1.000 110.05000 65 LYS D O 1
ATOM 7389 N N . MET D 2 29 ? 51.69567 49.56405 -36.60917 1.000 109.33000 66 MET D N 1
ATOM 7390 C CA . MET D 2 29 ? 51.03933 48.26571 -36.57738 1.000 90.45000 66 MET D CA 1
ATOM 7391 C C . MET D 2 29 ? 50.32812 48.10227 -35.24255 1.000 91.93000 66 MET D C 1
ATOM 7392 O O . MET D 2 29 ? 50.93379 48.30553 -34.18440 1.000 92.96000 66 MET D O 1
ATOM 7397 N N . HIS D 2 30 ? 49.05032 47.73963 -35.28984 1.000 94.19000 67 HIS D N 1
ATOM 7398 C CA . HIS D 2 30 ? 48.29913 47.57918 -34.05701 1.000 109.16000 67 HIS D CA 1
ATOM 7399 C C . HIS D 2 30 ? 48.56571 46.20028 -33.45703 1.000 108.00000 67 HIS D C 1
ATOM 7400 O O . HIS D 2 30 ? 49.06831 45.29157 -34.12597 1.000 95.16000 67 HIS D O 1
ATOM 7407 N N . ASN D 2 31 ? 48.22650 46.05604 -32.17411 1.000 112.18000 68 ASN D N 1
ATOM 7408 C CA . ASN D 2 31 ? 48.53997 44.83316 -31.44011 1.000 109.78000 68 ASN D CA 1
ATOM 7409 C C . ASN D 2 31 ? 47.91874 43.59387 -32.07431 1.000 97.82000 68 ASN D C 1
ATOM 7410 O O . ASN D 2 31 ? 48.46727 42.49315 -31.94025 1.000 92.37000 68 ASN D O 1
ATOM 7415 N N . SER D 2 32 ? 46.77781 43.73833 -32.75455 1.000 95.18000 69 SER D N 1
ATOM 7416 C CA . SER D 2 32 ? 46.14454 42.57804 -33.37375 1.000 97.00000 69 SER D CA 1
ATOM 7417 C C . SER D 2 32 ? 47.02608 41.98755 -34.47059 1.000 93.34000 69 SER D C 1
ATOM 7418 O O . SER D 2 32 ? 47.20072 40.76664 -34.55162 1.000 85.60000 69 SER D O 1
ATOM 7421 N N . GLU D 2 33 ? 47.58883 42.84088 -35.32842 1.000 85.43000 70 GLU D N 1
ATOM 7422 C CA . GLU D 2 33 ? 48.47231 42.34139 -36.37726 1.000 87.25000 70 GLU D CA 1
ATOM 7423 C C . GLU D 2 33 ? 49.81242 41.88504 -35.81499 1.000 83.78000 70 GLU D C 1
ATOM 7424 O O . GLU D 2 33 ? 50.42701 40.95738 -36.35791 1.000 79.64000 70 GLU D O 1
ATOM 7430 N N . ILE D 2 34 ? 50.27986 42.51222 -34.73286 1.000 80.40000 71 ILE D N 1
ATOM 7431 C CA . ILE D 2 34 ? 51.54194 42.09883 -34.12761 1.000 79.60000 71 ILE D CA 1
ATOM 7432 C C . ILE D 2 34 ? 51.41553 40.69874 -33.54271 1.000 71.16000 71 ILE D C 1
ATOM 7433 O O . ILE D 2 34 ? 52.32998 39.87421 -33.66356 1.000 67.17000 71 ILE D O 1
ATOM 7438 N N . SER D 2 35 ? 50.27555 40.40112 -32.91597 1.000 75.55000 72 SER D N 1
ATOM 7439 C CA . SER D 2 35 ? 50.05012 39.06398 -32.37709 1.000 68.82000 72 SER D CA 1
ATOM 7440 C C . SER D 2 35 ? 49.97589 38.02400 -33.48817 1.000 73.03000 72 SER D C 1
ATOM 7441 O O . SER D 2 35 ? 50.48842 36.90825 -33.33711 1.000 60.79000 72 SER D O 1
ATOM 7444 N N . LYS D 2 36 ? 49.32995 38.36773 -34.60529 1.000 70.46000 73 LYS D N 1
ATOM 7445 C CA . LYS D 2 36 ? 49.19667 37.42772 -35.71437 1.000 67.58000 73 LYS D CA 1
ATOM 7446 C C . LYS D 2 36 ? 50.55700 37.02045 -36.26709 1.000 67.28000 73 LYS D C 1
ATOM 7447 O O . LYS D 2 36 ? 50.82365 35.83159 -36.48310 1.000 57.60000 73 LYS D O 1
ATOM 7453 N N . ARG D 2 37 ? 51.43755 37.99691 -36.50285 1.000 64.79000 74 ARG D N 1
ATOM 7454 C CA . ARG D 2 37 ? 52.74983 37.68761 -37.06258 1.000 59.98000 74 ARG D CA 1
ATOM 7455 C C . ARG D 2 37 ? 53.62499 36.95400 -36.05543 1.000 58.65000 74 ARG D C 1
ATOM 7456 O O . ARG D 2 37 ? 54.37054 36.03840 -36.42532 1.000 58.63000 74 ARG D O 1
ATOM 7464 N N . LEU D 2 38 ? 53.56751 37.35090 -34.78043 1.000 60.92000 75 LEU D N 1
ATOM 7465 C CA . LEU D 2 38 ? 54.32865 36.64224 -33.75530 1.000 48.27000 75 LEU D CA 1
ATOM 7466 C C . LEU D 2 38 ? 53.88937 35.18801 -33.65647 1.000 49.45000 75 LEU D C 1
ATOM 7467 O O . LEU D 2 38 ? 54.72280 34.28742 -33.50534 1.000 42.58000 75 LEU D O 1
ATOM 7472 N N . GLY D 2 39 ? 52.58051 34.94134 -33.73477 1.000 45.41000 76 GLY D N 1
ATOM 7473 C CA . GLY D 2 39 ? 52.09621 33.57109 -33.73195 1.000 54.57000 76 GLY D CA 1
ATOM 7474 C C . GLY D 2 39 ? 52.58687 32.78141 -34.92988 1.000 48.32000 76 GLY D C 1
ATOM 7475 O O . GLY D 2 39 ? 52.86846 31.58455 -34.82489 1.000 49.19000 76 GLY D O 1
ATOM 7476 N N . ALA D 2 40 ? 52.69279 33.43853 -36.08683 1.000 51.93000 77 ALA D N 1
ATOM 7477 C CA . ALA D 2 40 ? 53.18439 32.75984 -37.28276 1.000 48.29000 77 ALA D CA 1
ATOM 7478 C C . ALA D 2 40 ? 54.68350 32.51160 -37.20044 1.000 44.45000 77 ALA D C 1
ATOM 7479 O O . ALA D 2 40 ? 55.15413 31.41586 -37.52940 1.000 40.35000 77 ALA D O 1
ATOM 7481 N N . GLU D 2 41 ? 55.45190 33.51497 -36.77022 1.000 44.04000 78 GLU D N 1
ATOM 7482 C CA . GLU D 2 41 ? 56.89796 33.35570 -36.67292 1.000 49.48000 78 GLU D CA 1
ATOM 7483 C C . GLU D 2 41 ? 57.29526 32.31785 -35.63189 1.000 44.88000 78 GLU D C 1
ATOM 7484 O O . GLU D 2 41 ? 58.38658 31.74641 -35.73069 1.000 49.21000 78 GLU D O 1
ATOM 7490 N N . TRP D 2 42 ? 56.43518 32.06136 -34.64209 1.000 55.07000 79 TRP D N 1
ATOM 7491 C CA . TRP D 2 42 ? 56.68552 30.98543 -33.69109 1.000 45.67000 79 TRP D CA 1
ATOM 7492 C C . TRP D 2 42 ? 56.72537 29.62749 -34.38216 1.000 44.16000 79 TRP D C 1
ATOM 7493 O O . TRP D 2 42 ? 57.45473 28.72884 -33.94805 1.000 42.94000 79 TRP D O 1
ATOM 7504 N N . LYS D 2 43 ? 55.95468 29.46216 -35.46033 1.000 44.29000 80 LYS D N 1
ATOM 7505 C CA . LYS D 2 43 ? 55.91049 28.19017 -36.17241 1.000 43.18000 80 LYS D CA 1
ATOM 7506 C C . LYS D 2 43 ? 57.21780 27.87588 -36.88815 1.000 49.90000 80 LYS D C 1
ATOM 7507 O O . LYS D 2 43 ? 57.46947 26.70902 -37.20616 1.000 53.64000 80 LYS D O 1
ATOM 7513 N N . LEU D 2 44 ? 58.05234 28.88332 -37.15091 1.000 53.33000 81 LEU D N 1
ATOM 7514 C CA . LEU D 2 44 ? 59.31561 28.66200 -37.84565 1.000 50.25000 81 LEU D CA 1
ATOM 7515 C C . LEU D 2 44 ? 60.41267 28.14551 -36.92844 1.000 49.51000 81 LEU D C 1
ATOM 7516 O O . LEU D 2 44 ? 61.38907 27.56803 -37.42026 1.000 58.04000 81 LEU D O 1
ATOM 7521 N N . LEU D 2 45 ? 60.28029 28.33937 -35.61846 1.000 53.56000 82 LEU D N 1
ATOM 7522 C CA . LEU D 2 45 ? 61.33129 27.94286 -34.69325 1.000 51.77000 82 LEU D CA 1
ATOM 7523 C C . LEU D 2 45 ? 61.42605 26.42390 -34.60132 1.000 53.86000 82 LEU D C 1
ATOM 7524 O O . LEU D 2 45 ? 60.41241 25.72138 -34.59257 1.000 51.47000 82 LEU D O 1
ATOM 7529 N N . SER D 2 46 ? 62.65529 25.92153 -34.53108 1.000 54.22000 83 SER D N 1
ATOM 7530 C CA . SER D 2 46 ? 62.86097 24.49762 -34.33411 1.000 58.89000 83 SER D CA 1
ATOM 7531 C C . SER D 2 46 ? 62.67484 24.13845 -32.86317 1.000 66.59000 83 SER D C 1
ATOM 7532 O O . SER D 2 46 ? 62.57121 25.00635 -31.99114 1.000 69.26000 83 SER D O 1
ATOM 7535 N N . GLU D 2 47 ? 62.62545 22.83241 -32.59025 1.000 70.18000 84 GLU D N 1
ATOM 7536 C CA . GLU D 2 47 ? 62.42939 22.37223 -31.22032 1.000 68.04000 84 GLU D CA 1
ATOM 7537 C C . GLU D 2 47 ? 63.57797 22.80977 -30.32004 1.000 67.86000 84 GLU D C 1
ATOM 7538 O O . GLU D 2 47 ? 63.36253 23.16560 -29.15407 1.000 71.01000 84 GLU D O 1
ATOM 7544 N N . THR D 2 48 ? 64.80709 22.79242 -30.84078 1.000 68.13000 85 THR D N 1
ATOM 7545 C CA . THR D 2 48 ? 65.95370 23.23197 -30.05251 1.000 68.66000 85 THR D CA 1
ATOM 7546 C C . THR D 2 48 ? 65.87787 24.72391 -29.75544 1.000 68.84000 85 THR D C 1
ATOM 7547 O O . THR D 2 48 ? 66.27341 25.16906 -28.67133 1.000 79.32000 85 THR D O 1
ATOM 7551 N N . GLU D 2 49 ? 65.37367 25.51371 -30.70651 1.000 68.36000 86 GLU D N 1
ATOM 7552 C CA . GLU D 2 49 ? 65.24189 26.95063 -30.48446 1.000 71.06000 86 GLU D CA 1
ATOM 7553 C C . GLU D 2 49 ? 64.10152 27.26299 -29.52369 1.000 62.64000 86 GLU D C 1
ATOM 7554 O O . GLU D 2 49 ? 64.12585 28.29997 -28.84963 1.000 61.17000 86 GLU D O 1
ATOM 7560 N N . LYS D 2 50 ? 63.10196 26.38148 -29.44396 1.000 62.55000 87 LYS D N 1
ATOM 7561 C CA . LYS D 2 50 ? 61.99566 26.55787 -28.51318 1.000 55.69000 87 LYS D CA 1
ATOM 7562 C C . LYS D 2 50 ? 62.33759 26.09796 -27.10414 1.000 59.14000 87 LYS D C 1
ATOM 7563 O O . LYS D 2 50 ? 61.68517 26.53458 -26.15025 1.000 65.37000 87 LYS D O 1
ATOM 7569 N N . ARG D 2 51 ? 63.33101 25.22246 -26.95997 1.000 55.71000 88 ARG D N 1
ATOM 7570 C CA . ARG D 2 51 ? 63.63504 24.61555 -25.66593 1.000 67.82000 88 ARG D CA 1
ATOM 7571 C C . ARG D 2 51 ? 63.85329 25.61560 -24.53383 1.000 69.18000 88 ARG D C 1
ATOM 7572 O O . ARG D 2 51 ? 63.32817 25.37127 -23.43296 1.000 64.68000 88 ARG D O 1
ATOM 7580 N N . PRO D 2 52 ? 64.60076 26.71799 -24.70161 1.000 71.02000 89 PRO D N 1
ATOM 7581 C CA . PRO D 2 52 ? 64.71403 27.67299 -23.58354 1.000 65.81000 89 PRO D CA 1
ATOM 7582 C C . PRO D 2 52 ? 63.37066 28.21028 -23.12180 1.000 62.56000 89 PRO D C 1
ATOM 7583 O O . PRO D 2 52 ? 63.16729 28.42011 -21.91983 1.000 64.16000 89 PRO D O 1
ATOM 7587 N N . PHE D 2 53 ? 62.44674 28.44286 -24.05299 1.000 61.92000 90 PHE D N 1
ATOM 7588 C CA . PHE D 2 53 ? 61.13539 28.97017 -23.69624 1.000 60.47000 90 PHE D CA 1
ATOM 7589 C C . PHE D 2 53 ? 60.19884 27.88166 -23.18550 1.000 57.06000 90 PHE D C 1
ATOM 7590 O O . PHE D 2 53 ? 59.28452 28.17415 -22.40668 1.000 55.98000 90 PHE D O 1
ATOM 7598 N N . ILE D 2 54 ? 60.40157 26.63379 -23.61253 1.000 54.64000 91 ILE D N 1
ATOM 7599 C CA . ILE D 2 54 ? 59.62801 25.52436 -23.05875 1.000 51.71000 91 ILE D CA 1
ATOM 7600 C C . ILE D 2 54 ? 60.02383 25.26349 -21.61068 1.000 55.76000 91 ILE D C 1
ATOM 7601 O O . ILE D 2 54 ? 59.16777 25.03000 -20.75088 1.000 63.98000 91 ILE D O 1
ATOM 7606 N N . ASP D 2 55 ? 61.32675 25.30714 -21.31440 1.000 52.29000 92 ASP D N 1
ATOM 7607 C CA . ASP D 2 55 ? 61.78258 25.06230 -19.94931 1.000 52.26000 92 ASP D CA 1
ATOM 7608 C C . ASP D 2 55 ? 61.33581 26.17302 -19.00735 1.000 49.08000 92 ASP D C 1
ATOM 7609 O O . ASP D 2 55 ? 61.03068 25.91680 -17.83843 1.000 62.63000 92 ASP D O 1
ATOM 7614 N N . GLU D 2 56 ? 61.29928 27.41602 -19.49729 1.000 54.37000 93 GLU D N 1
ATOM 7615 C CA . GLU D 2 56 ? 60.81154 28.51473 -18.67034 1.000 55.87000 93 GLU D CA 1
ATOM 7616 C C . GLU D 2 56 ? 59.33555 28.34296 -18.33866 1.000 53.59000 93 GLU D C 1
ATOM 7617 O O . GLU D 2 56 ? 58.91218 28.59568 -17.20374 1.000 61.71000 93 GLU D O 1
ATOM 7623 N N . ALA D 2 57 ? 58.53398 27.91560 -19.31686 1.000 47.90000 94 ALA D N 1
ATOM 7624 C CA . ALA D 2 57 ? 57.11504 27.68887 -19.06318 1.000 47.96000 94 ALA D CA 1
ATOM 7625 C C . ALA D 2 57 ? 56.91138 26.58971 -18.02928 1.000 53.69000 94 ALA D C 1
ATOM 7626 O O . ALA D 2 57 ? 56.04913 26.70622 -17.15046 1.000 49.46000 94 ALA D O 1
ATOM 7628 N N . LYS D 2 58 ? 57.68895 25.50711 -18.12517 1.000 55.66000 95 LYS D N 1
ATOM 7629 C CA . LYS D 2 58 ? 57.63626 24.46703 -17.10324 1.000 52.12000 95 LYS D CA 1
ATOM 7630 C C . LYS D 2 58 ? 58.06569 25.00817 -15.74512 1.000 55.96000 95 LYS D C 1
ATOM 7631 O O . LYS D 2 58 ? 57.48465 24.64982 -14.71426 1.000 56.78000 95 LYS D O 1
ATOM 7637 N N . ARG D 2 59 ? 59.09025 25.86569 -15.72385 1.000 56.35000 96 ARG D N 1
ATOM 7638 C CA . ARG D 2 59 ? 59.53768 26.45786 -14.46672 1.000 56.26000 96 ARG D CA 1
ATOM 7639 C C . ARG D 2 59 ? 58.44410 27.32726 -13.85491 1.000 59.34000 96 ARG D C 1
ATOM 7640 O O . ARG D 2 59 ? 58.16988 27.24806 -12.65197 1.000 60.29000 96 ARG D O 1
ATOM 7648 N N . LEU D 2 60 ? 57.81385 28.17399 -14.67500 1.000 47.85000 97 LEU D N 1
ATOM 7649 C CA . LEU D 2 60 ? 56.69833 28.98039 -14.19120 1.000 50.81000 97 LEU D CA 1
ATOM 7650 C C . LEU D 2 60 ? 55.53168 28.10777 -13.75150 1.000 58.96000 97 LEU D C 1
ATOM 7651 O O . LEU D 2 60 ? 54.82230 28.45336 -12.79963 1.000 63.52000 97 LEU D O 1
ATOM 7656 N N . ARG D 2 61 ? 55.31340 26.97870 -14.43261 1.000 54.29000 98 ARG D N 1
ATOM 7657 C CA . ARG D 2 61 ? 54.23378 26.07813 -14.05089 1.000 54.85000 98 ARG D CA 1
ATOM 7658 C C . ARG D 2 61 ? 54.52184 25.40420 -12.71586 1.000 54.63000 98 ARG D C 1
ATOM 7659 O O . ARG D 2 61 ? 53.62073 25.25070 -11.88407 1.000 58.23000 98 ARG D O 1
ATOM 7667 N N . ALA D 2 62 ? 55.77300 24.98683 -12.49961 1.000 55.24000 99 ALA D N 1
ATOM 7668 C CA . ALA D 2 62 ? 56.13706 24.34295 -11.24057 1.000 50.10000 99 ALA D CA 1
ATOM 7669 C C . ALA D 2 62 ? 55.92433 25.27777 -10.05757 1.000 57.01000 99 ALA D C 1
ATOM 7670 O O . ALA D 2 62 ? 55.42531 24.85546 -9.00670 1.000 54.85000 99 ALA D O 1
ATOM 7672 N N . LEU D 2 63 ? 56.30471 26.54898 -10.20242 1.000 56.23000 100 LEU D N 1
ATOM 7673 C CA . LEU D 2 63 ? 56.08399 27.51181 -9.12941 1.000 55.31000 100 LEU D CA 1
ATOM 7674 C C . LEU D 2 63 ? 54.59782 27.72803 -8.87672 1.000 61.85000 100 LEU D C 1
ATOM 7675 O O . LEU D 2 63 ? 54.16850 27.85775 -7.72381 1.000 66.44000 100 LEU D O 1
ATOM 7680 N N . HIS D 2 64 ? 53.79903 27.77568 -9.94489 1.000 55.01000 101 HIS D N 1
ATOM 7681 C CA . HIS D 2 64 ? 52.36588 28.00394 -9.79119 1.000 53.00000 101 HIS D CA 1
ATOM 7682 C C . HIS D 2 64 ? 51.68828 26.88756 -9.00539 1.000 58.87000 101 HIS D C 1
ATOM 7683 O O . HIS D 2 64 ? 50.73898 27.14503 -8.25859 1.000 62.13000 101 HIS D O 1
ATOM 7690 N N . MET D 2 65 ? 52.15794 25.64780 -9.15636 1.000 56.50000 102 MET D N 1
ATOM 7691 C CA . MET D 2 65 ? 51.54835 24.54045 -8.42655 1.000 57.88000 102 MET D CA 1
ATOM 7692 C C . MET D 2 65 ? 52.03607 24.48362 -6.98445 1.000 57.35000 102 MET D C 1
ATOM 7693 O O . MET D 2 65 ? 51.25002 24.19317 -6.07463 1.000 61.43000 102 MET D O 1
ATOM 7698 N N . LYS D 2 66 ? 53.32388 24.75127 -6.75316 1.000 49.88000 103 LYS D N 1
ATOM 7699 C CA . LYS D 2 66 ? 53.84058 24.76246 -5.38904 1.000 50.37000 103 LYS D CA 1
ATOM 7700 C C . LYS D 2 66 ? 53.22983 25.89010 -4.56612 1.000 56.21000 103 LYS D C 1
ATOM 7701 O O . LYS D 2 66 ? 53.13662 25.77799 -3.33714 1.000 61.05000 103 LYS D O 1
ATOM 7707 N N . GLU D 2 67 ? 52.81141 26.97592 -5.21215 1.000 54.61000 104 GLU D N 1
ATOM 7708 C CA . GLU D 2 67 ? 52.15770 28.08655 -4.53523 1.000 47.29000 104 GLU D CA 1
ATOM 7709 C C . GLU D 2 67 ? 50.64977 27.90378 -4.41756 1.000 49.44000 104 GLU D C 1
ATOM 7710 O O . GLU D 2 67 ? 49.94321 28.87540 -4.12766 1.000 47.69000 104 GLU D O 1
ATOM 7716 N N . HIS D 2 68 ? 50.14743 26.69753 -4.65274 1.000 52.70000 105 HIS D N 1
ATOM 7717 C CA . HIS D 2 68 ? 48.75152 26.40581 -4.36906 1.000 51.44000 105 HIS D CA 1
ATOM 7718 C C . HIS D 2 68 ? 48.49909 26.61560 -2.87910 1.000 49.22000 105 HIS D C 1
ATOM 7719 O O . HIS D 2 68 ? 49.29115 26.13896 -2.05195 1.000 53.36000 105 HIS D O 1
ATOM 7726 N N . PRO D 2 69 ? 47.44064 27.34004 -2.49829 1.000 53.79000 106 PRO D N 1
ATOM 7727 C CA . PRO D 2 69 ? 47.21918 27.62585 -1.06832 1.000 50.52000 106 PRO D CA 1
ATOM 7728 C C . PRO D 2 69 ? 47.23262 26.39281 -0.17938 1.000 58.12000 106 PRO D C 1
ATOM 7729 O O . PRO D 2 69 ? 47.72734 26.46300 0.95473 1.000 56.45000 106 PRO D O 1
ATOM 7733 N N . ASP D 2 70 ? 46.70930 25.26456 -0.65456 1.000 50.07000 107 ASP D N 1
ATOM 7734 C CA . ASP D 2 70 ? 46.72478 24.01353 0.09538 1.000 50.48000 107 ASP D CA 1
ATOM 7735 C C . ASP D 2 70 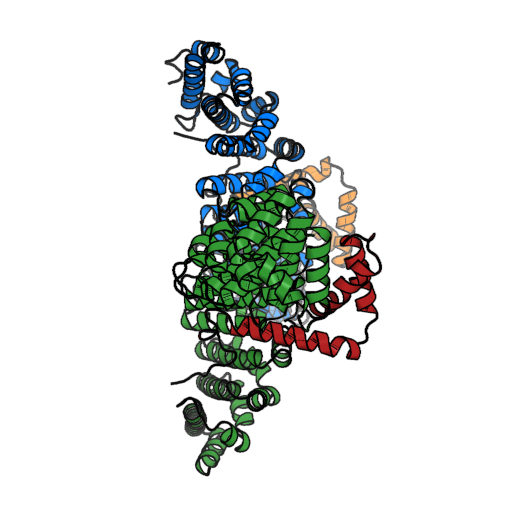? 47.65044 22.98904 -0.55248 1.000 41.77000 107 ASP D C 1
ATOM 7736 O O . ASP D 2 70 ? 47.34806 21.79489 -0.59761 1.000 46.33000 107 ASP D O 1
ATOM 7741 N N . TYR D 2 71 ? 48.78731 23.45865 -1.07921 1.000 47.86000 108 TYR D N 1
ATOM 7742 C CA . TYR D 2 71 ? 49.76390 22.55418 -1.68104 1.000 49.26000 108 TYR D CA 1
ATOM 7743 C C . TYR D 2 71 ? 50.22323 21.49936 -0.68500 1.000 51.82000 108 TYR D C 1
ATOM 7744 O O . TYR D 2 71 ? 50.41690 20.33248 -1.04602 1.000 58.05000 108 TYR D O 1
ATOM 7753 N N . LYS D 2 72 ? 50.42675 21.89940 0.57206 1.000 64.22000 109 LYS D N 1
ATOM 7754 C CA . LYS D 2 72 ? 50.89901 20.96758 1.58812 1.000 66.26000 109 LYS D CA 1
ATOM 7755 C C . LYS D 2 72 ? 49.90955 19.82707 1.79184 1.000 56.49000 109 LYS D C 1
ATOM 7756 O O . LYS D 2 72 ? 50.30708 18.68126 2.02786 1.000 57.22000 109 LYS D O 1
ATOM 7762 N N . TYR D 2 73 ? 48.61341 20.12741 1.70358 1.000 61.45000 110 TYR D N 1
ATOM 7763 C CA . TYR D 2 73 ? 47.54687 19.15185 1.88629 1.000 51.91000 110 TYR D CA 1
ATOM 7764 C C . TYR D 2 73 ? 47.02744 18.60166 0.56215 1.000 55.35000 110 TYR D C 1
ATOM 7765 O O . TYR D 2 73 ? 45.88969 18.12208 0.49788 1.000 55.88000 110 TYR D O 1
ATOM 7774 N N . ARG D 2 74 ? 47.83363 18.66313 -0.49367 1.000 49.24000 111 ARG D N 1
ATOM 7775 C CA . ARG D 2 74 ? 47.41417 18.16598 -1.79179 1.000 51.34000 111 ARG D CA 1
ATOM 7776 C C . ARG D 2 74 ? 47.29694 16.64292 -1.76890 1.000 55.63000 111 ARG D C 1
ATOM 7777 O O . ARG D 2 74 ? 47.94911 15.97321 -0.96379 1.000 64.11000 111 ARG D O 1
ATOM 7785 N N . PRO D 2 75 ? 46.45842 16.07054 -2.63311 1.000 46.33000 112 PRO D N 1
ATOM 7786 C CA . PRO D 2 75 ? 46.45120 14.60955 -2.78219 1.000 49.69000 112 PRO D CA 1
ATOM 7787 C C . PRO D 2 75 ? 47.75957 14.13825 -3.39993 1.000 50.66000 112 PRO D C 1
ATOM 7788 O O . PRO D 2 75 ? 48.23250 14.69754 -4.39080 1.000 52.65000 112 PRO D O 1
ATOM 7792 N N . ARG D 2 76 ? 48.34297 13.10651 -2.80386 1.000 53.96000 113 ARG D N 1
ATOM 7793 C CA . ARG D 2 76 ? 49.62833 12.59819 -3.25061 1.000 61.42000 113 ARG D CA 1
ATOM 7794 C C . ARG D 2 76 ? 49.44409 11.55416 -4.34571 1.000 62.19000 113 ARG D C 1
ATOM 7795 O O . ARG D 2 76 ? 48.37743 10.95462 -4.49997 1.000 50.23000 113 ARG D O 1
ATOM 7803 N N . ARG D 2 77 ? 50.51537 11.34475 -5.11549 1.000 53.10000 114 ARG D N 1
ATOM 7804 C CA . ARG D 2 77 ? 50.45209 10.39977 -6.22355 1.000 52.93000 114 ARG D CA 1
ATOM 7805 C C . ARG D 2 77 ? 50.42872 8.95873 -5.73363 1.000 50.05000 114 ARG D C 1
ATOM 7806 O O . ARG D 2 77 ? 49.77429 8.10943 -6.34582 1.000 40.30000 114 ARG D O 1
ATOM 7814 N N . LYS D 2 78 ? 51.12663 8.66503 -4.63550 1.000 49.62000 115 LYS D N 1
ATOM 7815 C CA . LYS D 2 78 ? 51.21921 7.31605 -4.10355 1.000 51.35000 115 LYS D CA 1
ATOM 7816 C C . LYS D 2 78 ? 50.96987 7.33184 -2.60160 1.000 44.77000 115 LYS D C 1
ATOM 7817 O O . LYS D 2 78 ? 51.41225 8.24603 -1.89946 1.000 52.72000 115 LYS D O 1
ATOM 7823 N N . THR D 2 79 ? 50.25729 6.31345 -2.11681 1.000 46.96000 116 THR D N 1
ATOM 7824 C CA . THR D 2 79 ? 49.93505 6.17921 -0.70289 1.000 44.39000 116 THR D CA 1
ATOM 7825 C C . THR D 2 79 ? 50.12570 4.72929 -0.27793 1.000 51.01000 116 THR D C 1
ATOM 7826 O O . THR D 2 79 ? 50.00934 3.80827 -1.09000 1.000 51.98000 116 THR D O 1
ATOM 7830 N N . LYS D 2 80 ? 50.42452 4.53937 1.00413 1.000 44.50000 117 LYS D N 1
ATOM 7831 C CA . LYS D 2 80 ? 50.63207 3.21544 1.57310 1.000 44.51000 117 LYS D CA 1
ATOM 7832 C C . LYS D 2 80 ? 49.38615 2.74177 2.31081 1.000 42.12000 117 LYS D C 1
ATOM 7833 O O . LYS D 2 80 ? 48.63962 3.53836 2.88469 1.000 52.23000 117 LYS D O 1
ATOM 7839 N N . THR D 2 81 ? 49.16983 1.42966 2.28769 1.000 47.09000 118 THR D N 1
ATOM 7840 C CA . THR D 2 81 ? 48.12198 0.78608 3.07943 1.000 50.83000 118 THR D CA 1
ATOM 7841 C C . THR D 2 81 ? 48.76997 0.27534 4.36054 1.000 50.43000 118 THR D C 1
ATOM 7842 O O . THR D 2 81 ? 49.33752 -0.81937 4.38760 1.000 52.27000 118 THR D O 1
ATOM 7846 N N . LEU D 2 82 ? 48.68933 1.07025 5.41957 1.000 64.92000 119 LEU D N 1
ATOM 7847 C CA . LEU D 2 82 ? 49.34823 0.73851 6.67169 1.000 52.08000 119 LEU D CA 1
ATOM 7848 C C . LEU D 2 82 ? 48.38039 0.02397 7.61344 1.000 58.23000 119 LEU D C 1
ATOM 7849 O O . LEU D 2 82 ? 47.16445 0.00736 7.40718 1.000 66.14000 119 LEU D O 1
ATOM 7854 N N . MET D 2 83 ? 48.93847 -0.57280 8.65853 1.000 77.99000 120 MET D N 1
ATOM 7855 C CA . MET D 2 83 ? 48.13662 -1.27926 9.64732 1.000 69.28000 120 MET D CA 1
ATOM 7856 C C . MET D 2 83 ? 47.86790 -0.38347 10.84631 1.000 57.35000 120 MET D C 1
ATOM 7857 O O . MET D 2 83 ? 46.85383 -0.53102 11.52608 1.000 74.05000 120 MET D O 1
#

B-factor: mean 62.43, std 23.55, range [21.53, 167.22]

Organism: Homo sapiens (NCBI:txid9606)

Foldseek 3Di:
DVVPDDLLCLQVQCPDPDPVSNLVSLLVLLCQLPVDPDHDLVVNLVSPNLLSLLVQLPPLVCLSSNLSSLSNLLSQLQDALVSVVSNVVSVSLVSLQVQCPRPDVSNNLSSLSSLLSQLLNADVSVQVSVVSPNQVSLLVLPDPPHPPVSVLSSLSSLLSNQAYQVPGHDLVSLLSCLVSLLVQCPDPDPSSNLSSLSSLLSQLQNDQVSLVSNVVSVCLLSLLVQCQPPDVSSNVSSLSNLLSQLLYALVSVVSNVVSVSLLSVVCQCPPPDQVSNLSSLLSLLSQLLHAQVSLVSCVVSVCLLSLLVCCPPHPPSSVLSSLSSQLSNLVHHALVSVVVSVVSVNQLSLLVCLPPPDPVSVLSSLSSLLSNLVRCVVCSQVVVVVCVVSPSLVSLVVQCPPDDPSRVVSSVVSVVVRD/DDADPPGALLNVVLVVVVVVVCVVCVPDDPVVSVVVSVVVVVVDDPVRSVVSRVVSVVRVVVVLCPDPVNVPDDDPDDDDDD/DVVLLLLQVQCPDPDPVSNLVSLLVLLCQLPVDLDHPLVVNVVSPCQLSLLVQLVPLVCLSSLLSSLSNLLSQLQDALVSVVSNVVSVSLLSLQVQLPRPDVSNNLSSLSSLLSQLLNDDVSLQVSVVSPNQVSLLVQDDPPHDPVSLLSSLSSLLSNQADPVPGHDPVSLLSCLVSLLVQCPDPDPSSNLSSLLSLLSQLQNDQVSLVSNVVSVCLLVLLVQCQPPDVSSNVSSLSNLLSQLLYALVSVVSNVVSVNLLSLVCQCPPPDLVSNLSSLLSLLSQLLHAQVSLVSCVVSVCLLSLLVCCAPNDPSSVLSSLSNQLSNLVHHALVSVVVSVVSVNQLSL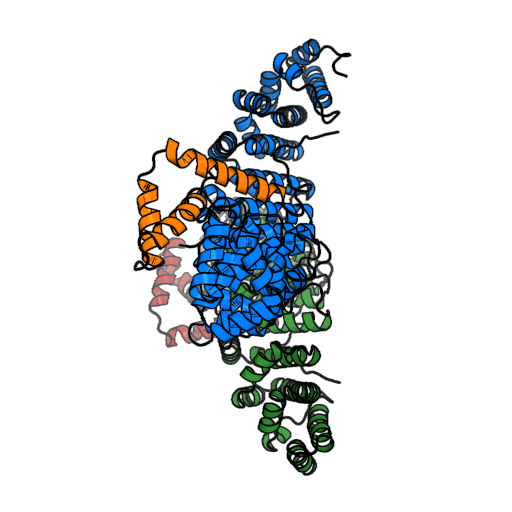LVCCPPPDPVSVVSSLSSLLSNLVRCVPCSLVSVVSCVVNCSLVSLVVQLPPPDPSSNVSSVVSCVVRHD/DADPPGALLNVVCVVVVVVVCVVCVVDDPVVSVVVSVVVVVVDDPVRSVVSRVVSVVRVVVVLCPDVVSVVDDDPDDDDDD